Protein AF-0000000079420763 (afdb_homodimer)

Sequence (1420 aa):
VSQGLINLHPKQQYCLTSECIEAAASILSKINQSVDPCENFFRFACDGWMSNNPIPEDSSNYGVYPWLRNNVDLKLKALLQKPISKRRDSEAVQKAKILYSSCMNENKIEKLDAKPLLSILKHSLFRWPVLESNIGPEGQWSERKFSMLQTLATFRGQYSNSVFIRLYVAPDDKTSNKHILKLDQATLSLTAREDYLDNTTEAKSYREAFLQFMVDIAVLLGANASRAESDMKSVLKLEIKIAEIMIPQENRTSETMYNRMNISELSTMIPQFDWLGYIKKVIDTKLYPHLQDLGPSENVIVRVPQYFKDLFRILEKERKKTIANYLVWRMVYSRIFNLSRRFQYRWLEFSRVIQGTTSLPPQWDKCVNFVEGALPYVIGRMFVDVHFQEDKREMMAELTEGIRWAFIDMLEKENDWMDARTKRKANEKAKAVLAKVGYPEFIMNDTYINEDIKTMKFSENDYFGNVLQTRKYLAQSDFYWLRKEVPKTEWFTSPTTVNAFYSASTNQIRFPAGELQKPFFWGTEYPRSLSYGAIGVIVGHEFTHGFDNNGRKYDKNGNLDPWWSTESEEKFKEKTKCMINQYNNYYWKRAGLNVKGKRTLAENIADNGGVREAFRAYRKWIEEKRQGEEEALLPGIEFTHNQLFFLSYAHVRCNSFRPESAREQIYTGVHSPPQFRVIGAMSNFEEFRKAFNCPVNSIMNRGSESCRLWVSQGLINLHPKQQYCLTSECIEAAASILSKINQSVDPCENFFRFACDGWMSNNPIPEDSSNYGVYPWLRNNVDLKLKALLQKPISKRRDSEAVQKAKILYSSCMNENKIEKLDAKPLLSILKHSLFRWPVLESNIGPEGQWSERKFSMLQTLATFRGQYSNSVFIRLYVAPDDKTSNKHILKLDQATLSLTAREDYLDNTTEAKSYREAFLQFMVDIAVLLGANASRAESDMKSVLKLEIKIAEIMIPQENRTSETMYNRMNISELSTMIPQFDWLGYIKKVIDTKLYPHLQDLGPSENVIVRVPQYFKDLFRILEKERKKTIANYLVWRMVYSRIFNLSRRFQYRWLEFSRVIQGTTSLPPQWDKCVNFVEGALPYVIGRMFVDVHFQEDKREMMAELTEGIRWAFIDMLEKENDWMDARTKRKANEKAKAVLAKVGYPEFIMNDTYINEDIKTMKFSENDYFGNVLQTRKYLAQSDFYWLRKEVPKTEWFTSPTTVNAFYSASTNQIRFPAGELQKPFFWGTEYPRSLSYGAIGVIVGHEFTHGFDNNGRKYDKNGNLDPWWSTESEEKFKEKTKCMINQYNNYYWKRAGLNVKGKRTLAENIADNGGVREAFRAYRKWIEEKRQGEEEALLPGIEFTHNQLFFLSYAHVRCNSFRPESAREQIYTGVHSPPQFRVIGAMSNFEEFRKAFNCPVNSIMNRGSESCRLW

Secondary structure (DSSP, 8-state):
------------PBP-SHHHHHHHHHHHHH--TTS-TTT-HHHHHHHHHHHHSPPPTT-SEEEHHHHHHHHHHHHHHHHHHSPP-TTTS-HHHHHHHHHHHHHH-HHHHHHHTTHHHHHHHTSGGG--GGGTTTT-GGG---TTT--HHHHHHHHHHHH---SSEEEEEEE-SSSTTBEEEEEEEPP-SSS-THHHH--SHHHHHHHHHHHHHHHHHHHHTT--HHHHHHHHHHHHHHHHHHHHHSPPGGG--TTTT--EEEHHHHHHH-TTS-HHHHHHHHS-TTT-GGGTT--TT-EEEES-HHHHHHHHHHHHHS-HHHHHHHHHHHHHHHHGGGS-HHHHHHHHHHHHHHT---SPPPHHHHHHHHHHHH-HHHHHHHHHHHH--THHHHHHHHHHHHHHHHHHHHHHHT--SS-HHHHHHHHHHHHHPEEEEE--GGGG-HHHHHHHTTT----TT-HHHHHHHHHHHHHHHGGGGTTSBP-TT-----TT--S-EEETTTTEEEEETTTSSTTT---TTS-HHHHIIIIIHHHHHHHHGGGSTTGGGB-TTS-B---S-HHHHHHHHHHHHHHHHHHHT-EETTTTEE--TTTTHHHHHHHHHHHHHHHHHHHHHHHHHSTTPPPPBPTT----HHHHHHHHHHHTT-EEE-HHHHHHHHHH-SSPPHHHHHHHHHHT-HHHHHHTTPPTTSTT--GGG-----/------------PBP-SHHHHHHHHHHHHH--TTS-TTT-HHHHHHHHHHHHSPPPTT-SEEEHHHHHHHHHHHHHHHHHHSPP-TTTS-HHHHHHHHHHHHHH-HHHHHHHTTHHHHHHHTSGGG--GGGTTTT-GGG---TTT--HHHHHHHHHHHH---SSEEEEEEE-SSSTTBEEEEEEEPP-SSS-THHHH--SHHHHHHHHHHHHHHHHHHHHTT--HHHHHHHHHHHHHHHHHHHHHSPPGGG--TTTT--EEEHHHHHHH-TTS-HHHHHHHHS-TTT-GGGTT--TT-EEEES-HHHHHHHHHHHHHS-HHHHHHHHHHHHHHHHGGGS-HHHHHHHHHHHHHHT---SPPPHHHHHHHHHHHH-HHHHHHHHHHHH--THHHHHHHHHHHHHHHHHHHHHHHT--SS-HHHHHHHHHHHHHPEEEEE--GGGG-HHHHHHHTTT----TT-HHHHHHHHHHHHHHHGGGGTTSBP-TT-----TT--S-EEETTTTEEEEETTTSSTTT---TTS-HHHHIIIIIHHHHHHHHGGGSTTGGGB-TTS-B---S-HHHHHHHHHHHHHHHHHHHT-EETTTTEE--TTTTHHHHHHHHHHHHHHHHHHHHHHHHHSTTPPPPBPTT----HHHHHHHHHHHTT-EEE-HHHHHHHHHH-SSPPHHHHHHHHHHT-HHHHHHHTPPTTSTT--GGG-----

pLDDT: mean 95.2, std 8.22, range [24.5, 98.88]

InterPro domains:
  IPR000718 Peptidase M13 [PS51885] (14-710)
  IPR000718 Peptidase M13 [PTHR11733] (11-704)
  IPR000718 Peptidase M13 [cd08662] (35-701)
  IPR008753 Peptidase M13, N-terminal domain [PF05649] (37-440)
  IPR018497 Peptidase M13, C-terminal domain [PF01431] (499-704)
  IPR018497 Peptidase M13, C-terminal domain [PR00786] (491-503)
  IPR018497 Peptidase M13, C-terminal domain [PR00786] (509-521)
  IPR018497 Peptidase M13, C-terminal domain [PR00786] (531-547)
  IPR018497 Peptidase M13, C-terminal domain [PR00786] (603-614)
  IPR024079 Metallopeptidase, catalytic domain superfamily [G3DSA:3.40.390.10] (15-710)
  IPR042089 Peptidase M13, domain 2 [G3DSA:1.10.1380.10] (63-486)

Nearest PDB structures (foldseek):
  4cth-assembly1_A-2  TM=9.469E-01  e=1.234E-58  Homo sapiens
  6svy-assembly1_A  TM=9.484E-01  e=8.795E-58  Homo sapiens
  6sh2-assembly1_AAA  TM=9.458E-01  e=1.257E-57  Homo sapiens
  5v48-assembly1_B  TM=9.479E-01  e=1.437E-57  Oryctolagus cuniculus
  6xly-assembly1_A  TM=7.161E-01  e=2.901E-36  Mycobacterium tuberculosis H37Rv

Solvent-accessible surface area (backbone atoms only — not comparable to full-atom values): 73781 Å² total; per-residue (Å²): 135,82,83,72,78,77,74,72,70,75,76,85,54,64,39,56,48,47,53,33,29,39,51,34,32,54,51,62,55,16,37,28,87,88,43,55,55,38,67,40,44,42,52,15,38,23,44,27,41,49,70,76,45,65,62,52,51,55,36,37,50,32,29,44,60,58,51,47,45,50,53,52,47,53,55,48,46,58,60,48,68,50,78,84,40,86,85,78,41,53,72,43,50,44,49,51,31,34,52,34,47,11,54,64,36,52,68,60,41,51,72,47,32,60,52,72,60,53,58,54,29,36,36,83,79,37,29,34,50,61,38,36,59,63,78,33,78,65,14,46,54,54,79,87,75,58,48,69,62,62,38,50,19,45,32,31,26,42,51,51,39,54,65,76,47,28,76,50,51,46,64,29,53,69,48,26,55,32,39,33,42,36,37,38,75,38,77,67,90,63,86,44,61,55,41,65,70,44,85,47,73,65,22,49,50,47,48,52,44,48,47,51,44,50,25,51,53,40,34,74,73,52,19,51,64,71,55,20,47,55,52,40,52,49,30,49,52,49,53,41,58,50,48,71,51,53,80,51,73,87,68,63,42,77,71,68,32,60,39,73,43,29,43,49,56,49,32,69,75,39,63,91,46,63,58,66,64,36,55,57,60,26,49,59,41,86,84,38,59,88,58,65,75,70,51,53,78,40,64,33,31,40,36,41,59,67,41,53,53,52,47,53,55,51,55,70,73,45,59,67,64,44,51,44,39,41,56,42,44,57,55,52,64,73,43,36,84,68,39,20,65,74,54,39,53,51,50,42,59,41,38,31,71,56,27,58,22,77,46,76,69,53,63,67,59,55,26,45,53,48,41,44,72,65,38,32,54,52,53,22,40,58,44,43,76,74,74,55,64,73,68,56,53,56,56,48,48,51,44,50,51,32,25,50,49,29,47,50,49,42,53,70,74,64,51,84,65,60,47,73,68,38,46,52,53,49,49,53,28,57,72,56,50,41,79,46,66,36,57,45,74,64,53,77,36,61,67,56,54,34,61,75,50,60,87,63,81,74,45,56,84,33,40,62,62,39,52,49,49,45,26,29,50,60,28,47,53,46,62,71,43,55,90,35,69,49,64,64,87,62,64,82,64,43,19,64,38,68,53,70,44,56,40,55,49,49,27,30,34,39,41,20,41,43,36,64,36,72,78,36,35,64,59,86,80,32,64,63,38,40,30,29,18,21,42,23,19,51,49,20,21,31,56,31,41,54,63,29,85,62,23,47,41,30,43,61,72,6,22,56,36,87,72,56,47,72,65,31,52,52,46,50,56,57,49,47,47,49,47,28,52,55,36,40,66,40,68,38,74,68,41,73,42,53,39,50,17,76,58,17,38,49,48,51,50,11,45,39,38,1,49,53,19,13,52,50,22,45,54,47,45,32,42,70,79,44,73,57,47,76,78,64,37,44,51,47,55,94,58,53,60,68,43,39,17,55,44,30,37,39,44,64,42,30,59,48,66,34,49,45,34,33,39,45,38,54,75,64,39,51,54,62,59,46,57,52,52,41,43,51,35,42,17,39,33,69,70,48,24,61,59,69,64,37,51,87,79,33,70,34,23,39,71,90,71,36,54,71,81,116,135,79,82,71,77,75,74,72,72,77,76,87,55,62,38,56,48,46,53,32,29,41,51,33,32,52,52,61,53,16,38,29,88,87,41,55,53,39,68,39,44,41,53,15,37,23,43,27,41,51,70,76,44,65,63,52,52,54,37,36,49,33,28,44,59,58,50,46,45,52,52,50,47,52,55,48,45,58,61,47,67,49,78,84,40,87,86,77,41,52,72,43,50,43,49,52,30,34,51,33,46,11,54,64,35,51,68,61,42,50,72,49,33,58,51,70,60,54,57,53,29,37,36,84,78,37,29,34,49,62,37,35,59,64,77,33,79,67,13,46,54,51,79,89,75,59,49,69,61,60,37,49,20,44,32,31,26,42,51,51,40,52,64,78,46,28,77,48,50,44,62,29,53,70,47,26,55,32,39,33,44,36,37,37,74,37,77,66,91,62,87,44,60,58,41,64,70,45,86,48,71,65,22,50,51,48,48,50,43,48,47,51,43,52,26,49,53,40,33,74,75,52,19,51,64,70,54,20,46,55,54,40,50,50,30,50,53,50,53,40,57,50,47,71,51,53,80,52,75,86,69,63,42,77,70,69,32,61,39,75,42,29,44,48,56,49,33,67,73,39,64,91,47,65,58,65,63,36,53,57,60,28,48,59,41,87,83,38,57,88,60,64,74,70,51,54,77,42,65,34,30,39,36,43,59,67,40,54,53,52,48,53,55,51,55,70,72,46,59,67,66,44,52,45,39,41,55,40,44,57,54,52,64,72,43,37,86,70,38,19,63,75,54,40,53,52,50,43,60,40,38,32,71,58,28,57,22,77,45,76,70,55,65,68,58,54,25,44,52,48,42,45,72,64,37,33,55,51,52,21,38,58,44,44,76,74,74,54,63,74,67,56,54,57,53,48,48,52,44,51,51,32,24,49,49,29,47,49,49,41,53,70,74,63,52,83,64,62,48,70,69,36,46,52,53,50,50,52,27,60,72,56,51,41,79,46,64,35,57,48,72,65,52,77,36,61,66,58,54,34,60,75,51,59,86,63,81,74,45,55,86,32,40,60,61,39,52,50,48,45,25,28,50,61,28,48,54,46,61,72,44,55,89,35,69,49,65,63,87,60,66,83,66,44,20,65,38,67,53,72,42,56,40,57,48,48,28,31,34,39,41,20,42,43,35,64,35,70,77,37,34,64,60,86,80,31,65,64,39,41,30,28,20,21,43,24,19,51,50,20,20,31,56,32,40,53,64,28,86,64,24,47,40,31,43,60,72,6,22,57,37,86,73,56,46,71,65,32,50,53,45,49,55,56,50,46,47,50,48,29,52,55,37,40,66,40,68,39,75,69,42,72,44,54,40,50,16,75,58,17,36,49,50,51,51,11,46,40,41,1,48,54,19,13,51,51,22,45,54,47,44,32,42,70,78,44,73,58,48,79,78,63,37,42,51,47,54,95,59,52,58,70,42,40,17,55,46,29,37,39,46,64,43,31,61,49,65,35,50,44,34,34,38,46,37,55,73,66,39,51,55,63,60,48,57,52,52,41,43,52,34,41,15,37,32,69,68,47,23,62,60,68,65,38,51,88,79,32,69,34,23,38,70,90,72,36,55,71,82,118

Radius of gyration: 35.92 Å; Cα contacts (8 Å, |Δi|>4): 2384; chains: 2; bounding box: 113×102×74 Å

Organism: Chrysemys picta bellii (NCBI:txid8478)

Structure (mmCIF, N/CA/C/O backbone):
data_AF-0000000079420763-model_v1
#
loop_
_entity.id
_entity.type
_entity.pdbx_description
1 polymer 'Phosphate regulating endopeptidase X-linked'
#
loop_
_atom_site.group_PDB
_atom_site.id
_atom_site.type_symbol
_atom_site.label_atom_id
_atom_site.label_alt_id
_atom_site.label_comp_id
_atom_site.label_asym_id
_atom_site.label_entity_id
_atom_site.label_seq_id
_atom_site.pdbx_PDB_ins_code
_atom_site.Cartn_x
_atom_site.Cartn_y
_atom_site.Cartn_z
_atom_site.occupancy
_atom_site.B_iso_or_equiv
_atom_site.auth_seq_id
_atom_site.auth_comp_id
_atom_site.auth_asym_id
_atom_site.auth_atom_id
_atom_site.pdbx_PDB_model_num
ATOM 1 N N . VAL A 1 1 ? -66.062 -10.469 26.859 1 24.5 1 VAL A N 1
ATOM 2 C CA . VAL A 1 1 ? -64.875 -10.859 26.047 1 24.5 1 VAL A CA 1
ATOM 3 C C . VAL A 1 1 ? -64.25 -9.625 25.406 1 24.5 1 VAL A C 1
ATOM 5 O O . VAL A 1 1 ? -64.875 -8.961 24.578 1 24.5 1 VAL A O 1
ATOM 8 N N . SER A 1 2 ? -63.531 -8.82 26.156 1 27.05 2 SER A N 1
ATOM 9 C CA . SER A 1 2 ? -62.969 -7.508 25.906 1 27.05 2 SER A CA 1
ATOM 10 C C . SER A 1 2 ? -61.938 -7.574 24.781 1 27.05 2 SER A C 1
ATOM 12 O O . SER A 1 2 ? -61.094 -8.469 24.766 1 27.05 2 SER A O 1
ATOM 14 N N . GLN A 1 3 ? -62.375 -7.188 23.531 1 32.34 3 GLN A N 1
ATOM 15 C CA . GLN A 1 3 ? -61.594 -7.176 22.297 1 32.34 3 GLN A CA 1
ATOM 16 C C . GLN A 1 3 ? -60.281 -6.465 22.484 1 32.34 3 GLN A C 1
ATOM 18 O O . GLN A 1 3 ? -60.219 -5.273 22.797 1 32.34 3 GLN A O 1
ATOM 23 N N . GLY A 1 4 ? -59.344 -7.098 23.078 1 30.88 4 GLY A N 1
ATOM 24 C CA . GLY A 1 4 ? -58 -6.566 23.328 1 30.88 4 GLY A CA 1
ATOM 25 C C . GLY A 1 4 ? -57.344 -5.969 22.109 1 30.88 4 GLY A C 1
ATOM 26 O O . GLY A 1 4 ? -57.469 -6.508 21 1 30.88 4 GLY A O 1
ATOM 27 N N . LEU A 1 5 ? -57.219 -4.609 22 1 32.47 5 LEU A N 1
ATOM 28 C CA . LEU A 1 5 ? -56.562 -3.75 21.031 1 32.47 5 LEU A CA 1
ATOM 29 C C . LEU A 1 5 ? -55.219 -4.324 20.625 1 32.47 5 LEU A C 1
ATOM 31 O O . LEU A 1 5 ? -54.312 -4.449 21.469 1 32.47 5 LEU A O 1
ATOM 35 N N . ILE A 1 6 ? -55.188 -5.273 19.75 1 33.12 6 ILE A N 1
ATOM 36 C CA . ILE A 1 6 ? -53.969 -5.77 19.156 1 33.12 6 ILE A CA 1
ATOM 37 C C . ILE A 1 6 ? -53.094 -4.594 18.734 1 33.12 6 ILE A C 1
ATOM 39 O O . ILE A 1 6 ? -53.469 -3.811 17.859 1 33.12 6 ILE A O 1
ATOM 43 N N . ASN A 1 7 ? -52.469 -3.914 19.641 1 29.98 7 ASN A N 1
ATOM 44 C CA . ASN A 1 7 ? -51.406 -2.957 19.328 1 29.98 7 ASN A CA 1
ATOM 45 C C . ASN A 1 7 ? -50.469 -3.479 18.234 1 29.98 7 ASN A C 1
ATOM 47 O O . ASN A 1 7 ? -49.75 -4.461 18.438 1 29.98 7 ASN A O 1
ATOM 51 N N . LEU A 1 8 ? -50.906 -3.344 17.031 1 35.25 8 LEU A N 1
ATOM 52 C CA . LEU A 1 8 ? -50.031 -3.59 15.891 1 35.25 8 LEU A CA 1
ATOM 53 C C . LEU A 1 8 ? -48.688 -2.902 16.062 1 35.25 8 LEU A C 1
ATOM 55 O O . LEU A 1 8 ? -48.625 -1.683 16.234 1 35.25 8 LEU A O 1
ATOM 59 N N . HIS A 1 9 ? -47.75 -3.486 16.641 1 36.84 9 HIS A N 1
ATOM 60 C CA . HIS A 1 9 ? -46.375 -3.006 16.625 1 36.84 9 HIS A CA 1
ATOM 61 C C . HIS A 1 9 ? -46 -2.469 15.242 1 36.84 9 HIS A C 1
ATOM 63 O O . HIS A 1 9 ? -46.219 -3.139 14.234 1 36.84 9 HIS A O 1
ATOM 69 N N . PRO A 1 10 ? -46.031 -1.231 14.961 1 43.81 10 PRO A N 1
ATOM 70 C CA . PRO A 1 10 ? -45.656 -0.692 13.648 1 43.81 10 PRO A CA 1
ATOM 71 C C . PRO A 1 10 ? -44.5 -1.435 13.008 1 43.81 10 PRO A C 1
ATOM 73 O O . PRO A 1 10 ? -43.562 -1.821 13.695 1 43.81 10 PRO A O 1
ATOM 76 N N . LYS A 1 11 ? -44.75 -2.096 11.977 1 53.88 11 LYS A N 1
ATOM 77 C CA . LYS A 1 11 ? -43.812 -2.828 11.125 1 53.88 11 LYS A CA 1
ATOM 78 C C . LYS A 1 11 ? -42.531 -2.045 10.93 1 53.88 11 LYS A C 1
ATOM 80 O O . LYS A 1 11 ? -42.531 -0.878 10.531 1 53.88 11 LYS A O 1
ATOM 85 N N . GLN A 1 12 ? -41.312 -2.393 11.617 1 69.12 12 GLN A N 1
ATOM 86 C CA . GLN A 1 12 ? -39.969 -1.836 11.477 1 69.12 12 GLN A CA 1
ATOM 87 C C . GLN A 1 12 ? -39.625 -1.548 10.008 1 69.12 12 GLN A C 1
ATOM 89 O O . GLN A 1 12 ? -39.812 -2.416 9.148 1 69.12 12 GLN A O 1
ATOM 94 N N . GLN A 1 13 ? -39.531 -0.153 9.688 1 87.06 13 GLN A N 1
ATOM 95 C CA . GLN A 1 13 ? -39.219 0.25 8.32 1 87.06 13 GLN A CA 1
ATOM 96 C C . GLN A 1 13 ? -37.719 0.249 8.078 1 87.06 13 GLN A C 1
ATOM 98 O O . GLN A 1 13 ? -36.938 0.811 8.867 1 87.06 13 GLN A O 1
ATOM 103 N N . TYR A 1 14 ? -37.25 -0.592 7.168 1 93.19 14 TYR A N 1
ATOM 104 C CA . TYR A 1 14 ? -35.844 -0.647 6.785 1 93.19 14 TYR A CA 1
ATOM 105 C C . TYR A 1 14 ? -35.594 0.188 5.535 1 93.19 14 TYR A C 1
ATOM 107 O O . TYR A 1 14 ? -36.438 0.21 4.617 1 93.19 14 TYR A O 1
ATOM 115 N N . CYS A 1 15 ? -34.5 0.92 5.594 1 95.25 15 CYS A N 1
ATOM 116 C CA . CYS A 1 15 ? -34.031 1.628 4.41 1 95.25 15 CYS A CA 1
ATOM 117 C C . CYS A 1 15 ? -33.312 0.679 3.461 1 95.25 15 CYS A C 1
ATOM 119 O O . CYS A 1 15 ? -32.25 0.133 3.799 1 95.25 15 CYS A O 1
ATOM 121 N N . LEU A 1 16 ? -33.812 0.494 2.215 1 94.81 16 LEU A N 1
ATOM 122 C CA . LEU A 1 16 ? -33.281 -0.534 1.323 1 94.81 16 LEU A CA 1
ATOM 123 C C . LEU A 1 16 ? -32.656 0.092 0.091 1 94.81 16 LEU A C 1
ATOM 125 O O . LEU A 1 16 ? -32.344 -0.606 -0.878 1 94.81 16 LEU A O 1
ATOM 129 N N . THR A 1 17 ? -32.406 1.438 0.146 1 95.62 17 THR A N 1
ATOM 130 C CA . THR A 1 17 ? -31.75 2.088 -0.975 1 95.62 17 THR A CA 1
ATOM 131 C C . THR A 1 17 ? -30.297 1.646 -1.066 1 95.62 17 THR A C 1
ATOM 133 O O . THR A 1 17 ? -29.75 1.087 -0.113 1 95.62 17 THR A O 1
ATOM 136 N N . SER A 1 18 ? -29.594 1.846 -2.217 1 96.31 18 SER A N 1
ATOM 137 C CA . SER A 1 18 ? -28.188 1.502 -2.412 1 96.31 18 SER A CA 1
ATOM 138 C C . SER A 1 18 ? -27.297 2.215 -1.4 1 96.31 18 SER A C 1
ATOM 140 O O . SER A 1 18 ? -26.328 1.641 -0.912 1 96.31 18 SER A O 1
ATOM 142 N N . GLU A 1 19 ? -27.672 3.443 -1.116 1 96.75 19 GLU A N 1
ATOM 143 C CA . GLU A 1 19 ? -26.891 4.246 -0.169 1 96.75 19 GLU A CA 1
ATOM 144 C C . GLU A 1 19 ? -26.969 3.65 1.236 1 96.75 19 GLU A C 1
ATOM 146 O O . GLU A 1 19 ? -25.953 3.57 1.93 1 96.75 19 GLU A O 1
ATOM 151 N N . CYS A 1 20 ? -28.172 3.203 1.612 1 97.5 20 CYS A N 1
ATOM 152 C CA . CYS A 1 20 ? -28.344 2.635 2.943 1 97.5 20 CYS A CA 1
ATOM 153 C C . CYS A 1 20 ? -27.625 1.294 3.064 1 97.5 20 CYS A C 1
ATOM 155 O O . CYS A 1 20 ? -27.078 0.975 4.117 1 97.5 20 CYS A O 1
ATOM 157 N N . ILE A 1 21 ? -27.641 0.527 1.969 1 97.5 21 ILE A N 1
ATOM 158 C CA . ILE A 1 21 ? -26.938 -0.753 1.944 1 97.5 21 ILE A CA 1
ATOM 159 C C . ILE A 1 21 ? -25.438 -0.522 2.072 1 97.5 21 ILE A C 1
ATOM 161 O O . ILE A 1 21 ? -24.75 -1.218 2.83 1 97.5 21 ILE A O 1
ATOM 165 N N . GLU A 1 22 ? -24.922 0.445 1.377 1 97.12 22 GLU A N 1
ATOM 166 C CA . GLU A 1 22 ? -23.516 0.807 1.466 1 97.12 22 GLU A CA 1
ATOM 167 C C . GLU A 1 22 ? -23.141 1.205 2.889 1 97.12 22 GLU A C 1
ATOM 169 O O . GLU A 1 22 ? -22.109 0.767 3.408 1 97.12 22 GLU A O 1
ATOM 174 N N . ALA A 1 23 ? -23.969 2.021 3.479 1 97.75 23 ALA A N 1
ATOM 175 C CA . ALA A 1 23 ? -23.703 2.488 4.84 1 97.75 23 ALA A CA 1
ATOM 176 C C . ALA A 1 23 ? -23.703 1.324 5.824 1 97.75 23 ALA A C 1
ATOM 178 O O . ALA A 1 23 ? -22.812 1.231 6.68 1 97.75 23 ALA A O 1
ATOM 179 N N . ALA A 1 24 ? -24.719 0.476 5.691 1 98.12 24 ALA A N 1
ATOM 180 C CA . ALA A 1 24 ? -24.828 -0.671 6.59 1 98.12 24 ALA A CA 1
ATOM 181 C C . ALA A 1 24 ? -23.594 -1.571 6.477 1 98.12 24 ALA A C 1
ATOM 183 O O . ALA A 1 24 ? -23.047 -2.002 7.492 1 98.12 24 ALA A O 1
ATOM 184 N N . ALA A 1 25 ? -23.203 -1.845 5.273 1 97.5 25 ALA A N 1
ATOM 185 C CA . ALA A 1 25 ? -22.031 -2.693 5.035 1 97.5 25 ALA A CA 1
ATOM 186 C C . ALA A 1 25 ? -20.766 -2.035 5.559 1 97.5 25 ALA A C 1
ATOM 188 O O . ALA A 1 25 ? -19.875 -2.715 6.074 1 97.5 25 ALA A O 1
ATOM 189 N N . SER A 1 26 ? -20.641 -0.724 5.371 1 97 26 SER A N 1
ATOM 190 C CA . SER A 1 26 ? -19.5 0.031 5.875 1 97 26 SER A CA 1
ATOM 191 C C . SER A 1 26 ? -19.375 -0.089 7.391 1 97 26 SER A C 1
ATOM 193 O O . SER A 1 26 ? -18.281 -0.293 7.922 1 97 26 SER A O 1
ATOM 195 N N . ILE A 1 27 ? -20.5 -0.004 8.078 1 97.81 27 ILE A N 1
ATOM 196 C CA . ILE A 1 27 ? -20.531 -0.119 9.531 1 97.81 27 ILE A CA 1
ATOM 197 C C . ILE A 1 27 ? -20.141 -1.535 9.945 1 97.81 27 ILE A C 1
ATOM 199 O O . ILE A 1 27 ? -19.281 -1.721 10.812 1 97.81 27 ILE A O 1
ATOM 203 N N . LEU A 1 28 ? -20.688 -2.451 9.242 1 97 28 LEU A N 1
ATOM 204 C CA . LEU A 1 28 ? -20.453 -3.857 9.547 1 97 28 LEU A CA 1
ATOM 205 C C . LEU A 1 28 ? -18.984 -4.203 9.422 1 97 28 LEU A C 1
ATOM 207 O O . LEU A 1 28 ? -18.453 -4.996 10.203 1 97 28 LEU A O 1
ATOM 211 N N . SER A 1 29 ? -18.328 -3.648 8.516 1 96.19 29 SER A N 1
ATOM 212 C CA . SER A 1 29 ? -16.938 -3.998 8.234 1 96.19 29 SER A CA 1
ATOM 213 C C . SER A 1 29 ? -15.984 -3.334 9.219 1 96.19 29 SER A C 1
ATOM 215 O O . SER A 1 29 ? -14.836 -3.754 9.359 1 96.19 29 SER A O 1
ATOM 217 N N . LYS A 1 30 ? -16.422 -2.385 9.938 1 97.94 30 LYS A N 1
ATOM 218 C CA . LYS A 1 30 ? -15.523 -1.586 10.766 1 97.94 30 LYS A CA 1
ATOM 219 C C . LYS A 1 30 ? -15.602 -2 12.227 1 97.94 30 LYS A C 1
ATOM 221 O O . LYS A 1 30 ? -14.672 -1.753 13 1 97.94 30 LYS A O 1
ATOM 226 N N . ILE A 1 31 ? -16.672 -2.619 12.656 1 98 31 ILE A N 1
ATOM 227 C CA . ILE A 1 31 ? -16.891 -2.857 14.078 1 98 31 ILE A CA 1
ATOM 228 C C . ILE A 1 31 ? -16.328 -4.223 14.461 1 98 31 ILE A C 1
ATOM 230 O O . ILE A 1 31 ? -16.141 -5.09 13.609 1 98 31 ILE A O 1
ATOM 234 N N . ASN A 1 32 ? -15.984 -4.383 15.703 1 97.88 32 ASN A N 1
ATOM 235 C CA . ASN A 1 32 ? -15.617 -5.633 16.359 1 97.88 32 ASN A CA 1
ATOM 236 C C . ASN A 1 32 ? -16.641 -6.02 17.438 1 97.88 32 ASN A C 1
ATOM 238 O O . ASN A 1 32 ? -16.547 -5.566 18.578 1 97.88 32 ASN A O 1
ATOM 242 N N . GLN A 1 33 ? -17.484 -6.895 17.156 1 95.06 33 GLN A N 1
ATOM 243 C CA . GLN A 1 33 ? -18.625 -7.215 18 1 95.06 33 GLN A CA 1
ATOM 244 C C . GLN A 1 33 ? -18.203 -8.062 19.188 1 95.06 33 GLN A C 1
ATOM 246 O O . GLN A 1 33 ? -18.984 -8.234 20.141 1 95.06 33 GLN A O 1
ATOM 251 N N . SER A 1 34 ? -17.016 -8.484 19.203 1 96.5 34 SER A N 1
ATOM 252 C CA . SER A 1 34 ? -16.531 -9.273 20.328 1 96.5 34 SER A CA 1
ATOM 253 C C . SER A 1 34 ? -16.094 -8.375 21.469 1 96.5 34 SER A C 1
ATOM 255 O O . SER A 1 34 ? -15.859 -8.852 22.594 1 96.5 34 SER A O 1
ATOM 257 N N . VAL A 1 35 ? -15.992 -7.117 21.234 1 97.75 35 VAL A N 1
ATOM 258 C CA . VAL A 1 35 ? -15.602 -6.16 22.266 1 97.75 35 VAL A CA 1
ATOM 259 C C . VAL A 1 35 ? -16.844 -5.488 22.859 1 97.75 35 VAL A C 1
ATOM 261 O O . VAL A 1 35 ? -17.719 -5.059 22.109 1 97.75 35 VAL A O 1
ATOM 264 N N . ASP A 1 36 ? -16.922 -5.371 24.156 1 97.69 36 ASP A N 1
ATOM 265 C CA . ASP A 1 36 ? -18 -4.652 24.828 1 97.69 36 ASP A CA 1
ATOM 266 C C . ASP A 1 36 ? -17.859 -3.145 24.656 1 97.69 36 ASP A C 1
ATOM 268 O O . ASP A 1 36 ? -16.875 -2.555 25.094 1 97.69 36 ASP A O 1
ATOM 272 N N . PRO A 1 37 ? -18.844 -2.52 24 1 98.12 37 PRO A N 1
ATOM 273 C CA . PRO A 1 37 ? -18.75 -1.076 23.766 1 98.12 37 PRO A CA 1
ATOM 274 C C . PRO A 1 37 ? -18.672 -0.271 25.047 1 98.12 37 PRO A C 1
ATOM 276 O O . PRO A 1 37 ? -18.188 0.868 25.047 1 98.12 37 PRO A O 1
ATOM 279 N N . CYS A 1 38 ? -19.125 -0.831 26.203 1 98.38 38 CYS A N 1
ATOM 280 C CA . CYS A 1 38 ? -19.109 -0.117 27.469 1 98.38 38 CYS A CA 1
ATOM 281 C C . CYS A 1 38 ? -17.75 -0.26 28.141 1 98.38 38 CYS A C 1
ATOM 283 O O . CYS A 1 38 ? -17.438 0.479 29.078 1 98.38 38 CYS A O 1
ATOM 285 N N . GLU A 1 39 ? -16.891 -1.125 27.594 1 97.12 39 GLU A N 1
ATOM 286 C CA . GLU A 1 39 ? -15.547 -1.305 28.156 1 97.12 39 GLU A CA 1
ATOM 287 C C . GLU A 1 39 ? -14.5 -0.595 27.312 1 97.12 39 GLU A C 1
ATOM 289 O O . GLU A 1 39 ? -13.516 -0.074 27.844 1 97.12 39 GLU A O 1
ATOM 294 N N . ASN A 1 40 ? -14.633 -0.668 26.031 1 98 40 ASN A N 1
ATOM 295 C CA . ASN A 1 40 ? -13.727 0.003 25.109 1 98 40 ASN A CA 1
ATOM 296 C C . ASN A 1 40 ? -14.414 0.308 23.766 1 98 40 ASN A C 1
ATOM 298 O O . ASN A 1 40 ? -14.273 -0.449 22.812 1 98 40 ASN A O 1
ATOM 302 N N . PHE A 1 41 ? -15 1.432 23.688 1 98.62 41 PHE A N 1
ATOM 303 C CA . PHE A 1 41 ? -15.797 1.781 22.516 1 98.62 41 PHE A CA 1
ATOM 304 C C . PHE A 1 41 ? -14.914 1.979 21.297 1 98.62 41 PHE A C 1
ATOM 306 O O . PHE A 1 41 ? -15.328 1.712 20.172 1 98.62 41 PHE A O 1
ATOM 313 N N . PHE A 1 42 ? -13.68 2.434 21.5 1 98.56 42 PHE A N 1
ATOM 314 C CA . PHE A 1 42 ? -12.758 2.609 20.375 1 98.56 42 PHE A CA 1
ATOM 315 C C . PHE A 1 42 ? -12.469 1.275 19.703 1 98.56 42 PHE A C 1
ATOM 317 O O . PHE A 1 42 ? -12.531 1.172 18.469 1 98.56 42 PHE A O 1
ATOM 324 N N . ARG A 1 43 ? -12.133 0.265 20.484 1 98.31 43 ARG A N 1
ATOM 325 C CA . ARG A 1 43 ? -11.875 -1.061 19.922 1 98.31 43 ARG A CA 1
ATOM 326 C C . ARG A 1 43 ? -13.133 -1.637 19.281 1 98.31 43 ARG A C 1
ATOM 328 O O . ARG A 1 43 ? -13.07 -2.232 18.203 1 98.31 43 ARG A O 1
ATOM 335 N N . PHE A 1 44 ? -14.297 -1.451 19.938 1 98.62 44 PHE A N 1
ATOM 336 C CA . PHE A 1 44 ? -15.57 -1.907 19.391 1 98.62 44 PHE A CA 1
ATOM 337 C C . PHE A 1 44 ? -15.82 -1.296 18.016 1 98.62 44 PHE A C 1
ATOM 339 O O . PHE A 1 44 ? -16.188 -2 17.078 1 98.62 44 PHE A O 1
ATOM 346 N N . ALA A 1 45 ? -15.555 -0.047 17.844 1 98.69 45 ALA A N 1
ATOM 347 C CA . ALA A 1 45 ? -15.922 0.714 16.656 1 98.69 45 ALA A CA 1
ATOM 348 C C . ALA A 1 45 ? -14.852 0.604 15.578 1 98.69 45 ALA A C 1
ATOM 350 O O . ALA A 1 45 ? -15.148 0.66 14.383 1 98.69 45 ALA A O 1
ATOM 351 N N . CYS A 1 46 ? -13.508 0.435 15.945 1 98.62 46 CYS A N 1
ATOM 352 C CA . CYS A 1 46 ? -12.453 0.721 14.977 1 98.62 46 CYS A CA 1
ATOM 353 C C . CYS A 1 46 ? -11.641 -0.531 14.672 1 98.62 46 CYS A C 1
ATOM 355 O O . CYS A 1 46 ? -10.898 -0.571 13.688 1 98.62 46 CYS A O 1
ATOM 357 N N . ASP A 1 47 ? -11.742 -1.608 15.445 1 98.06 47 ASP A N 1
ATOM 358 C CA . ASP A 1 47 ? -10.867 -2.764 15.266 1 98.06 47 ASP A CA 1
ATOM 359 C C . ASP A 1 47 ? -11.016 -3.352 13.867 1 98.06 47 ASP A C 1
ATOM 361 O O . ASP A 1 47 ? -10.023 -3.748 13.242 1 98.06 47 ASP A O 1
ATOM 365 N N . GLY A 1 48 ? -12.266 -3.459 13.43 1 97.44 48 GLY A N 1
ATOM 366 C CA . GLY A 1 48 ? -12.484 -3.992 12.094 1 97.44 48 GLY A CA 1
ATOM 367 C C . GLY A 1 48 ? -11.797 -3.18 11.016 1 97.44 48 GLY A C 1
ATOM 368 O O . GLY A 1 48 ? -11.172 -3.738 10.109 1 97.44 48 GLY A O 1
ATOM 369 N N . TRP A 1 49 ? -11.93 -1.892 11.094 1 97.62 49 TRP A N 1
ATOM 370 C CA . TRP A 1 49 ? -11.289 -1.018 10.117 1 97.62 49 TRP A CA 1
ATOM 371 C C . TRP A 1 49 ? -9.773 -1.169 10.164 1 97.62 49 TRP A C 1
ATOM 373 O O . TRP A 1 49 ? -9.117 -1.271 9.125 1 97.62 49 TRP A O 1
ATOM 383 N N . MET A 1 50 ? -9.188 -1.123 11.32 1 96.94 50 MET A N 1
ATOM 384 C CA . MET A 1 50 ? -7.738 -1.178 11.5 1 96.94 50 MET A CA 1
ATOM 385 C C . MET A 1 50 ? -7.18 -2.508 11.008 1 96.94 50 MET A C 1
ATOM 387 O O . MET A 1 50 ? -6.086 -2.553 10.438 1 96.94 50 MET A O 1
ATOM 391 N N . SER A 1 51 ? -7.918 -3.568 11.203 1 94 51 SER A N 1
ATOM 392 C CA . SER A 1 51 ? -7.5 -4.883 10.719 1 94 51 SER A CA 1
ATOM 393 C C . SER A 1 51 ? -7.488 -4.934 9.195 1 94 51 SER A C 1
ATOM 395 O O . SER A 1 51 ? -6.617 -5.574 8.602 1 94 51 SER A O 1
ATOM 397 N N . ASN A 1 52 ? -8.406 -4.238 8.594 1 93 52 ASN A N 1
ATOM 398 C CA . ASN A 1 52 ? -8.547 -4.27 7.145 1 93 52 ASN A CA 1
ATOM 399 C C . ASN A 1 52 ? -7.648 -3.236 6.469 1 93 52 ASN A C 1
ATOM 401 O O . ASN A 1 52 ? -7.461 -3.27 5.254 1 93 52 ASN A O 1
ATOM 405 N N . ASN A 1 53 ? -7.09 -2.338 7.281 1 94.81 53 ASN A N 1
ATOM 406 C CA . ASN A 1 53 ? -6.25 -1.267 6.758 1 94.81 53 ASN A CA 1
ATOM 407 C C . ASN A 1 53 ? -4.934 -1.165 7.523 1 94.81 53 ASN A C 1
ATOM 409 O O . ASN A 1 53 ? -4.699 -0.189 8.234 1 94.81 53 ASN A O 1
ATOM 413 N N . PRO A 1 54 ? -4.082 -2.131 7.324 1 94.25 54 PRO A N 1
ATOM 414 C CA . PRO A 1 54 ? -2.783 -2.053 7.996 1 94.25 54 PRO A CA 1
ATOM 415 C C . PRO A 1 54 ? -1.965 -0.841 7.555 1 94.25 54 PRO A C 1
ATOM 417 O O . PRO A 1 54 ? -2.174 -0.313 6.461 1 94.25 54 PRO A O 1
ATOM 420 N N . ILE A 1 55 ? -1.06 -0.413 8.367 1 96.62 55 ILE A N 1
ATOM 421 C CA . ILE A 1 55 ? -0.236 0.752 8.062 1 96.62 55 ILE A CA 1
ATOM 422 C C . ILE A 1 55 ? 0.657 0.451 6.863 1 96.62 55 ILE A C 1
ATOM 424 O O . ILE A 1 55 ? 1.455 -0.489 6.895 1 96.62 55 ILE A O 1
ATOM 428 N N . PRO A 1 56 ? 0.559 1.191 5.832 1 95.69 56 PRO A N 1
ATOM 429 C CA . PRO A 1 56 ? 1.481 1.012 4.711 1 95.69 56 PRO A CA 1
ATOM 430 C C . PRO A 1 56 ? 2.938 1.266 5.094 1 95.69 56 PRO A C 1
ATOM 432 O O . PRO A 1 56 ? 3.209 2.008 6.043 1 95.69 56 PRO A O 1
ATOM 435 N N . GLU A 1 57 ? 3.871 0.802 4.328 1 95.44 57 GLU A N 1
ATOM 436 C CA . GLU A 1 57 ? 5.289 0.823 4.672 1 95.44 57 GLU A CA 1
ATOM 437 C C . GLU A 1 57 ? 5.859 2.236 4.594 1 95.44 57 GLU A C 1
ATOM 439 O O . GLU A 1 57 ? 6.887 2.535 5.203 1 95.44 57 GLU A O 1
ATOM 444 N N . ASP A 1 58 ? 5.184 3.061 3.824 1 96.12 58 ASP A N 1
ATOM 445 C CA . ASP A 1 58 ? 5.688 4.418 3.643 1 96.12 58 ASP A CA 1
ATOM 446 C C . ASP A 1 58 ? 4.996 5.395 4.594 1 96.12 58 ASP A C 1
ATOM 448 O O . ASP A 1 58 ? 5.109 6.609 4.434 1 96.12 58 ASP A O 1
ATOM 452 N N . SER A 1 59 ? 4.262 4.879 5.586 1 96.94 59 SER A N 1
ATOM 453 C CA . SER A 1 59 ? 3.527 5.73 6.516 1 96.94 59 SER A CA 1
ATOM 454 C C . SER A 1 59 ? 3.9 5.418 7.961 1 96.94 59 SER A C 1
ATOM 456 O O . SER A 1 59 ? 4.188 4.27 8.297 1 96.94 59 SER A O 1
ATOM 458 N N . SER A 1 60 ? 3.895 6.426 8.789 1 96.75 60 SER A N 1
ATOM 459 C CA . SER A 1 60 ? 4.184 6.254 10.211 1 96.75 60 SER A CA 1
ATOM 460 C C . SER A 1 60 ? 2.918 5.953 11 1 96.75 60 SER A C 1
ATOM 462 O O . SER A 1 60 ? 2.984 5.434 12.117 1 96.75 60 SER A O 1
ATOM 464 N N . ASN A 1 61 ? 1.841 6.258 10.5 1 97.62 61 ASN A N 1
ATOM 465 C CA . ASN A 1 61 ? 0.504 5.973 11.008 1 97.62 61 ASN A CA 1
ATOM 466 C C . ASN A 1 61 ? -0.524 5.898 9.883 1 97.62 61 ASN A C 1
ATOM 468 O O . ASN A 1 61 ? -0.263 6.355 8.766 1 97.62 61 ASN A O 1
ATOM 472 N N . TYR A 1 62 ? -1.598 5.25 10.094 1 97.88 62 TYR A N 1
ATOM 473 C CA . TYR A 1 62 ? -2.617 5.113 9.062 1 97.88 62 TYR A CA 1
ATOM 474 C C . TYR A 1 62 ? -4.012 5.051 9.672 1 97.88 62 TYR A C 1
ATOM 476 O O . TYR A 1 62 ? -4.258 4.262 10.586 1 97.88 62 TYR A O 1
ATOM 484 N N . GLY A 1 63 ? -4.891 5.93 9.25 1 97.94 63 GLY A N 1
ATOM 485 C CA . GLY A 1 63 ? -6.27 6.055 9.695 1 97.94 63 GLY A CA 1
ATOM 486 C C . GLY A 1 63 ? -7.184 6.641 8.641 1 97.94 63 GLY A C 1
ATOM 487 O O . GLY A 1 63 ? -6.859 6.625 7.449 1 97.94 63 GLY A O 1
ATOM 488 N N . VAL A 1 64 ? -8.312 7.035 8.977 1 97.69 64 VAL A N 1
ATOM 489 C CA . VAL A 1 64 ? -9.328 7.5 8.039 1 97.69 64 VAL A CA 1
ATOM 490 C C . VAL A 1 64 ? -8.859 8.797 7.375 1 97.69 64 VAL A C 1
ATOM 492 O O . VAL A 1 64 ? -9.094 9.008 6.184 1 97.69 64 VAL A O 1
ATOM 495 N N . TYR A 1 65 ? -8.141 9.641 8.094 1 97.12 65 TYR A N 1
ATOM 496 C CA . TYR A 1 65 ? -7.664 10.891 7.516 1 97.12 65 TYR A CA 1
ATOM 497 C C . TYR A 1 65 ? -6.602 10.625 6.453 1 97.12 65 TYR A C 1
ATOM 499 O O . TYR A 1 65 ? -6.73 11.078 5.312 1 97.12 65 TYR A O 1
ATOM 507 N N . PRO A 1 66 ? -5.523 9.867 6.836 1 97.44 66 PRO A N 1
ATOM 508 C CA . PRO A 1 66 ? -4.555 9.555 5.781 1 97.44 66 PRO A CA 1
ATOM 509 C C . PRO A 1 66 ? -5.176 8.805 4.609 1 97.44 66 PRO A C 1
ATOM 511 O O . PRO A 1 66 ? -4.77 8.992 3.461 1 97.44 66 PRO A O 1
ATOM 514 N N . TRP A 1 67 ? -6.098 7.934 4.91 1 97.25 67 TRP A N 1
ATOM 515 C CA . TRP A 1 67 ? -6.785 7.199 3.855 1 97.25 67 TRP A CA 1
ATOM 516 C C . TRP A 1 67 ? -7.5 8.148 2.906 1 97.25 67 TRP A C 1
ATOM 518 O O . TRP A 1 67 ? -7.418 8 1.685 1 97.25 67 TRP A O 1
ATOM 528 N N . LEU A 1 68 ? -8.234 9.094 3.412 1 97.5 68 LEU A N 1
ATOM 529 C CA . LEU A 1 68 ? -8.922 10.078 2.58 1 97.5 68 LEU A CA 1
ATOM 530 C C . LEU A 1 68 ? -7.93 10.945 1.818 1 97.5 68 LEU A C 1
ATOM 532 O O . LEU A 1 68 ? -8.164 11.289 0.659 1 97.5 68 LEU A O 1
ATOM 536 N N . ARG A 1 69 ? -6.863 11.344 2.498 1 97.69 69 ARG A N 1
ATOM 537 C CA . ARG A 1 69 ? -5.824 12.109 1.824 1 97.69 69 ARG A CA 1
ATOM 538 C C . ARG A 1 69 ? -5.309 11.375 0.592 1 97.69 69 ARG A C 1
ATOM 540 O O . ARG A 1 69 ? -5.152 11.969 -0.475 1 97.69 69 ARG A O 1
ATOM 547 N N . ASN A 1 70 ? -5.035 10.133 0.761 1 96.81 70 ASN A N 1
ATOM 548 C CA . ASN A 1 70 ? -4.578 9.32 -0.363 1 96.81 70 ASN A CA 1
ATOM 549 C C . ASN A 1 70 ? -5.609 9.289 -1.486 1 96.81 70 ASN A C 1
ATOM 551 O O . ASN A 1 70 ? -5.25 9.32 -2.666 1 96.81 70 ASN A O 1
ATOM 555 N N . ASN A 1 71 ? -6.879 9.18 -1.147 1 96.31 71 ASN A N 1
ATOM 556 C CA . ASN A 1 71 ? -7.934 9.164 -2.154 1 96.31 71 ASN A CA 1
ATOM 557 C C . ASN A 1 71 ? -7.98 10.469 -2.938 1 96.31 71 ASN A C 1
ATOM 559 O O . ASN A 1 71 ? -8.188 10.469 -4.152 1 96.31 71 ASN A O 1
ATOM 563 N N . VAL A 1 72 ? -7.82 11.547 -2.219 1 97.62 72 VAL A N 1
ATOM 564 C CA . VAL A 1 72 ? -7.789 12.852 -2.873 1 97.62 72 VAL A CA 1
ATOM 565 C C . VAL A 1 72 ? -6.578 12.93 -3.799 1 97.62 72 VAL A C 1
ATOM 567 O O . VAL A 1 72 ? -6.684 13.422 -4.926 1 97.62 72 VAL A O 1
ATOM 570 N N . ASP A 1 73 ? -5.484 12.461 -3.34 1 97.94 73 ASP A N 1
ATOM 571 C CA . ASP A 1 73 ? -4.27 12.484 -4.152 1 97.94 73 ASP A CA 1
ATOM 572 C C . ASP A 1 73 ? -4.449 11.68 -5.434 1 97.94 73 ASP A C 1
ATOM 574 O O . ASP A 1 73 ? -3.943 12.055 -6.488 1 97.94 73 ASP A O 1
ATOM 578 N N . LEU A 1 74 ? -5.121 10.547 -5.352 1 96.88 74 LEU A N 1
ATOM 579 C CA . LEU A 1 74 ? -5.375 9.727 -6.531 1 96.88 74 LEU A CA 1
ATOM 580 C C . LEU A 1 74 ? -6.23 10.484 -7.543 1 96.88 74 LEU A C 1
ATOM 582 O O . LEU A 1 74 ? -6.004 10.383 -8.75 1 96.88 74 LEU A O 1
ATOM 586 N N . LYS A 1 75 ? -7.223 11.188 -7.07 1 96.94 75 LYS A N 1
ATOM 587 C CA . LYS A 1 75 ? -8.055 12.008 -7.945 1 96.94 75 LYS A CA 1
ATOM 588 C C . LYS A 1 75 ? -7.227 13.102 -8.625 1 96.94 75 LYS A C 1
ATOM 590 O O . LYS A 1 75 ? -7.402 13.367 -9.82 1 96.94 75 LYS A O 1
ATOM 595 N N . LEU A 1 76 ? -6.367 13.703 -7.848 1 98.44 76 LEU A N 1
ATOM 596 C CA . LEU A 1 76 ? -5.5 14.742 -8.391 1 98.44 76 LEU A CA 1
ATOM 597 C C . LEU A 1 76 ? -4.523 14.156 -9.406 1 98.44 76 LEU A C 1
ATOM 599 O O . LEU A 1 76 ? -4.23 14.781 -10.43 1 98.44 76 LEU A O 1
ATOM 603 N N . LYS A 1 77 ? -3.963 12.969 -9.117 1 97.94 77 LYS A N 1
ATOM 604 C CA . LYS A 1 77 ? -3.09 12.273 -10.055 1 97.94 77 LYS A CA 1
ATOM 605 C C . LYS A 1 77 ? -3.752 12.125 -11.422 1 97.94 77 LYS A C 1
ATOM 607 O O . LYS A 1 77 ? -3.139 12.422 -12.453 1 97.94 77 LYS A O 1
ATOM 612 N N . ALA A 1 78 ? -5.02 11.719 -11.406 1 96.56 78 ALA A N 1
ATOM 613 C CA . ALA A 1 78 ? -5.762 11.492 -12.648 1 96.56 78 ALA A CA 1
ATOM 614 C C . ALA A 1 78 ? -5.918 12.789 -13.438 1 96.56 78 ALA A C 1
ATOM 616 O O . ALA A 1 78 ? -5.848 12.789 -14.664 1 96.56 78 ALA A O 1
ATOM 617 N N . LEU A 1 79 ? -6.129 13.875 -12.719 1 97.81 79 LEU A N 1
ATOM 618 C CA . LEU A 1 79 ? -6.297 15.172 -13.359 1 97.81 79 LEU A CA 1
ATOM 619 C C . LEU A 1 79 ? -4.98 15.664 -13.945 1 97.81 79 LEU A C 1
ATOM 621 O O . LEU A 1 79 ? -4.941 16.172 -15.07 1 97.81 79 LEU A O 1
ATOM 625 N N . LEU A 1 80 ? -3.898 15.484 -13.219 1 98.44 80 LEU A N 1
ATOM 626 C CA . LEU A 1 80 ? -2.59 16 -13.609 1 98.44 80 LEU A CA 1
ATOM 627 C C . LEU A 1 80 ? -2.006 15.188 -14.758 1 98.44 80 LEU A C 1
ATOM 629 O O . LEU A 1 80 ? -1.214 15.695 -15.547 1 98.44 80 LEU A O 1
ATOM 633 N N . GLN A 1 81 ? -2.428 13.953 -14.867 1 96.94 81 GLN A N 1
ATOM 634 C CA . GLN A 1 81 ? -1.856 13.055 -15.867 1 96.94 81 GLN A CA 1
ATOM 635 C C . GLN A 1 81 ? -2.543 13.234 -17.219 1 96.94 81 GLN A C 1
ATOM 637 O O . GLN A 1 81 ? -2.035 12.781 -18.25 1 96.94 81 GLN A O 1
ATOM 642 N N . LYS A 1 82 ? -3.668 13.945 -17.234 1 96.19 82 LYS A N 1
ATOM 643 C CA . LYS A 1 82 ? -4.297 14.234 -18.531 1 96.19 82 LYS A CA 1
ATOM 644 C C . LYS A 1 82 ? -3.369 15.055 -19.422 1 96.19 82 LYS A C 1
ATOM 646 O O . LYS A 1 82 ? -2.656 15.938 -18.938 1 96.19 82 LYS A O 1
ATOM 651 N N . PRO A 1 83 ? -3.391 14.781 -20.719 1 95.94 83 PRO A N 1
ATOM 652 C CA . PRO A 1 83 ? -2.543 15.547 -21.625 1 95.94 83 PRO A CA 1
ATOM 653 C C . PRO A 1 83 ? -2.893 17.031 -21.656 1 95.94 83 PRO A C 1
ATOM 655 O O . PRO A 1 83 ? -4.07 17.391 -21.578 1 95.94 83 PRO A O 1
ATOM 658 N N . ILE A 1 84 ? -1.921 17.828 -21.844 1 96.06 84 ILE A N 1
ATOM 659 C CA . ILE A 1 84 ? -2.111 19.266 -21.891 1 96.06 84 ILE A CA 1
ATOM 660 C C . ILE A 1 84 ? -2.883 19.641 -23.156 1 96.06 84 ILE A C 1
ATOM 662 O O . ILE A 1 84 ? -2.543 19.188 -24.25 1 96.06 84 ILE A O 1
ATOM 666 N N . SER A 1 85 ? -3.908 20.312 -22.953 1 94.31 85 SER A N 1
ATOM 667 C CA . SER A 1 85 ? -4.684 20.859 -24.062 1 94.31 85 SER A CA 1
ATOM 668 C C . SER A 1 85 ? -4.586 22.391 -24.094 1 94.31 85 SER A C 1
ATOM 670 O O . SER A 1 85 ? -5.062 23.062 -23.172 1 94.31 85 SER A O 1
ATOM 672 N N . LYS A 1 86 ? -4.078 22.953 -25.156 1 91.12 86 LYS A N 1
ATOM 673 C CA . LYS A 1 86 ? -3.961 24.406 -25.266 1 91.12 86 LYS A CA 1
ATOM 674 C C . LYS A 1 86 ? -5.332 25.062 -25.391 1 91.12 86 LYS A C 1
ATOM 676 O O . LYS A 1 86 ? -5.496 26.234 -25.047 1 91.12 86 LYS A O 1
ATOM 681 N N . ARG A 1 87 ? -6.293 24.328 -25.812 1 91.19 87 ARG A N 1
ATOM 682 C CA . ARG A 1 87 ? -7.641 24.844 -25.984 1 91.19 87 ARG A CA 1
ATOM 683 C C . ARG A 1 87 ? -8.422 24.797 -24.672 1 91.19 87 ARG A C 1
ATOM 685 O O . ARG A 1 87 ? -9.086 25.766 -24.297 1 91.19 87 ARG A O 1
ATOM 692 N N . ARG A 1 88 ? -8.258 23.797 -23.906 1 90.19 88 ARG A N 1
ATOM 693 C CA . ARG A 1 88 ? -9.117 23.531 -22.75 1 90.19 88 ARG A CA 1
ATOM 694 C C . ARG A 1 88 ? -8.445 24 -21.469 1 90.19 88 ARG A C 1
ATOM 696 O O . ARG A 1 88 ? -9.125 24.406 -20.516 1 90.19 88 ARG A O 1
ATOM 703 N N . ASP A 1 89 ? -7.137 23.906 -21.359 1 95.12 89 ASP A N 1
ATOM 704 C CA . ASP A 1 89 ? -6.418 24.188 -20.109 1 95.12 89 ASP A CA 1
ATOM 705 C C . ASP A 1 89 ? -6.023 25.656 -20.031 1 95.12 89 ASP A C 1
ATOM 707 O O . ASP A 1 89 ? -5.488 26.219 -20.984 1 95.12 89 ASP A O 1
ATOM 711 N N . SER A 1 90 ? -6.391 26.312 -18.938 1 95.56 90 SER A N 1
ATOM 712 C CA . SER A 1 90 ? -5.836 27.641 -18.672 1 95.56 90 SER A CA 1
ATOM 713 C C . SER A 1 90 ? -4.312 27.594 -18.578 1 95.56 90 SER A C 1
ATOM 715 O O . SER A 1 90 ? -3.729 26.516 -18.469 1 95.56 90 SER A O 1
ATOM 717 N N . GLU A 1 91 ? -3.664 28.719 -18.625 1 96.12 91 GLU A N 1
ATOM 718 C CA . GLU A 1 91 ? -2.213 28.781 -18.469 1 96.12 91 GLU A CA 1
ATOM 719 C C . GLU A 1 91 ? -1.771 28.188 -17.141 1 96.12 91 GLU A C 1
ATOM 721 O O . GLU A 1 91 ? -0.757 27.5 -17.062 1 96.12 91 GLU A O 1
ATOM 726 N N . ALA A 1 92 ? -2.525 28.469 -16.141 1 97.44 92 ALA A N 1
ATOM 727 C CA . ALA A 1 92 ? -2.207 27.969 -14.805 1 97.44 92 ALA A CA 1
ATOM 728 C C . ALA A 1 92 ? -2.281 26.453 -14.75 1 97.44 92 ALA A C 1
ATOM 730 O O . ALA A 1 92 ? -1.42 25.797 -14.156 1 97.44 92 ALA A O 1
ATOM 731 N N . VAL A 1 93 ? -3.287 25.875 -15.367 1 97.69 93 VAL A N 1
ATOM 732 C CA . VAL A 1 93 ? -3.463 24.422 -15.383 1 97.69 93 VAL A CA 1
ATOM 733 C C . VAL A 1 93 ? -2.326 23.766 -16.156 1 97.69 93 VAL A C 1
ATOM 735 O O . VAL A 1 93 ? -1.819 22.719 -15.773 1 97.69 93 VAL A O 1
ATOM 738 N N . GLN A 1 94 ? -1.958 24.406 -17.281 1 97.69 94 GLN A N 1
ATOM 739 C CA . GLN A 1 94 ? -0.821 23.906 -18.047 1 97.69 94 GLN A CA 1
ATOM 740 C C . GLN A 1 94 ? 0.445 23.875 -17.188 1 97.69 94 GLN A C 1
ATOM 742 O O . GLN A 1 94 ? 1.192 22.891 -17.219 1 97.69 94 GLN A O 1
ATOM 747 N N . LYS A 1 95 ? 0.652 24.953 -16.453 1 98.12 95 LYS A N 1
ATOM 748 C CA . LYS A 1 95 ? 1.817 25.031 -15.578 1 98.12 95 LYS A CA 1
ATOM 749 C C . LYS A 1 95 ? 1.796 23.906 -14.539 1 98.12 95 LYS A C 1
ATOM 751 O O . LYS A 1 95 ? 2.834 23.328 -14.234 1 98.12 95 LYS A O 1
ATOM 756 N N . ALA A 1 96 ? 0.622 23.641 -13.938 1 98.44 96 ALA A N 1
ATOM 757 C CA . ALA A 1 96 ? 0.491 22.562 -12.953 1 98.44 96 ALA A CA 1
ATOM 758 C C . ALA A 1 96 ? 0.861 21.219 -13.555 1 98.44 96 ALA A C 1
ATOM 760 O O . ALA A 1 96 ? 1.567 20.422 -12.93 1 98.44 96 ALA A O 1
ATOM 761 N N . LYS A 1 97 ? 0.409 20.938 -14.742 1 98.5 97 LYS A N 1
ATOM 762 C CA . LYS A 1 97 ? 0.688 19.672 -15.422 1 98.5 97 LYS A CA 1
ATOM 763 C C . LYS A 1 97 ? 2.168 19.547 -15.773 1 98.5 97 LYS A C 1
ATOM 765 O O . LYS A 1 97 ? 2.75 18.469 -15.664 1 98.5 97 LYS A O 1
ATOM 770 N N . ILE A 1 98 ? 2.777 20.656 -16.172 1 98.5 98 ILE A N 1
ATOM 771 C CA . ILE A 1 98 ? 4.199 20.672 -16.5 1 98.5 98 ILE A CA 1
ATOM 772 C C . ILE A 1 98 ? 5.02 20.391 -15.234 1 98.5 98 ILE A C 1
ATOM 774 O O . ILE A 1 98 ? 5.988 19.625 -15.273 1 98.5 98 ILE A O 1
ATOM 778 N N . LEU A 1 99 ? 4.648 21.047 -14.117 1 98.56 99 LEU A N 1
ATOM 779 C CA . LEU A 1 99 ? 5.324 20.812 -12.844 1 98.56 99 LEU A CA 1
ATOM 780 C C . LEU A 1 99 ? 5.273 19.328 -12.477 1 98.56 99 LEU A C 1
ATOM 782 O O . LEU A 1 99 ? 6.285 18.75 -12.07 1 98.56 99 LEU A O 1
ATOM 786 N N . TYR A 1 100 ? 4.09 18.734 -12.609 1 98.62 100 TYR A N 1
ATOM 787 C CA . TYR A 1 100 ? 3.916 17.312 -12.305 1 98.62 100 TYR A CA 1
ATOM 788 C C . TYR A 1 100 ? 4.785 16.453 -13.203 1 98.62 100 TYR A C 1
ATOM 790 O O . TYR A 1 100 ? 5.473 15.547 -12.734 1 98.62 100 TYR A O 1
ATOM 798 N N . SER A 1 101 ? 4.762 16.75 -14.469 1 98.25 101 SER A N 1
ATOM 799 C CA . SER A 1 101 ? 5.512 15.977 -15.445 1 98.25 101 SER A CA 1
ATOM 800 C C . SER A 1 101 ? 7.012 16.047 -15.172 1 98.25 101 SER A C 1
ATOM 802 O O . SER A 1 101 ? 7.723 15.047 -15.328 1 98.25 101 SER A O 1
ATOM 804 N N . SER A 1 102 ? 7.48 17.203 -14.812 1 98.5 102 SER A N 1
ATOM 805 C CA . SER A 1 102 ? 8.906 17.359 -14.516 1 98.5 102 SER A CA 1
ATOM 806 C C . SER A 1 102 ? 9.312 16.516 -13.312 1 98.5 102 SER A C 1
ATOM 808 O O . SER A 1 102 ? 10.391 15.914 -13.305 1 98.5 102 SER A O 1
ATOM 810 N N . CYS A 1 103 ? 8.414 16.5 -12.328 1 98.38 103 CYS A N 1
ATOM 811 C CA . CYS A 1 103 ? 8.656 15.719 -11.125 1 98.38 103 CYS A CA 1
ATOM 812 C C . CYS A 1 103 ? 8.609 14.227 -11.422 1 98.38 103 CYS A C 1
ATOM 814 O O . CYS A 1 103 ? 9.352 13.445 -10.836 1 98.38 103 CYS A O 1
ATOM 816 N N . MET A 1 104 ? 7.789 13.766 -12.375 1 97.5 104 MET A N 1
ATOM 817 C CA . MET A 1 104 ? 7.605 12.367 -12.742 1 97.5 104 MET A CA 1
ATOM 818 C C . MET A 1 104 ? 8.734 11.891 -13.648 1 97.5 104 MET A C 1
ATOM 820 O O . MET A 1 104 ? 8.891 10.688 -13.883 1 97.5 104 MET A O 1
ATOM 824 N N . ASN A 1 105 ? 9.539 12.891 -14.164 1 96.88 105 ASN A N 1
ATOM 825 C CA . ASN A 1 105 ? 10.633 12.531 -15.062 1 96.88 105 ASN A CA 1
ATOM 826 C C . ASN A 1 105 ? 11.836 11.992 -14.289 1 96.88 105 ASN A C 1
ATOM 828 O O . ASN A 1 105 ? 12.906 12.602 -14.297 1 96.88 105 ASN A O 1
ATOM 832 N N . GLU A 1 106 ? 11.727 10.828 -13.766 1 94 106 GLU A N 1
ATOM 833 C CA . GLU A 1 106 ? 12.711 10.227 -12.875 1 94 106 GLU A CA 1
ATOM 834 C C . GLU A 1 106 ? 14.031 9.969 -13.609 1 94 106 GLU A C 1
ATOM 836 O O . GLU A 1 106 ? 15.102 10.055 -13.008 1 94 106 GLU A O 1
ATOM 841 N N . ASN A 1 107 ? 13.961 9.633 -14.875 1 92 107 ASN A N 1
ATOM 842 C CA . ASN A 1 107 ? 15.172 9.383 -15.648 1 92 107 ASN A CA 1
ATOM 843 C C . ASN A 1 107 ? 16.078 10.609 -15.672 1 92 107 ASN A C 1
ATOM 845 O O . ASN A 1 107 ? 17.297 10.484 -15.477 1 92 107 ASN A O 1
ATOM 849 N N . LYS A 1 108 ? 15.453 11.734 -15.914 1 96.31 108 LYS A N 1
ATOM 850 C CA . LYS A 1 108 ? 16.219 12.977 -15.945 1 96.31 108 LYS A CA 1
ATOM 851 C C . LYS A 1 108 ? 16.781 13.305 -14.562 1 96.31 108 LYS A C 1
ATOM 853 O O . LYS A 1 108 ? 17.922 13.75 -14.43 1 96.31 108 LYS A O 1
ATOM 858 N N . ILE A 1 109 ? 16.031 13.102 -13.531 1 97.25 109 ILE A N 1
ATOM 859 C CA . ILE A 1 109 ? 16.438 13.375 -12.164 1 97.25 109 ILE A CA 1
ATOM 860 C C . ILE A 1 109 ? 17.641 12.492 -11.805 1 97.25 109 ILE A C 1
ATOM 862 O O . ILE A 1 109 ? 18.609 12.961 -11.211 1 97.25 109 ILE A O 1
ATOM 866 N N . GLU A 1 110 ? 17.578 11.203 -12.211 1 95.19 110 GLU A N 1
ATOM 867 C CA . GLU A 1 110 ? 18.656 10.266 -11.922 1 95.19 110 GLU A CA 1
ATOM 868 C C . GLU A 1 110 ? 19.938 10.656 -12.664 1 95.19 110 GLU A C 1
ATOM 870 O O . GLU A 1 110 ? 21.031 10.539 -12.117 1 95.19 110 GLU A O 1
ATOM 875 N N . LYS A 1 111 ? 19.766 11.094 -13.883 1 95.88 111 LYS A N 1
ATOM 876 C CA . LYS A 1 111 ? 20.922 11.492 -14.695 1 95.88 111 LYS A CA 1
ATOM 877 C C . LYS A 1 111 ? 21.625 12.703 -14.086 1 95.88 111 LYS A C 1
ATOM 879 O O . LYS A 1 111 ? 22.859 12.758 -14.062 1 95.88 111 LYS A O 1
ATOM 884 N N . LEU A 1 112 ? 20.828 13.625 -13.555 1 97.38 112 LEU A N 1
ATOM 885 C CA . LEU A 1 112 ? 21.406 14.844 -12.984 1 97.38 112 LEU A CA 1
ATOM 886 C C . LEU A 1 112 ? 21.969 14.57 -11.594 1 97.38 112 LEU A C 1
ATOM 888 O O . LEU A 1 112 ? 22.922 15.227 -11.172 1 97.38 112 LEU A O 1
ATOM 892 N N . ASP A 1 113 ? 21.281 13.633 -10.867 1 97.31 113 ASP A N 1
ATOM 893 C CA . ASP A 1 113 ? 21.781 13.172 -9.57 1 97.31 113 ASP A CA 1
ATOM 894 C C . ASP A 1 113 ? 21.953 14.336 -8.602 1 97.31 113 ASP A C 1
ATOM 896 O O . ASP A 1 113 ? 21 15.016 -8.258 1 97.31 113 ASP A O 1
ATOM 900 N N . ALA A 1 114 ? 23.188 14.758 -8.258 1 97.19 114 ALA A N 1
ATOM 901 C CA . ALA A 1 114 ? 23.453 15.781 -7.25 1 97.19 114 ALA A CA 1
ATOM 902 C C . ALA A 1 114 ? 23.875 17.094 -7.891 1 97.19 114 ALA A C 1
ATOM 904 O O . ALA A 1 114 ? 24 18.125 -7.211 1 97.19 114 ALA A O 1
ATOM 905 N N . LYS A 1 115 ? 23.984 17.109 -9.188 1 96.88 115 LYS A N 1
ATOM 906 C CA . LYS A 1 115 ? 24.594 18.234 -9.898 1 96.88 115 LYS A CA 1
ATOM 907 C C . LYS A 1 115 ? 23.844 19.531 -9.633 1 96.88 115 LYS A C 1
ATOM 909 O O . LYS A 1 115 ? 24.453 20.578 -9.398 1 96.88 115 LYS A O 1
ATOM 914 N N . PRO A 1 116 ? 22.469 19.5 -9.648 1 97 116 PRO A N 1
ATOM 915 C CA . PRO A 1 116 ? 21.766 20.75 -9.414 1 97 116 PRO A CA 1
ATOM 916 C C . PRO A 1 116 ? 22.031 21.344 -8.031 1 97 116 PRO A C 1
ATOM 918 O O . PRO A 1 116 ? 22.188 22.562 -7.891 1 97 116 PRO A O 1
ATOM 921 N N . LEU A 1 117 ? 22.141 20.516 -7.008 1 97.12 117 LEU A N 1
ATOM 922 C CA . LEU A 1 117 ? 22.406 20.984 -5.652 1 97.12 117 LEU A CA 1
ATOM 923 C C . LEU A 1 117 ? 23.859 21.469 -5.527 1 97.12 117 LEU A C 1
ATOM 925 O O . LEU A 1 117 ? 24.125 22.484 -4.887 1 97.12 117 LEU A O 1
ATOM 929 N N . LEU A 1 118 ? 24.797 20.75 -6.137 1 96.06 118 LEU A N 1
ATOM 930 C CA . LEU A 1 118 ? 26.219 21.109 -6.098 1 96.06 118 LEU A CA 1
ATOM 931 C C . LEU A 1 118 ? 26.438 22.469 -6.773 1 96.06 118 LEU A C 1
ATOM 933 O O . LEU A 1 118 ? 27.312 23.234 -6.359 1 96.06 118 LEU A O 1
ATOM 937 N N . SER A 1 119 ? 25.641 22.734 -7.789 1 94.56 119 SER A N 1
ATOM 938 C CA . SER A 1 119 ? 25.734 24.031 -8.453 1 94.56 119 SER A CA 1
ATOM 939 C C . SER A 1 119 ? 25.344 25.156 -7.512 1 94.56 119 SER A C 1
ATOM 941 O O . SER A 1 119 ? 25.953 26.234 -7.543 1 94.56 119 SER A O 1
ATOM 943 N N . ILE A 1 120 ? 24.359 24.969 -6.68 1 93.56 120 ILE A N 1
ATOM 944 C CA . ILE A 1 120 ? 23.938 25.953 -5.695 1 93.56 120 ILE A CA 1
ATOM 945 C C . ILE A 1 120 ? 25.016 26.141 -4.641 1 93.56 120 ILE A C 1
ATOM 947 O O . ILE A 1 120 ? 25.297 27.25 -4.203 1 93.56 120 ILE A O 1
ATOM 951 N N . LEU A 1 121 ? 25.703 25.062 -4.281 1 94.31 121 LEU A N 1
ATOM 952 C CA . LEU A 1 121 ? 26.688 25.078 -3.201 1 94.31 121 LEU A CA 1
ATOM 953 C C . LEU A 1 121 ? 27.984 25.734 -3.652 1 94.31 121 LEU A C 1
ATOM 955 O O . LEU A 1 121 ? 28.828 26.094 -2.824 1 94.31 121 LEU A O 1
ATOM 959 N N . LYS A 1 122 ? 28.062 26 -4.918 1 92.5 122 LYS A N 1
ATOM 960 C CA . LYS A 1 122 ? 29.234 26.719 -5.445 1 92.5 122 LYS A CA 1
ATOM 961 C C . LYS A 1 122 ? 29.047 28.234 -5.328 1 92.5 122 LYS A C 1
ATOM 963 O O . LYS A 1 122 ? 30.031 28.984 -5.406 1 92.5 122 LYS A O 1
ATOM 968 N N . HIS A 1 123 ? 27.812 28.578 -5.121 1 89.69 123 HIS A N 1
ATOM 969 C CA . HIS A 1 123 ? 27.578 30 -4.887 1 89.69 123 HIS A CA 1
ATOM 970 C C . HIS A 1 123 ? 28.266 30.469 -3.609 1 89.69 123 HIS A C 1
ATOM 972 O O . HIS A 1 123 ? 28.281 29.75 -2.604 1 89.69 123 HIS A O 1
ATOM 978 N N . SER A 1 124 ? 28.703 31.641 -3.631 1 87.81 124 SER A N 1
ATOM 979 C CA . SER A 1 124 ? 29.562 32.156 -2.57 1 87.81 124 SER A CA 1
ATOM 980 C C . SER A 1 124 ? 28.844 32.125 -1.221 1 87.81 124 SER A C 1
ATOM 982 O O . SER A 1 124 ? 29.484 31.875 -0.19 1 87.81 124 SER A O 1
ATOM 984 N N . LEU A 1 125 ? 27.578 32.312 -1.242 1 89.5 125 LEU A N 1
ATOM 985 C CA . LEU A 1 125 ? 26.812 32.406 -0.002 1 89.5 125 LEU A CA 1
ATOM 986 C C . LEU A 1 125 ? 26.516 31.031 0.558 1 89.5 125 LEU A C 1
ATOM 988 O O . LEU A 1 125 ? 26.156 30.891 1.727 1 89.5 125 LEU A O 1
ATOM 992 N N . PHE A 1 126 ? 26.781 29.969 -0.314 1 92.38 126 PHE A N 1
ATOM 993 C CA . PHE A 1 126 ? 26.297 28.656 0.096 1 92.38 126 PHE A CA 1
ATOM 994 C C . PHE A 1 126 ? 27.422 27.641 0.115 1 92.38 126 PHE A C 1
ATOM 996 O O . PHE A 1 126 ? 27.188 26.438 0.167 1 92.38 126 PHE A O 1
ATOM 1003 N N . ARG A 1 127 ? 28.625 28.219 0.062 1 94.38 127 ARG A N 1
ATOM 1004 C CA . ARG A 1 127 ? 29.75 27.297 0.146 1 94.38 127 ARG A CA 1
ATOM 1005 C C . ARG A 1 127 ? 29.734 26.516 1.458 1 94.38 127 ARG A C 1
ATOM 1007 O O . ARG A 1 127 ? 29.688 27.109 2.537 1 94.38 127 ARG A O 1
ATOM 1014 N N . TRP A 1 128 ? 29.734 25.219 1.305 1 96.88 128 TRP A N 1
ATOM 1015 C CA . TRP A 1 128 ? 29.641 24.328 2.459 1 96.88 128 TRP A CA 1
ATOM 1016 C C . TRP A 1 128 ? 31.031 23.969 2.969 1 96.88 128 TRP A C 1
ATOM 1018 O O . TRP A 1 128 ? 31.781 23.25 2.301 1 96.88 128 TRP A O 1
ATOM 1028 N N . PRO A 1 129 ? 31.391 24.375 4.156 1 96.94 129 PRO A N 1
ATOM 1029 C C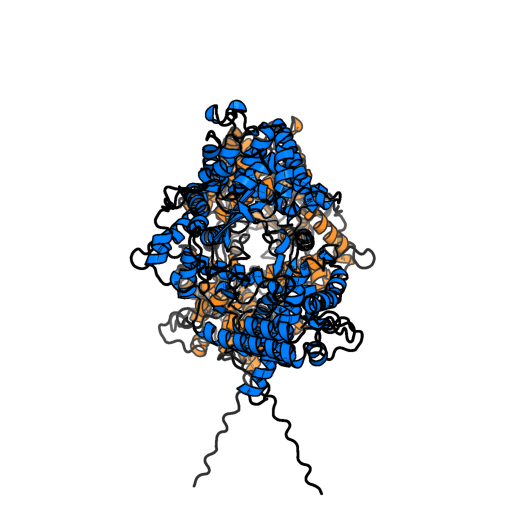A . PRO A 1 129 ? 32.75 24.172 4.625 1 96.94 129 PRO A CA 1
ATOM 1030 C C . PRO A 1 129 ? 33.156 22.703 4.617 1 96.94 129 PRO A C 1
ATOM 1032 O O . PRO A 1 129 ? 34.312 22.375 4.344 1 96.94 129 PRO A O 1
ATOM 1035 N N . VAL A 1 130 ? 32.25 21.828 4.852 1 97.31 130 VAL A N 1
ATOM 1036 C CA . VAL A 1 130 ? 32.562 20.422 5.008 1 97.31 130 VAL A CA 1
ATOM 1037 C C . VAL A 1 130 ? 33.031 19.844 3.672 1 97.31 130 VAL A C 1
ATOM 1039 O O . VAL A 1 130 ? 33.75 18.844 3.635 1 97.31 130 VAL A O 1
ATOM 1042 N N . LEU A 1 131 ? 32.625 20.391 2.537 1 95.75 131 LEU A N 1
ATOM 1043 C CA . LEU A 1 131 ? 33.031 19.891 1.222 1 95.75 131 LEU A CA 1
ATOM 1044 C C . LEU A 1 131 ? 34.438 20.312 0.873 1 95.75 131 LEU A C 1
ATOM 1046 O O . LEU A 1 131 ? 35.062 19.734 -0.02 1 95.75 131 LEU A O 1
ATOM 1050 N N . GLU A 1 132 ? 35.031 21.297 1.604 1 84.19 132 GLU A N 1
ATOM 1051 C CA . GLU A 1 132 ? 36.344 21.812 1.291 1 84.19 132 GLU A CA 1
ATOM 1052 C C . GLU A 1 132 ? 36.469 22.156 -0.19 1 84.19 132 GLU A C 1
ATOM 1054 O O . GLU A 1 132 ? 35.594 22.828 -0.751 1 84.19 132 GLU A O 1
ATOM 1059 N N . SER A 1 133 ? 37.5 21.703 -0.91 1 79.69 133 SER A N 1
ATOM 1060 C CA . SER A 1 133 ? 37.75 22 -2.32 1 79.69 133 SER A CA 1
ATOM 1061 C C . SER A 1 133 ? 37.312 20.844 -3.209 1 79.69 133 SER A C 1
ATOM 1063 O O . SER A 1 133 ? 37.656 20.781 -4.391 1 79.69 133 SER A O 1
ATOM 1065 N N . ASN A 1 134 ? 36.438 20.094 -2.703 1 81.88 134 ASN A N 1
ATOM 1066 C CA . ASN A 1 134 ? 36.094 18.875 -3.412 1 81.88 134 ASN A CA 1
ATOM 1067 C C . ASN A 1 134 ? 35.188 19.141 -4.602 1 81.88 134 ASN A C 1
ATOM 1069 O O . ASN A 1 134 ? 35.094 18.328 -5.52 1 81.88 134 ASN A O 1
ATOM 1073 N N . ILE A 1 135 ? 34.469 20.266 -4.547 1 80.62 135 ILE A N 1
ATOM 1074 C CA . ILE A 1 135 ? 33.625 20.562 -5.695 1 80.62 135 ILE A CA 1
ATOM 1075 C C . ILE A 1 135 ? 34.281 21.672 -6.535 1 80.62 135 ILE A C 1
ATOM 1077 O O . ILE A 1 135 ? 33.562 22.391 -7.242 1 80.62 135 ILE A O 1
ATOM 1081 N N . GLY A 1 136 ? 35.562 21.891 -6.309 1 83.06 136 GLY A N 1
ATOM 1082 C CA . GLY A 1 136 ? 36.344 22.859 -7.062 1 83.06 136 GLY A CA 1
ATOM 1083 C C . GLY A 1 136 ? 36.688 24.109 -6.254 1 83.06 136 GLY A C 1
ATOM 1084 O O . GLY A 1 136 ? 36.156 24.312 -5.16 1 83.06 136 GLY A O 1
ATOM 1085 N N . PRO A 1 137 ? 37.594 24.812 -6.703 1 83.5 137 PRO A N 1
ATOM 1086 C CA . PRO A 1 137 ? 38 26.016 -5.98 1 83.5 137 PRO A CA 1
ATOM 1087 C C . PRO A 1 137 ? 36.875 27 -5.746 1 83.5 137 PRO A C 1
ATOM 1089 O O . PRO A 1 137 ? 36.844 27.703 -4.738 1 83.5 137 PRO A O 1
ATOM 1092 N N . GLU A 1 138 ? 35.938 26.844 -6.598 1 81.06 138 GLU A N 1
ATOM 1093 C CA . GLU A 1 138 ? 34.781 27.734 -6.5 1 81.06 138 GLU A CA 1
ATOM 1094 C C . GLU A 1 138 ? 33.875 27.328 -5.336 1 81.06 138 GLU A C 1
ATOM 1096 O O . GLU A 1 138 ? 33.031 28.125 -4.887 1 81.06 138 GLU A O 1
ATOM 1101 N N . GLY A 1 139 ? 34.188 26.219 -4.766 1 82.62 139 GLY A N 1
ATOM 1102 C CA . GLY A 1 139 ? 33.375 25.719 -3.674 1 82.62 139 GLY A CA 1
ATOM 1103 C C . GLY A 1 139 ? 34.031 25.844 -2.32 1 82.62 139 GLY A C 1
ATOM 1104 O O . GLY A 1 139 ? 33.469 25.438 -1.301 1 82.62 139 GLY A O 1
ATOM 1105 N N . GLN A 1 140 ? 35.156 26.453 -2.342 1 89.69 140 GLN A N 1
ATOM 1106 C CA . GLN A 1 140 ? 35.906 26.531 -1.097 1 89.69 140 GLN A CA 1
ATOM 1107 C C . GLN A 1 140 ? 35.344 27.609 -0.173 1 89.69 140 GLN A C 1
ATOM 1109 O O . GLN A 1 140 ? 35.125 28.734 -0.604 1 89.69 140 GLN A O 1
ATOM 1114 N N . TRP A 1 141 ? 35.188 27.25 1.059 1 92.88 141 TRP A N 1
ATOM 1115 C CA . TRP A 1 141 ? 34.594 28.156 2.057 1 92.88 141 TRP A CA 1
ATOM 1116 C C . TRP A 1 141 ? 35.688 29.047 2.672 1 92.88 141 TRP A C 1
ATOM 1118 O O . TRP A 1 141 ? 36.812 28.594 2.885 1 92.88 141 TRP A O 1
ATOM 1128 N N . SER A 1 142 ? 35.281 30.344 2.904 1 91.81 142 SER A N 1
ATOM 1129 C CA . SER A 1 142 ? 36.188 31.312 3.541 1 91.81 142 SER A CA 1
ATOM 1130 C C . SER A 1 142 ? 35.5 31.984 4.727 1 91.81 142 SER A C 1
ATOM 1132 O O . SER A 1 142 ? 34.406 32.562 4.59 1 91.81 142 SER A O 1
ATOM 1134 N N . GLU A 1 143 ? 36.125 31.938 5.836 1 93.25 143 GLU A N 1
ATOM 1135 C CA . GLU A 1 143 ? 35.594 32.531 7.043 1 93.25 143 GLU A CA 1
ATOM 1136 C C . GLU A 1 143 ? 35.469 34.062 6.887 1 93.25 143 GLU A C 1
ATOM 1138 O O . GLU A 1 143 ? 34.5 34.656 7.391 1 93.25 143 GLU A O 1
ATOM 1143 N N . ARG A 1 144 ? 36.375 34.656 6.191 1 92.06 144 ARG A N 1
ATOM 1144 C CA . ARG A 1 144 ? 36.406 36.094 6 1 92.06 144 ARG A CA 1
ATOM 1145 C C . ARG A 1 144 ? 35.219 36.562 5.152 1 92.06 144 ARG A C 1
ATOM 1147 O O . ARG A 1 144 ? 34.656 37.625 5.375 1 92.06 144 ARG A O 1
ATOM 1154 N N . LYS A 1 145 ? 34.812 35.781 4.316 1 92.31 145 LYS A N 1
ATOM 1155 C CA . LYS A 1 145 ? 33.75 36.125 3.375 1 92.31 145 LYS A CA 1
ATOM 1156 C C . LYS A 1 145 ? 32.375 35.719 3.895 1 92.31 145 LYS A C 1
ATOM 1158 O O . LYS A 1 145 ? 31.359 36.125 3.352 1 92.31 145 LYS A O 1
ATOM 1163 N N . PHE A 1 146 ? 32.406 35.031 4.945 1 95.06 146 PHE A N 1
ATOM 1164 C CA . PHE A 1 146 ? 31.172 34.469 5.461 1 95.06 146 PHE A CA 1
ATOM 1165 C C . PHE A 1 146 ? 30.328 35.531 6.145 1 95.06 146 PHE A C 1
ATOM 1167 O O . PHE A 1 146 ? 30.828 36.25 7.012 1 95.06 146 PHE A O 1
ATOM 1174 N N . SER A 1 147 ? 29.062 35.688 5.734 1 95.88 147 SER A N 1
ATOM 1175 C CA . SER A 1 147 ? 28.078 36.531 6.383 1 95.88 147 SER A CA 1
ATOM 1176 C C . SER A 1 147 ? 26.828 35.75 6.77 1 95.88 147 SER A C 1
ATOM 1178 O O . SER A 1 147 ? 26.031 35.375 5.906 1 95.88 147 SER A O 1
ATOM 1180 N N . MET A 1 148 ? 26.688 35.594 8.039 1 96.56 148 MET A N 1
ATOM 1181 C CA . MET A 1 148 ? 25.516 34.875 8.516 1 96.56 148 MET A CA 1
ATOM 1182 C C . MET A 1 148 ? 24.234 35.594 8.125 1 96.56 148 MET A C 1
ATOM 1184 O O . MET A 1 148 ? 23.281 34.938 7.684 1 96.56 148 MET A O 1
ATOM 1188 N N . LEU A 1 149 ? 24.203 36.875 8.242 1 97 149 LEU A N 1
ATOM 1189 C CA . LEU A 1 149 ? 23.031 37.688 7.945 1 97 149 LEU A CA 1
ATOM 1190 C C . LEU A 1 149 ? 22.625 37.562 6.48 1 97 149 LEU A C 1
ATOM 1192 O O . LEU A 1 149 ? 21.453 37.312 6.176 1 97 149 LEU A O 1
ATOM 1196 N N . GLN A 1 150 ? 23.609 37.625 5.609 1 96.88 150 GLN A N 1
ATOM 1197 C CA . GLN A 1 150 ? 23.328 37.531 4.184 1 96.88 150 GLN A CA 1
ATOM 1198 C C . GLN A 1 150 ? 22.812 36.125 3.828 1 96.88 150 GLN A C 1
ATOM 1200 O O . GLN A 1 150 ? 21.891 36 3.012 1 96.88 150 GLN A O 1
ATOM 1205 N N . THR A 1 151 ? 23.406 35.125 4.441 1 97.12 151 THR A N 1
ATOM 1206 C CA . THR A 1 151 ? 22.969 33.75 4.191 1 97.12 151 THR A CA 1
ATOM 1207 C C . THR A 1 151 ? 21.547 33.531 4.68 1 97.12 151 THR A C 1
ATOM 1209 O O . THR A 1 151 ? 20.703 33 3.949 1 97.12 151 THR A O 1
ATOM 1212 N N . LEU A 1 152 ? 21.266 34 5.867 1 97.88 152 LEU A N 1
ATOM 1213 C CA . LEU A 1 152 ? 19.938 33.844 6.441 1 97.88 152 LEU A CA 1
ATOM 1214 C C . LEU A 1 152 ? 18.906 34.594 5.59 1 97.88 152 LEU A C 1
ATOM 1216 O O . LEU A 1 152 ? 17.812 34.062 5.352 1 97.88 152 LEU A O 1
ATOM 1220 N N . ALA A 1 153 ? 19.219 35.781 5.191 1 97.94 153 ALA A N 1
ATOM 1221 C CA . ALA A 1 153 ? 18.297 36.594 4.391 1 97.94 153 ALA A CA 1
ATOM 1222 C C . ALA A 1 153 ? 18 35.906 3.059 1 97.94 153 ALA A C 1
ATOM 1224 O O . ALA A 1 153 ? 16.859 35.938 2.6 1 97.94 153 ALA A O 1
ATOM 1225 N N . THR A 1 154 ? 19.016 35.344 2.475 1 97.19 154 THR A N 1
ATOM 1226 C CA . THR A 1 154 ? 18.828 34.656 1.2 1 97.19 154 THR A CA 1
ATOM 1227 C C . THR A 1 154 ? 18.016 33.406 1.389 1 97.19 154 THR A C 1
ATOM 1229 O O . THR A 1 154 ? 17.141 33.094 0.57 1 97.19 154 THR A O 1
ATOM 1232 N N . PHE A 1 155 ? 18.266 32.656 2.447 1 97 155 PHE A N 1
ATOM 1233 C CA . PHE A 1 155 ? 17.516 31.453 2.742 1 97 155 PHE A CA 1
ATOM 1234 C C . PHE A 1 155 ? 16.031 31.766 2.865 1 97 155 PHE A C 1
ATOM 1236 O O . PHE A 1 155 ? 15.188 31.109 2.234 1 97 155 PHE A O 1
ATOM 1243 N N . ARG A 1 156 ? 15.703 32.75 3.607 1 97.81 156 ARG A N 1
ATOM 1244 C CA . ARG A 1 156 ? 14.305 33.094 3.822 1 97.81 156 ARG A CA 1
ATOM 1245 C C . ARG A 1 156 ? 13.719 33.781 2.594 1 97.81 156 ARG A C 1
ATOM 1247 O O . ARG A 1 156 ? 12.578 33.5 2.205 1 97.81 156 ARG A O 1
ATOM 1254 N N . GLY A 1 157 ? 14.445 34.656 1.956 1 97.69 157 GLY A N 1
ATOM 1255 C CA . GLY A 1 157 ? 13.93 35.531 0.919 1 97.69 157 GLY A CA 1
ATOM 1256 C C . GLY A 1 157 ? 13.883 34.875 -0.449 1 97.69 157 GLY A C 1
ATOM 1257 O O . GLY A 1 157 ? 13.109 35.281 -1.317 1 97.69 157 GLY A O 1
ATOM 1258 N N . GLN A 1 158 ? 14.703 33.812 -0.646 1 96.12 158 GLN A N 1
ATOM 1259 C CA . GLN A 1 158 ? 14.781 33.219 -1.979 1 96.12 158 GLN A CA 1
ATOM 1260 C C . GLN A 1 158 ? 14.367 31.766 -1.96 1 96.12 158 GLN A C 1
ATOM 1262 O O . GLN A 1 158 ? 13.852 31.25 -2.955 1 96.12 158 GLN A O 1
ATOM 1267 N N . TYR A 1 159 ? 14.523 31.094 -0.817 1 96 159 TYR A N 1
ATOM 1268 C CA . TYR A 1 159 ? 14.305 29.656 -0.792 1 96 159 TYR A CA 1
ATOM 1269 C C . TYR A 1 159 ? 13.203 29.281 0.198 1 96 159 TYR A C 1
ATOM 1271 O O . TYR A 1 159 ? 12.852 28.109 0.335 1 96 159 TYR A O 1
ATOM 1279 N N . SER A 1 160 ? 12.648 30.266 0.893 1 96.56 160 SER A N 1
ATOM 1280 C CA . SER A 1 160 ? 11.586 30.078 1.879 1 96.56 160 SER A CA 1
ATOM 1281 C C . SER A 1 160 ? 12.023 29.109 2.982 1 96.56 160 SER A C 1
ATOM 1283 O O . SER A 1 160 ? 11.242 28.266 3.41 1 96.56 160 SER A O 1
ATOM 1285 N N . ASN A 1 161 ? 13.266 29.172 3.322 1 95.81 161 ASN A N 1
ATOM 1286 C CA . ASN A 1 161 ? 13.82 28.375 4.406 1 95.81 161 ASN A CA 1
ATOM 1287 C C . ASN A 1 161 ? 14.094 29.219 5.648 1 95.81 161 ASN A C 1
ATOM 1289 O O . ASN A 1 161 ? 14.898 30.141 5.609 1 95.81 161 ASN A O 1
ATOM 1293 N N . SER A 1 162 ? 13.406 28.906 6.688 1 97.12 162 SER A N 1
ATOM 1294 C CA . SER A 1 162 ? 13.633 29.578 7.957 1 97.12 162 SER A CA 1
ATOM 1295 C C . SER A 1 162 ? 14.617 28.812 8.828 1 97.12 162 SER A C 1
ATOM 1297 O O . SER A 1 162 ? 14.367 27.656 9.18 1 97.12 162 SER A O 1
ATOM 1299 N N . VAL A 1 163 ? 15.719 29.406 9.086 1 97.75 163 VAL A N 1
ATOM 1300 C CA . VAL A 1 163 ? 16.734 28.844 9.977 1 97.75 163 VAL A CA 1
ATOM 1301 C C . VAL A 1 163 ? 17.031 29.828 11.102 1 97.75 163 VAL A C 1
ATOM 1303 O O . VAL A 1 163 ? 17.25 31.016 10.859 1 97.75 163 VAL A O 1
ATOM 1306 N N . PHE A 1 164 ? 17.016 29.453 12.312 1 98.31 164 PHE A N 1
ATOM 1307 C CA . PHE A 1 164 ? 17.188 30.266 13.516 1 98.31 164 PHE A CA 1
ATOM 1308 C C . PHE A 1 164 ? 16 31.203 13.703 1 98.31 164 PHE A C 1
ATOM 1310 O O . PHE A 1 164 ? 15.469 31.328 14.805 1 98.31 164 PHE A O 1
ATOM 1317 N N . ILE A 1 165 ? 15.578 31.875 12.648 1 98.44 165 ILE A N 1
ATOM 1318 C CA . ILE A 1 165 ? 14.562 32.938 12.688 1 98.44 165 ILE A CA 1
ATOM 1319 C C . ILE A 1 165 ? 13.469 32.625 11.672 1 98.44 165 ILE A C 1
ATOM 1321 O O . ILE A 1 165 ? 13.75 32.344 10.508 1 98.44 165 ILE A O 1
ATOM 1325 N N . ARG A 1 166 ? 12.297 32.656 12.125 1 98.38 166 ARG A N 1
ATOM 1326 C CA . ARG A 1 166 ? 11.141 32.625 11.234 1 98.38 166 ARG A CA 1
ATOM 1327 C C . ARG A 1 166 ? 10.531 34.031 11.109 1 98.38 166 ARG A C 1
ATOM 1329 O O . ARG A 1 166 ? 10.172 34.625 12.109 1 98.38 166 ARG A O 1
ATOM 1336 N N . LEU A 1 167 ? 10.492 34.531 9.914 1 98.62 167 LEU A N 1
ATOM 1337 C CA . LEU A 1 167 ? 9.898 35.812 9.594 1 98.62 167 LEU A CA 1
ATOM 1338 C C . LEU A 1 167 ? 8.711 35.656 8.656 1 98.62 167 LEU A C 1
ATOM 1340 O O . LEU A 1 167 ? 8.805 34.969 7.633 1 98.62 167 LEU A O 1
ATOM 1344 N N . TYR A 1 168 ? 7.582 36.219 9.016 1 98.12 168 TYR A N 1
ATOM 1345 C CA . TYR A 1 168 ? 6.414 36.094 8.156 1 98.12 168 TYR A CA 1
ATOM 1346 C C . TYR A 1 168 ? 5.418 37.219 8.43 1 98.12 168 TYR A C 1
ATOM 1348 O O . TYR A 1 168 ? 5.578 38 9.383 1 98.12 168 TYR A O 1
ATOM 1356 N N . VAL A 1 169 ? 4.508 37.438 7.555 1 98.12 169 VAL A N 1
ATOM 1357 C CA . VAL A 1 169 ? 3.432 38.406 7.703 1 98.12 169 VAL A CA 1
ATOM 1358 C C . VAL A 1 169 ? 2.135 37.688 8.078 1 98.12 169 VAL A C 1
ATOM 1360 O O . VAL A 1 169 ? 1.811 36.656 7.512 1 98.12 169 VAL A O 1
ATOM 1363 N N . ALA A 1 170 ? 1.437 38.188 9.086 1 97.12 170 ALA A N 1
ATOM 1364 C CA . ALA A 1 170 ? 0.157 37.625 9.531 1 97.12 170 ALA A CA 1
ATOM 1365 C C . ALA A 1 170 ? -0.688 38.719 10.211 1 97.12 170 ALA A C 1
ATOM 1367 O O . ALA A 1 170 ? -0.212 39.812 10.453 1 97.12 170 ALA A O 1
ATOM 1368 N N . PRO A 1 171 ? -1.919 38.438 10.5 1 96.62 171 PRO A N 1
ATOM 1369 C CA . PRO A 1 171 ? -2.744 39.406 11.195 1 96.62 171 PRO A CA 1
ATOM 1370 C C . PRO A 1 171 ? -2.199 39.75 12.586 1 96.62 171 PRO A C 1
ATOM 1372 O O . PRO A 1 171 ? -1.68 38.875 13.281 1 96.62 171 PRO A O 1
ATOM 1375 N N . ASP A 1 172 ? -2.305 41.062 12.938 1 97.62 172 ASP A N 1
ATOM 1376 C CA . ASP A 1 172 ? -2.008 41.469 14.297 1 97.62 172 ASP A CA 1
ATOM 1377 C C . ASP A 1 172 ? -3.055 40.969 15.281 1 97.62 172 ASP A C 1
ATOM 1379 O O . ASP A 1 172 ? -4.246 41.219 15.125 1 97.62 172 ASP A O 1
ATOM 1383 N N . ASP A 1 173 ? -2.719 40.344 16.297 1 96.38 173 ASP A N 1
ATOM 1384 C CA . ASP A 1 173 ? -3.639 39.656 17.188 1 96.38 173 ASP A CA 1
ATOM 1385 C C . ASP A 1 173 ? -4.539 40.656 17.922 1 96.38 173 ASP A C 1
ATOM 1387 O O . ASP A 1 173 ? -5.68 40.312 18.25 1 96.38 173 ASP A O 1
ATOM 1391 N N . LYS A 1 174 ? -4.039 41.812 18.203 1 97.12 174 LYS A N 1
ATOM 1392 C CA . LYS A 1 174 ? -4.836 42.781 18.953 1 97.12 174 LYS A CA 1
ATOM 1393 C C . LYS A 1 174 ? -5.539 43.781 18.016 1 97.12 174 LYS A C 1
ATOM 1395 O O . LYS A 1 174 ? -6.477 44.469 18.422 1 97.12 174 LYS A O 1
ATOM 1400 N N . THR A 1 175 ? -5.086 43.844 16.812 1 96.69 175 THR A N 1
ATOM 1401 C CA . THR A 1 175 ? -5.73 44.594 15.734 1 96.69 175 THR A CA 1
ATOM 1402 C C . THR A 1 175 ? -5.918 43.719 14.5 1 96.69 175 THR A C 1
ATOM 1404 O O . THR A 1 175 ? -5.238 43.906 13.484 1 96.69 175 THR A O 1
ATOM 1407 N N . SER A 1 176 ? -6.848 42.906 14.617 1 95.88 176 SER A N 1
ATOM 1408 C CA . SER A 1 176 ? -6.973 41.75 13.719 1 95.88 176 SER A CA 1
ATOM 1409 C C . SER A 1 176 ? -7.301 42.188 12.297 1 95.88 176 SER A C 1
ATOM 1411 O O . SER A 1 176 ? -7.219 41.406 11.359 1 95.88 176 SER A O 1
ATOM 1413 N N . ASN A 1 177 ? -7.602 43.438 12.039 1 96.31 177 ASN A N 1
ATOM 1414 C CA . ASN A 1 177 ? -7.914 43.938 10.703 1 96.31 177 ASN A CA 1
ATOM 1415 C C . ASN A 1 177 ? -6.652 44.375 9.953 1 96.31 177 ASN A C 1
ATOM 1417 O O . ASN A 1 177 ? -6.715 44.719 8.773 1 96.31 177 ASN A O 1
ATOM 1421 N N . LYS A 1 178 ? -5.535 44.312 10.609 1 97.31 178 LYS A N 1
ATOM 1422 C CA . LYS A 1 178 ? -4.273 44.719 9.992 1 97.31 178 LYS A CA 1
ATOM 1423 C C . LYS A 1 178 ? -3.262 43.562 10.016 1 97.31 178 LYS A C 1
ATOM 1425 O O . LYS A 1 178 ? -3.293 42.719 10.906 1 97.31 178 LYS A O 1
ATOM 1430 N N . HIS A 1 179 ? -2.377 43.625 8.992 1 97.75 179 HIS A N 1
ATOM 1431 C CA . HIS A 1 179 ? -1.259 42.688 8.961 1 97.75 179 HIS A CA 1
ATOM 1432 C C . HIS A 1 179 ? -0.018 43.312 9.617 1 97.75 179 HIS A C 1
ATOM 1434 O O . HIS A 1 179 ? 0.119 44.531 9.688 1 97.75 179 HIS A O 1
ATOM 1440 N N . ILE A 1 180 ? 0.833 42.469 10.07 1 98.19 180 ILE A N 1
ATOM 1441 C CA . ILE A 1 180 ? 2.061 42.906 10.727 1 98.19 180 ILE A CA 1
ATOM 1442 C C . ILE A 1 180 ? 3.154 41.844 10.523 1 98.19 180 ILE A C 1
ATOM 1444 O O . ILE A 1 180 ? 2.865 40.688 10.211 1 98.19 180 ILE A O 1
ATOM 1448 N N . LEU A 1 181 ? 4.391 42.25 10.57 1 98.44 181 LEU A N 1
ATOM 1449 C CA . LEU A 1 181 ? 5.523 41.344 10.562 1 98.44 181 LEU A CA 1
ATOM 1450 C C . LEU A 1 181 ? 5.641 40.594 11.898 1 98.44 181 LEU A C 1
ATOM 1452 O O . LEU A 1 181 ? 5.5 41.219 12.953 1 98.44 181 LEU A O 1
ATOM 1456 N N . LYS A 1 182 ? 5.875 39.344 11.859 1 98.56 182 LYS A N 1
ATOM 1457 C CA . LYS A 1 182 ? 6.086 38.531 13.055 1 98.56 182 LYS A CA 1
ATOM 1458 C C . LYS A 1 182 ? 7.414 37.781 12.992 1 98.56 182 LYS A C 1
ATOM 1460 O O . LYS A 1 182 ? 7.848 37.375 11.914 1 98.56 182 LYS A O 1
ATOM 1465 N N . LEU A 1 183 ? 8.086 37.719 14.062 1 98.69 183 LEU A N 1
ATOM 1466 C CA . LEU A 1 183 ? 9.32 36.969 14.227 1 98.69 183 LEU A CA 1
ATOM 1467 C C . LEU A 1 183 ? 9.125 35.844 15.242 1 98.69 183 LEU A C 1
ATOM 1469 O O . LEU A 1 183 ? 8.602 36.062 16.328 1 98.69 183 LEU A O 1
ATOM 1473 N N . ASP A 1 184 ? 9.469 34.625 14.898 1 98.38 184 ASP A N 1
ATOM 1474 C CA . ASP A 1 184 ? 9.297 33.438 15.734 1 98.38 184 ASP A CA 1
ATOM 1475 C C . ASP A 1 184 ? 10.508 32.531 15.648 1 98.38 184 ASP A C 1
ATOM 1477 O O . ASP A 1 184 ? 11.43 32.781 14.867 1 98.38 184 ASP A O 1
ATOM 1481 N N . GLN A 1 185 ? 10.609 31.578 16.516 1 98.06 185 GLN A N 1
ATOM 1482 C CA . GLN A 1 185 ? 11.664 30.578 16.469 1 98.06 185 GLN A CA 1
ATOM 1483 C C . GLN A 1 185 ? 11.469 29.641 15.273 1 98.06 185 GLN A C 1
ATOM 1485 O O . GLN A 1 185 ? 10.344 29.453 14.797 1 98.06 185 GLN A O 1
ATOM 1490 N N . ALA A 1 186 ? 12.547 29.109 14.711 1 96.62 186 ALA A N 1
ATOM 1491 C CA . ALA A 1 186 ? 12.492 28.156 13.609 1 96.62 186 ALA A CA 1
ATOM 1492 C C . ALA A 1 186 ? 12.539 26.719 14.125 1 96.62 186 ALA A C 1
ATOM 1494 O O . ALA A 1 186 ? 12.945 26.484 15.258 1 96.62 186 ALA A O 1
ATOM 1495 N N . THR A 1 187 ? 12.117 25.797 13.289 1 94.31 187 THR A N 1
ATOM 1496 C CA . THR A 1 187 ? 12.125 24.391 13.648 1 94.31 187 THR A CA 1
ATOM 1497 C C . THR A 1 187 ? 13.539 23.828 13.578 1 94.31 187 THR A C 1
ATOM 1499 O O . THR A 1 187 ? 14.438 24.438 12.992 1 94.31 187 THR A O 1
ATOM 1502 N N . LEU A 1 188 ? 13.719 22.672 14.227 1 95.69 188 LEU A N 1
ATOM 1503 C CA . LEU A 1 188 ? 14.961 21.922 14.172 1 95.69 188 LEU A CA 1
ATOM 1504 C C . LEU A 1 188 ? 14.812 20.672 13.312 1 95.69 188 LEU A C 1
ATOM 1506 O O . LEU A 1 188 ? 13.758 20.453 12.703 1 95.69 188 LEU A O 1
ATOM 1510 N N . SER A 1 189 ? 15.891 19.953 13.188 1 94.75 189 SER A N 1
ATOM 1511 C CA . SER A 1 189 ? 15.875 18.781 12.312 1 94.75 189 SER A CA 1
ATOM 1512 C C . SER A 1 189 ? 15.055 17.641 12.914 1 94.75 189 SER A C 1
ATOM 1514 O O . SER A 1 189 ? 14.219 17.047 12.234 1 94.75 189 SER A O 1
ATOM 1516 N N . LEU A 1 190 ? 15.312 17.375 14.18 1 94.62 190 LEU A N 1
ATOM 1517 C CA . LEU A 1 190 ? 14.445 16.422 14.883 1 94.62 190 LEU A CA 1
ATOM 1518 C C . LEU A 1 190 ? 13.172 17.109 15.367 1 94.62 190 LEU A C 1
ATOM 1520 O O . LEU A 1 190 ? 13.203 18.281 15.766 1 94.62 190 LEU A O 1
ATOM 1524 N N . THR A 1 191 ? 12.148 16.516 15.352 1 88.56 191 THR A N 1
ATOM 1525 C CA . THR A 1 191 ? 10.836 17.125 15.531 1 88.56 191 THR A CA 1
ATOM 1526 C C . THR A 1 191 ? 10.609 17.5 17 1 88.56 191 THR A C 1
ATOM 1528 O O . THR A 1 191 ? 10.117 18.578 17.297 1 88.56 191 THR A O 1
ATOM 1531 N N . ALA A 1 192 ? 11.039 16.641 17.922 1 90.94 192 ALA A N 1
ATOM 1532 C CA . ALA A 1 192 ? 10.766 16.891 19.344 1 90.94 192 ALA A CA 1
ATOM 1533 C C . ALA A 1 192 ? 12 17.406 20.062 1 90.94 192 ALA A C 1
ATOM 1535 O O . ALA A 1 192 ? 13.109 16.891 19.859 1 90.94 192 ALA A O 1
ATOM 1536 N N . ARG A 1 193 ? 11.734 18.422 20.859 1 92.88 193 ARG A N 1
ATOM 1537 C CA . ARG A 1 193 ? 12.812 18.953 21.688 1 92.88 193 ARG A CA 1
ATOM 1538 C C . ARG A 1 193 ? 13.391 17.859 22.578 1 92.88 193 ARG A C 1
ATOM 1540 O O . ARG A 1 193 ? 14.602 17.828 22.828 1 92.88 193 ARG A O 1
ATOM 1547 N N . GLU A 1 194 ? 12.555 16.984 23.031 1 92.06 194 GLU A N 1
ATOM 1548 C CA . GLU A 1 194 ? 12.922 15.883 23.922 1 92.06 194 GLU A CA 1
ATOM 1549 C C . GLU A 1 194 ? 13.922 14.953 23.25 1 92.06 194 GLU A C 1
ATOM 1551 O O . GLU A 1 194 ? 14.773 14.352 23.922 1 92.06 194 GLU A O 1
ATOM 1556 N N . ASP A 1 195 ? 13.898 14.875 21.984 1 94.94 195 ASP A N 1
ATOM 1557 C CA . ASP A 1 195 ? 14.797 13.992 21.25 1 94.94 195 ASP A CA 1
ATOM 1558 C C . ASP A 1 195 ? 16.234 14.477 21.328 1 94.94 195 ASP A C 1
ATOM 1560 O O . ASP A 1 195 ? 17.172 13.695 21.156 1 94.94 195 ASP A O 1
ATOM 1564 N N . TYR A 1 196 ? 16.406 15.742 21.562 1 96.88 196 TYR A N 1
ATOM 1565 C CA . TYR A 1 196 ? 17.734 16.328 21.703 1 96.88 196 TYR A CA 1
ATOM 1566 C C . TYR A 1 196 ? 18.219 16.234 23.141 1 96.88 196 TYR A C 1
ATOM 1568 O O . TYR A 1 196 ? 19.406 16.094 23.406 1 96.88 196 TYR A O 1
ATOM 1576 N N . LEU A 1 197 ? 17.25 16.344 24.094 1 95.94 197 LEU A N 1
ATOM 1577 C CA . LEU A 1 197 ? 17.656 16.688 25.453 1 95.94 197 LEU A CA 1
ATOM 1578 C C . LEU A 1 197 ? 17.562 15.461 26.375 1 95.94 197 LEU A C 1
ATOM 1580 O O . LEU A 1 197 ? 18.297 15.367 27.359 1 95.94 197 LEU A O 1
ATOM 1584 N N . ASP A 1 198 ? 16.609 14.562 26.062 1 93.94 198 ASP A N 1
ATOM 1585 C CA . ASP A 1 198 ? 16.375 13.43 26.938 1 93.94 198 ASP A CA 1
ATOM 1586 C C . ASP A 1 198 ? 17.484 12.398 26.812 1 93.94 198 ASP A C 1
ATOM 1588 O O . ASP A 1 198 ? 18.219 12.383 25.812 1 93.94 198 ASP A O 1
ATOM 1592 N N . ASN A 1 199 ? 17.609 11.547 27.859 1 94.38 199 ASN A N 1
ATOM 1593 C CA . ASN A 1 199 ? 18.656 10.516 27.875 1 94.38 199 ASN A CA 1
ATOM 1594 C C . ASN A 1 199 ? 18.047 9.125 27.734 1 94.38 199 ASN A C 1
ATOM 1596 O O . ASN A 1 199 ? 18.688 8.125 28.078 1 94.38 199 ASN A O 1
ATOM 1600 N N . THR A 1 200 ? 16.812 9.078 27.25 1 92.88 200 THR A N 1
ATOM 1601 C CA . THR A 1 200 ? 16.203 7.777 26.984 1 92.88 200 THR A CA 1
ATOM 1602 C C . THR A 1 200 ? 16.953 7.059 25.859 1 92.88 200 THR A C 1
ATOM 1604 O O . THR A 1 200 ? 17.672 7.688 25.078 1 92.88 200 THR A O 1
ATOM 1607 N N . THR A 1 201 ? 16.781 5.77 25.797 1 93.81 201 THR A N 1
ATOM 1608 C CA . THR A 1 201 ? 17.391 4.961 24.75 1 93.81 201 THR A CA 1
ATOM 1609 C C . THR A 1 201 ? 16.938 5.422 23.375 1 93.81 201 THR A C 1
ATOM 1611 O O . THR A 1 201 ? 17.719 5.477 22.438 1 93.81 201 THR A O 1
ATOM 1614 N N . GLU A 1 202 ? 15.703 5.758 23.234 1 92.12 202 GLU A N 1
ATOM 1615 C CA . GLU A 1 202 ? 15.141 6.199 21.969 1 92.12 202 GLU A CA 1
ATOM 1616 C C . GLU A 1 202 ? 15.75 7.531 21.531 1 92.12 202 GLU A C 1
ATOM 1618 O O . GLU A 1 202 ? 16.172 7.68 20.375 1 92.12 202 GLU A O 1
ATOM 1623 N N . ALA A 1 203 ? 15.797 8.477 22.422 1 94.94 203 ALA A N 1
ATOM 1624 C CA . ALA A 1 203 ? 16.344 9.789 22.094 1 94.94 203 ALA A CA 1
ATOM 1625 C C . ALA A 1 203 ? 17.797 9.688 21.641 1 94.94 203 ALA A C 1
ATOM 1627 O O . ALA A 1 203 ? 18.203 10.359 20.703 1 94.94 203 ALA A O 1
ATOM 1628 N N . LYS A 1 204 ? 18.609 8.875 22.375 1 96.75 204 LYS A N 1
ATOM 1629 C CA . LYS A 1 204 ? 20 8.664 22.016 1 96.75 204 LYS A CA 1
ATOM 1630 C C . LYS A 1 204 ? 20.125 8.055 20.625 1 96.75 2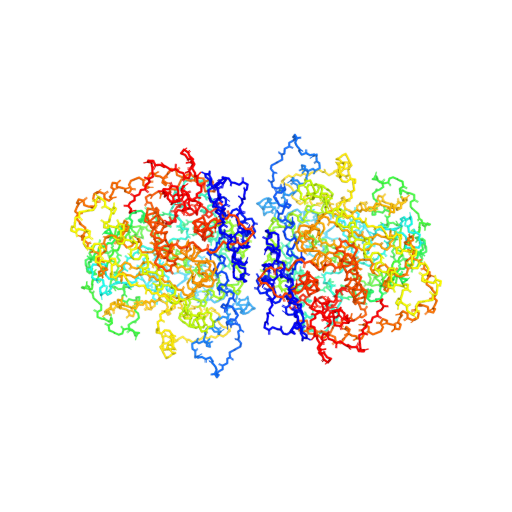04 LYS A C 1
ATOM 1632 O O . LYS A 1 204 ? 20.969 8.484 19.828 1 96.75 204 LYS A O 1
ATOM 1637 N N . SER A 1 205 ? 19.266 7.082 20.375 1 95.69 205 SER A N 1
ATOM 1638 C CA . SER A 1 205 ? 19.281 6.434 19.078 1 95.69 205 SER A CA 1
ATOM 1639 C C . SER A 1 205 ? 18.906 7.418 17.969 1 95.69 205 SER A C 1
ATOM 1641 O O . SER A 1 205 ? 19.453 7.355 16.859 1 95.69 205 SER A O 1
ATOM 1643 N N . TYR A 1 206 ? 18 8.312 18.219 1 96.69 206 TYR A N 1
ATOM 1644 C CA . TYR A 1 206 ? 17.594 9.312 17.234 1 96.69 206 TYR A CA 1
ATOM 1645 C C . TYR A 1 206 ? 18.734 10.266 16.906 1 96.69 206 TYR A C 1
ATOM 1647 O O . TYR A 1 206 ? 18.984 10.578 15.742 1 96.69 206 TYR A O 1
ATOM 1655 N N . ARG A 1 207 ? 19.484 10.688 17.922 1 98.06 207 ARG A N 1
ATOM 1656 C CA . ARG A 1 207 ? 20.609 11.586 17.719 1 98.06 207 ARG A CA 1
ATOM 1657 C C . ARG A 1 207 ? 21.719 10.898 16.938 1 98.06 207 ARG A C 1
ATOM 1659 O O . ARG A 1 207 ? 22.344 11.508 16.062 1 98.06 207 ARG A O 1
ATOM 1666 N N . GLU A 1 208 ? 21.953 9.656 17.281 1 97.56 208 GLU A N 1
ATOM 1667 C CA . GLU A 1 208 ? 22.984 8.906 16.578 1 97.56 208 GLU A CA 1
ATOM 1668 C C . GLU A 1 208 ? 22.625 8.711 15.102 1 97.56 208 GLU A C 1
ATOM 1670 O O . GLU A 1 208 ? 23.469 8.867 14.227 1 97.56 208 GLU A O 1
ATOM 1675 N N . ALA A 1 209 ? 21.391 8.312 14.875 1 97 209 ALA A N 1
ATOM 1676 C CA . ALA A 1 209 ? 20.938 8.125 13.5 1 97 209 ALA A CA 1
ATOM 1677 C C . ALA A 1 209 ? 21 9.438 12.719 1 97 209 ALA A C 1
ATOM 1679 O O . ALA A 1 209 ? 21.328 9.438 11.531 1 97 209 ALA A O 1
ATOM 1680 N N . PHE A 1 210 ? 20.641 10.531 13.398 1 98.19 210 PHE A N 1
ATOM 1681 C CA . PHE A 1 210 ? 20.672 11.844 12.766 1 98.19 210 PHE A CA 1
ATOM 1682 C C . PHE A 1 210 ? 22.094 12.234 12.383 1 98.19 210 PHE A C 1
ATOM 1684 O O . PHE A 1 210 ? 22.344 12.703 11.273 1 98.19 210 PHE A O 1
ATOM 1691 N N . LEU A 1 211 ? 23.031 12.016 13.312 1 98.62 211 LEU A N 1
ATOM 1692 C CA . LEU A 1 211 ? 24.422 12.32 13.039 1 98.62 211 LEU A CA 1
ATOM 1693 C C . LEU A 1 211 ? 24.938 11.516 11.844 1 98.62 211 LEU A C 1
ATOM 1695 O O . LEU A 1 211 ? 25.562 12.07 10.938 1 98.62 211 LEU A O 1
ATOM 1699 N N . GLN A 1 212 ? 24.641 10.234 11.844 1 97.69 212 GLN A N 1
ATOM 1700 C CA . GLN A 1 212 ? 25.078 9.375 10.742 1 97.69 212 GLN A CA 1
ATOM 1701 C C . GLN A 1 212 ? 24.469 9.828 9.422 1 97.69 212 GLN A C 1
ATOM 1703 O O . GLN A 1 212 ? 25.125 9.773 8.383 1 97.69 212 GLN A O 1
ATOM 1708 N N . PHE A 1 213 ? 23.266 10.219 9.477 1 98.12 213 PHE A N 1
ATOM 1709 C CA . PHE A 1 213 ? 22.562 10.711 8.297 1 98.12 213 PHE A CA 1
ATOM 1710 C C . PHE A 1 213 ? 23.25 11.953 7.734 1 98.12 213 PHE A C 1
ATOM 1712 O O . PHE A 1 213 ? 23.5 12.039 6.531 1 98.12 213 PHE A O 1
ATOM 1719 N N . MET A 1 214 ? 23.562 12.891 8.586 1 98.69 214 MET A N 1
ATOM 1720 C CA . MET A 1 214 ? 24.266 14.102 8.164 1 98.69 214 MET A CA 1
ATOM 1721 C C . MET A 1 214 ? 25.609 13.758 7.531 1 98.69 214 MET A C 1
ATOM 1723 O O . MET A 1 214 ? 25.953 14.289 6.477 1 98.69 214 MET A O 1
ATOM 1727 N N . VAL A 1 215 ? 26.344 12.867 8.156 1 98.56 215 VAL A N 1
ATOM 1728 C CA . VAL A 1 215 ? 27.656 12.477 7.684 1 98.56 215 VAL A CA 1
ATOM 1729 C C . VAL A 1 215 ? 27.531 11.828 6.305 1 98.56 215 VAL A C 1
ATOM 1731 O O . VAL A 1 215 ? 28.266 12.188 5.375 1 98.56 215 VAL A O 1
ATOM 1734 N N . ASP A 1 216 ? 26.594 10.922 6.176 1 97.88 216 ASP A N 1
ATOM 1735 C CA . ASP A 1 216 ? 26.438 10.18 4.934 1 97.88 216 ASP A CA 1
ATOM 1736 C C . ASP A 1 216 ? 26.062 11.102 3.777 1 97.88 216 ASP A C 1
ATOM 1738 O O . ASP A 1 216 ? 26.547 10.938 2.658 1 97.88 216 ASP A O 1
ATOM 1742 N N . ILE A 1 217 ? 25.172 12.016 3.998 1 98.44 217 ILE A N 1
ATOM 1743 C CA . ILE A 1 217 ? 24.75 12.945 2.947 1 98.44 217 ILE A CA 1
ATOM 1744 C C . ILE A 1 217 ? 25.938 13.812 2.531 1 98.44 217 ILE A C 1
ATOM 1746 O O . ILE A 1 217 ? 26.141 14.062 1.342 1 98.44 217 ILE A O 1
ATOM 1750 N N . ALA A 1 218 ? 26.703 14.312 3.547 1 98.38 218 ALA A N 1
ATOM 1751 C CA . ALA A 1 218 ? 27.891 15.109 3.234 1 98.38 218 ALA A CA 1
ATOM 1752 C C . ALA A 1 218 ? 28.875 14.305 2.381 1 98.38 218 ALA A C 1
ATOM 1754 O O . ALA A 1 218 ? 29.422 14.82 1.406 1 98.38 218 ALA A O 1
ATOM 1755 N N . VAL A 1 219 ? 29.062 13.086 2.707 1 97.5 219 VAL A N 1
ATOM 1756 C CA . VAL A 1 219 ? 29.984 12.219 1.982 1 97.5 219 VAL A CA 1
ATOM 1757 C C . VAL A 1 219 ? 29.453 11.961 0.574 1 97.5 219 VAL A C 1
ATOM 1759 O O . VAL A 1 219 ? 30.219 11.977 -0.395 1 97.5 219 VAL A O 1
ATOM 1762 N N . LEU A 1 220 ? 28.172 11.695 0.411 1 96.62 220 LEU A N 1
ATOM 1763 C CA . LEU A 1 220 ? 27.547 11.492 -0.896 1 96.62 220 LEU A CA 1
ATOM 1764 C C . LEU A 1 220 ? 27.766 12.703 -1.795 1 96.62 220 LEU A C 1
ATOM 1766 O O . LEU A 1 220 ? 27.844 12.57 -3.018 1 96.62 220 LEU A O 1
ATOM 1770 N N . LEU A 1 221 ? 27.844 13.859 -1.142 1 97.12 221 LEU A N 1
ATOM 1771 C CA . LEU A 1 221 ? 28.016 15.086 -1.908 1 97.12 221 LEU A CA 1
ATOM 1772 C C . LEU A 1 221 ? 29.5 15.359 -2.154 1 97.12 221 LEU A C 1
ATOM 1774 O O . LEU A 1 221 ? 29.859 16.328 -2.818 1 97.12 221 LEU A O 1
ATOM 1778 N N . GLY A 1 222 ? 30.422 14.586 -1.566 1 94.56 222 GLY A N 1
ATOM 1779 C CA . GLY A 1 222 ? 31.828 14.656 -1.927 1 94.56 222 GLY A CA 1
ATOM 1780 C C . GLY A 1 222 ? 32.719 14.969 -0.749 1 94.56 222 GLY A C 1
ATOM 1781 O O . GLY A 1 222 ? 33.938 15.125 -0.913 1 94.56 222 GLY A O 1
ATOM 1782 N N . ALA A 1 223 ? 32.188 15.023 0.432 1 96.69 223 ALA A N 1
ATOM 1783 C CA . ALA A 1 223 ? 33 15.336 1.603 1 96.69 223 ALA A CA 1
ATOM 1784 C C . ALA A 1 223 ? 33.875 14.141 2.002 1 96.69 223 ALA A C 1
ATOM 1786 O O . ALA A 1 223 ? 33.5 12.992 1.733 1 96.69 223 ALA A O 1
ATOM 1787 N N . ASN A 1 224 ? 35 14.477 2.629 1 95.12 224 ASN A N 1
ATOM 1788 C CA . ASN A 1 224 ? 35.812 13.445 3.293 1 95.12 224 ASN A CA 1
ATOM 1789 C C . ASN A 1 224 ? 35.094 12.891 4.52 1 95.12 224 ASN A C 1
ATOM 1791 O O . ASN A 1 224 ? 34.5 13.648 5.309 1 95.12 224 ASN A O 1
ATOM 1795 N N . ALA A 1 225 ? 35.156 11.656 4.711 1 95.56 225 ALA A N 1
ATOM 1796 C CA . ALA A 1 225 ? 34.344 10.992 5.742 1 95.56 225 ALA A CA 1
ATOM 1797 C C . ALA A 1 225 ? 34.75 11.469 7.133 1 95.56 225 ALA A C 1
ATOM 1799 O O . ALA A 1 225 ? 33.875 11.727 7.98 1 95.56 225 ALA A O 1
ATOM 1800 N N . SER A 1 226 ? 36.031 11.547 7.379 1 96.75 226 SER A N 1
ATOM 1801 C CA . SER A 1 226 ? 36.5 11.945 8.695 1 96.75 226 SER A CA 1
ATOM 1802 C C . SER A 1 226 ? 36.125 13.398 9 1 96.75 226 SER A C 1
ATOM 1804 O O . SER A 1 226 ? 35.75 13.734 10.117 1 96.75 226 SER A O 1
ATOM 1806 N N . ARG A 1 227 ? 36.25 14.211 8.055 1 96 227 ARG A N 1
ATOM 1807 C CA . ARG A 1 227 ? 35.875 15.609 8.203 1 96 227 ARG A CA 1
ATOM 1808 C C . ARG A 1 227 ? 34.375 15.758 8.414 1 96 227 ARG A C 1
ATOM 1810 O O . ARG A 1 227 ? 33.938 16.547 9.25 1 96 227 ARG A O 1
ATOM 1817 N N . ALA A 1 228 ? 33.656 15.078 7.609 1 98.25 228 ALA A N 1
ATOM 1818 C CA . ALA A 1 228 ? 32.188 15.109 7.742 1 98.25 228 ALA A CA 1
ATOM 1819 C C . ALA A 1 228 ? 31.766 14.711 9.148 1 98.25 228 ALA A C 1
ATOM 1821 O O . ALA A 1 228 ? 30.859 15.328 9.727 1 98.25 228 ALA A O 1
ATOM 1822 N N . GLU A 1 229 ? 32.406 13.711 9.68 1 98.38 229 GLU A N 1
ATOM 1823 C CA . GLU A 1 229 ? 32.094 13.25 11.023 1 98.38 229 GLU A CA 1
ATOM 1824 C C . GLU A 1 229 ? 32.344 14.344 12.055 1 98.38 229 GLU A C 1
ATOM 1826 O O . GLU A 1 229 ? 31.5 14.609 12.914 1 98.38 229 GLU A O 1
ATOM 1831 N N . SER A 1 230 ? 33.469 14.914 11.969 1 98.19 230 SER A N 1
ATOM 1832 C CA . SER A 1 230 ? 33.844 15.945 12.922 1 98.19 230 SER A CA 1
ATOM 1833 C C . SER A 1 230 ? 32.938 17.172 12.797 1 98.19 230 SER A C 1
ATOM 1835 O O . SER A 1 230 ? 32.438 17.672 13.797 1 98.19 230 SER A O 1
ATOM 1837 N N . ASP A 1 231 ? 32.75 17.672 11.578 1 98.25 231 ASP A N 1
ATOM 1838 C CA . ASP A 1 231 ? 31.938 18.859 11.344 1 98.25 231 ASP A CA 1
ATOM 1839 C C . ASP A 1 231 ? 30.484 18.641 11.742 1 98.25 231 ASP A C 1
ATOM 1841 O O . ASP A 1 231 ? 29.875 19.516 12.359 1 98.25 231 ASP A O 1
ATOM 1845 N N . MET A 1 232 ? 29.938 17.516 11.406 1 98.81 232 MET A N 1
ATOM 1846 C CA . MET A 1 232 ? 28.531 17.266 11.68 1 98.81 232 MET A CA 1
ATOM 1847 C C . MET A 1 232 ? 28.297 17.031 13.164 1 98.81 232 MET A C 1
ATOM 1849 O O . MET A 1 232 ? 27.219 17.328 13.688 1 98.81 232 MET A O 1
ATOM 1853 N N . LYS A 1 233 ? 29.281 16.484 13.859 1 98.69 233 LYS A N 1
ATOM 1854 C CA . LYS A 1 233 ? 29.188 16.406 15.32 1 98.69 233 LYS A CA 1
ATOM 1855 C C . LYS A 1 233 ? 29.031 17.797 15.938 1 98.69 233 LYS A C 1
ATOM 1857 O O . LYS A 1 233 ? 28.25 17.984 16.875 1 98.69 233 LYS A O 1
ATOM 1862 N N . SER A 1 234 ? 29.828 18.719 15.422 1 98.62 234 SER A N 1
ATOM 1863 C CA . SER A 1 234 ? 29.734 20.094 15.883 1 98.62 234 SER A CA 1
ATOM 1864 C C . SER A 1 234 ? 28.359 20.703 15.555 1 98.62 234 SER A C 1
ATOM 1866 O O . SER A 1 234 ? 27.812 21.469 16.344 1 98.62 234 SER A O 1
ATOM 1868 N N . VAL A 1 235 ? 27.828 20.406 14.414 1 98.69 235 VAL A N 1
ATOM 1869 C CA . VAL A 1 235 ? 26.516 20.875 14 1 98.69 235 VAL A CA 1
ATOM 1870 C C . VAL A 1 235 ? 25.438 20.328 14.938 1 98.69 235 VAL A C 1
ATOM 1872 O O . VAL A 1 235 ? 24.531 21.047 15.352 1 98.69 235 VAL A O 1
ATOM 1875 N N . LEU A 1 236 ? 25.547 19.062 15.266 1 98.69 236 LEU A N 1
ATOM 1876 C CA . LEU A 1 236 ? 24.594 18.453 16.188 1 98.69 236 LEU A CA 1
ATOM 1877 C C . LEU A 1 236 ? 24.656 19.109 17.562 1 98.69 236 LEU A C 1
ATOM 1879 O O . LEU A 1 236 ? 23.625 19.344 18.188 1 98.69 236 LEU A O 1
ATOM 1883 N N . LYS A 1 237 ? 25.844 19.375 18.031 1 98.5 237 LYS A N 1
ATOM 1884 C CA . LYS A 1 237 ? 26.016 20.047 19.312 1 98.5 237 LYS A CA 1
ATOM 1885 C C . LYS A 1 237 ? 25.344 21.422 19.312 1 98.5 237 LYS A C 1
ATOM 1887 O O . LYS A 1 237 ? 24.734 21.828 20.297 1 98.5 237 LYS A O 1
ATOM 1892 N N . LEU A 1 238 ? 25.531 22.109 18.25 1 98.62 238 LEU A N 1
ATOM 1893 C CA . LEU A 1 238 ? 24.891 23.406 18.109 1 98.62 238 LEU A CA 1
ATOM 1894 C C . LEU A 1 238 ? 23.375 23.266 18.172 1 98.62 238 LEU A C 1
ATOM 1896 O O . LEU A 1 238 ? 22.703 24.047 18.844 1 98.62 238 LEU A O 1
ATOM 1900 N N . GLU A 1 239 ? 22.828 22.359 17.453 1 97.69 239 GLU A N 1
ATOM 1901 C CA . GLU A 1 239 ? 21.375 22.156 17.438 1 97.69 239 GLU A CA 1
ATOM 1902 C C . GLU A 1 239 ? 20.859 21.781 18.828 1 97.69 239 GLU A C 1
ATOM 1904 O O . GLU A 1 239 ? 19.75 22.156 19.203 1 97.69 239 GLU A O 1
ATOM 1909 N N . ILE A 1 240 ? 21.641 21.016 19.578 1 98.31 240 ILE A N 1
ATOM 1910 C CA . ILE A 1 240 ? 21.266 20.656 20.938 1 98.31 240 ILE A CA 1
ATOM 1911 C C . ILE A 1 240 ? 21.203 21.922 21.797 1 98.31 240 ILE A C 1
ATOM 1913 O O . ILE A 1 240 ? 20.281 22.094 22.594 1 98.31 240 ILE A O 1
ATOM 1917 N N . LYS A 1 241 ? 22.188 22.797 21.672 1 98.38 241 LYS A N 1
ATOM 1918 C CA . LYS A 1 241 ? 22.172 24.062 22.391 1 98.38 241 LYS A CA 1
ATOM 1919 C C . LYS A 1 241 ? 20.922 24.875 22.062 1 98.38 241 LYS A C 1
ATOM 1921 O O . LYS A 1 241 ? 20.328 25.5 22.938 1 98.38 241 LYS A O 1
ATOM 1926 N N . ILE A 1 242 ? 20.562 24.859 20.797 1 98.38 242 ILE A N 1
ATOM 1927 C CA . ILE A 1 242 ? 19.391 25.609 20.375 1 98.38 242 ILE A CA 1
ATOM 1928 C C . ILE A 1 242 ? 18.125 24.969 20.953 1 98.38 242 ILE A C 1
ATOM 1930 O O . ILE A 1 242 ? 17.203 25.672 21.375 1 98.38 242 ILE A O 1
ATOM 1934 N N . ALA A 1 243 ? 18.062 23.672 20.922 1 97.81 243 ALA A N 1
ATOM 1935 C CA . ALA A 1 243 ? 16.922 22.953 21.484 1 97.81 243 ALA A CA 1
ATOM 1936 C C . ALA A 1 243 ? 16.688 23.344 22.938 1 97.81 243 ALA A C 1
ATOM 1938 O O . ALA A 1 243 ? 15.539 23.422 23.391 1 97.81 243 ALA A O 1
ATOM 1939 N N . GLU A 1 244 ? 17.703 23.625 23.656 1 97.44 244 GLU A N 1
ATOM 1940 C CA . GLU A 1 244 ? 17.625 23.953 25.078 1 97.44 244 GLU A CA 1
ATOM 1941 C C . GLU A 1 244 ? 16.922 25.281 25.297 1 97.44 244 GLU A C 1
ATOM 1943 O O . GLU A 1 244 ? 16.297 25.5 26.344 1 97.44 244 GLU A O 1
ATOM 1948 N N . ILE A 1 245 ? 17.062 26.109 24.344 1 97.75 245 ILE A N 1
ATOM 1949 C CA . ILE A 1 245 ? 16.547 27.453 24.578 1 97.75 245 ILE A CA 1
ATOM 1950 C C . ILE A 1 245 ? 15.219 27.625 23.859 1 97.75 245 ILE A C 1
ATOM 1952 O O . ILE A 1 245 ? 14.578 28.688 23.969 1 97.75 245 ILE A O 1
ATOM 1956 N N . MET A 1 246 ? 14.719 26.719 23.078 1 96.44 246 MET A N 1
ATOM 1957 C CA . MET A 1 246 ? 13.445 26.812 22.391 1 96.44 246 MET A CA 1
ATOM 1958 C C . MET A 1 246 ? 12.289 26.938 23.375 1 96.44 246 MET A C 1
ATOM 1960 O O . MET A 1 246 ? 12.297 26.297 24.422 1 96.44 246 MET A O 1
ATOM 1964 N N . ILE A 1 247 ? 11.336 27.75 23.031 1 94.56 247 ILE A N 1
ATOM 1965 C CA . ILE A 1 247 ? 10.133 27.859 23.859 1 94.56 247 ILE A CA 1
ATOM 1966 C C . ILE A 1 247 ? 9.211 26.672 23.578 1 94.56 247 ILE A C 1
ATOM 1968 O O . ILE A 1 247 ? 8.727 26.5 22.453 1 94.56 247 ILE A O 1
ATOM 1972 N N . PRO A 1 248 ? 8.977 25.859 24.547 1 88.81 248 PRO A N 1
ATOM 1973 C CA . PRO A 1 248 ? 8.125 24.703 24.312 1 88.81 248 PRO A CA 1
ATOM 1974 C C . PRO A 1 248 ? 6.688 25.078 23.969 1 88.81 248 PRO A C 1
ATOM 1976 O O . PRO A 1 248 ? 6.223 26.156 24.344 1 88.81 248 PRO A O 1
ATOM 1979 N N . GLN A 1 249 ? 6.07 24.203 23.344 1 84.75 249 GLN A N 1
ATOM 1980 C CA . GLN A 1 249 ? 4.727 24.453 22.828 1 84.75 249 GLN A CA 1
ATOM 1981 C C . GLN A 1 249 ? 3.77 24.812 23.969 1 84.75 249 GLN A C 1
ATOM 1983 O O . GLN A 1 249 ? 2.893 25.672 23.797 1 84.75 249 GLN A O 1
ATOM 1988 N N . GLU A 1 250 ? 3.908 24.219 25.172 1 82.81 250 GLU A N 1
ATOM 1989 C CA . GLU A 1 250 ? 3.014 24.438 26.312 1 82.81 250 GLU A CA 1
ATOM 1990 C C . GLU A 1 250 ? 3.119 25.859 26.844 1 82.81 250 GLU A C 1
ATOM 1992 O O . GLU A 1 250 ? 2.189 26.359 27.469 1 82.81 250 GLU A O 1
ATOM 1997 N N . ASN A 1 251 ? 4.215 26.438 26.5 1 88.5 251 ASN A N 1
ATOM 1998 C CA . ASN A 1 251 ? 4.449 27.781 27 1 88.5 251 ASN A CA 1
ATOM 1999 C C . ASN A 1 251 ? 4.156 28.844 25.938 1 88.5 251 ASN A C 1
ATOM 2001 O O . ASN A 1 251 ? 4.348 30.031 26.172 1 88.5 251 ASN A O 1
ATOM 2005 N N . ARG A 1 252 ? 3.695 28.406 24.828 1 91.62 252 ARG A N 1
ATOM 2006 C CA . ARG A 1 252 ? 3.408 29.328 23.734 1 91.62 252 ARG A CA 1
ATOM 2007 C C . ARG A 1 252 ? 1.931 29.703 23.719 1 91.62 252 ARG A C 1
ATOM 2009 O O . ARG A 1 252 ? 1.167 29.203 22.891 1 91.62 252 ARG A O 1
ATOM 2016 N N . THR A 1 253 ? 1.55 30.672 24.531 1 90.81 253 THR A N 1
ATOM 2017 C CA . THR A 1 253 ? 0.174 31.156 24.594 1 90.81 253 THR A CA 1
ATOM 2018 C C . THR A 1 253 ? 0.003 32.438 23.781 1 90.81 253 THR A C 1
ATOM 2020 O O . THR A 1 253 ? 0.984 33.094 23.438 1 90.81 253 THR A O 1
ATOM 2023 N N . SER A 1 254 ? -1.23 32.781 23.531 1 91.06 254 SER A N 1
ATOM 2024 C CA . SER A 1 254 ? -1.504 33.969 22.75 1 91.06 254 SER A CA 1
ATOM 2025 C C . SER A 1 254 ? -0.985 35.219 23.453 1 91.06 254 SER A C 1
ATOM 2027 O O . SER A 1 254 ? -0.497 36.156 22.797 1 91.06 254 SER A O 1
ATOM 2029 N N . GLU A 1 255 ? -1.011 35.219 24.734 1 91 255 GLU A N 1
ATOM 2030 C CA . GLU A 1 255 ? -0.583 36.375 25.516 1 91 255 GLU A CA 1
ATOM 2031 C C . GLU A 1 255 ? 0.938 36.469 25.547 1 91 255 GLU A C 1
ATOM 2033 O O . GLU A 1 255 ? 1.494 37.562 25.344 1 91 255 GLU A O 1
ATOM 2038 N N . THR A 1 256 ? 1.558 35.344 25.75 1 93.44 256 THR A N 1
ATOM 2039 C CA . THR A 1 256 ? 3.008 35.375 25.906 1 93.44 256 THR A CA 1
ATOM 2040 C C . THR A 1 256 ? 3.689 35.625 24.562 1 93.44 256 THR A C 1
ATOM 2042 O O . THR A 1 256 ? 4.812 36.125 24.516 1 93.44 256 THR A O 1
ATOM 2045 N N . MET A 1 257 ? 2.984 35.344 23.547 1 95.94 257 MET A N 1
ATOM 2046 C CA . MET A 1 257 ? 3.588 35.438 22.219 1 95.94 257 MET A CA 1
ATOM 2047 C C . MET A 1 257 ? 3.338 36.781 21.594 1 95.94 257 MET A C 1
ATOM 2049 O O . MET A 1 257 ? 3.852 37.094 20.516 1 95.94 257 MET A O 1
ATOM 2053 N N . TYR A 1 258 ? 2.527 37.594 22.266 1 97.25 258 TYR A N 1
ATOM 2054 C CA . TYR A 1 258 ? 2.26 38.938 21.734 1 97.25 258 TYR A CA 1
ATOM 2055 C C . TYR A 1 258 ? 3.197 39.969 22.359 1 97.25 258 TYR A C 1
ATOM 2057 O O . TYR A 1 258 ? 2.879 40.562 23.391 1 97.25 258 TYR A O 1
ATOM 2065 N N . ASN A 1 259 ? 4.309 40.188 21.781 1 98.12 259 ASN A N 1
ATOM 2066 C CA . ASN A 1 259 ? 5.277 41.219 22.156 1 98.12 259 ASN A CA 1
ATOM 2067 C C . ASN A 1 259 ? 5.484 42.219 21.031 1 98.12 259 ASN A C 1
ATOM 2069 O O . ASN A 1 259 ? 6.406 42.094 20.219 1 98.12 259 ASN A O 1
ATOM 2073 N N . ARG A 1 260 ? 4.645 43.188 21 1 97.75 260 ARG A N 1
ATOM 2074 C CA . ARG A 1 260 ? 4.699 44.219 19.969 1 97.75 260 ARG A CA 1
ATOM 2075 C C . ARG A 1 260 ? 5.754 45.281 20.281 1 97.75 260 ARG A C 1
ATOM 2077 O O . ARG A 1 260 ? 5.84 45.75 21.422 1 97.75 260 ARG A O 1
ATOM 2084 N N . MET A 1 261 ? 6.609 45.625 19.375 1 98.31 261 MET A N 1
ATOM 2085 C CA . MET A 1 261 ? 7.641 46.656 19.484 1 98.31 261 MET A CA 1
ATOM 2086 C C . MET A 1 261 ? 8.102 47.125 18.109 1 98.31 261 MET A C 1
ATOM 2088 O O . MET A 1 261 ? 7.719 46.531 17.094 1 98.31 261 MET A O 1
ATOM 2092 N N . ASN A 1 262 ? 8.75 48.125 18.031 1 97.62 262 ASN A N 1
ATOM 2093 C CA . ASN A 1 262 ? 9.312 48.5 16.75 1 97.62 262 ASN A CA 1
ATOM 2094 C C . ASN A 1 262 ? 10.711 47.938 16.547 1 97.62 262 ASN A C 1
ATOM 2096 O O . ASN A 1 262 ? 11.305 47.375 17.469 1 97.62 262 ASN A O 1
ATOM 2100 N N . ILE A 1 263 ? 11.281 48.062 15.367 1 98.38 263 ILE A N 1
ATOM 2101 C CA . ILE A 1 263 ? 12.547 47.438 15.016 1 98.38 263 ILE A CA 1
ATOM 2102 C C . ILE A 1 263 ? 13.68 48.094 15.805 1 98.38 263 ILE A C 1
ATOM 2104 O O . ILE A 1 263 ? 14.625 47.406 16.203 1 98.38 263 ILE A O 1
ATOM 2108 N N . SER A 1 264 ? 13.57 49.375 16.094 1 98.12 264 SER A N 1
ATOM 2109 C CA . SER A 1 264 ? 14.586 50.062 16.891 1 98.12 264 SER A CA 1
ATOM 2110 C C . SER A 1 264 ? 14.656 49.5 18.312 1 98.12 264 SER A C 1
ATOM 2112 O O . SER A 1 264 ? 15.742 49.281 18.828 1 98.12 264 SER A O 1
ATOM 2114 N N . GLU A 1 265 ? 13.547 49.281 18.859 1 98.38 265 GLU A N 1
ATOM 2115 C CA . GLU A 1 265 ? 13.484 48.656 20.172 1 98.38 265 GLU A CA 1
ATOM 2116 C C . GLU A 1 265 ? 14.055 47.25 20.172 1 98.38 265 GLU A C 1
ATOM 2118 O O . GLU A 1 265 ? 14.773 46.875 21.078 1 98.38 265 GLU A O 1
ATOM 2123 N N . LEU A 1 266 ? 13.68 46.531 19.141 1 98.44 266 LEU A N 1
ATOM 2124 C CA . LEU A 1 266 ? 14.203 45.156 18.984 1 98.44 266 LEU A CA 1
ATOM 2125 C C . LEU A 1 266 ? 15.719 45.188 18.875 1 98.44 266 LEU A C 1
ATOM 2127 O O . LEU A 1 266 ? 16.391 44.344 19.5 1 98.44 266 LEU A O 1
ATOM 2131 N N . SER A 1 267 ? 16.266 46.125 18.125 1 98.12 267 SER A N 1
ATOM 2132 C CA . SER A 1 267 ? 17.703 46.25 17.922 1 98.12 267 SER A CA 1
ATOM 2133 C C . SER A 1 267 ? 18.406 46.625 19.234 1 98.12 267 SER A C 1
ATOM 2135 O O . SER A 1 267 ? 19.547 46.188 19.469 1 98.12 267 SER A O 1
ATOM 2137 N N . THR A 1 268 ? 17.734 47.406 20.031 1 98 268 THR A N 1
ATOM 2138 C CA . THR A 1 268 ? 18.281 47.781 21.328 1 98 268 THR A CA 1
ATOM 2139 C C . THR A 1 268 ? 18.266 46.562 22.281 1 98 268 THR A C 1
ATOM 2141 O O . THR A 1 268 ? 19.219 46.344 23.031 1 98 268 THR A O 1
ATOM 2144 N N . MET A 1 269 ? 17.234 45.844 22.203 1 97.56 269 MET A N 1
ATOM 2145 C CA . MET A 1 269 ? 17.078 44.688 23.078 1 97.56 269 MET A CA 1
ATOM 2146 C C . MET A 1 269 ? 18.062 43.594 22.703 1 97.56 269 MET A C 1
ATOM 2148 O O . MET A 1 269 ? 18.594 42.906 23.578 1 97.56 269 MET A O 1
ATOM 2152 N N . ILE A 1 270 ? 18.234 43.406 21.484 1 97.75 270 ILE A N 1
ATOM 2153 C CA . ILE A 1 270 ? 19.156 42.406 20.953 1 97.75 270 ILE A CA 1
ATOM 2154 C C . ILE A 1 270 ? 20.094 43.031 19.938 1 97.75 270 ILE A C 1
ATOM 2156 O O . ILE A 1 270 ? 19.906 42.844 18.719 1 97.75 270 ILE A O 1
ATOM 2160 N N . PRO A 1 271 ? 21.094 43.625 20.297 1 97 271 PRO A N 1
ATOM 2161 C CA . PRO A 1 271 ? 21.953 44.406 19.422 1 97 271 PRO A CA 1
ATOM 2162 C C . PRO A 1 271 ? 22.906 43.562 18.594 1 97 271 PRO A C 1
ATOM 2164 O O . PRO A 1 271 ? 23.547 44.062 17.672 1 97 271 PRO A O 1
ATOM 2167 N N . GLN A 1 272 ? 22.984 42.25 18.906 1 96.12 272 GLN A N 1
ATOM 2168 C CA . GLN A 1 272 ? 23.953 41.375 18.266 1 96.12 272 GLN A CA 1
ATOM 2169 C C . GLN A 1 272 ? 23.578 41.094 16.812 1 96.12 272 GLN A C 1
ATOM 2171 O O . GLN A 1 272 ? 24.391 40.562 16.047 1 96.12 272 GLN A O 1
ATOM 2176 N N . PHE A 1 273 ? 22.453 41.5 16.406 1 97.56 273 PHE A N 1
ATOM 2177 C CA . PHE A 1 273 ? 21.969 41.188 15.078 1 97.56 273 PHE A CA 1
ATOM 2178 C C . PHE A 1 273 ? 21.359 42.406 14.414 1 97.56 273 PHE A C 1
ATOM 2180 O O . PHE A 1 273 ? 20.656 43.188 15.055 1 97.56 273 PHE A O 1
ATOM 2187 N N . ASP A 1 274 ? 21.594 42.562 13.141 1 98.12 274 ASP A N 1
ATOM 2188 C CA . ASP A 1 274 ? 21.031 43.656 12.359 1 98.12 274 ASP A CA 1
ATOM 2189 C C . ASP A 1 274 ? 19.641 43.312 11.844 1 98.12 274 ASP A C 1
ATOM 2191 O O . ASP A 1 274 ? 19.484 42.938 10.68 1 98.12 274 ASP A O 1
ATOM 2195 N N . TRP A 1 275 ? 18.641 43.562 12.641 1 98.44 275 TRP A N 1
ATOM 2196 C CA . TRP A 1 275 ? 17.266 43.156 12.359 1 98.44 275 TRP A CA 1
ATOM 2197 C C . TRP A 1 275 ? 16.719 43.906 11.141 1 98.44 275 TRP A C 1
ATOM 2199 O O . TRP A 1 275 ? 16.094 43.312 10.266 1 98.44 275 TRP A O 1
ATOM 2209 N N . LEU A 1 276 ? 16.891 45.219 11.102 1 98.06 276 LEU A N 1
ATOM 2210 C CA . LEU A 1 276 ? 16.391 46 9.984 1 98.06 276 LEU A CA 1
ATOM 2211 C C . LEU A 1 276 ? 17.031 45.562 8.68 1 98.06 276 LEU A C 1
ATOM 2213 O O . LEU A 1 276 ? 16.359 45.406 7.664 1 98.06 276 LEU A O 1
ATOM 2217 N N . GLY A 1 277 ? 18.391 45.5 8.727 1 97.69 277 GLY A N 1
ATOM 2218 C CA . GLY A 1 277 ? 19.094 45.031 7.547 1 97.69 277 GLY A CA 1
ATOM 2219 C C . GLY A 1 277 ? 18.625 43.656 7.062 1 97.69 277 GLY A C 1
ATOM 2220 O O . GLY A 1 277 ? 18.469 43.438 5.859 1 97.69 277 GLY A O 1
ATOM 2221 N N . TYR A 1 278 ? 18.406 42.719 7.98 1 98.12 278 TYR A N 1
ATOM 2222 C CA . TYR A 1 278 ? 17.906 41.406 7.664 1 98.12 278 TYR A CA 1
ATOM 2223 C C . TYR A 1 278 ? 16.547 41.469 6.992 1 98.12 278 TYR A C 1
ATOM 2225 O O . TYR A 1 278 ? 16.344 40.875 5.926 1 98.12 278 TYR A O 1
ATOM 2233 N N . ILE A 1 279 ? 15.531 42.188 7.566 1 98.31 279 ILE A N 1
ATOM 2234 C CA . ILE A 1 279 ? 14.164 42.281 7.062 1 98.31 279 ILE A CA 1
ATOM 2235 C C . ILE A 1 279 ? 14.164 42.906 5.672 1 98.31 279 ILE A C 1
ATOM 2237 O O . ILE A 1 279 ? 13.484 42.438 4.762 1 98.31 279 ILE A O 1
ATOM 2241 N N . LYS A 1 280 ? 14.961 43.938 5.484 1 97.31 280 LYS A N 1
ATOM 2242 C CA . LYS A 1 280 ? 15.031 44.625 4.203 1 97.31 280 LYS A CA 1
ATOM 2243 C C . LYS A 1 280 ? 15.625 43.75 3.121 1 97.31 280 LYS A C 1
ATOM 2245 O O . LYS A 1 280 ? 15.227 43.812 1.956 1 97.31 280 LYS A O 1
ATOM 2250 N N . LYS A 1 281 ? 16.547 42.906 3.537 1 97.44 281 LYS A N 1
ATOM 2251 C CA . LYS A 1 281 ? 17.203 42.031 2.572 1 97.44 281 LYS A CA 1
ATOM 2252 C C . LYS A 1 281 ? 16.281 40.875 2.195 1 97.44 281 LYS A C 1
ATOM 2254 O O . LYS A 1 281 ? 16.406 40.312 1.104 1 97.44 281 LYS A O 1
ATOM 2259 N N . VAL A 1 282 ? 15.461 40.406 3.121 1 98.19 282 VAL A N 1
ATOM 2260 C CA . VAL A 1 282 ? 14.555 39.281 2.885 1 98.19 282 VAL A CA 1
ATOM 2261 C C . VAL A 1 282 ? 13.469 39.719 1.89 1 98.19 282 VAL A C 1
ATOM 2263 O O . VAL A 1 282 ? 13.078 38.906 1.026 1 98.19 282 VAL A O 1
ATOM 2266 N N . ILE A 1 283 ? 12.977 40.906 1.946 1 98.06 283 ILE A N 1
ATOM 2267 C CA . ILE A 1 283 ? 11.844 41.406 1.159 1 98.06 283 ILE A CA 1
ATOM 2268 C C . ILE A 1 283 ? 12.328 41.875 -0.203 1 98.06 283 ILE A C 1
ATOM 2270 O O . ILE A 1 283 ? 13.242 42.719 -0.282 1 98.06 283 ILE A O 1
ATOM 2274 N N . ASP A 1 284 ? 11.805 41.344 -1.187 1 96.19 284 ASP A N 1
ATOM 2275 C CA . ASP A 1 284 ? 12.086 41.812 -2.543 1 96.19 284 ASP A CA 1
ATOM 2276 C C . ASP A 1 284 ? 11.312 43.094 -2.863 1 96.19 284 ASP A C 1
ATOM 2278 O O . ASP A 1 284 ? 10.164 43.031 -3.305 1 96.19 284 ASP A O 1
ATOM 2282 N N . THR A 1 285 ? 11.906 44.188 -2.822 1 94.31 285 THR A N 1
ATOM 2283 C CA . THR A 1 285 ? 11.234 45.469 -2.977 1 94.31 285 THR A CA 1
ATOM 2284 C C . THR A 1 285 ? 10.93 45.75 -4.445 1 94.31 285 THR A C 1
ATOM 2286 O O . THR A 1 285 ? 10.156 46.656 -4.762 1 94.31 285 THR A O 1
ATOM 2289 N N . LYS A 1 286 ? 11.516 45 -5.32 1 93.44 286 LYS A N 1
ATOM 2290 C CA . LYS A 1 286 ? 11.102 45.094 -6.719 1 93.44 286 LYS A CA 1
ATOM 2291 C C . LYS A 1 286 ? 9.688 44.562 -6.91 1 93.44 286 LYS A C 1
ATOM 2293 O O . LYS A 1 286 ? 8.922 45.062 -7.719 1 93.44 286 LYS A O 1
ATOM 2298 N N . LEU A 1 287 ? 9.438 43.531 -6.203 1 93.56 287 LEU A N 1
ATOM 2299 C CA . LEU A 1 287 ? 8.102 42.969 -6.223 1 93.56 287 LEU A CA 1
ATOM 2300 C C . LEU A 1 287 ? 7.125 43.812 -5.406 1 93.56 287 LEU A C 1
ATOM 2302 O O . LEU A 1 287 ? 5.941 43.906 -5.746 1 93.56 287 LEU A O 1
ATOM 2306 N N . TYR A 1 288 ? 7.688 44.406 -4.316 1 95.81 288 TYR A N 1
ATOM 2307 C CA . TYR A 1 288 ? 6.855 45.188 -3.418 1 95.81 288 TYR A CA 1
ATOM 2308 C C . TYR A 1 288 ? 7.469 46.562 -3.182 1 95.81 288 TYR A C 1
ATOM 2310 O O . TYR A 1 288 ? 7.93 46.875 -2.078 1 95.81 288 TYR A O 1
ATOM 2318 N N . PRO A 1 289 ? 7.312 47.406 -4.086 1 95 289 PRO A N 1
ATOM 2319 C CA . PRO A 1 289 ? 7.949 48.719 -3.986 1 95 289 PRO A CA 1
ATOM 2320 C C . PRO A 1 289 ? 7.422 49.562 -2.814 1 95 289 PRO A C 1
ATOM 2322 O O . PRO A 1 289 ? 8.156 50.375 -2.256 1 95 289 PRO A O 1
ATOM 2325 N N . HIS A 1 290 ? 6.246 49.344 -2.441 1 93.38 290 HIS A N 1
ATOM 2326 C CA . HIS A 1 290 ? 5.633 50.125 -1.367 1 93.38 290 HIS A CA 1
ATOM 2327 C C . HIS A 1 290 ? 6.234 49.75 -0.014 1 93.38 290 HIS A C 1
ATOM 2329 O O . HIS A 1 290 ? 5.957 50.406 0.991 1 93.38 290 HIS A O 1
ATOM 2335 N N . LEU A 1 291 ? 7.062 48.719 0.094 1 96.06 291 LEU A N 1
ATOM 2336 C CA . LEU A 1 291 ? 7.684 48.312 1.342 1 96.06 291 LEU A CA 1
ATOM 2337 C C . LEU A 1 291 ? 9.125 48.781 1.428 1 96.06 291 LEU A C 1
ATOM 2339 O O . LEU A 1 291 ? 9.867 48.406 2.332 1 96.06 291 LEU A O 1
ATOM 2343 N N . GLN A 1 292 ? 9.531 49.656 0.562 1 93.06 292 GLN A N 1
ATOM 2344 C CA . GLN A 1 292 ? 10.867 50.25 0.574 1 93.06 292 GLN A CA 1
ATOM 2345 C C . GLN A 1 292 ? 11.062 51.125 1.793 1 93.06 292 GLN A C 1
ATOM 2347 O O . GLN A 1 292 ? 12.195 51.344 2.229 1 93.06 292 GLN A O 1
ATOM 2352 N N . ASP A 1 293 ? 10.047 51.594 2.336 1 91.94 293 ASP A N 1
ATOM 2353 C CA . ASP A 1 293 ? 10.109 52.594 3.406 1 91.94 293 ASP A CA 1
ATOM 2354 C C . ASP A 1 293 ? 10.188 51.906 4.773 1 91.94 293 ASP A C 1
ATOM 2356 O O . ASP A 1 293 ? 10.109 52.594 5.809 1 91.94 293 ASP A O 1
ATOM 2360 N N . LEU A 1 294 ? 10.352 50.656 4.812 1 95.5 294 LEU A N 1
ATOM 2361 C CA . LEU A 1 294 ? 10.531 49.969 6.098 1 95.5 294 LEU A CA 1
ATOM 2362 C C . LEU A 1 294 ? 11.719 50.562 6.855 1 95.5 294 LEU A C 1
ATOM 2364 O O . LEU A 1 294 ? 12.805 50.75 6.289 1 95.5 294 LEU A O 1
ATOM 2368 N N . GLY A 1 295 ? 11.492 50.969 8.086 1 95.94 295 GLY A N 1
ATOM 2369 C CA . GLY A 1 295 ? 12.523 51.594 8.883 1 95.94 295 GLY A CA 1
ATOM 2370 C C . GLY A 1 295 ? 12.516 51.188 10.336 1 95.94 295 GLY A C 1
ATOM 2371 O O . GLY A 1 295 ? 11.773 50.281 10.719 1 95.94 295 GLY A O 1
ATOM 2372 N N . PRO A 1 296 ? 13.25 51.812 11.086 1 97.12 296 PRO A N 1
ATOM 2373 C CA . PRO A 1 296 ? 13.398 51.438 12.492 1 97.12 296 PRO A CA 1
ATOM 2374 C C . PRO A 1 296 ? 12.102 51.594 13.281 1 97.12 296 PRO A C 1
ATOM 2376 O O . PRO A 1 296 ? 11.922 50.938 14.312 1 97.12 296 PRO A O 1
ATOM 2379 N N . SER A 1 297 ? 11.227 52.406 12.773 1 97.38 297 SER A N 1
ATOM 2380 C CA . SER A 1 297 ? 9.992 52.656 13.492 1 97.38 297 SER A CA 1
ATOM 2381 C C . SER A 1 297 ? 8.922 51.625 13.164 1 97.38 297 SER A C 1
ATOM 2383 O O . SER A 1 297 ? 7.844 51.625 13.758 1 97.38 297 SER A O 1
ATOM 2385 N N . GLU A 1 298 ? 9.242 50.719 12.188 1 97.56 298 GLU A N 1
ATOM 2386 C CA . GLU A 1 298 ? 8.281 49.688 11.82 1 97.56 298 GLU A CA 1
ATOM 2387 C C . GLU A 1 298 ? 7.961 48.812 13.016 1 97.56 298 GLU A C 1
ATOM 2389 O O . GLU A 1 298 ? 8.867 48.375 13.734 1 97.56 298 GLU A O 1
ATOM 2394 N N . ASN A 1 299 ? 6.609 48.594 13.25 1 97.5 299 ASN A N 1
ATOM 2395 C CA . ASN A 1 299 ? 6.184 47.688 14.328 1 97.5 299 ASN A CA 1
ATOM 2396 C C . ASN A 1 299 ? 6.266 46.219 13.906 1 97.5 299 ASN A C 1
ATOM 2398 O O . ASN A 1 299 ? 5.961 45.875 12.766 1 97.5 299 ASN A O 1
ATOM 2402 N N . VAL A 1 300 ? 6.707 45.406 14.773 1 98.44 300 VAL A N 1
ATOM 2403 C CA . VAL A 1 300 ? 6.77 43.969 14.602 1 98.44 300 VAL A CA 1
ATOM 2404 C C . VAL A 1 300 ? 6.27 43.281 15.867 1 98.44 300 VAL A C 1
ATOM 2406 O O . VAL A 1 300 ? 6.234 43.875 16.938 1 98.44 300 VAL A O 1
ATOM 2409 N N . ILE A 1 301 ? 5.758 42.094 15.742 1 98.62 301 ILE A N 1
ATOM 2410 C CA . ILE A 1 301 ? 5.48 41.219 16.891 1 98.62 301 ILE A CA 1
ATOM 2411 C C . ILE A 1 301 ? 6.586 40.188 17.031 1 98.62 301 ILE A C 1
ATOM 2413 O O . ILE A 1 301 ? 6.797 39.344 16.141 1 98.62 301 ILE A O 1
ATOM 2417 N N . VAL A 1 302 ? 7.332 40.281 18.078 1 98.62 302 VAL A N 1
ATOM 2418 C CA . VAL A 1 302 ? 8.359 39.312 18.406 1 98.62 302 VAL A CA 1
ATOM 2419 C C . VAL A 1 302 ? 7.77 38.219 19.312 1 98.62 302 VAL A C 1
ATOM 2421 O O . VAL A 1 302 ? 7.688 38.406 20.531 1 98.62 302 VAL A O 1
ATOM 2424 N N . ARG A 1 303 ? 7.52 37.094 18.812 1 98.19 303 ARG A N 1
ATOM 2425 C CA . ARG A 1 303 ? 6.793 36.031 19.516 1 98.19 303 ARG A CA 1
ATOM 2426 C C . ARG A 1 303 ? 7.645 35.438 20.625 1 98.19 303 ARG A C 1
ATOM 2428 O O . ARG A 1 303 ? 7.117 34.969 21.641 1 98.19 303 ARG A O 1
ATOM 2435 N N . VAL A 1 304 ? 8.977 35.406 20.391 1 98 304 VAL A N 1
ATOM 2436 C CA . VAL A 1 304 ? 9.844 34.688 21.328 1 98 304 VAL A CA 1
ATOM 2437 C C . VAL A 1 304 ? 11.086 35.531 21.625 1 98 304 VAL A C 1
ATOM 2439 O O . VAL A 1 304 ? 12.211 35.125 21.344 1 98 304 VAL A O 1
ATOM 2442 N N . PRO A 1 305 ? 10.961 36.594 22.328 1 97.56 305 PRO A N 1
ATOM 2443 C CA . PRO A 1 305 ? 12.102 37.469 22.578 1 97.56 305 PRO A CA 1
ATOM 2444 C C . PRO A 1 305 ? 13.227 36.781 23.344 1 97.56 305 PRO A C 1
ATOM 2446 O O . PRO A 1 305 ? 14.406 37 23.031 1 97.56 305 PRO A O 1
ATOM 2449 N N . GLN A 1 306 ? 12.891 35.969 24.328 1 97.56 306 GLN A N 1
ATOM 2450 C CA . GLN A 1 306 ? 13.914 35.312 25.125 1 97.56 306 GLN A CA 1
ATOM 2451 C C . GLN A 1 306 ? 14.719 34.344 24.266 1 97.56 306 GLN A C 1
ATOM 2453 O O . GLN A 1 306 ? 15.938 34.219 24.422 1 97.56 306 GLN A O 1
ATOM 2458 N N . TYR A 1 307 ? 14.062 33.625 23.453 1 98.12 307 TYR A N 1
ATOM 2459 C CA . TYR A 1 307 ? 14.75 32.719 22.531 1 98.12 307 TYR A CA 1
ATOM 2460 C C . TYR A 1 307 ? 15.781 33.5 21.703 1 98.12 307 TYR A C 1
ATOM 2462 O O . TYR A 1 307 ? 16.922 33.031 21.547 1 98.12 307 TYR A O 1
ATOM 2470 N N . PHE A 1 308 ? 15.445 34.688 21.188 1 98.56 308 PHE A N 1
ATOM 2471 C CA . PHE A 1 308 ? 16.359 35.438 20.344 1 98.56 308 PHE A CA 1
ATOM 2472 C C . PHE A 1 308 ? 17.531 35.969 21.156 1 98.56 308 PHE A C 1
ATOM 2474 O O . PHE A 1 308 ? 18.672 36 20.672 1 98.56 308 PHE A O 1
ATOM 2481 N N . LYS A 1 309 ? 17.266 36.406 22.359 1 98.25 309 LYS A N 1
ATOM 2482 C CA . LYS A 1 309 ? 18.359 36.844 23.234 1 98.25 309 LYS A CA 1
ATOM 2483 C C . LYS A 1 309 ? 19.359 35.719 23.453 1 98.25 309 LYS A C 1
ATOM 2485 O O . LYS A 1 309 ? 20.562 35.906 23.297 1 98.25 309 LYS A O 1
ATOM 2490 N N . ASP A 1 310 ? 18.812 34.594 23.766 1 98.5 310 ASP A N 1
ATOM 2491 C CA . ASP A 1 310 ? 19.672 33.438 24.047 1 98.5 310 ASP A CA 1
ATOM 2492 C C . ASP A 1 310 ? 20.359 32.938 22.781 1 98.5 310 ASP A C 1
ATOM 2494 O O . ASP A 1 310 ? 21.516 32.531 22.812 1 98.5 310 ASP A O 1
ATOM 2498 N N . LEU A 1 311 ? 19.641 32.906 21.688 1 98.69 311 LEU A N 1
ATOM 2499 C CA . LEU A 1 311 ? 20.156 32.438 20.422 1 98.69 311 LEU A CA 1
ATOM 2500 C C . LEU A 1 311 ? 21.422 33.188 20.016 1 98.69 311 LEU A C 1
ATOM 2502 O O . LEU A 1 311 ? 22.453 32.594 19.703 1 98.69 311 LEU A O 1
ATOM 2506 N N . PHE A 1 312 ? 21.359 34.438 20.016 1 98.31 312 PHE A N 1
ATOM 2507 C CA . PHE A 1 312 ? 22.469 35.25 19.516 1 98.31 312 PHE A CA 1
ATOM 2508 C C . PHE A 1 312 ? 23.625 35.25 20.516 1 98.31 312 PHE A C 1
ATOM 2510 O O . PHE A 1 312 ? 24.781 35.406 20.141 1 98.31 312 PHE A O 1
ATOM 2517 N N . ARG A 1 313 ? 23.344 35 21.766 1 97.81 313 ARG A N 1
ATOM 2518 C CA . ARG A 1 313 ? 24.406 34.75 22.734 1 97.81 313 ARG A CA 1
ATOM 2519 C C . ARG A 1 313 ? 25.172 33.469 22.391 1 97.81 313 ARG A C 1
ATOM 2521 O O . ARG A 1 313 ? 26.406 33.438 22.453 1 97.81 313 ARG A O 1
ATOM 2528 N N . ILE A 1 314 ? 24.422 32.469 22.047 1 98.44 314 ILE A N 1
ATOM 2529 C CA . ILE A 1 314 ? 25.016 31.188 21.672 1 98.44 314 ILE A CA 1
ATOM 2530 C C . ILE A 1 314 ? 25.844 31.359 20.391 1 98.44 314 ILE A C 1
ATOM 2532 O O . ILE A 1 314 ? 26.969 30.875 20.312 1 98.44 314 ILE A O 1
ATOM 2536 N N . LEU A 1 315 ? 25.328 32.062 19.438 1 98.31 315 LEU A N 1
ATOM 2537 C CA . LEU A 1 315 ? 25.953 32.156 18.125 1 98.31 315 LEU A CA 1
ATOM 2538 C C . LEU A 1 315 ? 27.234 33 18.203 1 98.31 315 LEU A C 1
ATOM 2540 O O . LEU A 1 315 ? 28.188 32.75 17.469 1 98.31 315 LEU A O 1
ATOM 2544 N N . GLU A 1 316 ? 27.266 33.938 19.078 1 96.44 316 GLU A N 1
ATOM 2545 C CA . GLU A 1 316 ? 28.453 34.75 19.266 1 96.44 316 GLU A CA 1
ATOM 2546 C C . GLU A 1 316 ? 29.625 33.938 19.781 1 96.44 316 GLU A C 1
ATOM 2548 O O . GLU A 1 316 ? 30.781 34.219 19.469 1 96.44 316 GLU A O 1
ATOM 2553 N N . LYS A 1 317 ? 29.281 32.938 20.484 1 97.06 317 LYS A N 1
ATOM 2554 C CA . LYS A 1 317 ? 30.328 32.125 21.109 1 97.06 317 LYS A CA 1
ATOM 2555 C C . LYS A 1 317 ? 30.688 30.922 20.219 1 97.06 317 LYS A C 1
ATOM 2557 O O . LYS A 1 317 ? 31.672 30.219 20.484 1 97.06 317 LYS A O 1
ATOM 2562 N N . GLU A 1 318 ? 30 30.703 19.188 1 97.69 318 GLU A N 1
ATOM 2563 C CA . GLU A 1 318 ? 30.203 29.531 18.328 1 97.69 318 GLU A CA 1
ATOM 2564 C C . GLU A 1 318 ? 31.188 29.859 17.203 1 97.69 318 GLU A C 1
ATOM 2566 O O . GLU A 1 318 ? 31.281 31 16.75 1 97.69 318 GLU A O 1
ATOM 2571 N N . ARG A 1 319 ? 31.891 28.812 16.719 1 97.19 319 ARG A N 1
ATOM 2572 C CA . ARG A 1 319 ? 32.781 28.984 15.57 1 97.19 319 ARG A CA 1
ATOM 2573 C C . ARG A 1 319 ? 31.953 29.312 14.312 1 97.19 319 ARG A C 1
ATOM 2575 O O . ARG A 1 319 ? 30.922 28.688 14.062 1 97.19 319 ARG A O 1
ATOM 2582 N N . LYS A 1 320 ? 32.469 30.234 13.461 1 97.19 320 LYS A N 1
ATOM 2583 C CA . LYS A 1 320 ? 31.781 30.609 12.227 1 97.19 320 LYS A CA 1
ATOM 2584 C C . LYS A 1 320 ? 31.625 29.406 11.305 1 97.19 320 LYS A C 1
ATOM 2586 O O . LYS A 1 320 ? 30.594 29.266 10.625 1 97.19 320 LYS A O 1
ATOM 2591 N N . LYS A 1 321 ? 32.594 28.562 11.305 1 97.38 321 LYS A N 1
ATOM 2592 C CA . LYS A 1 321 ? 32.531 27.375 10.453 1 97.38 321 LYS A CA 1
ATOM 2593 C C . LYS A 1 321 ? 31.375 26.484 10.836 1 97.38 321 LYS A C 1
ATOM 2595 O O . LYS A 1 321 ? 30.688 25.938 9.969 1 97.38 321 LYS A O 1
ATOM 2600 N N . THR A 1 322 ? 31.172 26.328 12.125 1 98.44 322 THR A N 1
ATOM 2601 C CA . THR A 1 322 ? 30.062 25.5 12.602 1 98.44 322 THR A CA 1
ATOM 2602 C C . THR A 1 322 ? 28.734 26.125 12.211 1 98.44 322 THR A C 1
ATOM 2604 O O . THR A 1 322 ? 27.812 25.422 11.773 1 98.44 322 THR A O 1
ATOM 2607 N N . ILE A 1 323 ? 28.656 27.406 12.328 1 98.31 323 ILE A N 1
ATOM 2608 C CA . ILE A 1 323 ? 27.438 28.109 11.953 1 98.31 323 ILE A CA 1
ATOM 2609 C C . ILE A 1 323 ? 27.172 27.938 10.461 1 98.31 323 ILE A C 1
ATOM 2611 O O . ILE A 1 323 ? 26.047 27.625 10.047 1 98.31 323 ILE A O 1
ATOM 2615 N N . ALA A 1 324 ? 28.188 28.141 9.711 1 97.62 324 ALA A N 1
ATOM 2616 C CA . ALA A 1 324 ? 28.062 27.984 8.258 1 97.62 324 ALA A CA 1
ATOM 2617 C C . ALA A 1 324 ? 27.641 26.562 7.895 1 97.62 324 ALA A C 1
ATOM 2619 O O . ALA A 1 324 ? 26.781 26.359 7.031 1 97.62 324 ALA A O 1
ATOM 2620 N N . ASN A 1 325 ? 28.281 25.578 8.531 1 98.31 325 ASN A N 1
ATOM 2621 C CA . ASN A 1 325 ? 27.922 24.188 8.297 1 98.31 325 ASN A CA 1
ATOM 2622 C C . ASN A 1 325 ? 26.453 23.922 8.617 1 98.31 325 ASN A C 1
ATOM 2624 O O . ASN A 1 325 ? 25.781 23.203 7.887 1 98.31 325 ASN A O 1
ATOM 2628 N N . TYR A 1 326 ? 26 24.453 9.695 1 98.38 326 TYR A N 1
ATOM 2629 C CA . TYR A 1 326 ? 24.625 24.266 10.109 1 98.38 326 TYR A CA 1
ATOM 2630 C C . TYR A 1 326 ? 23.656 24.891 9.109 1 98.38 326 TYR A C 1
ATOM 2632 O O . TYR A 1 326 ? 22.672 24.266 8.719 1 98.38 326 TYR A O 1
ATOM 2640 N N . LEU A 1 327 ? 23.938 26.109 8.734 1 97.81 327 LEU A N 1
ATOM 2641 C CA . LEU A 1 327 ? 23.062 26.812 7.801 1 97.81 327 LEU A CA 1
ATOM 2642 C C . LEU A 1 327 ? 22.938 26.062 6.484 1 97.81 327 LEU A C 1
ATOM 2644 O O . LEU A 1 327 ? 21.844 25.828 5.992 1 97.81 327 LEU A O 1
ATOM 2648 N N . VAL A 1 328 ? 24.031 25.672 5.938 1 97.31 328 VAL A N 1
ATOM 2649 C CA . VAL A 1 328 ? 24.031 25 4.641 1 97.31 328 VAL A CA 1
ATOM 2650 C C . VAL A 1 328 ? 23.422 23.609 4.773 1 97.31 328 VAL A C 1
ATOM 2652 O O . VAL A 1 328 ? 22.719 23.141 3.867 1 97.31 328 VAL A O 1
ATOM 2655 N N . TRP A 1 329 ? 23.641 22.953 5.898 1 97.88 329 TRP A N 1
ATOM 2656 C CA . TRP A 1 329 ? 23 21.672 6.145 1 97.88 329 TRP A CA 1
ATOM 2657 C C . TRP A 1 329 ? 21.484 21.797 6.035 1 97.88 329 TRP A C 1
ATOM 2659 O O . TRP A 1 329 ? 20.828 20.938 5.434 1 97.88 329 TRP A O 1
ATOM 2669 N N . ARG A 1 330 ? 20.938 22.781 6.637 1 97.31 330 ARG A N 1
ATOM 2670 C CA . ARG A 1 330 ? 19.5 22.969 6.629 1 97.31 330 ARG A CA 1
ATOM 2671 C C . ARG A 1 330 ? 18.969 23.141 5.203 1 97.31 330 ARG A C 1
ATOM 2673 O O . ARG A 1 330 ? 17.859 22.703 4.891 1 97.31 330 ARG A O 1
ATOM 2680 N N . MET A 1 331 ? 19.734 23.766 4.379 1 95.5 331 MET A N 1
ATOM 2681 C CA . MET A 1 331 ? 19.375 23.891 2.971 1 95.5 331 MET A CA 1
ATOM 2682 C C . MET A 1 331 ? 19.484 22.547 2.258 1 95.5 331 MET A C 1
ATOM 2684 O O . MET A 1 331 ? 18.578 22.172 1.502 1 95.5 331 MET A O 1
ATOM 2688 N N . VAL A 1 332 ? 20.594 21.828 2.502 1 97.62 332 VAL A N 1
ATOM 2689 C CA . VAL A 1 332 ? 20.812 20.516 1.892 1 97.62 332 VAL A CA 1
ATOM 2690 C C . VAL A 1 332 ? 19.688 19.562 2.283 1 97.62 332 VAL A C 1
ATOM 2692 O O . VAL A 1 332 ? 19.141 18.859 1.43 1 97.62 332 VAL A O 1
ATOM 2695 N N . TYR A 1 333 ? 19.359 19.562 3.562 1 97.12 333 TYR A N 1
ATOM 2696 C CA . TYR A 1 333 ? 18.328 18.688 4.086 1 97.12 333 TYR A CA 1
ATOM 2697 C C . TYR A 1 333 ? 17 18.938 3.373 1 97.12 333 TYR A C 1
ATOM 2699 O O . TYR A 1 333 ? 16.281 17.984 3.041 1 97.12 333 TYR A O 1
ATOM 2707 N N . SER A 1 334 ? 16.688 20.125 3.07 1 96.12 334 SER A N 1
ATOM 2708 C CA . SER A 1 334 ? 15.406 20.5 2.473 1 96.12 334 SER A CA 1
ATOM 2709 C C . SER A 1 334 ? 15.352 20.109 1 1 96.12 334 SER A C 1
ATOM 2711 O O . SER A 1 334 ? 14.273 20.062 0.402 1 96.12 334 SER A O 1
ATOM 2713 N N . ARG A 1 335 ? 16.469 19.719 0.374 1 97.12 335 ARG A N 1
ATOM 2714 C CA . ARG A 1 335 ? 16.516 19.453 -1.062 1 97.12 335 ARG A CA 1
ATOM 2715 C C . ARG A 1 335 ? 16.734 17.969 -1.348 1 97.12 335 ARG A C 1
ATOM 2717 O O . ARG A 1 335 ? 16.719 17.547 -2.506 1 97.12 335 ARG A O 1
ATOM 2724 N N . ILE A 1 336 ? 16.812 17.188 -0.361 1 97.44 336 ILE A N 1
ATOM 2725 C CA . ILE A 1 336 ? 17.172 15.781 -0.506 1 97.44 336 ILE A CA 1
ATOM 2726 C C . ILE A 1 336 ? 16.172 15.094 -1.43 1 97.44 336 ILE A C 1
ATOM 2728 O O . ILE A 1 336 ? 16.562 14.32 -2.309 1 97.44 336 ILE A O 1
ATOM 2732 N N . PHE A 1 337 ? 14.875 15.391 -1.321 1 96.12 337 PHE A N 1
ATOM 2733 C CA . PHE A 1 337 ? 13.828 14.688 -2.059 1 96.12 337 PHE A CA 1
ATOM 2734 C C . PHE A 1 337 ? 13.742 15.203 -3.49 1 96.12 337 PHE A C 1
ATOM 2736 O O . PHE A 1 337 ? 12.961 14.688 -4.293 1 96.12 337 PHE A O 1
ATOM 2743 N N . ASN A 1 338 ? 14.547 16.172 -3.82 1 98 338 ASN A N 1
ATOM 2744 C CA . ASN A 1 338 ? 14.602 16.688 -5.188 1 98 338 ASN A CA 1
ATOM 2745 C C . ASN A 1 338 ? 15.797 16.109 -5.949 1 98 338 ASN A C 1
ATOM 2747 O O . ASN A 1 338 ? 16.062 16.5 -7.09 1 98 338 ASN A O 1
ATOM 2751 N N . LEU A 1 339 ? 16.531 15.242 -5.27 1 98.12 339 LEU A N 1
ATOM 2752 C CA . LEU A 1 339 ? 17.703 14.625 -5.855 1 98.12 339 LEU A CA 1
ATOM 2753 C C . LEU A 1 339 ? 17.438 13.172 -6.238 1 98.12 339 LEU A C 1
ATOM 2755 O O . LEU A 1 339 ? 16.281 12.727 -6.203 1 98.12 339 LEU A O 1
ATOM 2759 N N . SER A 1 340 ? 18.484 12.469 -6.738 1 97.12 340 SER A N 1
ATOM 2760 C CA . SER A 1 340 ? 18.375 11.102 -7.223 1 97.12 340 SER A CA 1
ATOM 2761 C C . SER A 1 340 ? 18.016 10.141 -6.09 1 97.12 340 SER A C 1
ATOM 2763 O O . SER A 1 340 ? 18.031 10.523 -4.918 1 97.12 340 SER A O 1
ATOM 2765 N N . ARG A 1 341 ? 17.688 8.898 -6.352 1 94.69 341 ARG A N 1
ATOM 2766 C CA . ARG A 1 341 ? 17.172 7.891 -5.43 1 94.69 341 ARG A CA 1
ATOM 2767 C C . ARG A 1 341 ? 18.219 7.531 -4.371 1 94.69 341 ARG A C 1
ATOM 2769 O O . ARG A 1 341 ? 17.859 7.23 -3.23 1 94.69 341 ARG A O 1
ATOM 2776 N N . ARG A 1 342 ? 19.5 7.547 -4.672 1 94.94 342 ARG A N 1
ATOM 2777 C CA . ARG A 1 342 ? 20.5 7.164 -3.674 1 94.94 342 ARG A CA 1
ATOM 2778 C C . ARG A 1 342 ? 20.453 8.094 -2.465 1 94.94 342 ARG A C 1
ATOM 2780 O O . ARG A 1 342 ? 20.656 7.656 -1.331 1 94.94 342 ARG A O 1
ATOM 2787 N N . PHE A 1 343 ? 20.125 9.453 -2.67 1 97.88 343 PHE A N 1
ATOM 2788 C CA . PHE A 1 343 ? 19.953 10.383 -1.561 1 97.88 343 PHE A CA 1
ATOM 2789 C C . PHE A 1 343 ? 18.672 10.07 -0.795 1 97.88 343 PHE A C 1
ATOM 2791 O O . PHE A 1 343 ? 18.641 10.125 0.436 1 97.88 343 PHE A O 1
ATOM 2798 N N . GLN A 1 344 ? 17.672 9.75 -1.529 1 96.88 344 GLN A N 1
ATOM 2799 C CA . GLN A 1 344 ? 16.375 9.469 -0.916 1 96.88 344 GLN A CA 1
ATOM 2800 C C . GLN A 1 344 ? 16.422 8.172 -0.109 1 96.88 344 GLN A C 1
ATOM 2802 O O . GLN A 1 344 ? 15.789 8.07 0.947 1 96.88 344 GLN A O 1
ATOM 2807 N N . TYR A 1 345 ? 17.125 7.176 -0.592 1 96.12 345 TYR A N 1
ATOM 2808 C CA . TYR A 1 345 ? 17.281 5.93 0.15 1 96.12 345 TYR A CA 1
ATOM 2809 C C . TYR A 1 345 ? 18.031 6.164 1.461 1 96.12 345 TYR A C 1
ATOM 2811 O O . TYR A 1 345 ? 17.734 5.52 2.471 1 96.12 345 TYR A O 1
ATOM 2819 N N . ARG A 1 346 ? 18.984 7.031 1.408 1 96.44 346 ARG A N 1
ATOM 2820 C CA . ARG A 1 346 ? 19.672 7.32 2.658 1 96.44 346 ARG A CA 1
ATOM 2821 C C . ARG A 1 346 ? 18.75 8.016 3.648 1 96.44 346 ARG A C 1
ATOM 2823 O O . ARG A 1 346 ? 18.828 7.77 4.855 1 96.44 346 ARG A O 1
ATOM 2830 N N . TRP A 1 347 ? 17.984 8.93 3.158 1 97.56 347 TRP A N 1
ATOM 2831 C CA . TRP A 1 347 ? 16.969 9.539 4.016 1 97.56 347 TRP A CA 1
ATOM 2832 C C . TRP A 1 347 ? 16.047 8.477 4.598 1 97.56 347 TRP A C 1
ATOM 2834 O O . TRP A 1 347 ? 15.664 8.555 5.77 1 97.56 347 TRP A O 1
ATOM 2844 N N . LEU A 1 348 ? 15.641 7.539 3.764 1 96.5 348 LEU A N 1
ATOM 2845 C CA . LEU A 1 348 ? 14.75 6.469 4.195 1 96.5 348 LEU A CA 1
ATOM 2846 C C . LEU A 1 348 ? 15.344 5.711 5.379 1 96.5 348 LEU A C 1
ATOM 2848 O O . LEU A 1 348 ? 14.625 5.316 6.297 1 96.5 348 LEU A O 1
ATOM 2852 N N . GLU A 1 349 ? 16.656 5.484 5.402 1 95.25 349 GLU A N 1
ATOM 2853 C CA . GLU A 1 349 ? 17.312 4.801 6.516 1 95.25 349 GLU A CA 1
ATOM 2854 C C . GLU A 1 349 ? 17.172 5.598 7.809 1 95.25 349 GLU A C 1
ATOM 2856 O O . GLU A 1 349 ? 17 5.016 8.883 1 95.25 349 GLU A O 1
ATOM 2861 N N . PHE A 1 350 ? 17.266 6.863 7.691 1 96.62 350 PHE A N 1
ATOM 2862 C CA . PHE A 1 350 ? 17.062 7.742 8.836 1 96.62 350 PHE A CA 1
ATOM 2863 C C . PHE A 1 350 ? 15.617 7.703 9.297 1 96.62 350 PHE A C 1
ATOM 2865 O O . PHE A 1 350 ? 15.344 7.574 10.492 1 96.62 350 PHE A O 1
ATOM 2872 N N . SER A 1 351 ? 14.672 7.777 8.352 1 95.94 351 SER A N 1
ATOM 2873 C CA . SER A 1 351 ? 13.242 7.77 8.633 1 95.94 351 SER A CA 1
ATOM 2874 C C . SER A 1 351 ? 12.82 6.477 9.32 1 95.94 351 SER A C 1
ATOM 2876 O O . SER A 1 351 ? 11.922 6.48 10.156 1 95.94 351 SER A O 1
ATOM 2878 N N . ARG A 1 352 ? 13.414 5.387 8.961 1 94.38 352 ARG A N 1
ATOM 2879 C CA . ARG A 1 352 ? 13.133 4.094 9.57 1 94.38 352 ARG A CA 1
ATOM 2880 C C . ARG A 1 352 ? 13.32 4.152 11.086 1 94.38 352 ARG A C 1
ATOM 2882 O O . ARG A 1 352 ? 12.547 3.553 11.836 1 94.38 352 ARG A O 1
ATOM 2889 N N . VAL A 1 353 ? 14.352 4.879 11.492 1 94.25 353 VAL A N 1
ATOM 2890 C CA . VAL A 1 353 ? 14.695 4.945 12.906 1 94.25 353 VAL A CA 1
ATOM 2891 C C . VAL A 1 353 ? 13.734 5.887 13.625 1 94.25 353 VAL A C 1
ATOM 2893 O O . VAL A 1 353 ? 13.242 5.574 14.711 1 94.25 353 VAL A O 1
ATOM 2896 N N . ILE A 1 354 ? 13.359 6.984 12.984 1 94.62 354 ILE A N 1
ATOM 2897 C CA . ILE A 1 354 ? 12.664 8.031 13.719 1 94.62 354 ILE A CA 1
ATOM 2898 C C . ILE A 1 354 ? 11.156 7.887 13.531 1 94.62 354 ILE A C 1
ATOM 2900 O O . ILE A 1 354 ? 10.367 8.312 14.383 1 94.62 354 ILE A O 1
ATOM 2904 N N . GLN A 1 355 ? 10.719 7.285 12.445 1 94.38 355 GLN A N 1
ATOM 2905 C CA . GLN A 1 355 ? 9.297 7.23 12.141 1 94.38 355 GLN A CA 1
ATOM 2906 C C . GLN A 1 355 ? 8.828 5.789 11.938 1 94.38 355 GLN A C 1
ATOM 2908 O O . GLN A 1 355 ? 7.629 5.512 11.938 1 94.38 355 GLN A O 1
ATOM 2913 N N . GLY A 1 356 ? 9.703 4.859 11.742 1 93.31 356 GLY A N 1
ATOM 2914 C CA . GLY A 1 356 ? 9.375 3.459 11.539 1 93.31 356 GLY A CA 1
ATOM 2915 C C . GLY A 1 356 ? 9 3.137 10.102 1 93.31 356 GLY A C 1
ATOM 2916 O O . GLY A 1 356 ? 8.633 2.002 9.789 1 93.31 356 GLY A O 1
ATOM 2917 N N . THR A 1 357 ? 9.109 4.039 9.109 1 95.38 357 THR A N 1
ATOM 2918 C CA . THR A 1 357 ? 8.766 3.799 7.715 1 95.38 357 THR A CA 1
ATOM 2919 C C . THR A 1 357 ? 9.859 2.992 7.02 1 95.38 357 THR A C 1
ATOM 2921 O O . THR A 1 357 ? 11.047 3.182 7.289 1 95.38 357 THR A O 1
ATOM 2924 N N . THR A 1 358 ? 9.469 2.15 6.094 1 93.44 358 THR A N 1
ATOM 2925 C CA . THR A 1 358 ? 10.445 1.241 5.508 1 93.44 358 THR A CA 1
ATOM 2926 C C . THR A 1 358 ? 10.422 1.328 3.984 1 93.44 358 THR A C 1
ATOM 2928 O O . THR A 1 358 ? 11.078 0.536 3.303 1 93.44 358 THR A O 1
ATOM 2931 N N . SER A 1 359 ? 9.672 2.25 3.434 1 94.69 359 SER A N 1
ATOM 2932 C CA . SER A 1 359 ? 9.664 2.506 1.998 1 94.69 359 SER A CA 1
ATOM 2933 C C . SER A 1 359 ? 9.508 3.994 1.701 1 94.69 359 SER A C 1
ATOM 2935 O O . SER A 1 359 ? 9 4.746 2.537 1 94.69 359 SER A O 1
ATOM 2937 N N . LEU A 1 360 ? 9.992 4.391 0.494 1 95.62 360 LEU A N 1
ATOM 2938 C CA . LEU A 1 360 ? 9.75 5.75 0.027 1 95.62 360 LEU A CA 1
ATOM 2939 C C . LEU A 1 360 ? 8.305 5.918 -0.438 1 95.62 360 LEU A C 1
ATOM 2941 O O . LEU A 1 360 ? 7.676 4.953 -0.885 1 95.62 360 LEU A O 1
ATOM 2945 N N . PRO A 1 361 ? 7.766 7.109 -0.249 1 95.19 361 PRO A N 1
ATOM 2946 C CA . PRO A 1 361 ? 6.48 7.348 -0.906 1 95.19 361 PRO A CA 1
ATOM 2947 C C . PRO A 1 361 ? 6.551 7.18 -2.422 1 95.19 361 PRO A C 1
ATOM 2949 O O . PRO A 1 361 ? 7.594 7.434 -3.027 1 95.19 361 PRO A O 1
ATOM 2952 N N . PRO A 1 362 ? 5.449 6.766 -3.008 1 95.31 362 PRO A N 1
ATOM 2953 C CA . PRO A 1 362 ? 5.434 6.68 -4.469 1 95.31 362 PRO A CA 1
ATOM 2954 C C . PRO A 1 362 ? 5.773 8.008 -5.145 1 95.31 362 PRO A C 1
ATOM 2956 O O . PRO A 1 362 ? 5.348 9.062 -4.68 1 95.31 362 PRO A O 1
ATOM 2959 N N . GLN A 1 363 ? 6.453 7.902 -6.305 1 96.5 363 GLN A N 1
ATOM 2960 C CA . GLN A 1 363 ? 6.867 9.109 -7.012 1 96.5 363 GLN A CA 1
ATOM 2961 C C . GLN A 1 363 ? 5.664 9.977 -7.379 1 96.5 363 GLN A C 1
ATOM 2963 O O . GLN A 1 363 ? 5.707 11.195 -7.238 1 96.5 363 GLN A O 1
ATOM 2968 N N . TRP A 1 364 ? 4.617 9.312 -7.879 1 97.31 364 TRP A N 1
ATOM 2969 C CA . TRP A 1 364 ? 3.441 10.078 -8.281 1 97.31 364 TRP A CA 1
ATOM 2970 C C . TRP A 1 364 ? 2.855 10.836 -7.094 1 97.31 364 TRP A C 1
ATOM 2972 O O . TRP A 1 364 ? 2.4 11.977 -7.238 1 97.31 364 TRP A O 1
ATOM 2982 N N . ASP A 1 365 ? 2.799 10.219 -5.941 1 97.62 365 ASP A N 1
ATOM 2983 C CA . ASP A 1 365 ? 2.234 10.852 -4.75 1 97.62 365 ASP A CA 1
ATOM 2984 C C . ASP A 1 365 ? 3.094 12.031 -4.297 1 97.62 365 ASP A C 1
ATOM 2986 O O . ASP A 1 365 ? 2.566 13.07 -3.902 1 97.62 365 ASP A O 1
ATOM 2990 N N . LYS A 1 366 ? 4.43 11.859 -4.297 1 97.5 366 LYS A N 1
ATOM 2991 C CA . LYS A 1 366 ? 5.348 12.961 -4.023 1 97.5 366 LYS A CA 1
ATOM 2992 C C . LYS A 1 366 ? 5.102 14.133 -4.965 1 97.5 366 LYS A C 1
ATOM 2994 O O . LYS A 1 366 ? 5.094 15.289 -4.539 1 97.5 366 LYS A O 1
ATOM 2999 N N . CYS A 1 367 ? 4.898 13.828 -6.223 1 98.62 367 CYS A N 1
ATOM 3000 C CA . CYS A 1 367 ? 4.73 14.852 -7.246 1 98.62 367 CYS A CA 1
ATOM 3001 C C . CYS A 1 367 ? 3.389 15.562 -7.098 1 98.62 367 CYS A C 1
ATOM 3003 O O . CYS A 1 367 ? 3.295 16.781 -7.293 1 98.62 367 CYS A O 1
ATOM 3005 N N . VAL A 1 368 ? 2.35 14.773 -6.719 1 98.62 368 VAL A N 1
ATOM 3006 C CA . VAL A 1 368 ? 1.044 15.375 -6.469 1 98.62 368 VAL A CA 1
ATOM 3007 C C . VAL A 1 368 ? 1.144 16.344 -5.297 1 98.62 368 VAL A C 1
ATOM 3009 O O . VAL A 1 368 ? 0.656 17.484 -5.379 1 98.62 368 VAL A O 1
ATOM 3012 N N . ASN A 1 369 ? 1.762 15.969 -4.23 1 98.06 369 ASN A N 1
ATOM 3013 C CA . ASN A 1 369 ? 1.9 16.812 -3.049 1 98.06 369 ASN A CA 1
ATOM 3014 C C . ASN A 1 369 ? 2.795 18.016 -3.324 1 98.06 369 ASN A C 1
ATOM 3016 O O . ASN A 1 369 ? 2.58 19.094 -2.77 1 98.06 369 ASN A O 1
ATOM 3020 N N . PHE A 1 370 ? 3.785 17.859 -4.25 1 98.19 370 PHE A N 1
ATOM 3021 C CA . PHE A 1 370 ? 4.625 18.969 -4.691 1 98.19 370 PHE A CA 1
ATOM 3022 C C . PHE A 1 370 ? 3.795 20.031 -5.391 1 98.19 370 PHE A C 1
ATOM 3024 O O . PHE A 1 370 ? 3.891 21.219 -5.062 1 98.19 370 PHE A O 1
ATOM 3031 N N . VAL A 1 371 ? 2.957 19.562 -6.254 1 98.69 371 VAL A N 1
ATOM 3032 C CA . VAL A 1 371 ? 2.109 20.484 -6.996 1 98.69 371 VAL A CA 1
ATOM 3033 C C . VAL A 1 371 ? 1.114 21.156 -6.051 1 98.69 371 VAL A C 1
ATOM 3035 O O . VAL A 1 371 ? 0.873 22.359 -6.137 1 98.69 371 VAL A O 1
ATOM 3038 N N . GLU A 1 372 ? 0.56 20.391 -5.156 1 97.75 372 GLU A N 1
ATOM 3039 C CA . GLU A 1 372 ? -0.387 20.938 -4.188 1 97.75 372 GLU A CA 1
ATOM 3040 C C . GLU A 1 372 ? 0.26 22.016 -3.33 1 97.75 372 GLU A C 1
ATOM 3042 O O . GLU A 1 372 ? -0.37 23.031 -3.02 1 97.75 372 GLU A O 1
ATOM 3047 N N . GLY A 1 373 ? 1.446 21.766 -2.928 1 96.69 373 GLY A N 1
ATOM 3048 C CA . GLY A 1 373 ? 2.16 22.75 -2.123 1 96.69 373 GLY A CA 1
ATOM 3049 C C . GLY A 1 373 ? 2.562 23.984 -2.904 1 96.69 373 GLY A C 1
ATOM 3050 O O . GLY A 1 373 ? 2.518 25.094 -2.379 1 96.69 373 GLY A O 1
ATOM 3051 N N . ALA A 1 374 ? 2.842 23.828 -4.191 1 97.5 374 ALA A N 1
ATOM 3052 C CA . ALA A 1 374 ? 3.365 24.906 -5.023 1 97.5 374 ALA A CA 1
ATOM 3053 C C . ALA A 1 374 ? 2.234 25.734 -5.609 1 97.5 374 ALA A C 1
ATOM 3055 O O . ALA A 1 374 ? 2.352 26.969 -5.723 1 97.5 374 ALA A O 1
ATOM 3056 N N . LEU A 1 375 ? 1.207 25.062 -6.047 1 97.94 375 LEU A N 1
ATOM 3057 C CA . LEU A 1 375 ? 0.101 25.719 -6.73 1 97.94 375 LEU A CA 1
ATOM 3058 C C . LEU A 1 375 ? -1.237 25.297 -6.133 1 97.94 375 LEU A C 1
ATOM 3060 O O . LEU A 1 375 ? -2.098 24.766 -6.84 1 97.94 375 LEU A O 1
ATOM 3064 N N . PRO A 1 376 ? -1.463 25.609 -4.895 1 97.31 376 PRO A N 1
ATOM 3065 C CA . PRO A 1 376 ? -2.643 25.094 -4.195 1 97.31 376 PRO A CA 1
ATOM 3066 C C . PRO A 1 376 ? -3.953 25.547 -4.84 1 97.31 376 PRO A C 1
ATOM 3068 O O . PRO A 1 376 ? -4.906 24.766 -4.918 1 97.31 376 PRO A O 1
ATOM 3071 N N . TYR A 1 377 ? -4.055 26.75 -5.426 1 97.44 377 TYR A N 1
ATOM 3072 C CA . TYR A 1 377 ? -5.309 27.266 -5.961 1 97.44 377 TYR A CA 1
ATOM 3073 C C . TYR A 1 377 ? -5.57 26.719 -7.359 1 97.44 377 TYR A C 1
ATOM 3075 O O . TYR A 1 377 ? -6.723 26.5 -7.734 1 97.44 377 TYR A O 1
ATOM 3083 N N . VAL A 1 378 ? -4.488 26.5 -8.094 1 98 378 VAL A N 1
ATOM 3084 C CA . VAL A 1 378 ? -4.641 25.953 -9.438 1 98 378 VAL A CA 1
ATOM 3085 C C . VAL A 1 378 ? -5.164 24.516 -9.352 1 98 378 VAL A C 1
ATOM 3087 O O . VAL A 1 378 ? -6.145 24.172 -10.016 1 98 378 VAL A O 1
ATOM 3090 N N . ILE A 1 379 ? -4.488 23.734 -8.531 1 97.94 379 ILE A N 1
ATOM 3091 C CA . ILE A 1 379 ? -4.879 22.344 -8.398 1 97.94 379 ILE A CA 1
ATOM 3092 C C . ILE A 1 379 ? -6.227 22.25 -7.684 1 97.94 379 ILE A C 1
ATOM 3094 O O . ILE A 1 379 ? -7.023 21.344 -7.965 1 97.94 379 ILE A O 1
ATOM 3098 N N . GLY A 1 380 ? -6.473 23.203 -6.746 1 97.75 380 GLY A N 1
ATOM 3099 C CA . GLY A 1 380 ? -7.785 23.297 -6.121 1 97.75 380 GLY A CA 1
ATOM 3100 C C . GLY A 1 380 ? -8.906 23.516 -7.121 1 97.75 380 GLY A C 1
ATOM 3101 O O . GLY A 1 380 ? -9.961 22.906 -7.023 1 97.75 380 GLY A O 1
ATOM 3102 N N . ARG A 1 381 ? -8.633 24.391 -8.062 1 97 381 ARG A N 1
ATOM 3103 C CA . ARG A 1 381 ? -9.609 24.672 -9.109 1 97 381 ARG A CA 1
ATOM 3104 C C . ARG A 1 381 ? -9.867 23.438 -9.961 1 97 381 ARG A C 1
ATOM 3106 O O . ARG A 1 381 ? -11.016 23.109 -10.25 1 97 381 ARG A O 1
ATOM 3113 N N . MET A 1 382 ? -8.805 22.75 -10.305 1 97.25 382 MET A N 1
ATOM 3114 C CA . MET A 1 382 ? -8.93 21.516 -11.07 1 97.25 382 MET A CA 1
ATOM 3115 C C . MET A 1 382 ? -9.797 20.5 -10.328 1 97.25 382 MET A C 1
ATOM 3117 O O . MET A 1 382 ? -10.656 19.859 -10.93 1 97.25 382 MET A O 1
ATOM 3121 N N . PHE A 1 383 ? -9.609 20.391 -9.078 1 97.75 383 PHE A N 1
ATOM 3122 C CA . PHE A 1 383 ? -10.305 19.406 -8.234 1 97.75 383 PHE A CA 1
ATOM 3123 C C . PHE A 1 383 ? -11.789 19.75 -8.133 1 97.75 383 PHE A C 1
ATOM 3125 O O . PHE A 1 383 ? -12.641 18.875 -8.305 1 97.75 383 PHE A O 1
ATOM 3132 N N . VAL A 1 384 ? -12.086 20.969 -7.832 1 96.62 384 VAL A N 1
ATOM 3133 C CA . VAL A 1 384 ? -13.453 21.406 -7.582 1 96.62 384 VAL A CA 1
ATOM 3134 C C . VAL A 1 384 ? -14.273 21.297 -8.867 1 96.62 384 VAL A C 1
ATOM 3136 O O . VAL A 1 384 ? -15.469 20.984 -8.82 1 96.62 384 VAL A O 1
ATOM 3139 N N . ASP A 1 385 ? -13.695 21.516 -9.977 1 95.12 385 ASP A N 1
ATOM 3140 C CA . ASP A 1 385 ? -14.391 21.453 -11.266 1 95.12 385 ASP A CA 1
ATOM 3141 C C . ASP A 1 385 ? -14.969 20.062 -11.516 1 95.12 385 ASP A C 1
ATOM 3143 O O . ASP A 1 385 ? -16 19.938 -12.164 1 95.12 385 ASP A O 1
ATOM 3147 N N . VAL A 1 386 ? -14.289 19.078 -10.953 1 94.5 386 VAL A N 1
ATOM 3148 C CA . VAL A 1 386 ? -14.664 17.719 -11.305 1 94.5 386 VAL A CA 1
ATOM 3149 C C . VAL A 1 386 ? -15.281 17.031 -10.094 1 94.5 386 VAL A C 1
ATOM 3151 O O . VAL A 1 386 ? -16.219 16.234 -10.234 1 94.5 386 VAL A O 1
ATOM 3154 N N . HIS A 1 387 ? -14.844 17.344 -8.891 1 93.06 387 HIS A N 1
ATOM 3155 C CA . HIS A 1 387 ? -15.125 16.453 -7.773 1 93.06 387 HIS A CA 1
ATOM 3156 C C . HIS A 1 387 ? -15.898 17.172 -6.672 1 93.06 387 HIS A C 1
ATOM 3158 O O . HIS A 1 387 ? -16.031 16.656 -5.562 1 93.06 387 HIS A O 1
ATOM 3164 N N . PHE A 1 388 ? -16.344 18.375 -6.852 1 92.38 388 PHE A N 1
ATOM 3165 C CA . PHE A 1 388 ? -17.141 19.062 -5.836 1 92.38 388 PHE A CA 1
ATOM 3166 C C . PHE A 1 388 ? -18.531 19.375 -6.359 1 92.38 388 PHE A C 1
ATOM 3168 O O . PHE A 1 388 ? -18.672 20.031 -7.395 1 92.38 388 PHE A O 1
ATOM 3175 N N . GLN A 1 389 ? -19.5 18.969 -5.652 1 86.69 389 GLN A N 1
ATOM 3176 C CA . GLN A 1 389 ? -20.891 19.234 -5.969 1 86.69 389 GLN A CA 1
ATOM 3177 C C . GLN A 1 389 ? -21.453 20.328 -5.062 1 86.69 389 GLN A C 1
ATOM 3179 O O . GLN A 1 389 ? -21.344 20.25 -3.84 1 86.69 389 GLN A O 1
ATOM 3184 N N . GLU A 1 390 ? -22.188 21.172 -5.582 1 85.19 390 GLU A N 1
ATOM 3185 C CA . GLU A 1 390 ? -22.641 22.375 -4.879 1 85.19 390 GLU A CA 1
ATOM 3186 C C . GLU A 1 390 ? -23.688 22.047 -3.832 1 85.19 390 GLU A C 1
ATOM 3188 O O . GLU A 1 390 ? -23.875 22.781 -2.869 1 85.19 390 GLU A O 1
ATOM 3193 N N . ASP A 1 391 ? -24.297 20.984 -3.955 1 84.5 391 ASP A N 1
ATOM 3194 C CA . ASP A 1 391 ? -25.344 20.594 -2.998 1 84.5 391 ASP A CA 1
ATOM 3195 C C . ASP A 1 391 ? -24.734 20.297 -1.629 1 84.5 391 ASP A C 1
ATOM 3197 O O . ASP A 1 391 ? -25.438 20.281 -0.621 1 84.5 391 ASP A O 1
ATOM 3201 N N . LYS A 1 392 ? -23.531 20.031 -1.611 1 89.12 392 LYS A N 1
ATOM 3202 C CA . LYS A 1 392 ? -22.844 19.844 -0.339 1 89.12 392 LYS A CA 1
ATOM 3203 C C . LYS A 1 392 ? -22.953 21.078 0.545 1 89.12 392 LYS A C 1
ATOM 3205 O O . LYS A 1 392 ? -22.984 20.969 1.773 1 89.12 392 LYS A O 1
ATOM 3210 N N . ARG A 1 393 ? -23.062 22.219 -0.086 1 92.44 393 ARG A N 1
ATOM 3211 C CA . ARG A 1 393 ? -23.156 23.484 0.656 1 92.44 393 ARG A CA 1
ATOM 3212 C C . ARG A 1 393 ? -24.469 23.562 1.421 1 92.44 393 ARG A C 1
ATOM 3214 O O . ARG A 1 393 ? -24.516 24.125 2.516 1 92.44 393 ARG A O 1
ATOM 3221 N N . GLU A 1 394 ? -25.453 23.016 0.869 1 92.12 394 GLU A N 1
ATOM 3222 C CA . GLU A 1 394 ? -26.766 23.047 1.522 1 92.12 394 GLU A CA 1
ATOM 3223 C C . GLU A 1 394 ? -26.766 22.203 2.797 1 92.12 394 GLU A C 1
ATOM 3225 O O . GLU A 1 394 ? -27.266 22.641 3.834 1 92.12 394 GLU A O 1
ATOM 3230 N N . MET A 1 395 ? -26.25 21.109 2.684 1 93.56 395 MET A N 1
ATOM 3231 C CA . MET A 1 395 ? -26.188 20.25 3.861 1 93.56 395 MET A CA 1
ATOM 3232 C C . MET A 1 395 ? -25.297 20.844 4.934 1 93.56 395 MET A C 1
ATOM 3234 O O . MET A 1 395 ? -25.594 20.781 6.125 1 93.56 395 MET A O 1
ATOM 3238 N N . MET A 1 396 ? -24.203 21.406 4.473 1 96.69 396 MET A N 1
ATOM 3239 C CA . MET A 1 396 ? -23.297 22.031 5.434 1 96.69 396 MET A CA 1
ATOM 3240 C C . MET A 1 396 ? -23.969 23.203 6.133 1 96.69 396 MET A C 1
ATOM 3242 O O . MET A 1 396 ? -23.719 23.469 7.312 1 96.69 396 MET A O 1
ATOM 3246 N N . ALA A 1 397 ? -24.797 23.891 5.383 1 95.69 397 ALA A N 1
ATOM 3247 C CA . ALA A 1 397 ? -25.547 24.984 6 1 95.69 397 ALA A CA 1
ATOM 3248 C C . ALA A 1 397 ? -26.469 24.453 7.09 1 95.69 397 ALA A C 1
ATOM 3250 O O . ALA A 1 397 ? -26.578 25.062 8.164 1 95.69 397 ALA A O 1
ATOM 3251 N N . GLU A 1 398 ? -27.125 23.375 6.812 1 95 398 GLU A N 1
ATOM 3252 C CA . GLU A 1 398 ? -27.984 22.734 7.801 1 95 398 GLU A CA 1
ATOM 3253 C C . GLU A 1 398 ? -27.203 22.359 9.055 1 95 398 GLU A C 1
ATOM 3255 O O . GLU A 1 398 ? -27.625 22.672 10.172 1 95 398 GLU A O 1
ATOM 3260 N N . LEU A 1 399 ? -26.125 21.734 8.844 1 97.12 399 LEU A N 1
ATOM 3261 C CA . LEU A 1 399 ? -25.312 21.266 9.961 1 97.12 399 LEU A CA 1
ATOM 3262 C C . LEU A 1 399 ? -24.766 22.438 10.766 1 97.12 399 LEU A C 1
ATOM 3264 O O . LEU A 1 399 ? -24.828 22.422 12 1 97.12 399 LEU A O 1
ATOM 3268 N N . THR A 1 400 ? -24.25 23.453 10.094 1 97.88 400 THR A N 1
ATOM 3269 C CA . THR A 1 400 ? -23.641 24.609 10.758 1 97.88 400 THR A CA 1
ATOM 3270 C C . THR A 1 400 ? -24.672 25.375 11.578 1 97.88 400 THR A C 1
ATOM 3272 O O . THR A 1 400 ? -24.422 25.734 12.727 1 97.88 400 THR A O 1
ATOM 3275 N N . GLU A 1 401 ? -25.797 25.531 11.008 1 97.81 401 GLU A N 1
ATOM 3276 C CA . GLU A 1 401 ? -26.859 26.25 11.719 1 97.81 401 GLU A CA 1
ATOM 3277 C C . GLU A 1 401 ? -27.375 25.438 12.898 1 97.81 401 GLU A C 1
ATOM 3279 O O . GLU A 1 401 ? -27.703 25.984 13.953 1 97.81 401 GLU A O 1
ATOM 3284 N N . GLY A 1 402 ? -27.547 24.172 12.656 1 98.31 402 GLY A N 1
ATOM 3285 C CA . GLY A 1 402 ? -27.938 23.312 13.758 1 98.31 402 GLY A CA 1
ATOM 3286 C C . GLY A 1 402 ? -26.969 23.344 14.922 1 98.31 402 GLY A C 1
ATOM 3287 O O . GLY A 1 402 ? -27.375 23.406 16.078 1 98.31 402 GLY A O 1
ATOM 3288 N N . ILE A 1 403 ? -25.734 23.344 14.641 1 98.56 403 ILE A N 1
ATOM 3289 C CA . ILE A 1 403 ? -24.688 23.312 15.656 1 98.56 403 ILE A CA 1
ATOM 3290 C C . ILE A 1 403 ? -24.625 24.656 16.375 1 98.56 403 ILE A C 1
ATOM 3292 O O . ILE A 1 403 ? -24.484 24.719 17.594 1 98.56 403 ILE A O 1
ATOM 3296 N N . ARG A 1 404 ? -24.656 25.734 15.594 1 98.5 404 ARG A N 1
ATOM 3297 C CA . ARG A 1 404 ? -24.703 27.062 16.203 1 98.5 404 ARG A CA 1
ATOM 3298 C C . ARG A 1 404 ? -25.859 27.172 17.203 1 98.5 404 ARG A C 1
ATOM 3300 O O . ARG A 1 404 ? -25.656 27.641 18.328 1 98.5 404 ARG A O 1
ATOM 3307 N N . TRP A 1 405 ? -27.047 26.734 16.797 1 98.56 405 TRP A N 1
ATOM 3308 C CA . TRP A 1 405 ? -28.203 26.719 17.688 1 98.56 405 TRP A CA 1
ATOM 3309 C C . TRP A 1 405 ? -27.922 25.891 18.938 1 98.56 405 TRP A C 1
ATOM 3311 O O . TRP A 1 405 ? -28.25 26.312 20.047 1 98.56 405 TRP A O 1
ATOM 3321 N N . ALA A 1 406 ? -27.391 24.703 18.703 1 98.69 406 ALA A N 1
ATOM 3322 C CA . ALA A 1 406 ? -27.125 23.797 19.812 1 98.69 406 ALA A CA 1
ATOM 3323 C C . ALA A 1 406 ? -26.203 24.438 20.844 1 98.69 406 ALA A C 1
ATOM 3325 O O . ALA A 1 406 ? -26.422 24.328 22.047 1 98.69 406 ALA A O 1
ATOM 3326 N N . PHE A 1 407 ? -25.125 25.094 20.406 1 98.5 407 PHE A N 1
ATOM 3327 C CA . PHE A 1 407 ? -24.203 25.766 21.297 1 98.5 407 PHE A CA 1
ATOM 3328 C C . PHE A 1 407 ? -24.906 26.844 22.109 1 98.5 407 PHE A C 1
ATOM 3330 O O . PHE A 1 407 ? -24.75 26.922 23.328 1 98.5 407 PHE A O 1
ATOM 3337 N N . ILE A 1 408 ? -25.641 27.656 21.438 1 98.25 408 ILE A N 1
ATOM 3338 C CA . ILE A 1 408 ? -26.328 28.766 22.094 1 98.25 408 ILE A CA 1
ATOM 3339 C C . ILE A 1 408 ? -27.344 28.219 23.094 1 98.25 408 ILE A C 1
ATOM 3341 O O . ILE A 1 408 ? -27.484 28.75 24.203 1 98.25 408 ILE A O 1
ATOM 3345 N N . ASP A 1 409 ? -28.016 27.188 22.656 1 98 409 ASP A N 1
ATOM 3346 C CA . ASP A 1 409 ? -29 26.562 23.531 1 98 409 ASP A CA 1
ATOM 3347 C C . ASP A 1 409 ? -28.344 26.016 24.797 1 98 409 ASP A C 1
ATOM 3349 O O . ASP A 1 409 ? -28.891 26.172 25.891 1 98 409 ASP A O 1
ATOM 3353 N N . MET A 1 410 ? -27.281 25.406 24.688 1 97.62 410 MET A N 1
ATOM 3354 C CA . MET A 1 410 ? -26.547 24.875 25.844 1 97.62 410 MET A CA 1
ATOM 3355 C C . MET A 1 410 ? -26.016 26.016 26.719 1 97.62 410 MET A C 1
ATOM 3357 O O . MET A 1 410 ? -26.062 25.938 27.938 1 97.62 410 MET A O 1
ATOM 3361 N N . LEU A 1 411 ? -25.5 27.047 26.078 1 97.31 411 LEU A N 1
ATOM 3362 C CA . LEU A 1 411 ? -24.984 28.219 26.781 1 97.31 411 LEU A CA 1
ATOM 3363 C C . LEU A 1 411 ? -26.078 28.859 27.625 1 97.31 411 LEU A C 1
ATOM 3365 O O . LEU A 1 411 ? -25.859 29.188 28.797 1 97.31 411 LEU A O 1
ATOM 3369 N N . GLU A 1 412 ? -27.203 28.938 27.125 1 96.62 412 GLU A N 1
ATOM 3370 C CA . GLU A 1 412 ? -28.312 29.641 27.766 1 96.62 412 GLU A CA 1
ATOM 3371 C C . GLU A 1 412 ? -28.984 28.766 28.828 1 96.62 412 GLU A C 1
ATOM 3373 O O . GLU A 1 412 ? -29.297 29.234 29.922 1 96.62 412 GLU A O 1
ATOM 3378 N N . LYS A 1 413 ? -29.078 27.516 28.531 1 96.19 413 LYS A N 1
ATOM 3379 C CA . LYS A 1 413 ? -29.969 26.703 29.359 1 96.19 413 LYS A CA 1
ATOM 3380 C C . LYS A 1 413 ? -29.156 25.859 30.344 1 96.19 413 LYS A C 1
ATOM 3382 O O . LYS A 1 413 ? -29.672 25.469 31.406 1 96.19 413 LYS A O 1
ATOM 3387 N N . GLU A 1 414 ? -27.953 25.609 29.984 1 95.44 414 GLU A N 1
ATOM 3388 C CA . GLU A 1 414 ? -27.266 24.609 30.797 1 95.44 414 GLU A CA 1
ATOM 3389 C C . GLU A 1 414 ? -26 25.188 31.438 1 95.44 414 GLU A C 1
ATOM 3391 O O . GLU A 1 414 ? -25.516 24.672 32.438 1 95.44 414 GLU A O 1
ATOM 3396 N N . ASN A 1 415 ? -25.422 26.188 30.875 1 95.31 415 ASN A N 1
ATOM 3397 C CA . ASN A 1 415 ? -24.203 26.781 31.422 1 95.31 415 ASN A CA 1
ATOM 3398 C C . ASN A 1 415 ? -24.484 27.516 32.719 1 95.31 415 ASN A C 1
ATOM 3400 O O . ASN A 1 415 ? -25.266 28.469 32.75 1 95.31 415 ASN A O 1
ATOM 3404 N N . ASP A 1 416 ? -23.828 27.109 33.875 1 93.06 416 ASP A N 1
ATOM 3405 C CA . ASP A 1 416 ? -24.141 27.688 35.188 1 93.06 416 ASP A CA 1
ATOM 3406 C C . ASP A 1 416 ? -22.922 28.375 35.781 1 93.06 416 ASP A C 1
ATOM 3408 O O . ASP A 1 416 ? -22.953 28.812 36.938 1 93.06 416 ASP A O 1
ATOM 3412 N N . TRP A 1 417 ? -21.859 28.422 35.094 1 95.06 417 TRP A N 1
ATOM 3413 C CA . TRP A 1 417 ? -20.625 28.938 35.688 1 95.06 417 TRP A CA 1
ATOM 3414 C C . TRP A 1 417 ? -20.25 30.281 35.062 1 95.06 417 TRP A C 1
ATOM 3416 O O . TRP A 1 417 ? -19.484 31.062 35.656 1 95.06 417 TRP A O 1
ATOM 3426 N N . MET A 1 418 ? -20.672 30.641 33.844 1 96.31 418 MET A N 1
ATOM 3427 C CA . MET A 1 418 ? -20.375 31.906 33.188 1 96.31 418 MET A CA 1
ATOM 3428 C C . MET A 1 418 ? -21.328 33 33.656 1 96.31 418 MET A C 1
ATOM 3430 O O . MET A 1 418 ? -22.531 32.75 33.812 1 96.31 418 MET A O 1
ATOM 3434 N N . ASP A 1 419 ? -20.859 34.219 33.938 1 96.38 419 ASP A N 1
ATOM 3435 C CA . ASP A 1 419 ? -21.719 35.312 34.375 1 96.38 419 ASP A CA 1
ATOM 3436 C C . ASP A 1 419 ? -22.547 35.844 33.188 1 96.38 419 ASP A C 1
ATOM 3438 O O . ASP A 1 419 ? -22.266 35.562 32.031 1 96.38 419 ASP A O 1
ATOM 3442 N N . ALA A 1 420 ? -23.5 36.656 33.469 1 96.06 420 ALA A N 1
ATOM 3443 C CA . ALA A 1 420 ? -24.5 37.094 32.469 1 96.06 420 ALA A CA 1
ATOM 3444 C C . ALA A 1 420 ? -23.859 37.938 31.391 1 96.06 420 ALA A C 1
ATOM 3446 O O . ALA A 1 420 ? -24.219 37.844 30.203 1 96.06 420 ALA A O 1
ATOM 3447 N N . ARG A 1 421 ? -23 38.781 31.766 1 95.94 421 ARG A N 1
ATOM 3448 C CA . ARG A 1 421 ? -22.344 39.656 30.812 1 95.94 421 ARG A CA 1
ATOM 3449 C C . ARG A 1 421 ? -21.484 38.875 29.828 1 95.94 421 ARG A C 1
ATOM 3451 O O . ARG A 1 421 ? -21.562 39.094 28.609 1 95.94 421 ARG A O 1
ATOM 3458 N N . THR A 1 422 ? -20.688 38.031 30.344 1 97.12 422 THR A N 1
ATOM 3459 C CA . THR A 1 422 ? -19.844 37.188 29.516 1 97.12 422 THR A CA 1
ATOM 3460 C C . THR A 1 422 ? -20.688 36.281 28.609 1 97.12 422 THR A C 1
ATOM 3462 O O . THR A 1 422 ? -20.344 36.062 27.438 1 97.12 422 THR A O 1
ATOM 3465 N N . LYS A 1 423 ? -21.75 35.812 29.094 1 97 423 LYS A N 1
ATOM 3466 C CA . LYS A 1 423 ? -22.672 34.969 28.328 1 97 423 LYS A CA 1
ATOM 3467 C C . LYS A 1 423 ? -23.234 35.719 27.141 1 97 423 LYS A C 1
ATOM 3469 O O . LYS A 1 423 ? -23.359 35.156 26.047 1 97 423 LYS A O 1
ATOM 3474 N N . ARG A 1 424 ? -23.625 36.906 27.344 1 96.94 424 ARG A N 1
ATOM 3475 C CA . ARG A 1 424 ? -24.156 37.71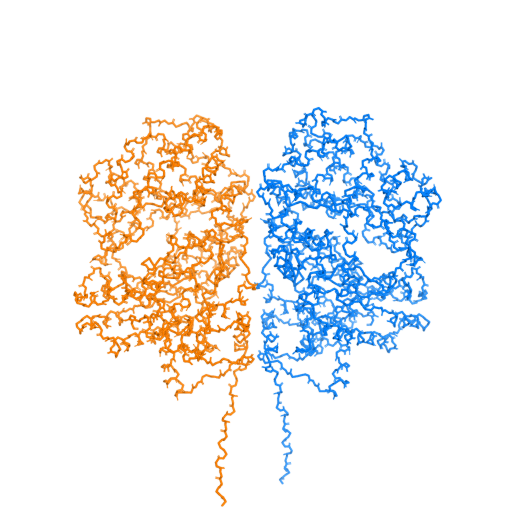9 26.266 1 96.94 424 ARG A CA 1
ATOM 3476 C C . ARG A 1 424 ? -23.141 37.906 25.156 1 96.94 424 ARG A C 1
ATOM 3478 O O . ARG A 1 424 ? -23.469 37.812 23.969 1 96.94 424 ARG A O 1
ATOM 3485 N N . LYS A 1 425 ? -21.922 38.188 25.531 1 97.12 425 LYS A N 1
ATOM 3486 C CA . LYS A 1 425 ? -20.859 38.375 24.562 1 97.12 425 LYS A CA 1
ATOM 3487 C C . LYS A 1 425 ? -20.547 37.062 23.828 1 97.12 425 LYS A C 1
ATOM 3489 O O . LYS A 1 425 ? -20.234 37.062 22.641 1 97.12 425 LYS A O 1
ATOM 3494 N N . ALA A 1 426 ? -20.594 36 24.625 1 97.75 426 ALA A N 1
ATOM 3495 C CA . ALA A 1 426 ? -20.391 34.688 24.016 1 97.75 426 ALA A CA 1
ATOM 3496 C C . ALA A 1 426 ? -21.469 34.375 22.969 1 97.75 426 ALA A C 1
ATOM 3498 O O . ALA A 1 426 ? -21.172 33.812 21.922 1 97.75 426 ALA A O 1
ATOM 3499 N N . ASN A 1 427 ? -22.672 34.719 23.312 1 97.75 427 ASN A N 1
ATOM 3500 C CA . ASN A 1 427 ? -23.781 34.562 22.391 1 97.75 427 ASN A CA 1
ATOM 3501 C C . ASN A 1 427 ? -23.562 35.375 21.109 1 97.75 427 ASN A C 1
ATOM 3503 O O . ASN A 1 427 ? -23.812 34.906 20 1 97.75 427 ASN A O 1
ATOM 3507 N N . GLU A 1 428 ? -23.125 36.594 21.266 1 97.75 428 GLU A N 1
ATOM 3508 C CA . GLU A 1 428 ? -22.844 37.469 20.125 1 97.75 428 GLU A CA 1
ATOM 3509 C C . GLU A 1 428 ? -21.734 36.875 19.25 1 97.75 428 GLU A C 1
ATOM 3511 O O . GLU A 1 428 ? -21.828 36.906 18.016 1 97.75 428 GLU A O 1
ATOM 3516 N N . LYS A 1 429 ? -20.688 36.406 19.859 1 97.94 429 LYS A N 1
ATOM 3517 C CA . LYS A 1 429 ? -19.594 35.812 19.109 1 97.94 429 LYS A CA 1
ATOM 3518 C C . LYS A 1 429 ? -20.047 34.562 18.359 1 97.94 429 LYS A C 1
ATOM 3520 O O . LYS A 1 429 ? -19.672 34.344 17.203 1 97.94 429 LYS A O 1
ATOM 3525 N N . ALA A 1 430 ? -20.797 33.719 19.016 1 98.25 430 ALA A N 1
ATOM 3526 C CA . ALA A 1 430 ? -21.312 32.5 18.406 1 98.25 430 ALA A CA 1
ATOM 3527 C C . ALA A 1 430 ? -22.141 32.812 17.156 1 98.25 430 ALA A C 1
ATOM 3529 O O . ALA A 1 430 ? -22.016 32.156 16.141 1 98.25 430 ALA A O 1
ATOM 3530 N N . LYS A 1 431 ? -22.953 33.844 17.234 1 97.88 431 LYS A N 1
ATOM 3531 C CA . LYS A 1 431 ? -23.812 34.25 16.125 1 97.88 431 LYS A CA 1
ATOM 3532 C C . LYS A 1 431 ? -23 34.812 14.984 1 97.88 431 LYS A C 1
ATOM 3534 O O . LYS A 1 431 ? -23.406 34.75 13.82 1 97.88 431 LYS A O 1
ATOM 3539 N N . ALA A 1 432 ? -21.828 35.312 15.328 1 97.31 432 ALA A N 1
ATOM 3540 C CA . ALA A 1 432 ? -21.016 36 14.344 1 97.31 432 ALA A CA 1
ATOM 3541 C C . ALA A 1 432 ? -20.078 35.062 13.617 1 97.31 432 ALA A C 1
ATOM 3543 O O . ALA A 1 432 ? -19.438 35.438 12.625 1 97.31 432 ALA A O 1
ATOM 3544 N N . VAL A 1 433 ? -19.984 33.812 14.039 1 97.69 433 VAL A N 1
ATOM 3545 C CA . VAL A 1 433 ? -19.078 32.844 13.406 1 97.69 433 VAL A CA 1
ATOM 3546 C C . VAL A 1 433 ? -19.469 32.656 11.945 1 97.69 433 VAL A C 1
ATOM 3548 O O . VAL A 1 433 ? -20.641 32.406 11.641 1 97.69 433 VAL A O 1
ATOM 3551 N N . LEU A 1 434 ? -18.5 32.781 11.055 1 96.75 434 LEU A N 1
ATOM 3552 C CA . LEU A 1 434 ? -18.734 32.594 9.625 1 96.75 434 LEU A CA 1
ATOM 3553 C C . LEU A 1 434 ? -18.266 31.203 9.195 1 96.75 434 LEU A C 1
ATOM 3555 O O . LEU A 1 434 ? -17.156 30.781 9.531 1 96.75 434 LEU A O 1
ATOM 3559 N N . ALA A 1 435 ? -19.078 30.484 8.508 1 96.88 435 ALA A N 1
ATOM 3560 C CA . ALA A 1 435 ? -18.719 29.172 7.984 1 96.88 435 ALA A CA 1
ATOM 3561 C C . ALA A 1 435 ? -18.328 29.25 6.512 1 96.88 435 ALA A C 1
ATOM 3563 O O . ALA A 1 435 ? -19.062 29.828 5.703 1 96.88 435 ALA A O 1
ATOM 3564 N N . LYS A 1 436 ? -17.125 28.781 6.148 1 97.06 436 LYS A N 1
ATOM 3565 C CA . LYS A 1 436 ? -16.625 28.688 4.773 1 97.06 436 LYS A CA 1
ATOM 3566 C C . LYS A 1 436 ? -16.594 27.25 4.289 1 97.06 436 LYS A C 1
ATOM 3568 O O . LYS A 1 436 ? -16 26.375 4.941 1 97.06 436 LYS A O 1
ATOM 3573 N N . VAL A 1 437 ? -17.234 26.984 3.164 1 96.44 437 VAL A N 1
ATOM 3574 C CA . VAL A 1 437 ? -17.453 25.594 2.746 1 96.44 437 VAL A CA 1
ATOM 3575 C C . VAL A 1 437 ? -16.938 25.406 1.32 1 96.44 437 VAL A C 1
ATOM 3577 O O . VAL A 1 437 ? -17.281 26.172 0.42 1 96.44 437 VAL A O 1
ATOM 3580 N N . GLY A 1 438 ? -16.172 24.406 1.127 1 96.12 438 GLY A N 1
ATOM 3581 C CA . GLY A 1 438 ? -15.812 23.969 -0.21 1 96.12 438 GLY A CA 1
ATOM 3582 C C . GLY A 1 438 ? -14.516 24.578 -0.706 1 96.12 438 GLY A C 1
ATOM 3583 O O . GLY A 1 438 ? -13.453 23.953 -0.599 1 96.12 438 GLY A O 1
ATOM 3584 N N . TYR A 1 439 ? -14.648 25.859 -1.221 1 96.88 439 TYR A N 1
ATOM 3585 C CA . TYR A 1 439 ? -13.5 26.531 -1.815 1 96.88 439 TYR A CA 1
ATOM 3586 C C . TYR A 1 439 ? -13.68 28.047 -1.792 1 96.88 439 TYR A C 1
ATOM 3588 O O . TYR A 1 439 ? -14.812 28.531 -1.761 1 96.88 439 TYR A O 1
ATOM 3596 N N . PRO A 1 440 ? -12.516 28.766 -1.74 1 96.31 440 PRO A N 1
ATOM 3597 C CA . PRO A 1 440 ? -12.648 30.203 -1.919 1 96.31 440 PRO A CA 1
ATOM 3598 C C . PRO A 1 440 ? -13.148 30.594 -3.312 1 96.31 440 PRO A C 1
ATOM 3600 O O . PRO A 1 440 ? -12.656 30.062 -4.312 1 96.31 440 PRO A O 1
ATOM 3603 N N . GLU A 1 441 ? -13.992 31.547 -3.402 1 94.25 441 GLU A N 1
ATOM 3604 C CA . GLU A 1 441 ? -14.695 31.859 -4.645 1 94.25 441 GLU A CA 1
ATOM 3605 C C . GLU A 1 441 ? -13.734 32.438 -5.688 1 94.25 441 GLU A C 1
ATOM 3607 O O . GLU A 1 441 ? -13.938 32.219 -6.891 1 94.25 441 GLU A O 1
ATOM 3612 N N . PHE A 1 442 ? -12.703 33 -5.277 1 94.5 442 PHE A N 1
ATOM 3613 C CA . PHE A 1 442 ? -11.805 33.688 -6.203 1 94.5 442 PHE A CA 1
ATOM 3614 C C . PHE A 1 442 ? -11.109 32.688 -7.117 1 94.5 442 PHE A C 1
ATOM 3616 O O . PHE A 1 442 ? -10.656 33.062 -8.203 1 94.5 442 PHE A O 1
ATOM 3623 N N . ILE A 1 443 ? -10.969 31.438 -6.727 1 95.38 443 ILE A N 1
ATOM 3624 C CA . ILE A 1 443 ? -10.211 30.469 -7.523 1 95.38 443 ILE A CA 1
ATOM 3625 C C . ILE A 1 443 ? -10.984 30.141 -8.797 1 95.38 443 ILE A C 1
ATOM 3627 O O . ILE A 1 443 ? -10.438 29.547 -9.727 1 95.38 443 ILE A O 1
ATOM 3631 N N . MET A 1 444 ? -12.266 30.531 -8.852 1 94.56 444 MET A N 1
ATOM 3632 C CA . MET A 1 444 ? -13.094 30.281 -10.031 1 94.56 444 MET A CA 1
ATOM 3633 C C . MET A 1 444 ? -12.797 31.312 -11.125 1 94.56 444 MET A C 1
ATOM 3635 O O . MET A 1 444 ? -13.227 31.141 -12.266 1 94.56 444 MET A O 1
ATOM 3639 N N . ASN A 1 445 ? -12.039 32.281 -10.781 1 95.06 445 ASN A N 1
ATOM 3640 C CA . ASN A 1 445 ? -11.602 33.312 -11.734 1 95.06 445 ASN A CA 1
ATOM 3641 C C . ASN A 1 445 ? -10.234 32.969 -12.328 1 95.06 445 ASN A C 1
ATOM 3643 O O . ASN A 1 445 ? -9.203 33.219 -11.695 1 95.06 445 ASN A O 1
ATOM 3647 N N . ASP A 1 446 ? -10.164 32.625 -13.531 1 92.31 446 ASP A N 1
ATOM 3648 C CA . ASP A 1 446 ? -8.945 32.188 -14.188 1 92.31 446 ASP A CA 1
ATOM 3649 C C . ASP A 1 446 ? -7.918 33.312 -14.273 1 92.31 446 ASP A C 1
ATOM 3651 O O . ASP A 1 446 ? -6.711 33.062 -14.195 1 92.31 446 ASP A O 1
ATOM 3655 N N . THR A 1 447 ? -8.461 34.438 -14.484 1 94.75 447 THR A N 1
ATOM 3656 C CA . THR A 1 447 ? -7.562 35.562 -14.578 1 94.75 447 THR A CA 1
ATOM 3657 C C . THR A 1 447 ? -6.777 35.75 -13.281 1 94.75 447 THR A C 1
ATOM 3659 O O . THR A 1 447 ? -5.57 36 -13.312 1 94.75 447 THR A O 1
ATOM 3662 N N . TYR A 1 448 ? -7.461 35.594 -12.227 1 92.75 448 TYR A N 1
ATOM 3663 C CA . TYR A 1 448 ? -6.82 35.75 -10.922 1 92.75 448 TYR A CA 1
ATOM 3664 C C . TYR A 1 448 ? -5.758 34.688 -10.703 1 92.75 448 TYR A C 1
ATOM 3666 O O . TYR A 1 448 ? -4.645 34.969 -10.273 1 92.75 448 TYR A O 1
ATOM 3674 N N . ILE A 1 449 ? -6.012 33.5 -11.023 1 94.31 449 ILE A N 1
ATOM 3675 C CA . ILE A 1 449 ? -5.105 32.375 -10.781 1 94.31 449 ILE A CA 1
ATOM 3676 C C . ILE A 1 449 ? -3.898 32.5 -11.711 1 94.31 449 ILE A C 1
ATOM 3678 O O . ILE A 1 449 ? -2.77 32.188 -11.305 1 94.31 449 ILE A O 1
ATOM 3682 N N . ASN A 1 450 ? -4.164 32.906 -12.93 1 95.56 450 ASN A N 1
ATOM 3683 C CA . ASN A 1 450 ? -3.086 33.062 -13.898 1 95.56 450 ASN A CA 1
ATOM 3684 C C . ASN A 1 450 ? -2.135 34.188 -13.5 1 95.56 450 ASN A C 1
ATOM 3686 O O . ASN A 1 450 ? -0.915 34.031 -13.602 1 95.56 450 ASN A O 1
ATOM 3690 N N . GLU A 1 451 ? -2.721 35.25 -13.055 1 93.88 451 GLU A N 1
ATOM 3691 C CA . GLU A 1 451 ? -1.915 36.406 -12.695 1 93.88 451 GLU A CA 1
ATOM 3692 C C . GLU A 1 451 ? -1.049 36.125 -11.469 1 93.88 451 GLU A C 1
ATOM 3694 O O . GLU A 1 451 ? 0.08 36.594 -11.375 1 93.88 451 GLU A O 1
ATOM 3699 N N . ASP A 1 452 ? -1.564 35.375 -10.617 1 91.69 452 ASP A N 1
ATOM 3700 C CA . ASP A 1 452 ? -0.877 35.094 -9.367 1 91.69 452 ASP A CA 1
ATOM 3701 C C . ASP A 1 452 ? 0.435 34.344 -9.617 1 91.69 452 ASP A C 1
ATOM 3703 O O . ASP A 1 452 ? 1.401 34.5 -8.875 1 91.69 452 ASP A O 1
ATOM 3707 N N . ILE A 1 453 ? 0.495 33.531 -10.68 1 95.44 453 ILE A N 1
ATOM 3708 C CA . ILE A 1 453 ? 1.675 32.719 -10.891 1 95.44 453 ILE A CA 1
ATOM 3709 C C . ILE A 1 453 ? 2.34 33.062 -12.211 1 95.44 453 ILE A C 1
ATOM 3711 O O . ILE A 1 453 ? 3.061 32.25 -12.797 1 95.44 453 ILE A O 1
ATOM 3715 N N . LYS A 1 454 ? 2.1 34.219 -12.719 1 94.19 454 LYS A N 1
ATOM 3716 C CA . LYS A 1 454 ? 2.521 34.625 -14.047 1 94.19 454 LYS A CA 1
ATOM 3717 C C . LYS A 1 454 ? 4.043 34.688 -14.156 1 94.19 454 LYS A C 1
ATOM 3719 O O . LYS A 1 454 ? 4.602 34.438 -15.227 1 94.19 454 LYS A O 1
ATOM 3724 N N . THR A 1 455 ? 4.75 34.875 -13.078 1 92.56 455 THR A N 1
ATOM 3725 C CA . THR A 1 455 ? 6.191 35.094 -13.117 1 92.56 455 THR A CA 1
ATOM 3726 C C . THR A 1 455 ? 6.926 33.75 -13.188 1 92.56 455 THR A C 1
ATOM 3728 O O . THR A 1 455 ? 8.109 33.719 -13.523 1 92.56 455 THR A O 1
ATOM 3731 N N . MET A 1 456 ? 6.301 32.688 -12.828 1 96.75 456 MET A N 1
ATOM 3732 C CA . MET A 1 456 ? 6.945 31.375 -12.844 1 96.75 456 MET A CA 1
ATOM 3733 C C . MET A 1 456 ? 6.84 30.734 -14.227 1 96.75 456 MET A C 1
ATOM 3735 O O . MET A 1 456 ? 5.781 30.781 -14.859 1 96.75 456 MET A O 1
ATOM 3739 N N . LYS A 1 457 ? 7.98 30.312 -14.656 1 97.25 457 LYS A N 1
ATOM 3740 C CA . LYS A 1 457 ? 8.07 29.609 -15.938 1 97.25 457 LYS A CA 1
ATOM 3741 C C . LYS A 1 457 ? 8.68 28.219 -15.758 1 97.25 457 LYS A C 1
ATOM 3743 O O . LYS A 1 457 ? 9.891 28.094 -15.594 1 97.25 457 LYS A O 1
ATOM 3748 N N . PHE A 1 458 ? 7.848 27.188 -15.977 1 98 458 PHE A N 1
ATOM 3749 C CA . PHE A 1 458 ? 8.273 25.828 -15.672 1 98 458 PHE A CA 1
ATOM 3750 C C . PHE A 1 458 ? 8.664 25.078 -16.938 1 98 458 PHE A C 1
ATOM 3752 O O . PHE A 1 458 ? 8.211 25.422 -18.031 1 98 458 PHE A O 1
ATOM 3759 N N . SER A 1 459 ? 9.555 24.125 -16.766 1 97.5 459 SER A N 1
ATOM 3760 C CA . SER A 1 459 ? 9.992 23.234 -17.828 1 97.5 459 SER A CA 1
ATOM 3761 C C . SER A 1 459 ? 9.844 21.766 -17.422 1 97.5 459 SER A C 1
ATOM 3763 O O . SER A 1 459 ? 10.117 21.406 -16.281 1 97.5 459 SER A O 1
ATOM 3765 N N . GLU A 1 460 ? 9.398 20.922 -18.375 1 95.81 460 GLU A N 1
ATOM 3766 C CA . GLU A 1 460 ? 9.242 19.5 -18.109 1 95.81 460 GLU A CA 1
ATOM 3767 C C . GLU A 1 460 ? 10.594 18.828 -17.859 1 95.81 460 GLU A C 1
ATOM 3769 O O . GLU A 1 460 ? 10.664 17.75 -17.266 1 95.81 460 GLU A O 1
ATOM 3774 N N . ASN A 1 461 ? 11.68 19.516 -18.219 1 96.19 461 ASN A N 1
ATOM 3775 C CA . ASN A 1 461 ? 12.992 18.891 -18.203 1 96.19 461 ASN A CA 1
ATOM 3776 C C . ASN A 1 461 ? 13.875 19.469 -17.109 1 96.19 461 ASN A C 1
ATOM 3778 O O . ASN A 1 461 ? 15.078 19.188 -17.062 1 96.19 461 ASN A O 1
ATOM 3782 N N . ASP A 1 462 ? 13.305 20.234 -16.297 1 97.38 462 ASP A N 1
ATOM 3783 C CA . ASP A 1 462 ? 14.086 20.859 -15.227 1 97.38 462 ASP A CA 1
ATOM 3784 C C . ASP A 1 462 ? 13.328 20.828 -13.906 1 97.38 462 ASP A C 1
ATOM 3786 O O . ASP A 1 462 ? 12.898 21.875 -13.414 1 97.38 462 ASP A O 1
ATOM 3790 N N . TYR A 1 463 ? 13.289 19.703 -13.328 1 98.44 463 TYR A N 1
ATOM 3791 C CA . TYR A 1 463 ? 12.547 19.516 -12.078 1 98.44 463 TYR A CA 1
ATOM 3792 C C . TYR A 1 463 ? 13.133 20.375 -10.969 1 98.44 463 TYR A C 1
ATOM 3794 O O . TYR A 1 463 ? 12.398 21.109 -10.289 1 98.44 463 TYR A O 1
ATOM 3802 N N . PHE A 1 464 ? 14.461 20.359 -10.812 1 98.44 464 PHE A N 1
ATOM 3803 C CA . PHE A 1 464 ? 15.109 21.078 -9.727 1 98.44 464 PHE A CA 1
ATOM 3804 C C . PHE A 1 464 ? 14.922 22.578 -9.891 1 98.44 464 PHE A C 1
ATOM 3806 O O . PHE A 1 464 ? 14.648 23.297 -8.922 1 98.44 464 PHE A O 1
ATOM 3813 N N . GLY A 1 465 ? 15.07 23.094 -11.125 1 98.12 465 GLY A N 1
ATOM 3814 C CA . GLY A 1 465 ? 14.82 24.5 -11.398 1 98.12 465 GLY A CA 1
ATOM 3815 C C . GLY A 1 465 ? 13.383 24.906 -11.125 1 98.12 465 GLY A C 1
ATOM 3816 O O . GLY A 1 465 ? 13.133 26.016 -10.633 1 98.12 465 GLY A O 1
ATOM 3817 N N . ASN A 1 466 ? 12.398 24.031 -11.516 1 98.69 466 ASN A N 1
ATOM 3818 C CA . ASN A 1 466 ? 11 24.297 -11.203 1 98.69 466 ASN A CA 1
ATOM 3819 C C . ASN A 1 466 ? 10.773 24.438 -9.695 1 98.69 466 ASN A C 1
ATOM 3821 O O . ASN A 1 466 ? 10.055 25.328 -9.258 1 98.69 466 ASN A O 1
ATOM 3825 N N . VAL A 1 467 ? 11.422 23.562 -8.906 1 98.44 467 VAL A N 1
ATOM 3826 C CA . VAL A 1 467 ? 11.312 23.578 -7.453 1 98.44 467 VAL A CA 1
ATOM 3827 C C . VAL A 1 467 ? 11.812 24.922 -6.922 1 98.44 467 VAL A C 1
ATOM 3829 O O . VAL A 1 467 ? 11.164 25.547 -6.082 1 98.44 467 VAL A O 1
ATOM 3832 N N . LEU A 1 468 ? 12.945 25.406 -7.426 1 97.75 468 LEU A N 1
ATOM 3833 C CA . LEU A 1 468 ? 13.531 26.656 -6.949 1 97.75 468 LEU A CA 1
ATOM 3834 C C . LEU A 1 468 ? 12.617 27.844 -7.266 1 97.75 468 LEU A C 1
ATOM 3836 O O . LEU A 1 468 ? 12.508 28.781 -6.465 1 97.75 468 LEU A O 1
ATOM 3840 N N . GLN A 1 469 ? 11.969 27.812 -8.398 1 97.88 469 GLN A N 1
ATOM 3841 C CA . GLN A 1 469 ? 11.047 28.891 -8.75 1 97.88 469 GLN A CA 1
ATOM 3842 C C . GLN A 1 469 ? 9.867 28.938 -7.785 1 97.88 469 GLN A C 1
ATOM 3844 O O . GLN A 1 469 ? 9.438 30.016 -7.363 1 97.88 469 GLN A O 1
ATOM 3849 N N . THR A 1 470 ? 9.336 27.75 -7.484 1 98.19 470 THR A N 1
ATOM 3850 C CA . THR A 1 470 ? 8.203 27.703 -6.574 1 98.19 470 THR A CA 1
ATOM 3851 C C . THR A 1 470 ? 8.609 28.156 -5.176 1 98.19 470 THR A C 1
ATOM 3853 O O . THR A 1 470 ? 7.828 28.828 -4.488 1 98.19 470 THR A O 1
ATOM 3856 N N . ARG A 1 471 ? 9.82 27.828 -4.73 1 97.44 471 ARG A N 1
ATOM 3857 C CA . ARG A 1 471 ? 10.32 28.266 -3.432 1 97.44 471 ARG A CA 1
ATOM 3858 C C . ARG A 1 471 ? 10.5 29.781 -3.393 1 97.44 471 ARG A C 1
ATOM 3860 O O . ARG A 1 471 ? 10.188 30.422 -2.385 1 97.44 471 ARG A O 1
ATOM 3867 N N . LYS A 1 472 ? 10.984 30.297 -4.469 1 96.94 472 LYS A N 1
ATOM 3868 C CA . LYS A 1 472 ? 11.164 31.734 -4.555 1 96.94 472 LYS A CA 1
ATOM 3869 C C . LYS A 1 472 ? 9.82 32.469 -4.469 1 96.94 472 LYS A C 1
ATOM 3871 O O . LYS A 1 472 ? 9.695 33.469 -3.77 1 96.94 472 LYS A O 1
ATOM 3876 N N . TYR A 1 473 ? 8.883 31.922 -5.148 1 97 473 TYR A N 1
ATOM 3877 C CA . TYR A 1 473 ? 7.535 32.469 -5.086 1 97 473 TYR A CA 1
ATOM 3878 C C . TYR A 1 473 ? 6.996 32.438 -3.662 1 97 473 TYR A C 1
ATOM 3880 O O . TYR A 1 473 ? 6.508 33.438 -3.146 1 97 473 TYR A O 1
ATOM 3888 N N . LEU A 1 474 ? 7.105 31.328 -2.992 1 96.69 474 LEU A N 1
ATOM 3889 C CA . LEU A 1 474 ? 6.602 31.141 -1.635 1 96.69 474 LEU A CA 1
ATOM 3890 C C . LEU A 1 474 ? 7.324 32.062 -0.659 1 96.69 474 LEU A C 1
ATOM 3892 O O . LEU A 1 474 ? 6.715 32.562 0.288 1 96.69 474 LEU A O 1
ATOM 3896 N N . ALA A 1 475 ? 8.547 32.281 -0.917 1 97.5 475 ALA A N 1
ATOM 3897 C CA . ALA A 1 475 ? 9.383 33.094 -0.037 1 97.5 475 ALA A CA 1
ATOM 3898 C C . ALA A 1 475 ? 8.875 34.531 0.033 1 97.5 475 ALA A C 1
ATOM 3900 O O . ALA A 1 475 ? 9.078 35.219 1.035 1 97.5 475 ALA A O 1
ATOM 3901 N N . GLN A 1 476 ? 8.18 34.938 -0.99 1 97.31 476 GLN A N 1
ATOM 3902 C CA . GLN A 1 476 ? 7.82 36.344 -1.066 1 97.31 476 GLN A CA 1
ATOM 3903 C C . GLN A 1 476 ? 6.312 36.531 -0.945 1 97.31 476 GLN A C 1
ATOM 3905 O O . GLN A 1 476 ? 5.84 37.656 -0.707 1 97.31 476 GLN A O 1
ATOM 3910 N N . SER A 1 477 ? 5.543 35.5 -0.916 1 94.88 477 SER A N 1
ATOM 3911 C CA . SER A 1 477 ? 4.094 35.562 -1.09 1 94.88 477 SER A CA 1
ATOM 3912 C C . SER A 1 477 ? 3.43 36.25 0.091 1 94.88 477 SER A C 1
ATOM 3914 O O . SER A 1 477 ? 2.471 37 -0.088 1 94.88 477 SER A O 1
ATOM 3916 N N . ASP A 1 478 ? 3.881 36.062 1.276 1 94.88 478 ASP A N 1
ATOM 3917 C CA . ASP A 1 478 ? 3.205 36.594 2.449 1 94.88 478 ASP A CA 1
ATOM 3918 C C . ASP A 1 478 ? 3.414 38.094 2.549 1 94.88 478 ASP A C 1
ATOM 3920 O O . ASP A 1 478 ? 2.574 38.812 3.102 1 94.88 478 ASP A O 1
ATOM 3924 N N . PHE A 1 479 ? 4.461 38.625 1.992 1 97.31 479 PHE A N 1
ATOM 3925 C CA . PHE A 1 479 ? 4.75 40.062 2.082 1 97.31 479 PHE A CA 1
ATOM 3926 C C . PHE A 1 479 ? 3.748 40.875 1.264 1 97.31 479 PHE A C 1
ATOM 3928 O O . PHE A 1 479 ? 3.617 42.094 1.453 1 97.31 479 PHE A O 1
ATOM 3935 N N . TYR A 1 480 ? 3.057 40.188 0.393 1 94.56 480 TYR A N 1
ATOM 3936 C CA . TYR A 1 480 ? 1.972 40.812 -0.359 1 94.56 480 TYR A CA 1
ATOM 3937 C C . TYR A 1 480 ? 0.951 41.438 0.578 1 94.56 480 TYR A C 1
ATOM 3939 O O . TYR A 1 480 ? 0.353 42.469 0.25 1 94.56 480 TYR A O 1
ATOM 3947 N N . TRP A 1 481 ? 0.808 40.938 1.754 1 96.12 481 TRP A N 1
ATOM 3948 C CA . TRP A 1 481 ? -0.274 41.312 2.66 1 96.12 481 TRP A CA 1
ATOM 3949 C C . TRP A 1 481 ? 0.139 42.469 3.559 1 96.12 481 TRP A C 1
ATOM 3951 O O . TRP A 1 481 ? -0.713 43.156 4.133 1 96.12 481 TRP A O 1
ATOM 3961 N N . LEU A 1 482 ? 1.435 42.688 3.641 1 97.12 482 LEU A N 1
ATOM 3962 C CA . LEU A 1 482 ? 1.88 43.781 4.527 1 97.12 482 LEU A CA 1
ATOM 3963 C C . LEU A 1 482 ? 1.312 45.125 4.082 1 97.12 482 LEU A C 1
ATOM 3965 O O . LEU A 1 482 ? 1.392 45.469 2.904 1 97.12 482 LEU A O 1
ATOM 3969 N N . ARG A 1 483 ? 0.664 45.938 4.891 1 96 483 ARG A N 1
ATOM 3970 C CA . ARG A 1 483 ? 0.023 47.25 4.691 1 96 483 ARG A CA 1
ATOM 3971 C C . ARG A 1 483 ? -1.383 47.062 4.121 1 96 483 ARG A C 1
ATOM 3973 O O . ARG A 1 483 ? -2.061 48.062 3.83 1 96 483 ARG A O 1
ATOM 3980 N N . LYS A 1 484 ? -1.84 45.844 3.893 1 95.44 484 LYS A N 1
ATOM 3981 C CA . LYS A 1 484 ? -3.205 45.594 3.443 1 95.44 484 LYS A CA 1
ATOM 3982 C C . LYS A 1 484 ? -4.098 45.156 4.605 1 95.44 484 LYS A C 1
ATOM 3984 O O . LYS A 1 484 ? -3.627 44.531 5.566 1 95.44 484 LYS A O 1
ATOM 3989 N N . GLU A 1 485 ? -5.379 45.469 4.438 1 96.38 485 GLU A N 1
ATOM 3990 C CA . GLU A 1 485 ? -6.344 45.031 5.445 1 96.38 485 GLU A CA 1
ATOM 3991 C C . GLU A 1 485 ? -6.625 43.531 5.34 1 96.38 485 GLU A C 1
ATOM 3993 O O . GLU A 1 485 ? -6.629 43 4.242 1 96.38 485 GLU A O 1
ATOM 3998 N N . VAL A 1 486 ? -6.816 43 6.492 1 96.38 486 VAL A N 1
ATOM 3999 C CA . VAL A 1 486 ? -7.172 41.594 6.523 1 96.38 486 VAL A CA 1
ATOM 4000 C C . VAL A 1 486 ? -8.578 41.406 5.953 1 96.38 486 VAL A C 1
ATOM 4002 O O . VAL A 1 486 ? -9.531 42.031 6.414 1 96.38 486 VAL A O 1
ATOM 4005 N N . PRO A 1 487 ? -8.711 40.594 4.906 1 94.06 487 PRO A N 1
ATOM 4006 C CA . PRO A 1 487 ? -10.062 40.312 4.426 1 94.06 487 PRO A CA 1
ATOM 4007 C C . PRO A 1 487 ? -10.852 39.406 5.379 1 94.06 487 PRO A C 1
ATOM 4009 O O . PRO A 1 487 ? -10.75 38.188 5.301 1 94.06 487 PRO A O 1
ATOM 4012 N N . LYS A 1 488 ? -11.75 39.906 6.078 1 93.06 488 LYS A N 1
ATOM 4013 C CA . LYS A 1 488 ? -12.414 39.188 7.176 1 93.06 488 LYS A CA 1
ATOM 4014 C C . LYS A 1 488 ? -13.445 38.219 6.652 1 93.06 488 LYS A C 1
ATOM 4016 O O . LYS A 1 488 ? -13.789 37.25 7.34 1 93.06 488 LYS A O 1
ATOM 4021 N N . THR A 1 489 ? -13.875 38.375 5.434 1 92.75 489 THR A N 1
ATOM 4022 C CA . THR A 1 489 ? -14.938 37.5 4.93 1 92.75 489 THR A CA 1
ATOM 4023 C C . THR A 1 489 ? -14.383 36.531 3.902 1 92.75 489 THR A C 1
ATOM 4025 O O . THR A 1 489 ? -15.102 35.656 3.424 1 92.75 489 THR A O 1
ATOM 4028 N N . GLU A 1 490 ? -13.164 36.688 3.564 1 92.69 490 GLU A N 1
ATOM 4029 C CA . GLU A 1 490 ? -12.539 35.781 2.609 1 92.69 490 GLU A CA 1
ATOM 4030 C C . GLU A 1 490 ? -11.727 34.688 3.324 1 92.69 490 GLU A C 1
ATOM 4032 O O . GLU A 1 490 ? -11.492 34.781 4.531 1 92.69 490 GLU A O 1
ATOM 4037 N N . TRP A 1 491 ? -11.508 33.625 2.643 1 93 491 TRP A N 1
ATOM 4038 C CA . TRP A 1 491 ? -10.617 32.594 3.168 1 93 491 TRP A CA 1
ATOM 4039 C C . TRP A 1 491 ? -9.727 32.031 2.062 1 93 491 TRP A C 1
ATOM 4041 O O . TRP A 1 491 ? -10.016 32.219 0.877 1 93 491 TRP A O 1
ATOM 4051 N N . PHE A 1 492 ? -8.578 31.453 2.438 1 92.94 492 PHE A N 1
ATOM 4052 C CA . PHE A 1 492 ? -7.543 31.156 1.458 1 92.94 492 PHE A CA 1
ATOM 4053 C C . PHE A 1 492 ? -7.031 29.734 1.625 1 92.94 492 PHE A C 1
ATOM 4055 O O . PHE A 1 492 ? -5.941 29.406 1.15 1 92.94 492 PHE A O 1
ATOM 4062 N N . THR A 1 493 ? -7.77 28.891 2.268 1 95.5 493 THR A N 1
ATOM 4063 C CA . THR A 1 493 ? -7.383 27.5 2.43 1 95.5 493 THR A CA 1
ATOM 4064 C C . THR A 1 493 ? -7.504 26.75 1.107 1 95.5 493 THR A C 1
ATOM 4066 O O . THR A 1 493 ? -8.461 26.938 0.36 1 95.5 493 THR A O 1
ATOM 4069 N N . SER A 1 494 ? -6.496 25.922 0.849 1 96.25 494 SER A N 1
ATOM 4070 C CA . SER A 1 494 ? -6.559 25.078 -0.347 1 96.25 494 SER A CA 1
ATOM 4071 C C . SER A 1 494 ? -7.793 24.188 -0.337 1 96.25 494 SER A C 1
ATOM 4073 O O . SER A 1 494 ? -8.086 23.531 0.667 1 96.25 494 SER A O 1
ATOM 4075 N N . PRO A 1 495 ? -8.5 24.125 -1.469 1 97.25 495 PRO A N 1
ATOM 4076 C CA . PRO A 1 495 ? -9.703 23.281 -1.517 1 97.25 495 PRO A CA 1
ATOM 4077 C C . PRO A 1 495 ? -9.391 21.797 -1.332 1 97.25 495 PRO A C 1
ATOM 4079 O O . PRO A 1 495 ? -10.273 21.031 -0.939 1 97.25 495 PRO A O 1
ATOM 4082 N N . THR A 1 496 ? -8.211 21.375 -1.601 1 98.12 496 THR A N 1
ATOM 4083 C CA . THR A 1 496 ? -7.887 19.953 -1.57 1 98.12 496 THR A CA 1
ATOM 4084 C C . THR A 1 496 ? -7.418 19.547 -0.18 1 98.12 496 THR A C 1
ATOM 4086 O O . THR A 1 496 ? -7.078 18.375 0.042 1 98.12 496 THR A O 1
ATOM 4089 N N . THR A 1 497 ? -7.395 20.422 0.753 1 98 497 THR A N 1
ATOM 4090 C CA . THR A 1 497 ? -6.992 20.141 2.125 1 98 497 THR A CA 1
ATOM 4091 C C . THR A 1 497 ? -7.965 19.156 2.773 1 98 497 THR A C 1
ATOM 4093 O O . THR A 1 497 ? -9.18 19.297 2.654 1 98 497 THR A O 1
ATOM 4096 N N . VAL A 1 498 ? -7.418 18.125 3.385 1 97.06 498 VAL A N 1
ATOM 4097 C CA . VAL A 1 498 ? -8.211 17.156 4.137 1 97.06 498 VAL A CA 1
ATOM 4098 C C . VAL A 1 498 ? -8.109 17.469 5.629 1 97.06 498 VAL A C 1
ATOM 4100 O O . VAL A 1 498 ? -7.414 16.766 6.363 1 97.06 498 VAL A O 1
ATOM 4103 N N . ASN A 1 499 ? -8.766 18.422 6.027 1 95.44 499 ASN A N 1
ATOM 4104 C CA . ASN A 1 499 ? -8.828 18.922 7.395 1 95.44 499 ASN A CA 1
ATOM 4105 C C . ASN A 1 499 ? -9.828 20.078 7.523 1 95.44 499 ASN A C 1
ATOM 4107 O O . ASN A 1 499 ? -10.297 20.609 6.516 1 95.44 499 ASN A O 1
ATOM 4111 N N . ALA A 1 500 ? -10.258 20.375 8.711 1 96.19 500 ALA A N 1
ATOM 4112 C CA . ALA A 1 500 ? -11.078 21.547 9.047 1 96.19 500 ALA A CA 1
ATOM 4113 C C . ALA A 1 500 ? -10.367 22.438 10.055 1 96.19 500 ALA A C 1
ATOM 4115 O O . ALA A 1 500 ? -9.438 22 10.734 1 96.19 500 ALA A O 1
ATOM 4116 N N . PHE A 1 501 ? -10.805 23.766 10.047 1 94.12 501 PHE A N 1
ATOM 4117 C CA . PHE A 1 501 ? -10.07 24.734 10.852 1 94.12 501 PHE A CA 1
ATOM 4118 C C . PHE A 1 501 ? -11.023 25.734 11.484 1 94.12 501 PHE A C 1
ATOM 4120 O O . PHE A 1 501 ? -12.078 26.047 10.922 1 94.12 501 PHE A O 1
ATOM 4127 N N . TYR A 1 502 ? -10.68 26.219 12.617 1 97.38 502 TYR A N 1
ATOM 4128 C CA . TYR A 1 502 ? -11.188 27.469 13.172 1 97.38 502 TYR A CA 1
ATOM 4129 C C . TYR A 1 502 ? -10.125 28.562 13.125 1 97.38 502 TYR A C 1
ATOM 4131 O O . TYR A 1 502 ? -8.984 28.344 13.539 1 97.38 502 TYR A O 1
ATOM 4139 N N . SER A 1 503 ? -10.43 29.672 12.57 1 96.12 503 SER A N 1
ATOM 4140 C CA . SER A 1 503 ? -9.555 30.844 12.547 1 96.12 503 SER A CA 1
ATOM 4141 C C . SER A 1 503 ? -9.984 31.875 13.578 1 96.12 503 SER A C 1
ATOM 4143 O O . SER A 1 503 ? -11.016 32.531 13.414 1 96.12 503 SER A O 1
ATOM 4145 N N . ALA A 1 504 ? -9.188 32.125 14.555 1 94.75 504 ALA A N 1
ATOM 4146 C CA . ALA A 1 504 ? -9.523 33.031 15.641 1 94.75 504 ALA A CA 1
ATOM 4147 C C . ALA A 1 504 ? -9.531 34.469 15.164 1 94.75 504 ALA A C 1
ATOM 4149 O O . ALA A 1 504 ? -10.367 35.281 15.586 1 94.75 504 ALA A O 1
ATOM 4150 N N . SER A 1 505 ? -8.602 34.781 14.273 1 93.19 505 SER A N 1
ATOM 4151 C CA . SER A 1 505 ? -8.438 36.188 13.836 1 93.19 505 SER A CA 1
ATOM 4152 C C . SER A 1 505 ? -9.609 36.625 12.969 1 93.19 505 SER A C 1
ATOM 4154 O O . SER A 1 505 ? -9.898 37.812 12.891 1 93.19 505 SER A O 1
ATOM 4156 N N . THR A 1 506 ? -10.25 35.688 12.336 1 95.75 506 THR A N 1
ATOM 4157 C CA . THR A 1 506 ? -11.359 36.062 11.461 1 95.75 506 THR A CA 1
ATOM 4158 C C . THR A 1 506 ? -12.672 35.469 11.969 1 95.75 506 THR A C 1
ATOM 4160 O O . THR A 1 506 ? -13.727 35.688 11.359 1 95.75 506 THR A O 1
ATOM 4163 N N . ASN A 1 507 ? -12.695 34.75 13.055 1 96.88 507 ASN A N 1
ATOM 4164 C CA . ASN A 1 507 ? -13.859 34.094 13.633 1 96.88 507 ASN A CA 1
ATOM 4165 C C . ASN A 1 507 ? -14.625 33.281 12.586 1 96.88 507 ASN A C 1
ATOM 4167 O O . ASN A 1 507 ? -15.828 33.469 12.406 1 96.88 507 ASN A O 1
ATOM 4171 N N . GLN A 1 508 ? -13.812 32.406 11.906 1 97.44 508 GLN A N 1
ATOM 4172 C CA . GLN A 1 508 ? -14.352 31.562 10.836 1 97.44 508 GLN A CA 1
ATOM 4173 C C . GLN A 1 508 ? -14.109 30.078 11.109 1 97.44 508 GLN A C 1
ATOM 4175 O O . GLN A 1 508 ? -13.086 29.719 11.695 1 97.44 508 GLN A O 1
ATOM 4180 N N . ILE A 1 509 ? -15.047 29.25 10.75 1 98.06 509 ILE A N 1
ATOM 4181 C CA . ILE A 1 509 ? -14.82 27.812 10.625 1 98.06 509 ILE A CA 1
ATOM 4182 C C . ILE A 1 509 ? -14.781 27.438 9.148 1 98.06 509 ILE A C 1
ATOM 4184 O O . ILE A 1 509 ? -15.594 27.922 8.352 1 98.06 509 ILE A O 1
ATOM 4188 N N . ARG A 1 510 ? -13.781 26.594 8.734 1 97.94 510 ARG A N 1
ATOM 4189 C CA . ARG A 1 510 ? -13.523 26.344 7.32 1 97.94 510 ARG A CA 1
ATOM 4190 C C . ARG A 1 510 ? -13.555 24.844 7.023 1 97.94 510 ARG A C 1
ATOM 4192 O O . ARG A 1 510 ? -12.93 24.047 7.734 1 97.94 510 ARG A O 1
ATOM 4199 N N . PHE A 1 511 ? -14.25 24.469 5.973 1 97.81 511 PHE A N 1
ATOM 4200 C CA . PHE A 1 511 ? -14.414 23.078 5.555 1 97.81 511 PHE A CA 1
ATOM 4201 C C . PHE A 1 511 ? -14.094 22.922 4.074 1 97.81 511 PHE A C 1
ATOM 4203 O O . PHE A 1 511 ? -15 22.938 3.236 1 97.81 511 PHE A O 1
ATOM 4210 N N . PRO A 1 512 ? -12.805 22.625 3.697 1 97.56 512 PRO A N 1
ATOM 4211 C CA . PRO A 1 512 ? -12.414 22.5 2.291 1 97.56 512 PRO A CA 1
ATOM 4212 C C . PRO A 1 512 ? -13.031 21.281 1.617 1 97.56 512 PRO A C 1
ATOM 4214 O O . PRO A 1 512 ? -13.328 20.281 2.285 1 97.56 512 PRO A O 1
ATOM 4217 N N . ALA A 1 513 ? -13.086 21.344 0.323 1 97.5 513 ALA A N 1
ATOM 4218 C CA . ALA A 1 513 ? -13.688 20.297 -0.501 1 97.5 513 ALA A CA 1
ATOM 4219 C C . ALA A 1 513 ? -13 18.953 -0.264 1 97.5 513 ALA A C 1
ATOM 4221 O O . ALA A 1 513 ? -13.648 17.906 -0.317 1 97.5 513 ALA A O 1
ATOM 4222 N N . GLY A 1 514 ? -11.719 18.953 -0.023 1 97.12 514 GLY A N 1
ATOM 4223 C CA . GLY A 1 514 ? -10.969 17.719 0.193 1 97.12 514 GLY A CA 1
ATOM 4224 C C . GLY A 1 514 ? -11.492 16.906 1.365 1 97.12 514 GLY A C 1
ATOM 4225 O O . GLY A 1 514 ? -11.43 15.68 1.349 1 97.12 514 GLY A O 1
ATOM 4226 N N . GLU A 1 515 ? -11.977 17.562 2.373 1 95.44 515 GLU A N 1
ATOM 4227 C CA . GLU A 1 515 ? -12.484 16.891 3.57 1 95.44 515 GLU A CA 1
ATOM 4228 C C . GLU A 1 515 ? -13.938 16.453 3.385 1 95.44 515 GLU A C 1
ATOM 4230 O O . GLU A 1 515 ? -14.398 15.516 4.035 1 95.44 515 GLU A O 1
ATOM 4235 N N . LEU A 1 516 ? -14.664 17.172 2.541 1 96.31 516 LEU A N 1
ATOM 4236 C CA . LEU A 1 516 ? -16.094 16.938 2.363 1 96.31 516 LEU A CA 1
ATOM 4237 C C . LEU A 1 516 ? -16.328 15.742 1.438 1 96.31 516 LEU A C 1
ATOM 4239 O O . LEU A 1 516 ? -17.016 15.867 0.425 1 96.31 516 LEU A O 1
ATOM 4243 N N . GLN A 1 517 ? -15.719 14.688 1.787 1 94.5 517 GLN A N 1
ATOM 4244 C CA . GLN A 1 517 ? -15.852 13.375 1.152 1 94.5 517 GLN A CA 1
ATOM 4245 C C . GLN A 1 517 ? -16.203 12.305 2.176 1 94.5 517 GLN A C 1
ATOM 4247 O O . GLN A 1 517 ? -15.945 12.469 3.371 1 94.5 517 GLN A O 1
ATOM 4252 N N . LYS A 1 518 ? -16.859 11.117 1.819 1 91.81 518 LYS A N 1
ATOM 4253 C CA . LYS A 1 518 ? -17.125 9.992 2.719 1 91.81 518 LYS A CA 1
ATOM 4254 C C . LYS A 1 518 ? -15.812 9.414 3.258 1 91.81 518 LYS A C 1
ATOM 4256 O O . LYS A 1 518 ? -14.828 9.32 2.531 1 91.81 518 LYS A O 1
ATOM 4261 N N . PRO A 1 519 ? -15.75 9.148 4.461 1 93.69 519 PRO A N 1
ATOM 4262 C CA . PRO A 1 519 ? -16.891 9.008 5.363 1 93.69 519 PRO A CA 1
ATOM 4263 C C . PRO A 1 519 ? -17.125 10.25 6.219 1 93.69 519 PRO A C 1
ATOM 4265 O O . PRO A 1 519 ? -17.953 10.219 7.137 1 93.69 519 PRO A O 1
ATOM 4268 N N . PHE A 1 520 ? -16.375 11.273 5.949 1 95.44 520 PHE A N 1
ATOM 4269 C CA . PHE A 1 520 ? -16.594 12.5 6.719 1 95.44 520 PHE A CA 1
ATOM 4270 C C . PHE A 1 520 ? -17.906 13.156 6.332 1 95.44 520 PHE A C 1
ATOM 4272 O O . PHE A 1 520 ? -18.688 13.578 7.199 1 95.44 520 PHE A O 1
ATOM 4279 N N . PHE A 1 521 ? -18.156 13.188 5.074 1 95.56 521 PHE A N 1
ATOM 4280 C CA . PHE A 1 521 ? -19.375 13.773 4.535 1 95.56 521 PHE A CA 1
ATOM 4281 C C . PHE A 1 521 ? -20.172 12.734 3.754 1 95.56 521 PHE A C 1
ATOM 4283 O O . PHE A 1 521 ? -19.781 12.336 2.656 1 95.56 521 PHE A O 1
ATOM 4290 N N . TRP A 1 522 ? -21.312 12.32 4.168 1 94.12 522 TRP A N 1
ATOM 4291 C CA . TRP A 1 522 ? -22.094 11.242 3.574 1 94.12 522 TRP A CA 1
ATOM 4292 C C . TRP A 1 522 ? -23.062 11.781 2.527 1 94.12 522 TRP A C 1
ATOM 4294 O O . TRP A 1 522 ? -23.328 11.125 1.518 1 94.12 522 TRP A O 1
ATOM 4304 N N . GLY A 1 523 ? -23.625 13.008 2.84 1 91.94 523 GLY A N 1
ATOM 4305 C CA . GLY A 1 523 ? -24.609 13.562 1.916 1 91.94 523 GLY A CA 1
ATOM 4306 C C . GLY A 1 523 ? -26.031 13.289 2.332 1 91.94 523 GLY A C 1
ATOM 4307 O O . GLY A 1 523 ? -26.281 12.555 3.287 1 91.94 523 GLY A O 1
ATOM 4308 N N . THR A 1 524 ? -27.016 13.75 1.578 1 92.69 524 THR A N 1
ATOM 4309 C CA . THR A 1 524 ? -28.422 13.781 1.972 1 92.69 524 THR A CA 1
ATOM 4310 C C . THR A 1 524 ? -29.078 12.438 1.707 1 92.69 524 THR A C 1
ATOM 4312 O O . THR A 1 524 ? -30.141 12.141 2.256 1 92.69 524 THR A O 1
ATOM 4315 N N . GLU A 1 525 ? -28.453 11.625 0.848 1 93.44 525 GLU A N 1
ATOM 4316 C CA . GLU A 1 525 ? -29.047 10.344 0.496 1 93.44 525 GLU A CA 1
ATOM 4317 C C . GLU A 1 525 ? -28.797 9.297 1.579 1 93.44 525 GLU A C 1
ATOM 4319 O O . GLU A 1 525 ? -29.422 8.242 1.595 1 93.44 525 GLU A O 1
ATOM 4324 N N . TYR A 1 526 ? -27.984 9.586 2.482 1 96.25 526 TYR A N 1
ATOM 4325 C CA . TYR A 1 526 ? -27.625 8.695 3.584 1 96.25 526 TYR A CA 1
ATOM 4326 C C . TYR A 1 526 ? -28.328 9.125 4.871 1 96.25 526 TYR A C 1
ATOM 4328 O O . TYR A 1 526 ? -28.828 10.242 4.965 1 96.25 526 TYR A O 1
ATOM 4336 N N . PRO A 1 527 ? -28.375 8.219 5.875 1 96.88 527 PRO A N 1
ATOM 4337 C CA . PRO A 1 527 ? -28.984 8.625 7.145 1 96.88 527 PRO A CA 1
ATOM 4338 C C . PRO A 1 527 ? -28.328 9.867 7.746 1 96.88 527 PRO A C 1
ATOM 4340 O O . PRO A 1 527 ? -27.094 9.977 7.738 1 96.88 527 PRO A O 1
ATOM 4343 N N . ARG A 1 528 ? -29.172 10.758 8.305 1 97.19 528 ARG A N 1
ATOM 4344 C CA . ARG A 1 528 ? -28.672 12 8.883 1 97.19 528 ARG A CA 1
ATOM 4345 C C . ARG A 1 528 ? -27.828 11.734 10.117 1 97.19 528 ARG A C 1
ATOM 4347 O O . ARG A 1 528 ? -26.891 12.477 10.414 1 97.19 528 ARG A O 1
ATOM 4354 N N . SER A 1 529 ? -28.125 10.602 10.805 1 98.38 529 SER A N 1
ATOM 4355 C CA . SER A 1 529 ? -27.359 10.234 11.992 1 98.38 529 SER A CA 1
ATOM 4356 C C . SER A 1 529 ? -25.875 10.109 11.672 1 98.38 529 SER A C 1
ATOM 4358 O O . SER A 1 529 ? -25.031 10.555 12.453 1 98.38 529 SER A O 1
ATOM 4360 N N . LEU A 1 530 ? -25.547 9.578 10.492 1 98.25 530 LEU A N 1
ATOM 4361 C CA . LEU A 1 530 ? -24.156 9.398 10.094 1 98.25 530 LEU A CA 1
ATOM 4362 C C . LEU A 1 530 ? -23.5 10.734 9.781 1 98.25 530 LEU A C 1
ATOM 4364 O O . LEU A 1 530 ? -22.344 10.961 10.148 1 98.25 530 LEU A O 1
ATOM 4368 N N . SER A 1 531 ? -24.219 11.641 9.172 1 97.62 531 SER A N 1
ATOM 4369 C CA . SER A 1 531 ? -23.688 12.961 8.836 1 97.62 531 SER A CA 1
ATOM 4370 C C . SER A 1 531 ? -23.438 13.797 10.094 1 97.62 531 SER A C 1
ATOM 4372 O O . SER A 1 531 ? -22.391 14.414 10.227 1 97.62 531 SER A O 1
ATOM 4374 N N . TYR A 1 532 ? -24.391 13.82 10.977 1 98.56 532 TYR A N 1
ATOM 4375 C CA . TYR A 1 532 ? -24.219 14.578 12.211 1 98.56 532 TYR A CA 1
ATOM 4376 C C . TYR A 1 532 ? -23.109 13.984 13.062 1 98.56 532 TYR A C 1
ATOM 4378 O O . TYR A 1 532 ? -22.359 14.719 13.719 1 98.56 532 TYR A O 1
ATOM 4386 N N . GLY A 1 533 ? -22.984 12.664 13.008 1 98.5 533 GLY A N 1
ATOM 4387 C CA . GLY A 1 533 ? -21.969 11.992 13.805 1 98.5 533 GLY A CA 1
ATOM 4388 C C . GLY A 1 533 ? -20.562 12.164 13.25 1 98.5 533 GLY A C 1
ATOM 4389 O O . GLY A 1 533 ? -19.578 12.016 13.984 1 98.5 533 GLY A O 1
ATOM 4390 N N . ALA A 1 534 ? -20.438 12.492 11.992 1 98.19 534 ALA A N 1
ATOM 4391 C CA . ALA A 1 534 ? -19.125 12.68 11.352 1 98.19 534 ALA A CA 1
ATOM 4392 C C . ALA A 1 534 ? -18.828 14.156 11.133 1 98.19 534 ALA A C 1
ATOM 4394 O O . ALA A 1 534 ? -18.359 14.836 12.039 1 98.19 534 ALA A O 1
ATOM 4395 N N . ILE A 1 535 ? -19.266 14.711 10.031 1 98.06 535 ILE A N 1
ATOM 4396 C CA . ILE A 1 535 ? -18.969 16.094 9.703 1 98.06 535 ILE A CA 1
ATOM 4397 C C . ILE A 1 535 ? -19.656 17.031 10.695 1 98.06 535 ILE A C 1
ATOM 4399 O O . ILE A 1 535 ? -19.141 18.109 11.008 1 98.06 535 ILE A O 1
ATOM 4403 N N . GLY A 1 536 ? -20.828 16.609 11.242 1 98.5 536 GLY A N 1
ATOM 4404 C CA . GLY A 1 536 ? -21.484 17.422 12.258 1 98.5 536 GLY A CA 1
ATOM 4405 C C . GLY A 1 536 ? -20.641 17.625 13.492 1 98.5 536 GLY A C 1
ATOM 4406 O O . GLY A 1 536 ? -20.562 18.75 14.016 1 98.5 536 GLY A O 1
ATOM 4407 N N . VAL A 1 537 ? -20.078 16.547 13.969 1 98.69 537 VAL A N 1
ATOM 4408 C CA . VAL A 1 537 ? -19.203 16.656 15.141 1 98.69 537 VAL A CA 1
ATOM 4409 C C . VAL A 1 537 ? -17.984 17.516 14.805 1 98.69 537 VAL A C 1
ATOM 4411 O O . VAL A 1 537 ? -17.516 18.281 15.648 1 98.69 537 VAL A O 1
ATOM 4414 N N . ILE A 1 538 ? -17.438 17.406 13.625 1 98.38 538 ILE A N 1
ATOM 4415 C CA . ILE A 1 538 ? -16.297 18.203 13.211 1 98.38 538 ILE A CA 1
ATOM 4416 C C . ILE A 1 538 ? -16.672 19.688 13.188 1 98.38 538 ILE A C 1
ATOM 4418 O O . ILE A 1 538 ? -15.891 20.531 13.609 1 98.38 538 ILE A O 1
ATOM 4422 N N . VAL A 1 539 ? -17.859 19.984 12.695 1 98.5 539 VAL A N 1
ATOM 4423 C CA . VAL A 1 539 ? -18.359 21.359 12.734 1 98.5 539 VAL A CA 1
ATOM 4424 C C . VAL A 1 539 ? -18.438 21.844 14.18 1 98.5 539 VAL A C 1
ATOM 4426 O O . VAL A 1 539 ? -17.984 22.953 14.5 1 98.5 539 VAL A O 1
ATOM 4429 N N . GLY A 1 540 ? -19.062 21.031 15.008 1 98.69 540 GLY A N 1
ATOM 4430 C CA . GLY A 1 540 ? -19.125 21.375 16.422 1 98.69 540 GLY A CA 1
ATOM 4431 C C . GLY A 1 540 ? -17.75 21.547 17.047 1 98.69 540 GLY A C 1
ATOM 4432 O O . GLY A 1 540 ? -17.562 22.438 17.891 1 98.69 540 GLY A O 1
ATOM 4433 N N . HIS A 1 541 ? -16.812 20.656 16.719 1 98.44 541 HIS A N 1
ATOM 4434 C CA . HIS A 1 541 ? -15.438 20.719 17.172 1 98.44 541 HIS A CA 1
ATOM 4435 C C . HIS A 1 541 ? -14.797 22.062 16.828 1 98.44 541 HIS A C 1
ATOM 4437 O O . HIS A 1 541 ? -14.25 22.734 17.688 1 98.44 541 HIS A O 1
ATOM 4443 N N . GLU A 1 542 ? -14.875 22.438 15.531 1 98.56 542 GLU A N 1
ATOM 4444 C CA . GLU A 1 542 ? -14.297 23.688 15.078 1 98.56 542 GLU A CA 1
ATOM 4445 C C . GLU A 1 542 ? -15.008 24.891 15.719 1 98.56 542 GLU A C 1
ATOM 4447 O O . GLU A 1 542 ? -14.367 25.891 16.047 1 98.56 542 GLU A O 1
ATOM 4452 N N . PHE A 1 543 ? -16.312 24.766 15.875 1 98.44 543 PHE A N 1
ATOM 4453 C CA . PHE A 1 543 ? -17.094 25.828 16.516 1 98.44 543 PHE A CA 1
ATOM 4454 C C . PHE A 1 543 ? -16.641 26.031 17.953 1 98.44 543 PHE A C 1
ATOM 4456 O O . PHE A 1 543 ? -16.484 27.172 18.391 1 98.44 543 PHE A O 1
ATOM 4463 N N . THR A 1 544 ? -16.406 24.969 18.641 1 98.38 544 THR A N 1
ATOM 4464 C CA . THR A 1 544 ? -16.016 25 20.062 1 98.38 544 THR A CA 1
ATOM 4465 C C . THR A 1 544 ? -14.633 25.625 20.219 1 98.38 544 THR A C 1
ATOM 4467 O O . THR A 1 544 ? -14.344 26.234 21.266 1 98.38 544 THR A O 1
ATOM 4470 N N . HIS A 1 545 ? -13.781 25.547 19.25 1 97.81 545 HIS A N 1
ATOM 4471 C CA . HIS A 1 545 ? -12.469 26.172 19.297 1 97.81 545 HIS A CA 1
ATOM 4472 C C . HIS A 1 545 ? -12.594 27.688 19.531 1 97.81 545 HIS A C 1
ATOM 4474 O O . HIS A 1 545 ? -11.68 28.312 20.062 1 97.81 545 HIS A O 1
ATOM 4480 N N . GLY A 1 546 ? -13.672 28.266 19.156 1 97.56 546 GLY A N 1
ATOM 4481 C CA . GLY A 1 546 ? -13.898 29.672 19.406 1 97.56 546 GLY A CA 1
ATOM 4482 C C . GLY A 1 546 ? -14.078 30 20.875 1 97.56 546 GLY A C 1
ATOM 4483 O O . GLY A 1 546 ? -13.969 31.156 21.281 1 97.56 546 GLY A O 1
ATOM 4484 N N . PHE A 1 547 ? -14.305 28.984 21.703 1 97.38 547 PHE A N 1
ATOM 4485 C CA . PHE A 1 547 ? -14.656 29.172 23.094 1 97.38 547 PHE A CA 1
ATOM 4486 C C . PHE A 1 547 ? -13.828 28.266 24 1 97.38 547 PHE A C 1
ATOM 4488 O O . PHE A 1 547 ? -14.227 27.984 25.125 1 97.38 547 PHE A O 1
ATOM 4495 N N . ASP A 1 548 ? -12.75 27.734 23.531 1 95.62 548 ASP A N 1
ATOM 4496 C CA . ASP A 1 548 ? -11.852 26.906 24.328 1 95.62 548 ASP A CA 1
ATOM 4497 C C . ASP A 1 548 ? -10.805 27.766 25.031 1 95.62 548 ASP A C 1
ATOM 4499 O O . ASP A 1 548 ? -11.008 28.953 25.234 1 95.62 548 ASP A O 1
ATOM 4503 N N . ASN A 1 549 ? -9.703 27.062 25.5 1 92.94 549 ASN A N 1
ATOM 4504 C CA . ASN A 1 549 ? -8.734 27.781 26.312 1 92.94 549 ASN A CA 1
ATOM 4505 C C . ASN A 1 549 ? -7.957 28.812 25.5 1 92.94 549 ASN A C 1
ATOM 4507 O O . ASN A 1 549 ? -7.355 29.719 26.062 1 92.94 549 ASN A O 1
ATOM 4511 N N . ASN A 1 550 ? -8.016 28.703 24.172 1 92.88 550 ASN A N 1
ATOM 4512 C CA . ASN A 1 550 ? -7.363 29.688 23.312 1 92.88 550 ASN A CA 1
ATOM 4513 C C . ASN A 1 550 ? -8.383 30.609 22.656 1 92.88 550 ASN A C 1
ATOM 4515 O O . ASN A 1 550 ? -8.25 31.828 22.719 1 92.88 550 ASN A O 1
ATOM 4519 N N . GLY A 1 551 ? -9.422 30.047 22.141 1 94.62 551 GLY A N 1
ATOM 4520 C CA . GLY A 1 551 ? -10.414 30.812 21.406 1 94.62 551 GLY A CA 1
ATOM 4521 C C . GLY A 1 551 ? -11.148 31.828 22.25 1 94.62 551 GLY A C 1
ATOM 4522 O O . GLY A 1 551 ? -11.578 32.875 21.75 1 94.62 551 GLY A O 1
ATOM 4523 N N . ARG A 1 552 ? -11.25 31.578 23.469 1 94.81 552 ARG A N 1
ATOM 4524 C CA . ARG A 1 552 ? -11.977 32.469 24.375 1 94.81 552 ARG A CA 1
ATOM 4525 C C . ARG A 1 552 ? -11.258 33.812 24.531 1 94.81 552 ARG A C 1
ATOM 4527 O O . ARG A 1 552 ? -11.844 34.781 24.984 1 94.81 552 ARG A O 1
ATOM 4534 N N . LYS A 1 553 ? -10.031 33.812 24.172 1 95.69 553 LYS A N 1
ATOM 4535 C CA . LYS A 1 553 ? -9.227 35 24.344 1 95.69 553 LYS A CA 1
ATOM 4536 C C . LYS A 1 553 ? -9.469 36 23.203 1 95.69 553 LYS A C 1
ATOM 4538 O O . LYS A 1 553 ? -9.078 37.156 23.297 1 95.69 553 LYS A O 1
ATOM 4543 N N . TYR A 1 554 ? -10.07 35.594 22.188 1 97.12 554 TYR A N 1
ATOM 4544 C CA . TYR A 1 554 ? -10.367 36.406 21.031 1 97.12 554 TYR A CA 1
ATOM 4545 C C . TYR A 1 554 ? -11.844 36.781 21 1 97.12 554 TYR A C 1
ATOM 4547 O O . TYR A 1 554 ? -12.711 35.969 21.281 1 97.12 554 TYR A O 1
ATOM 4555 N N . ASP A 1 555 ? -12.18 38 20.703 1 96.69 555 ASP A N 1
ATOM 4556 C CA . ASP A 1 555 ? -13.562 38.469 20.656 1 96.69 555 ASP A CA 1
ATOM 4557 C C . ASP A 1 555 ? -14.195 38.156 19.297 1 96.69 555 ASP A C 1
ATOM 4559 O O . ASP A 1 555 ? -13.617 37.469 18.484 1 96.69 555 ASP A O 1
ATOM 4563 N N . LYS A 1 556 ? -15.414 38.625 19.141 1 96.12 556 LYS A N 1
ATOM 4564 C CA . LYS A 1 556 ? -16.203 38.281 17.953 1 96.12 556 LYS A CA 1
ATOM 4565 C C . LYS A 1 556 ? -15.547 38.844 16.688 1 96.12 556 LYS A C 1
ATOM 4567 O O . LYS A 1 556 ? -15.812 38.375 15.578 1 96.12 556 LYS A O 1
ATOM 4572 N N . ASN A 1 557 ? -14.68 39.844 16.828 1 95.44 557 ASN A N 1
ATOM 4573 C CA . ASN A 1 557 ? -14.023 40.469 15.695 1 95.44 557 ASN A CA 1
ATOM 4574 C C . ASN A 1 557 ? -12.633 39.906 15.461 1 95.44 557 ASN A C 1
ATOM 4576 O O . ASN A 1 557 ? -11.914 40.344 14.57 1 95.44 557 ASN A O 1
ATOM 4580 N N . GLY A 1 558 ? -12.203 38.938 16.281 1 95.88 558 GLY A N 1
ATOM 4581 C CA . GLY A 1 558 ? -10.93 38.281 16.109 1 95.88 558 GLY A CA 1
ATOM 4582 C C . GLY A 1 558 ? -9.781 38.969 16.812 1 95.88 558 GLY A C 1
ATOM 4583 O O . GLY A 1 558 ? -8.617 38.719 16.516 1 95.88 558 GLY A O 1
ATOM 4584 N N . ASN A 1 559 ? -10.094 39.844 17.719 1 96.88 559 ASN A N 1
ATOM 4585 C CA . ASN A 1 559 ? -9.055 40.531 18.453 1 96.88 559 ASN A CA 1
ATOM 4586 C C . ASN A 1 559 ? -8.727 39.844 19.766 1 96.88 559 ASN A C 1
ATOM 4588 O O . ASN A 1 559 ? -9.625 39.344 20.453 1 96.88 559 ASN A O 1
ATOM 4592 N N . LEU A 1 560 ? -7.484 39.719 20.016 1 96.44 560 LEU A N 1
ATOM 4593 C CA . LEU A 1 560 ? -7.047 39.312 21.344 1 96.44 560 LEU A CA 1
ATOM 4594 C C . LEU A 1 560 ? -7.438 40.344 22.375 1 96.44 560 LEU A C 1
ATOM 4596 O O . LEU A 1 560 ? -6.844 41.406 22.438 1 96.44 560 LEU A O 1
ATOM 4600 N N . ASP A 1 561 ? -8.469 40 23.047 1 90.81 561 ASP A N 1
ATOM 4601 C CA . ASP A 1 561 ? -9.133 40.906 23.969 1 90.81 561 ASP A CA 1
ATOM 4602 C C . ASP A 1 561 ? -9.688 40.156 25.188 1 90.81 561 ASP A C 1
ATOM 4604 O O . ASP A 1 561 ? -10.297 39.094 25.031 1 90.81 561 ASP A O 1
ATOM 4608 N N . PRO A 1 562 ? -9.43 40.688 26.375 1 88.81 562 PRO A N 1
ATOM 4609 C CA . PRO A 1 562 ? -10.039 40.062 27.547 1 88.81 562 PRO A CA 1
ATOM 4610 C C . PRO A 1 562 ? -11.523 40.406 27.703 1 88.81 562 PRO A C 1
ATOM 4612 O O . PRO A 1 562 ? -11.898 41.156 28.609 1 88.81 562 PRO A O 1
ATOM 4615 N N . TRP A 1 563 ? -12.383 39.812 26.969 1 93.88 563 TRP A N 1
ATOM 4616 C CA . TRP A 1 563 ? -13.805 40.125 26.953 1 93.88 563 TRP A CA 1
ATOM 4617 C C . TRP A 1 563 ? -14.57 39.25 27.938 1 93.88 563 TRP A C 1
ATOM 4619 O O . TRP A 1 563 ? -15.75 39.5 28.203 1 93.88 563 TRP A O 1
ATOM 4629 N N . TRP A 1 564 ? -13.945 38.312 28.562 1 95.31 564 TRP A N 1
ATOM 4630 C CA . TRP A 1 564 ? -14.516 37.562 29.656 1 95.31 564 TRP A CA 1
ATOM 4631 C C . TRP A 1 564 ? -14.305 38.281 30.984 1 95.31 564 TRP A C 1
ATOM 4633 O O . TRP A 1 564 ? -13.266 38.906 31.203 1 95.31 564 TRP A O 1
ATOM 4643 N N . SER A 1 565 ? -15.258 38.125 31.938 1 96.12 565 SER A N 1
ATOM 4644 C CA . SER A 1 565 ? -15.023 38.562 33.312 1 96.12 565 SER A CA 1
ATOM 4645 C C . SER A 1 565 ? -13.984 37.719 34 1 96.12 565 SER A C 1
ATOM 4647 O O . SER A 1 565 ? -13.789 36.531 33.625 1 96.12 565 SER A O 1
ATOM 4649 N N . THR A 1 566 ? -13.32 38.281 35 1 95.38 566 THR A N 1
ATOM 4650 C CA . THR A 1 566 ? -12.328 37.562 35.781 1 95.38 566 THR A CA 1
ATOM 4651 C C . THR A 1 566 ? -12.953 36.344 36.5 1 95.38 566 THR A C 1
ATOM 4653 O O . THR A 1 566 ? -12.336 35.281 36.594 1 95.38 566 THR A O 1
ATOM 4656 N N . GLU A 1 567 ? -14.156 36.531 36.875 1 95.88 567 GLU A N 1
ATOM 4657 C CA . GLU A 1 567 ? -14.867 35.438 37.562 1 95.88 567 GLU A CA 1
ATOM 4658 C C . GLU A 1 567 ? -15.141 34.281 36.625 1 95.88 567 GLU A C 1
ATOM 4660 O O . GLU A 1 567 ? -14.898 33.125 36.969 1 95.88 567 GLU A O 1
ATOM 4665 N N . SER A 1 568 ? -15.664 34.625 35.469 1 96.81 568 SER A N 1
ATOM 4666 C CA . SER A 1 568 ? -15.938 33.594 34.5 1 96.81 568 SER A CA 1
ATOM 4667 C C . SER A 1 568 ? -14.656 32.875 34.094 1 96.81 568 SER A C 1
ATOM 4669 O O . SER A 1 568 ? -14.664 31.656 33.875 1 96.81 568 SER A O 1
ATOM 4671 N N . GLU A 1 569 ? -13.555 33.562 33.938 1 95.5 569 GLU A N 1
ATOM 4672 C CA . GLU A 1 569 ? -12.266 33 33.562 1 95.5 569 GLU A CA 1
ATOM 4673 C C . GLU A 1 569 ? -11.789 32 34.625 1 95.5 569 GLU A C 1
ATOM 4675 O O . GLU A 1 569 ? -11.227 30.953 34.312 1 95.5 569 GLU A O 1
ATOM 4680 N N . GLU A 1 570 ? -11.891 32.375 35.844 1 96.25 570 GLU A N 1
ATOM 4681 C CA . GLU A 1 570 ? -11.453 31.531 36.938 1 96.25 570 GLU A CA 1
ATOM 4682 C C . GLU A 1 570 ? -12.289 30.266 37.031 1 96.25 570 GLU A C 1
ATOM 4684 O O . GLU A 1 570 ? -11.758 29.172 37.25 1 96.25 570 GLU A O 1
ATOM 4689 N N . LYS A 1 571 ? -13.586 30.453 36.844 1 96.56 571 LYS A N 1
ATOM 4690 C CA . LYS A 1 571 ? -14.461 29.281 36.844 1 96.56 571 LYS A CA 1
ATOM 4691 C C . LYS A 1 571 ? -14.148 28.359 35.688 1 96.56 571 LYS A C 1
ATOM 4693 O O . LYS A 1 571 ? -14.211 27.125 35.812 1 96.56 571 LYS A O 1
ATOM 4698 N N . PHE A 1 572 ? -13.883 28.953 34.562 1 96.38 572 PHE A N 1
ATOM 4699 C CA . PHE A 1 572 ? -13.461 28.188 33.375 1 96.38 572 PHE A CA 1
ATOM 4700 C C . PHE A 1 572 ? -12.227 27.359 33.688 1 96.38 572 PHE A C 1
ATOM 4702 O O . PHE A 1 572 ? -12.18 26.156 33.375 1 96.38 572 PHE A O 1
ATOM 4709 N N . LYS A 1 573 ? -11.219 27.938 34.25 1 95.75 573 LYS A N 1
ATOM 4710 C CA . LYS A 1 573 ? -9.977 27.266 34.625 1 95.75 573 LYS A CA 1
ATOM 4711 C C . LYS A 1 573 ? -10.234 26.109 35.594 1 95.75 573 LYS A C 1
ATOM 4713 O O . LYS A 1 573 ? -9.633 25.047 35.469 1 95.75 573 LYS A O 1
ATOM 4718 N N . GLU A 1 574 ? -11.117 26.359 36.438 1 95.88 574 GLU A N 1
ATOM 4719 C CA . GLU A 1 574 ? -11.461 25.344 37.438 1 95.88 574 GLU A CA 1
ATOM 4720 C C . GLU A 1 574 ? -12.141 24.141 36.75 1 95.88 574 GLU A C 1
ATOM 4722 O O . GLU A 1 574 ? -11.805 22.984 37.062 1 95.88 574 GLU A O 1
ATOM 4727 N N . LYS A 1 575 ? -13.047 24.469 35.906 1 95.06 575 LYS A N 1
ATOM 4728 C CA . LYS A 1 575 ? -13.781 23.406 35.219 1 95.06 575 LYS A CA 1
ATOM 4729 C C . LYS A 1 575 ? -12.867 22.594 34.312 1 95.06 575 LYS A C 1
ATOM 4731 O O . LYS A 1 575 ? -13.078 21.391 34.125 1 95.06 575 LYS A O 1
ATOM 4736 N N . THR A 1 576 ? -11.875 23.219 33.75 1 96.44 576 THR A N 1
ATOM 4737 C CA . THR A 1 576 ? -11.008 22.547 32.781 1 96.44 576 THR A CA 1
ATOM 4738 C C . THR A 1 576 ? -10.039 21.609 33.5 1 96.44 576 THR A C 1
ATOM 4740 O O . THR A 1 576 ? -9.453 20.719 32.875 1 96.44 576 THR A O 1
ATOM 4743 N N . LYS A 1 577 ? -9.812 21.766 34.812 1 97.12 577 LYS A N 1
ATOM 4744 C CA . LYS A 1 577 ? -8.93 20.891 35.594 1 97.12 577 LYS A CA 1
ATOM 4745 C C . LYS A 1 577 ? -9.383 19.438 35.5 1 97.12 577 LYS A C 1
ATOM 4747 O O . LYS A 1 577 ? -8.555 18.531 35.469 1 97.12 577 LYS A O 1
ATOM 4752 N N . CYS A 1 578 ? -10.695 19.312 35.531 1 97.31 578 CYS A N 1
ATOM 4753 C CA . CYS A 1 578 ? -11.242 17.969 35.406 1 97.31 578 CYS A CA 1
ATOM 4754 C C . CYS A 1 578 ? -10.742 17.281 34.125 1 97.31 578 CYS A C 1
ATOM 4756 O O . CYS A 1 578 ? -10.297 16.125 34.188 1 97.31 578 CYS A O 1
ATOM 4758 N N . MET A 1 579 ? -10.781 17.938 33.031 1 97.19 579 MET A N 1
ATOM 4759 C CA . MET A 1 579 ? -10.375 17.391 31.75 1 97.19 579 MET A CA 1
ATOM 4760 C C . MET A 1 579 ? -8.867 17.172 31.703 1 97.19 579 MET A C 1
ATOM 4762 O O . MET A 1 579 ? -8.391 16.172 31.156 1 97.19 579 MET A O 1
ATOM 4766 N N . ILE A 1 580 ? -8.07 18.156 32.188 1 97.5 580 ILE A N 1
ATOM 4767 C CA . ILE A 1 580 ? -6.621 18.031 32.25 1 97.5 580 ILE A CA 1
ATOM 4768 C C . ILE A 1 580 ? -6.246 16.766 33 1 97.5 580 ILE A C 1
ATOM 4770 O O . ILE A 1 580 ? -5.43 15.961 32.531 1 97.5 580 ILE A O 1
ATOM 4774 N N . ASN A 1 581 ? -6.891 16.547 34.156 1 97.88 581 ASN A N 1
ATOM 4775 C CA . ASN A 1 581 ? -6.598 15.391 35 1 97.88 581 ASN A CA 1
ATOM 4776 C C . ASN A 1 581 ? -7.027 14.086 34.312 1 97.88 581 ASN A C 1
ATOM 4778 O O . ASN A 1 581 ? -6.301 13.094 34.375 1 97.88 581 ASN A O 1
ATOM 4782 N N . GLN A 1 582 ? -8.18 14.102 33.75 1 97.75 582 GLN A N 1
ATOM 4783 C CA . GLN A 1 582 ? -8.672 12.914 33.062 1 97.75 582 GLN A CA 1
ATOM 4784 C C . GLN A 1 582 ? -7.688 12.453 31.984 1 97.75 582 GLN A C 1
ATOM 4786 O O . GLN A 1 582 ? -7.32 11.281 31.922 1 97.75 582 GLN A O 1
ATOM 4791 N N . TYR A 1 583 ? -7.254 13.344 31.156 1 98 583 TYR A N 1
ATOM 4792 C CA . TYR A 1 583 ? -6.418 12.977 30.031 1 98 583 TYR A CA 1
ATOM 4793 C C . TYR A 1 583 ? -4.984 12.719 30.469 1 98 583 TYR A C 1
ATOM 4795 O O . TYR A 1 583 ? -4.281 11.898 29.859 1 98 583 TYR A O 1
ATOM 4803 N N . ASN A 1 584 ? -4.527 13.375 31.547 1 97.75 584 ASN A N 1
ATOM 4804 C CA . ASN A 1 584 ? -3.234 13.039 32.125 1 97.75 584 ASN A CA 1
ATOM 4805 C C . ASN A 1 584 ? -3.191 11.578 32.594 1 97.75 584 ASN A C 1
ATOM 4807 O O . ASN A 1 584 ? -2.123 10.969 32.625 1 97.75 584 ASN A O 1
ATOM 4811 N N . ASN A 1 585 ? -4.312 11.078 32.875 1 97.38 585 ASN A N 1
ATOM 4812 C CA . ASN A 1 585 ? -4.383 9.734 33.438 1 97.38 585 ASN A CA 1
ATOM 4813 C C . ASN A 1 585 ? -4.465 8.664 32.375 1 97.38 585 ASN A C 1
ATOM 4815 O O . ASN A 1 585 ? -4.387 7.473 32.656 1 97.38 585 ASN A O 1
ATOM 4819 N N . TYR A 1 586 ? -4.609 9.039 31.156 1 97.88 586 TYR A N 1
ATOM 4820 C CA . TYR A 1 586 ? -4.617 8.078 30.062 1 97.88 586 TYR A CA 1
ATOM 4821 C C . TYR A 1 586 ? -3.199 7.648 29.703 1 97.88 586 TYR A C 1
ATOM 4823 O O . TYR A 1 586 ? -2.389 8.469 29.266 1 97.88 586 TYR A O 1
ATOM 4831 N N . TYR A 1 587 ? -2.893 6.453 29.906 1 97.81 587 TYR A N 1
ATOM 4832 C CA . TYR A 1 587 ? -1.631 5.848 29.484 1 97.81 587 TYR A CA 1
ATOM 4833 C C . TYR A 1 587 ? -1.76 5.191 28.125 1 97.81 587 TYR A C 1
ATOM 4835 O O . TYR A 1 587 ? -2.582 4.293 27.938 1 97.81 587 TYR A O 1
ATOM 4843 N N . TRP A 1 588 ? -1.005 5.633 27.188 1 97.69 588 TRP A N 1
ATOM 4844 C CA . TRP A 1 588 ? -1.029 5.051 25.844 1 97.69 588 TRP A CA 1
ATOM 4845 C C . TRP A 1 588 ? 0.061 3.996 25.688 1 97.69 588 TRP A C 1
ATOM 4847 O O . TRP A 1 588 ? 1.215 4.324 25.406 1 97.69 588 TRP A O 1
ATOM 4857 N N . LYS A 1 589 ? -0.306 2.805 25.719 1 96.31 589 LYS A N 1
ATOM 4858 C CA . LYS A 1 589 ? 0.625 1.679 25.719 1 96.31 589 LYS A CA 1
ATOM 4859 C C . LYS A 1 589 ? 1.536 1.731 24.484 1 96.31 589 LYS A C 1
ATOM 4861 O O . LYS A 1 589 ? 2.732 1.448 24.594 1 96.31 589 LYS A O 1
ATOM 4866 N N . ARG A 1 590 ? 1.034 2.102 23.344 1 95.38 590 ARG A N 1
ATOM 4867 C CA . ARG A 1 590 ? 1.784 2.131 22.094 1 95.38 590 ARG A CA 1
ATOM 4868 C C . ARG A 1 590 ? 2.961 3.098 22.172 1 95.38 590 ARG A C 1
ATOM 4870 O O . ARG A 1 590 ? 4.023 2.848 21.609 1 95.38 590 ARG A O 1
ATOM 4877 N N . ALA A 1 591 ? 2.803 4.172 22.875 1 95.69 591 ALA A N 1
ATOM 4878 C CA . ALA A 1 591 ? 3.844 5.184 23.031 1 95.69 591 ALA A CA 1
ATOM 4879 C C . ALA A 1 591 ? 4.672 4.922 24.281 1 95.69 591 ALA A C 1
ATOM 4881 O O . ALA A 1 591 ? 5.793 5.418 24.406 1 95.69 591 ALA A O 1
ATOM 4882 N N . GLY A 1 592 ? 4.141 4.16 25.297 1 95.31 592 GLY A N 1
ATOM 4883 C CA . GLY A 1 592 ? 4.75 3.982 26.609 1 95.31 592 GLY A CA 1
ATOM 4884 C C . GLY A 1 592 ? 4.762 5.254 27.438 1 95.31 592 GLY A C 1
ATOM 4885 O O . GLY A 1 592 ? 5.672 5.469 28.234 1 95.31 592 GLY A O 1
ATOM 4886 N N . LEU A 1 593 ? 3.793 6.129 27.125 1 96 593 LEU A N 1
ATOM 4887 C CA . LEU A 1 593 ? 3.74 7.438 27.781 1 96 593 LEU A CA 1
ATOM 4888 C C . LEU A 1 593 ? 2.303 7.816 28.109 1 96 593 LEU A C 1
ATOM 4890 O O . LEU A 1 593 ? 1.36 7.289 27.516 1 96 593 LEU A O 1
ATOM 4894 N N . ASN A 1 594 ? 2.129 8.68 29.078 1 97.31 594 ASN A N 1
ATOM 4895 C CA . ASN A 1 594 ? 0.831 9.289 29.359 1 97.31 594 ASN A CA 1
ATOM 4896 C C . ASN A 1 594 ? 0.544 10.461 28.438 1 97.31 594 ASN A C 1
ATOM 4898 O O . ASN A 1 594 ? 1.467 11.148 28 1 97.31 594 ASN A O 1
ATOM 4902 N N . VAL A 1 595 ? -0.736 10.609 28.172 1 97.62 595 VAL A N 1
ATOM 4903 C CA . VAL A 1 595 ? -1.178 11.797 27.453 1 97.62 595 VAL A CA 1
ATOM 4904 C C . VAL A 1 595 ? -0.862 13.047 28.266 1 97.62 595 VAL A C 1
ATOM 4906 O O . VAL A 1 595 ? -0.839 13.008 29.5 1 97.62 595 VAL A O 1
ATOM 4909 N N . LYS A 1 596 ? -0.552 14.078 27.562 1 95 596 LYS A N 1
ATOM 4910 C CA . LYS A 1 596 ? -0.332 15.359 28.219 1 95 596 LYS A CA 1
ATOM 4911 C C . LYS A 1 596 ? -1.591 16.219 28.172 1 95 596 LYS A C 1
ATOM 4913 O O . LYS A 1 596 ? -1.779 17.016 27.25 1 95 596 LYS A O 1
ATOM 4918 N N . GLY A 1 597 ? -2.334 16.203 29.25 1 95.69 597 GLY A N 1
ATOM 4919 C CA . GLY A 1 597 ? -3.66 16.797 29.297 1 95.69 597 GLY A CA 1
ATOM 4920 C C . GLY A 1 597 ? -3.652 18.297 29.094 1 95.69 597 GLY A C 1
ATOM 4921 O O . GLY A 1 597 ? -4.594 18.859 28.516 1 95.69 597 GLY A O 1
ATOM 4922 N N . LYS A 1 598 ? -2.633 18.984 29.562 1 93.88 598 LYS A N 1
ATOM 4923 C CA . LYS A 1 598 ? -2.553 20.438 29.375 1 93.88 598 LYS A CA 1
ATOM 4924 C C . LYS A 1 598 ? -2.279 20.781 27.906 1 93.88 598 LYS A C 1
ATOM 4926 O O . LYS A 1 598 ? -2.84 21.734 27.375 1 93.88 598 LYS A O 1
ATOM 4931 N N . ARG A 1 599 ? -1.489 20 27.266 1 93.25 599 ARG A N 1
ATOM 4932 C CA . ARG A 1 599 ? -1.125 20.234 25.875 1 93.25 599 ARG A CA 1
ATOM 4933 C C . ARG A 1 599 ? -2.309 19.984 24.953 1 93.25 599 ARG A C 1
ATOM 4935 O O . ARG A 1 599 ? -2.498 20.688 23.969 1 93.25 599 ARG A O 1
ATOM 4942 N N . THR A 1 600 ? -3.068 18.938 25.328 1 96.31 600 THR A N 1
ATOM 4943 C CA . THR A 1 600 ? -4.145 18.531 24.438 1 96.31 600 THR A CA 1
ATOM 4944 C C . THR A 1 600 ? -5.469 19.156 24.859 1 96.31 600 THR A C 1
ATOM 4946 O O . THR A 1 600 ? -6.527 18.781 24.344 1 96.31 600 THR A O 1
ATOM 4949 N N . LEU A 1 601 ? -5.484 20.109 25.781 1 96.38 601 LEU A N 1
ATOM 4950 C CA . LEU A 1 601 ? -6.688 20.609 26.438 1 96.38 601 LEU A CA 1
ATOM 4951 C C . LEU A 1 601 ? -7.648 21.219 25.422 1 96.38 601 LEU A C 1
ATOM 4953 O O . LEU A 1 601 ? -8.836 20.906 25.422 1 96.38 601 LEU A O 1
ATOM 4957 N N . ALA A 1 602 ? -7.109 22.094 24.516 1 96.12 602 ALA A N 1
ATOM 4958 C CA . ALA A 1 602 ? -7.977 22.75 23.547 1 96.12 602 ALA A CA 1
ATOM 4959 C C . ALA A 1 602 ? -8.734 21.734 22.688 1 96.12 602 ALA A C 1
ATOM 4961 O O . ALA A 1 602 ? -9.938 21.875 22.469 1 96.12 602 ALA A O 1
ATOM 4962 N N . GLU A 1 603 ? -8.031 20.734 22.25 1 97.38 603 GLU A N 1
ATOM 4963 C CA . GLU A 1 603 ? -8.609 19.703 21.391 1 97.38 603 GLU A CA 1
ATOM 4964 C C . GLU A 1 603 ? -9.602 18.828 22.172 1 97.38 603 GLU A C 1
ATOM 4966 O O . GLU A 1 603 ? -10.633 18.422 21.625 1 97.38 603 GLU A O 1
ATOM 4971 N N . ASN A 1 604 ? -9.297 18.562 23.453 1 98.25 604 ASN A N 1
ATOM 4972 C CA . ASN A 1 604 ? -10.195 17.781 24.281 1 98.25 604 ASN A CA 1
ATOM 4973 C C . ASN A 1 604 ? -11.5 18.516 24.547 1 98.25 604 ASN A C 1
ATOM 4975 O O . ASN A 1 604 ? -12.578 17.906 24.547 1 98.25 604 ASN A O 1
ATOM 4979 N N . ILE A 1 605 ? -11.383 19.812 24.812 1 98.12 605 ILE A N 1
ATOM 4980 C CA . ILE A 1 605 ? -12.57 20.641 24.984 1 98.12 605 ILE A CA 1
ATOM 4981 C C . ILE A 1 605 ? -13.422 20.625 23.719 1 98.12 605 ILE A C 1
ATOM 4983 O O . ILE A 1 605 ? -14.641 20.453 23.797 1 98.12 605 ILE A O 1
ATOM 4987 N N . ALA A 1 606 ? -12.742 20.734 22.594 1 98.31 606 ALA A N 1
ATOM 4988 C CA . ALA A 1 606 ? -13.43 20.781 21.312 1 98.31 606 ALA A CA 1
ATOM 4989 C C . ALA A 1 606 ? -14.102 19.453 20.984 1 98.31 606 ALA A C 1
ATOM 4991 O O . ALA A 1 606 ? -15.219 19.422 20.469 1 98.31 606 ALA A O 1
ATOM 4992 N N . ASP A 1 607 ? -13.469 18.344 21.297 1 98.38 607 ASP A N 1
ATOM 4993 C CA . ASP A 1 607 ? -14.062 17.031 21.062 1 98.38 607 ASP A CA 1
ATOM 4994 C C . ASP A 1 607 ? -15.328 16.844 21.906 1 98.38 607 ASP A C 1
ATOM 4996 O O . ASP A 1 607 ? -16.359 16.422 21.391 1 98.38 607 ASP A O 1
ATOM 5000 N N . ASN A 1 608 ? -15.219 17.141 23.203 1 98.25 608 ASN A N 1
ATOM 5001 C CA . ASN A 1 608 ? -16.344 16.969 24.125 1 98.25 608 ASN A CA 1
ATOM 5002 C C . ASN A 1 608 ? -17.5 17.891 23.75 1 98.25 608 ASN A C 1
ATOM 5004 O O . ASN A 1 608 ? -18.656 17.469 23.734 1 98.25 608 ASN A O 1
ATOM 5008 N N . GLY A 1 609 ? -17.156 19.156 23.469 1 98.06 609 GLY A N 1
ATOM 5009 C CA . GLY A 1 609 ? -18.188 20.109 23.062 1 98.06 609 GLY A CA 1
ATOM 5010 C C . GLY A 1 609 ? -18.812 19.75 21.719 1 98.06 609 GLY A C 1
ATOM 5011 O O . GLY A 1 609 ? -20.031 19.844 21.547 1 98.06 609 GLY A O 1
ATOM 5012 N N . GLY A 1 610 ? -17.984 19.359 20.734 1 98.38 610 GLY A N 1
ATOM 5013 C CA . GLY A 1 610 ? -18.453 19.047 19.391 1 98.38 610 GLY A CA 1
ATOM 5014 C C . GLY A 1 610 ? -19.438 17.891 19.359 1 98.38 610 GLY A C 1
ATOM 5015 O O . GLY A 1 610 ? -20.438 17.969 18.656 1 98.38 610 GLY A O 1
ATOM 5016 N N . VAL A 1 611 ? -19.172 16.844 20.125 1 98.62 611 VAL A N 1
ATOM 5017 C CA . VAL A 1 611 ? -20.047 15.68 20.141 1 98.62 611 VAL A CA 1
ATOM 5018 C C . VAL A 1 611 ? -21.391 16.062 20.75 1 98.62 611 VAL A C 1
ATOM 5020 O O . VAL A 1 611 ? -22.438 15.664 20.234 1 98.62 611 VAL A O 1
ATOM 5023 N N . ARG A 1 612 ? -21.422 16.844 21.812 1 98.19 612 ARG A N 1
ATOM 5024 C CA . ARG A 1 612 ? -22.656 17.25 22.484 1 98.19 612 ARG A CA 1
ATOM 5025 C C . ARG A 1 612 ? -23.5 18.156 21.594 1 98.19 612 ARG A C 1
ATOM 5027 O O . ARG A 1 612 ? -24.719 17.984 21.484 1 98.19 612 ARG A O 1
ATOM 5034 N N . GLU A 1 613 ? -22.812 19.094 20.953 1 98.62 613 GLU A N 1
ATOM 5035 C CA . GLU A 1 613 ? -23.516 20.016 20.078 1 98.62 613 GLU A CA 1
ATOM 5036 C C . GLU A 1 613 ? -24.125 19.297 18.875 1 98.62 613 GLU A C 1
ATOM 5038 O O . GLU A 1 613 ? -25.297 19.516 18.547 1 98.62 613 GLU A O 1
ATOM 5043 N N . ALA A 1 614 ? -23.359 18.438 18.266 1 98.81 614 ALA A N 1
ATOM 5044 C CA . ALA A 1 614 ? -23.812 17.734 17.078 1 98.81 614 ALA A CA 1
ATOM 5045 C C . ALA A 1 614 ? -24.984 16.812 17.406 1 98.81 614 ALA A C 1
ATOM 5047 O O . ALA A 1 614 ? -25.922 16.688 16.625 1 98.81 614 ALA A O 1
ATOM 5048 N N . PHE A 1 615 ? -24.906 16.109 18.547 1 98.81 615 PHE A N 1
ATOM 5049 C CA . PHE A 1 615 ? -25.984 15.211 18.938 1 98.81 615 PHE A CA 1
ATOM 5050 C C . PHE A 1 615 ? -27.266 15.992 19.219 1 98.81 615 PHE A C 1
ATOM 5052 O O . PHE A 1 615 ? -28.359 15.578 18.797 1 98.81 615 PHE A O 1
ATOM 5059 N N . ARG A 1 616 ? -27.156 17.094 19.938 1 98.5 616 ARG A N 1
ATOM 5060 C CA . ARG A 1 616 ? -28.297 17.938 20.219 1 98.5 616 ARG A CA 1
ATOM 5061 C C . ARG A 1 616 ? -28.922 18.469 18.938 1 98.5 616 ARG A C 1
ATOM 5063 O O . ARG A 1 616 ? -30.156 18.5 18.797 1 98.5 616 ARG A O 1
ATOM 5070 N N . ALA A 1 617 ? -28.062 18.859 18.031 1 98.81 617 ALA A N 1
ATOM 5071 C CA . ALA A 1 617 ? -28.547 19.344 16.734 1 98.81 617 ALA A CA 1
ATOM 5072 C C . ALA A 1 617 ? -29.266 18.234 15.977 1 98.81 617 ALA A C 1
ATOM 5074 O O . ALA A 1 617 ? -30.281 18.484 15.32 1 98.81 617 ALA A O 1
ATOM 5075 N N . TYR A 1 618 ? -28.781 17.031 16.016 1 98.75 618 TYR A N 1
ATOM 5076 C CA . TYR A 1 618 ? -29.406 15.891 15.344 1 98.75 618 TYR A CA 1
ATOM 5077 C C . TYR A 1 618 ? -30.781 15.609 15.922 1 98.75 618 TYR A C 1
ATOM 5079 O O . TYR A 1 618 ? -31.734 15.383 15.18 1 98.75 618 TYR A O 1
ATOM 5087 N N . ARG A 1 619 ? -30.875 15.609 17.219 1 98.56 619 ARG A N 1
ATOM 5088 C CA . ARG A 1 619 ? -32.156 15.352 17.859 1 98.56 619 ARG A CA 1
ATOM 5089 C C . ARG A 1 619 ? -33.188 16.438 17.531 1 98.56 619 ARG A C 1
ATOM 5091 O O . ARG A 1 619 ? -34.375 16.156 17.359 1 98.56 619 ARG A O 1
ATOM 5098 N N . LYS A 1 620 ? -32.656 17.672 17.453 1 98.25 620 LYS A N 1
ATOM 5099 C CA . LYS A 1 620 ? -33.531 18.75 17.016 1 98.25 620 LYS A CA 1
ATOM 5100 C C . LYS A 1 620 ? -34.062 18.5 15.594 1 98.25 620 LYS A C 1
ATOM 5102 O O . LYS A 1 620 ? -35.219 18.734 15.305 1 98.25 620 LYS A O 1
ATOM 5107 N N . TRP A 1 621 ? -33.156 18.094 14.734 1 97.88 621 TRP A N 1
ATOM 5108 C CA . TRP A 1 621 ? -33.5 17.781 13.359 1 97.88 621 TRP A CA 1
ATOM 5109 C C . TRP A 1 621 ? -34.594 16.719 13.305 1 97.88 621 TRP A C 1
ATOM 5111 O O . TRP A 1 621 ? -35.562 16.828 12.531 1 97.88 621 TRP A O 1
ATOM 5121 N N . ILE A 1 622 ? -34.531 15.656 14.125 1 98 622 ILE A N 1
ATOM 5122 C CA . ILE A 1 622 ? -35.531 14.609 14.211 1 98 622 ILE A CA 1
ATOM 5123 C C . ILE A 1 622 ? -36.875 15.211 14.641 1 98 622 ILE A C 1
ATOM 5125 O O . ILE A 1 622 ? -37.906 14.93 14.047 1 98 622 ILE A O 1
ATOM 5129 N N . GLU A 1 623 ? -36.844 16.047 15.625 1 97.62 623 GLU A N 1
ATOM 5130 C CA . GLU A 1 623 ? -38.031 16.656 16.188 1 97.62 623 GLU A CA 1
ATOM 5131 C C . GLU A 1 623 ? -38.688 17.594 15.18 1 97.62 623 GLU A C 1
ATOM 5133 O O . GLU A 1 623 ? -39.906 17.516 14.961 1 97.62 623 GLU A O 1
ATOM 5138 N N . GLU A 1 624 ? -37.969 18.406 14.555 1 97.12 624 GLU A N 1
ATOM 5139 C CA . GLU A 1 624 ? -38.531 19.484 13.75 1 97.12 624 GLU A CA 1
ATOM 5140 C C . GLU A 1 624 ? -38.75 19.031 12.305 1 97.12 624 GLU A C 1
ATOM 5142 O O . GLU A 1 624 ? -39.781 19.344 11.711 1 97.12 624 GLU A O 1
ATOM 5147 N N . LYS A 1 625 ? -37.781 18.359 11.75 1 95.56 625 LYS A N 1
ATOM 5148 C CA . LYS A 1 625 ? -37.844 18.031 10.328 1 95.56 625 LYS A CA 1
ATOM 5149 C C . LYS A 1 625 ? -38.562 16.703 10.102 1 95.56 625 LYS A C 1
ATOM 5151 O O . LYS A 1 625 ? -39.125 16.484 9.031 1 95.56 625 LYS A O 1
ATOM 5156 N N . ARG A 1 626 ? -38.625 15.852 11.156 1 95.81 626 ARG A N 1
ATOM 5157 C CA . ARG A 1 626 ? -39.281 14.547 11 1 95.81 626 ARG A CA 1
ATOM 5158 C C . ARG A 1 626 ? -40.438 14.398 11.961 1 95.81 626 ARG A C 1
ATOM 5160 O O . ARG A 1 626 ? -40.938 13.289 12.172 1 95.81 626 ARG A O 1
ATOM 5167 N N . GLN A 1 627 ? -40.875 15.438 12.648 1 96.94 627 GLN A N 1
ATOM 5168 C CA . GLN A 1 627 ? -42 15.477 13.562 1 96.94 627 GLN A CA 1
ATOM 5169 C C . GLN A 1 627 ? -41.844 14.43 14.664 1 96.94 627 GLN A C 1
ATOM 5171 O O . GLN A 1 627 ? -42.812 13.758 15.016 1 96.94 627 GLN A O 1
ATOM 5176 N N . GLY A 1 628 ? -40.562 14.156 14.914 1 95.75 628 GLY A N 1
ATOM 5177 C CA . GLY A 1 628 ? -40.281 13.273 16.047 1 95.75 628 GLY A CA 1
ATOM 5178 C C . GLY A 1 628 ? -40.125 11.82 15.633 1 95.75 628 GLY A C 1
ATOM 5179 O O . GLY A 1 628 ? -39.75 10.977 16.453 1 95.75 628 GLY A O 1
ATOM 5180 N N . GLU A 1 629 ? -40.281 11.523 14.391 1 95.69 629 GLU A N 1
ATOM 5181 C CA . GLU A 1 629 ? -40.156 10.148 13.922 1 95.69 629 GLU A CA 1
ATOM 5182 C C . GLU A 1 629 ? -38.688 9.797 13.664 1 95.69 629 GLU A C 1
ATOM 5184 O O . GLU A 1 629 ? -37.969 10.523 12.961 1 95.69 629 GLU A O 1
ATOM 5189 N N . GLU A 1 630 ? -38.281 8.68 14.203 1 96.38 630 GLU A N 1
ATOM 5190 C CA . GLU A 1 630 ? -36.938 8.227 14 1 96.38 630 GLU A CA 1
ATOM 5191 C C . GLU A 1 630 ? -36.688 7.848 12.539 1 96.38 630 GLU A C 1
ATOM 5193 O O . GLU A 1 630 ? -37.625 7.551 11.805 1 96.38 630 GLU A O 1
ATOM 5198 N N . GLU A 1 631 ? -35.438 7.836 12.078 1 96.38 631 GLU A N 1
ATOM 5199 C CA . GLU A 1 631 ? -35.062 7.402 10.742 1 96.38 631 GLU A CA 1
ATOM 5200 C C . GLU A 1 631 ? -35.219 5.895 10.578 1 96.38 631 GLU A C 1
ATOM 5202 O O . GLU A 1 631 ? -35.188 5.152 11.562 1 96.38 631 GLU A O 1
ATOM 5207 N N . ALA A 1 632 ? -35.438 5.492 9.258 1 95.94 632 ALA A N 1
ATOM 5208 C CA . ALA A 1 632 ? -35.531 4.062 8.977 1 95.94 632 ALA A CA 1
ATOM 5209 C C . ALA A 1 632 ? -34.25 3.33 9.367 1 95.94 632 ALA A C 1
ATOM 5211 O O . ALA A 1 632 ? -33.156 3.836 9.148 1 95.94 632 ALA A O 1
ATOM 5212 N N . LEU A 1 633 ? -34.438 2.193 9.922 1 96.62 633 LEU A N 1
ATOM 5213 C CA . LEU A 1 633 ? -33.281 1.413 10.344 1 96.62 633 LEU A CA 1
ATOM 5214 C C . LEU A 1 633 ? -32.5 0.897 9.141 1 96.62 633 LEU A C 1
ATOM 5216 O O . LEU A 1 633 ? -33.031 0.772 8.047 1 96.62 633 LEU A O 1
ATOM 5220 N N . LEU A 1 634 ? -31.219 0.682 9.328 1 96.94 634 LEU A N 1
ATOM 5221 C CA . LEU A 1 634 ? -30.406 0.039 8.305 1 96.94 634 LEU A CA 1
ATOM 5222 C C . LEU A 1 634 ? -30.531 -1.479 8.375 1 96.94 634 LEU A C 1
ATOM 5224 O O . LEU A 1 634 ? -30.562 -2.051 9.469 1 96.94 634 LEU A O 1
ATOM 5228 N N . PRO A 1 635 ? -30.641 -2.107 7.242 1 95.44 635 PRO A N 1
ATOM 5229 C CA . PRO A 1 635 ? -30.766 -3.566 7.262 1 95.44 635 PRO A CA 1
ATOM 5230 C C . PRO A 1 635 ? -29.453 -4.27 7.602 1 95.44 635 PRO A C 1
ATOM 5232 O O . PRO A 1 635 ? -28.375 -3.756 7.293 1 95.44 635 PRO A O 1
ATOM 5235 N N . GLY A 1 636 ? -29.547 -5.422 8.234 1 94.81 636 GLY A N 1
ATOM 5236 C CA . GLY A 1 636 ? -28.391 -6.27 8.469 1 94.81 636 GLY A CA 1
ATOM 5237 C C . GLY A 1 636 ? -27.625 -5.906 9.727 1 94.81 636 GLY A C 1
ATOM 5238 O O . GLY A 1 636 ? -26.688 -6.609 10.117 1 94.81 636 GLY A O 1
ATOM 5239 N N . ILE A 1 637 ? -27.953 -4.746 10.312 1 94.25 637 ILE A N 1
ATOM 5240 C CA . ILE A 1 637 ? -27.328 -4.367 11.578 1 94.25 637 ILE A CA 1
ATOM 5241 C C . ILE A 1 637 ? -28.391 -3.979 12.586 1 94.25 637 ILE A C 1
ATOM 5243 O O . ILE A 1 637 ? -29.5 -3.582 12.203 1 94.25 637 ILE A O 1
ATOM 5247 N N . GLU A 1 638 ? -28.047 -4.125 13.883 1 93.12 638 GLU A N 1
ATOM 5248 C CA . GLU A 1 638 ? -29.031 -3.887 14.938 1 93.12 638 GLU A CA 1
ATOM 5249 C C . GLU A 1 638 ? -28.688 -2.619 15.727 1 93.12 638 GLU A C 1
ATOM 5251 O O . GLU A 1 638 ? -28.641 -2.639 16.953 1 93.12 638 GLU A O 1
ATOM 5256 N N . PHE A 1 639 ? -28.438 -1.534 15.094 1 97.56 639 PHE A N 1
ATOM 5257 C CA . PHE A 1 639 ? -28.109 -0.288 15.773 1 97.56 639 PHE A CA 1
ATOM 5258 C C . PHE A 1 639 ? -29.219 0.745 15.578 1 97.56 639 PHE A C 1
ATOM 5260 O O . PHE A 1 639 ? -29.781 0.85 14.484 1 97.56 639 PHE A O 1
ATOM 5267 N N . THR A 1 640 ? -29.531 1.396 16.625 1 97.75 640 THR A N 1
ATOM 5268 C CA . THR A 1 640 ? -30.391 2.57 16.516 1 97.75 640 THR A CA 1
ATOM 5269 C C . THR A 1 640 ? -29.641 3.736 15.891 1 97.75 640 THR A C 1
ATOM 5271 O O . THR A 1 640 ? -28.406 3.705 15.789 1 97.75 640 THR A O 1
ATOM 5274 N N . HIS A 1 641 ? -30.359 4.742 15.492 1 98.06 641 HIS A N 1
ATOM 5275 C CA . HIS A 1 641 ? -29.703 5.887 14.859 1 98.06 641 HIS A CA 1
ATOM 5276 C C . HIS A 1 641 ? -28.906 6.688 15.883 1 98.06 641 HIS A C 1
ATOM 5278 O O . HIS A 1 641 ? -27.922 7.336 15.523 1 98.06 641 HIS A O 1
ATOM 5284 N N . ASN A 1 642 ? -29.266 6.703 17.172 1 98.69 642 ASN A N 1
ATOM 5285 C CA . ASN A 1 642 ? -28.406 7.285 18.188 1 98.69 642 ASN A CA 1
ATOM 5286 C C . ASN A 1 642 ? -27.078 6.543 18.281 1 98.69 642 ASN A C 1
ATOM 5288 O O . ASN A 1 642 ? -26.016 7.164 18.438 1 98.69 642 ASN A O 1
ATOM 5292 N N . GLN A 1 643 ? -27.141 5.219 18.234 1 98.69 643 GLN A N 1
ATOM 5293 C CA . GLN A 1 643 ? -25.922 4.422 18.234 1 98.69 643 GLN A CA 1
ATOM 5294 C C . GLN A 1 643 ? -25.094 4.68 16.984 1 98.69 643 GLN A C 1
ATOM 5296 O O . GLN A 1 643 ? -23.859 4.789 17.062 1 98.69 643 GLN A O 1
ATOM 5301 N N . LEU A 1 644 ? -25.781 4.793 15.828 1 98.75 644 LEU A N 1
ATOM 5302 C CA . LEU A 1 644 ? -25.094 5.043 14.562 1 98.75 644 LEU A CA 1
ATOM 5303 C C . LEU A 1 644 ? -24.391 6.391 14.586 1 98.75 644 LEU A C 1
ATOM 5305 O O . LEU A 1 644 ? -23.328 6.547 13.984 1 98.75 644 LEU A O 1
ATOM 5309 N N . PHE A 1 645 ? -25 7.363 15.297 1 98.75 645 PHE A N 1
ATOM 5310 C CA . PHE A 1 645 ? -24.359 8.664 15.469 1 98.75 645 PHE A CA 1
ATOM 5311 C C . PHE A 1 645 ? -23 8.516 16.141 1 98.75 645 PHE A C 1
ATOM 5313 O O . PHE A 1 645 ? -22 9.047 15.641 1 98.75 645 PHE A O 1
ATOM 5320 N N . PHE A 1 646 ? -22.906 7.777 17.172 1 98.88 646 PHE A N 1
ATOM 5321 C CA . PHE A 1 646 ? -21.688 7.625 17.953 1 98.88 646 PHE A CA 1
ATOM 5322 C C . PHE A 1 646 ? -20.672 6.77 17.188 1 98.88 646 PHE A C 1
ATOM 5324 O O . PHE A 1 646 ? -19.469 7.016 17.25 1 98.88 646 PHE A O 1
ATOM 5331 N N . LEU A 1 647 ? -21.141 5.758 16.453 1 98.75 647 LEU A N 1
ATOM 5332 C CA . LEU A 1 647 ? -20.266 4.949 15.617 1 98.75 647 LEU A CA 1
ATOM 5333 C C . LEU A 1 647 ? -19.625 5.797 14.516 1 98.75 647 LEU A C 1
ATOM 5335 O O . LEU A 1 647 ? -18.438 5.645 14.219 1 98.75 647 LEU A O 1
ATOM 5339 N N . SER A 1 648 ? -20.438 6.652 13.969 1 98.56 648 SER A N 1
ATOM 5340 C CA . SER A 1 648 ? -19.953 7.516 12.898 1 98.56 648 SER A CA 1
ATOM 5341 C C . SER A 1 648 ? -18.812 8.414 13.391 1 98.56 648 SER A C 1
ATOM 5343 O O . SER A 1 648 ? -17.828 8.633 12.68 1 98.56 648 SER A O 1
ATOM 5345 N N . TYR A 1 649 ? -18.953 8.938 14.602 1 98.44 649 TYR A N 1
ATOM 5346 C CA . TYR A 1 649 ? -17.891 9.758 15.188 1 98.44 649 TYR A CA 1
ATOM 5347 C C . TYR A 1 649 ? -16.625 8.945 15.375 1 98.44 649 TYR A C 1
ATOM 5349 O O . TYR A 1 649 ? -15.531 9.391 14.992 1 98.44 649 TYR A O 1
ATOM 5357 N N . ALA A 1 650 ? -16.734 7.789 15.945 1 98.75 650 ALA A N 1
ATOM 5358 C CA . ALA A 1 650 ? -15.57 6.953 16.203 1 98.75 650 ALA A CA 1
ATOM 5359 C C . ALA A 1 650 ? -14.891 6.531 14.906 1 98.75 650 ALA A C 1
ATOM 5361 O O . ALA A 1 650 ? -13.664 6.445 14.836 1 98.75 650 ALA A O 1
ATOM 5362 N N . HIS A 1 651 ? -15.688 6.254 13.898 1 98.38 651 HIS A N 1
ATOM 5363 C CA . HIS A 1 651 ? -15.172 5.742 12.633 1 98.38 651 HIS A CA 1
ATOM 5364 C C . HIS A 1 651 ? -14.234 6.746 11.977 1 98.38 651 HIS A C 1
ATOM 5366 O O . HIS A 1 651 ? -13.25 6.363 11.344 1 98.38 651 HIS A O 1
ATOM 5372 N N . VAL A 1 652 ? -14.508 8.07 12.086 1 97.62 652 VAL A N 1
ATOM 5373 C CA . VAL A 1 652 ? -13.648 9.047 11.438 1 97.62 652 VAL A CA 1
ATOM 5374 C C . VAL A 1 652 ? -12.375 9.25 12.25 1 97.62 652 VAL A C 1
ATOM 5376 O O . VAL A 1 652 ? -11.422 9.883 11.789 1 97.62 652 VAL A O 1
ATOM 5379 N N . ARG A 1 653 ? -12.312 8.586 13.43 1 98.06 653 ARG A N 1
ATOM 5380 C CA . ARG A 1 653 ? -11.156 8.727 14.305 1 98.06 653 ARG A CA 1
ATOM 5381 C C . ARG A 1 653 ? -10.305 7.461 14.305 1 98.06 653 ARG A C 1
ATOM 5383 O O . ARG A 1 653 ? -9.289 7.387 15 1 98.06 653 ARG A O 1
ATOM 5390 N N . CYS A 1 654 ? -10.727 6.414 13.555 1 98.5 654 CYS A N 1
ATOM 5391 C CA . CYS A 1 654 ? -9.93 5.195 13.484 1 98.5 654 CYS A CA 1
ATOM 5392 C C . CYS A 1 654 ? -8.539 5.484 12.93 1 98.5 654 CYS A C 1
ATOM 5394 O O . CYS A 1 654 ? -8.406 6.043 11.844 1 98.5 654 CYS A O 1
ATOM 5396 N N . ASN A 1 655 ? -7.504 5.156 13.711 1 98 655 ASN A N 1
ATOM 5397 C CA . ASN A 1 655 ? -6.121 5.426 13.328 1 98 655 ASN A CA 1
ATOM 5398 C C . ASN A 1 655 ? -5.145 4.555 14.109 1 98 655 ASN A C 1
ATOM 5400 O O . ASN A 1 655 ? -5.32 4.34 15.305 1 98 655 ASN A O 1
ATOM 5404 N N . SER A 1 656 ? -4.27 3.943 13.445 1 97.75 656 SER A N 1
ATOM 5405 C CA . SER A 1 656 ? -3.189 3.166 14.047 1 97.75 656 SER A CA 1
ATOM 5406 C C . SER A 1 656 ? -1.847 3.873 13.891 1 97.75 656 SER A C 1
ATOM 5408 O O . SER A 1 656 ? -1.629 4.598 12.914 1 97.75 656 SER A O 1
ATOM 5410 N N . PHE A 1 657 ? -0.922 3.678 14.906 1 97.62 657 PHE A N 1
ATOM 5411 C CA . PHE A 1 657 ? 0.392 4.312 14.898 1 97.62 657 PHE A CA 1
ATOM 5412 C C . PHE A 1 657 ? 1.494 3.273 15.062 1 97.62 657 PHE A C 1
ATOM 5414 O O . PHE A 1 657 ? 1.322 2.289 15.781 1 97.62 657 PHE A O 1
ATOM 5421 N N . ARG A 1 658 ? 2.613 3.484 14.383 1 96.44 658 ARG A N 1
ATOM 5422 C CA . ARG A 1 658 ? 3.848 2.803 14.758 1 96.44 658 ARG A CA 1
ATOM 5423 C C . ARG A 1 658 ? 4.383 3.33 16.078 1 96.44 658 ARG A C 1
ATOM 5425 O O . ARG A 1 658 ? 4.062 4.449 16.484 1 96.44 658 ARG A O 1
ATOM 5432 N N . PRO A 1 659 ? 5.16 2.576 16.766 1 95.31 659 PRO A N 1
ATOM 5433 C CA . PRO A 1 659 ? 5.621 2.988 18.094 1 95.31 659 PRO A CA 1
ATOM 5434 C C . PRO A 1 659 ? 6.398 4.305 18.062 1 95.31 659 PRO A C 1
ATOM 5436 O O . PRO A 1 659 ? 6.195 5.16 18.938 1 95.31 659 PRO A O 1
ATOM 5439 N N . GLU A 1 660 ? 7.258 4.465 17.062 1 94.5 660 GLU A N 1
ATOM 5440 C CA . GLU A 1 660 ? 8.062 5.676 16.953 1 94.5 660 GLU A CA 1
ATOM 5441 C C . GLU A 1 660 ? 7.188 6.91 16.75 1 94.5 660 GLU A C 1
ATOM 5443 O O . GLU A 1 660 ? 7.398 7.941 17.391 1 94.5 660 GLU A O 1
ATOM 5448 N N . SER A 1 661 ? 6.18 6.781 15.969 1 95.38 661 SER A N 1
ATOM 5449 C CA . SER A 1 661 ? 5.27 7.883 15.68 1 95.38 661 SER A CA 1
ATOM 5450 C C . SER A 1 661 ? 4.336 8.156 16.859 1 95.38 661 SER A C 1
ATOM 5452 O O . SER A 1 661 ? 3.943 9.305 17.094 1 95.38 661 SER A O 1
ATOM 5454 N N . ALA A 1 662 ? 3.945 7.125 17.578 1 97 662 ALA A N 1
ATOM 5455 C CA . ALA A 1 662 ? 3.119 7.297 18.766 1 97 662 ALA A CA 1
ATOM 5456 C C . ALA A 1 662 ? 3.838 8.148 19.812 1 97 662 ALA A C 1
ATOM 5458 O O . ALA A 1 662 ? 3.232 9.031 20.422 1 97 662 ALA A O 1
ATOM 5459 N N . ARG A 1 663 ? 5.098 7.867 19.984 1 94.62 663 ARG A N 1
ATOM 5460 C CA . ARG A 1 663 ? 5.898 8.648 20.922 1 94.62 663 ARG A CA 1
ATOM 5461 C C . ARG A 1 663 ? 5.949 10.109 20.516 1 94.62 663 ARG A C 1
ATOM 5463 O O . ARG A 1 663 ? 5.77 11 21.344 1 94.62 663 ARG A O 1
ATOM 5470 N N . GLU A 1 664 ? 6.133 10.312 19.219 1 93.44 664 GLU A N 1
ATOM 5471 C CA . GLU A 1 664 ? 6.172 11.672 18.703 1 93.44 664 GLU A CA 1
ATOM 5472 C C . GLU A 1 664 ? 4.832 12.375 18.906 1 93.44 664 GLU A C 1
ATOM 5474 O O . GLU A 1 664 ? 4.797 13.578 19.172 1 93.44 664 GLU A O 1
ATOM 5479 N N . GLN A 1 665 ? 3.762 11.672 18.75 1 94.75 665 GLN A N 1
ATOM 5480 C CA . GLN A 1 665 ? 2.424 12.219 18.938 1 94.75 665 GLN A CA 1
ATOM 5481 C C . GLN A 1 665 ? 2.236 12.75 20.359 1 94.75 665 GLN A C 1
ATOM 5483 O O . GLN A 1 665 ? 1.58 13.766 20.562 1 94.75 665 GLN A O 1
ATOM 5488 N N . ILE A 1 666 ? 2.789 12.125 21.312 1 95.19 666 ILE A N 1
ATOM 5489 C CA . ILE A 1 666 ? 2.66 12.547 22.703 1 95.19 666 ILE A CA 1
ATOM 5490 C C . ILE A 1 666 ? 3.51 13.789 22.953 1 95.19 666 ILE A C 1
ATOM 5492 O O . ILE A 1 666 ? 3.07 14.734 23.609 1 95.19 666 ILE A O 1
ATOM 5496 N N . TYR A 1 667 ? 4.684 13.836 22.312 1 91.56 667 TYR A N 1
ATOM 5497 C CA . TYR A 1 667 ? 5.629 14.906 22.625 1 91.56 667 TYR A CA 1
ATOM 5498 C C . TYR A 1 667 ? 5.297 16.172 21.828 1 91.56 667 TYR A C 1
ATOM 5500 O O . TYR A 1 667 ? 5.562 17.281 22.281 1 91.56 667 TYR A O 1
ATOM 5508 N N . THR A 1 668 ? 4.711 15.938 20.656 1 91.44 668 THR A N 1
ATOM 5509 C CA . THR A 1 668 ? 4.602 17.125 19.812 1 91.44 668 THR A CA 1
ATOM 5510 C C . THR A 1 668 ? 3.148 17.359 19.406 1 91.44 668 THR A C 1
ATOM 5512 O O . THR A 1 668 ? 2.789 18.469 19 1 91.44 668 THR A O 1
ATOM 5515 N N . GLY A 1 669 ? 2.33 16.422 19.531 1 90.75 669 GLY A N 1
ATOM 5516 C CA . GLY A 1 669 ? 0.962 16.531 19.062 1 90.75 669 GLY A CA 1
ATOM 5517 C C . GLY A 1 669 ? 0.081 17.375 19.953 1 90.75 669 GLY A C 1
ATOM 5518 O O . GLY A 1 669 ? 0.221 17.344 21.188 1 90.75 669 GLY A O 1
ATOM 5519 N N . VAL A 1 670 ? -0.856 18.047 19.25 1 92.81 670 VAL A N 1
ATOM 5520 C CA . VAL A 1 670 ? -1.81 18.844 20.016 1 92.81 670 VAL A CA 1
ATOM 5521 C C . VAL A 1 670 ? -3.076 18.031 20.266 1 92.81 670 VAL A C 1
ATOM 5523 O O . VAL A 1 670 ? -3.865 18.359 21.156 1 92.81 670 VAL A O 1
ATOM 5526 N N . HIS A 1 671 ? -3.256 17.016 19.531 1 95.5 671 HIS A N 1
ATOM 5527 C CA . HIS A 1 671 ? -4.406 16.141 19.734 1 95.5 671 HIS A CA 1
ATOM 5528 C C . HIS A 1 671 ? -4.047 14.953 20.625 1 95.5 671 HIS A C 1
ATOM 5530 O O . HIS A 1 671 ? -2.93 14.438 20.547 1 95.5 671 HIS A O 1
ATOM 5536 N N . SER A 1 672 ? -4.969 14.586 21.406 1 97.88 672 SER A N 1
ATOM 5537 C CA . SER A 1 672 ? -4.84 13.305 22.094 1 97.88 672 SER A CA 1
ATOM 5538 C C . SER A 1 672 ? -4.844 12.148 21.094 1 97.88 672 SER A C 1
ATOM 5540 O O . SER A 1 672 ? -5.363 12.273 19.984 1 97.88 672 SER A O 1
ATOM 5542 N N . PRO A 1 673 ? -4.188 10.984 21.531 1 97.81 673 PRO A N 1
ATOM 5543 C CA . PRO A 1 673 ? -4.277 9.812 20.672 1 97.81 673 PRO A CA 1
ATOM 5544 C C . PRO A 1 673 ? -5.723 9.445 20.312 1 97.81 673 PRO A C 1
ATOM 5546 O O . PRO A 1 673 ? -6.621 9.625 21.141 1 97.81 673 PRO A O 1
ATOM 5549 N N . PRO A 1 674 ? -5.953 8.883 19.125 1 97.44 674 PRO A N 1
ATOM 5550 C CA . PRO A 1 674 ? -7.305 8.648 18.609 1 97.44 674 PRO A CA 1
ATOM 5551 C C . PRO A 1 674 ? -8.188 7.887 19.594 1 97.44 674 PRO A C 1
ATOM 5553 O O . PRO A 1 674 ? -9.359 8.234 19.766 1 97.44 674 PRO A O 1
ATOM 5556 N N . GLN A 1 675 ? -7.672 6.883 20.266 1 97.69 675 GLN A N 1
ATOM 5557 C CA . GLN A 1 675 ? -8.484 6.098 21.172 1 97.69 675 GLN A CA 1
ATOM 5558 C C . GLN A 1 675 ? -9.023 6.957 22.328 1 97.69 675 GLN A C 1
ATOM 5560 O O . GLN A 1 675 ? -10.156 6.781 22.766 1 97.69 675 GLN A O 1
ATOM 5565 N N . PHE A 1 676 ? -8.242 7.926 22.719 1 98.31 676 PHE A N 1
ATOM 5566 C CA . PHE A 1 676 ? -8.641 8.727 23.875 1 98.31 676 PHE A CA 1
ATOM 5567 C C . PHE A 1 676 ? -9.523 9.891 23.453 1 98.31 676 PHE A C 1
ATOM 5569 O O . PHE A 1 676 ? -10.227 10.477 24.281 1 98.31 676 PHE A O 1
ATOM 5576 N N . ARG A 1 677 ? -9.438 10.305 22.156 1 98.31 677 ARG A N 1
ATOM 5577 C CA . ARG A 1 677 ? -10.43 11.258 21.656 1 98.31 677 ARG A CA 1
ATOM 5578 C C . ARG A 1 677 ? -11.828 10.656 21.672 1 98.31 677 ARG A C 1
ATOM 5580 O O . ARG A 1 677 ? -12.797 11.336 22.016 1 98.31 677 ARG A O 1
ATOM 5587 N N . VAL A 1 678 ? -11.883 9.336 21.375 1 98.56 678 VAL A N 1
ATOM 5588 C CA . VAL A 1 678 ? -13.156 8.617 21.344 1 98.56 678 VAL A CA 1
ATOM 5589 C C . VAL A 1 678 ? -13.602 8.305 22.766 1 98.56 678 VAL A C 1
ATOM 5591 O O . VAL A 1 678 ? -14.703 8.688 23.172 1 98.56 678 VAL A O 1
ATOM 5594 N N . ILE A 1 679 ? -12.773 7.715 23.578 1 98.31 679 ILE A N 1
ATOM 5595 C CA . ILE A 1 679 ? -13.117 7.258 24.906 1 98.31 679 ILE A CA 1
ATOM 5596 C C . I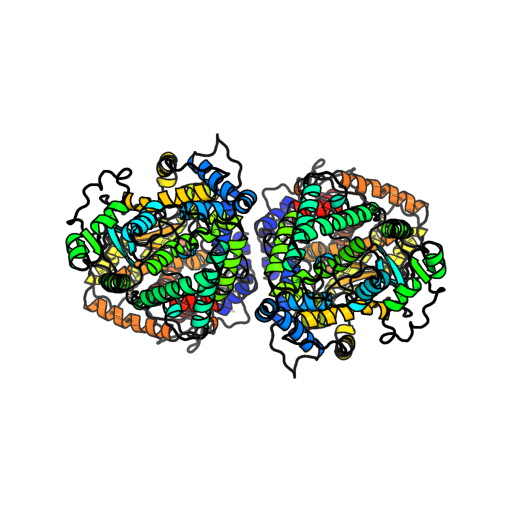LE A 1 679 ? -13.422 8.461 25.812 1 98.31 679 ILE A C 1
ATOM 5598 O O . ILE A 1 679 ? -14.406 8.461 26.547 1 98.31 679 ILE A O 1
ATOM 5602 N N . GLY A 1 680 ? -12.57 9.461 25.703 1 98.06 680 GLY A N 1
ATOM 5603 C CA . GLY A 1 680 ? -12.719 10.625 26.562 1 98.06 680 GLY A CA 1
ATOM 5604 C C . GLY A 1 680 ? -14.031 11.359 26.344 1 98.06 680 GLY A C 1
ATOM 5605 O O . GLY A 1 680 ? -14.789 11.586 27.281 1 98.06 680 GLY A O 1
ATOM 5606 N N . ALA A 1 681 ? -14.352 11.68 25.125 1 97.56 681 ALA A N 1
ATOM 5607 C CA . ALA A 1 681 ? -15.555 12.445 24.797 1 97.56 681 ALA A CA 1
ATOM 5608 C C . ALA A 1 681 ? -16.812 11.625 25.062 1 97.56 681 ALA A C 1
ATOM 5610 O O . ALA A 1 681 ? -17.781 12.133 25.625 1 97.56 681 ALA A O 1
ATOM 5611 N N . MET A 1 682 ? -16.766 10.328 24.766 1 97.88 682 MET A N 1
ATOM 5612 C CA . MET A 1 682 ? -17.953 9.484 24.875 1 97.88 682 MET A CA 1
ATOM 5613 C C . MET A 1 682 ? -18.234 9.109 26.312 1 97.88 682 MET A C 1
ATOM 5615 O O . MET A 1 682 ? -19.391 9.086 26.75 1 97.88 682 MET A O 1
ATOM 5619 N N . SER A 1 683 ? -17.203 8.852 27.078 1 97.75 683 SER A N 1
ATOM 5620 C CA . SER A 1 683 ? -17.391 8.445 28.469 1 97.75 683 SER A CA 1
ATOM 5621 C C . SER A 1 683 ? -17.922 9.594 29.312 1 97.75 683 SER A C 1
ATOM 5623 O O . SER A 1 683 ? -18.547 9.375 30.359 1 97.75 683 SER A O 1
ATOM 5625 N N . ASN A 1 684 ? -17.734 10.805 28.891 1 97.44 684 ASN A N 1
ATOM 5626 C CA . ASN A 1 684 ? -18.188 12 29.594 1 97.44 684 ASN A CA 1
ATOM 5627 C C . ASN A 1 684 ? -19.625 12.344 29.234 1 97.44 684 ASN A C 1
ATOM 5629 O O . ASN A 1 684 ? -20.219 13.25 29.828 1 97.44 684 ASN A O 1
ATOM 5633 N N . PHE A 1 685 ? -20.266 11.664 28.266 1 97.69 685 PHE A N 1
ATOM 5634 C CA . PHE A 1 685 ? -21.516 12.125 27.672 1 97.69 685 PHE A CA 1
ATOM 5635 C C . PHE A 1 685 ? -22.672 11.219 28.062 1 97.69 685 PHE A C 1
ATOM 5637 O O . PHE A 1 685 ? -22.719 10.055 27.672 1 97.69 685 PHE A O 1
ATOM 5644 N N . GLU A 1 686 ? -23.672 11.648 28.688 1 96.56 686 GLU A N 1
ATOM 5645 C CA . GLU A 1 686 ? -24.797 10.891 29.234 1 96.56 686 GLU A CA 1
ATOM 5646 C C . GLU A 1 686 ? -25.609 10.234 28.109 1 96.56 686 GLU A C 1
ATOM 5648 O O . GLU A 1 686 ? -26.125 9.133 28.281 1 96.56 686 GLU A O 1
ATOM 5653 N N . GLU A 1 687 ? -25.703 10.922 26.984 1 97.56 687 GLU A N 1
ATOM 5654 C CA . GLU A 1 687 ? -26.5 10.367 25.906 1 97.56 687 GLU A CA 1
ATOM 5655 C C . GLU A 1 687 ? -25.844 9.125 25.312 1 97.56 687 GLU A C 1
ATOM 5657 O O . GLU A 1 687 ? -26.516 8.242 24.781 1 97.56 687 GLU A O 1
ATOM 5662 N N . PHE A 1 688 ? -24.516 9.055 25.453 1 98.38 688 PHE A N 1
ATOM 5663 C CA . PHE A 1 688 ? -23.828 7.848 25 1 98.38 688 PHE A CA 1
ATOM 5664 C C . PHE A 1 688 ? -24.188 6.66 25.891 1 98.38 688 PHE A C 1
ATOM 5666 O O . PHE A 1 688 ? -24.516 5.586 25.375 1 98.38 688 PHE A O 1
ATOM 5673 N N . ARG A 1 689 ? -24.031 6.855 27.188 1 97.25 689 ARG A N 1
ATOM 5674 C CA . ARG A 1 689 ? -24.297 5.738 28.094 1 97.25 689 ARG A CA 1
ATOM 5675 C C . ARG A 1 689 ? -25.75 5.281 27.984 1 97.25 689 ARG A C 1
ATOM 5677 O O . ARG A 1 689 ? -26.047 4.094 28.141 1 97.25 689 ARG A O 1
ATOM 5684 N N . LYS A 1 690 ? -26.688 6.172 27.609 1 97.69 690 LYS A N 1
ATOM 5685 C CA . LYS A 1 690 ? -28.078 5.801 27.359 1 97.69 690 LYS A CA 1
ATOM 5686 C C . LYS A 1 690 ? -28.219 4.984 26.078 1 97.69 690 LYS A C 1
ATOM 5688 O O . LYS A 1 690 ? -28.906 3.963 26.062 1 97.69 690 LYS A O 1
ATOM 5693 N N . ALA A 1 691 ? -27.531 5.461 25.062 1 98.25 691 ALA A N 1
ATOM 5694 C CA . ALA A 1 691 ? -27.641 4.816 23.766 1 98.25 691 ALA A CA 1
ATOM 5695 C C . ALA A 1 691 ? -27.125 3.385 23.812 1 98.25 691 ALA A C 1
ATOM 5697 O O . ALA A 1 691 ? -27.688 2.492 23.172 1 98.25 691 ALA A O 1
ATOM 5698 N N . PHE A 1 692 ? -26.094 3.133 24.578 1 98.19 692 PHE A N 1
ATOM 5699 C CA . PHE A 1 692 ? -25.469 1.813 24.609 1 98.19 692 PHE A CA 1
ATOM 5700 C C . PHE A 1 692 ? -25.766 1.103 25.922 1 98.19 692 PHE A C 1
ATOM 5702 O O . PHE A 1 692 ? -25.219 0.03 26.188 1 98.19 692 PHE A O 1
ATOM 5709 N N . ASN A 1 693 ? -26.547 1.71 26.766 1 97.12 693 ASN A N 1
ATOM 5710 C CA . ASN A 1 693 ? -26.953 1.132 28.031 1 97.12 693 ASN A CA 1
ATOM 5711 C C . ASN A 1 693 ? -25.75 0.727 28.875 1 97.12 693 ASN A C 1
ATOM 5713 O O . ASN A 1 693 ? -25.656 -0.415 29.344 1 97.12 693 ASN A O 1
ATOM 5717 N N . CYS A 1 694 ? -24.828 1.646 29.031 1 98.06 694 CYS A N 1
ATOM 5718 C CA . CYS A 1 694 ? -23.625 1.344 29.781 1 98.06 694 CYS A CA 1
ATOM 5719 C C . CYS A 1 694 ? -23.875 1.446 31.281 1 98.06 694 CYS A C 1
ATOM 5721 O O . CYS A 1 694 ? -24.344 2.471 31.766 1 98.06 694 CYS A O 1
ATOM 5723 N N . PRO A 1 695 ? -23.516 0.403 32.062 1 95.5 695 PRO A N 1
ATOM 5724 C CA . PRO A 1 695 ? -23.734 0.46 33.5 1 95.5 695 PRO A CA 1
ATOM 5725 C C . PRO A 1 695 ? -22.812 1.465 34.188 1 95.5 695 PRO A C 1
ATOM 5727 O O . PRO A 1 695 ? -21.797 1.862 33.625 1 95.5 695 PRO A O 1
ATOM 5730 N N . VAL A 1 696 ? -23.266 1.601 35.438 1 89.56 696 VAL A N 1
ATOM 5731 C CA . VAL A 1 696 ? -22.484 2.52 36.25 1 89.56 696 VAL A CA 1
ATOM 5732 C C . VAL A 1 696 ? -21.156 1.879 36.625 1 89.56 696 VAL A C 1
ATOM 5734 O O . VAL A 1 696 ? -21.078 0.669 36.844 1 89.56 696 VAL A O 1
ATOM 5737 N N . ASN A 1 697 ? -20.062 2.336 36.438 1 84.75 697 ASN A N 1
ATOM 5738 C CA . ASN A 1 697 ? -18.719 1.886 36.812 1 84.75 697 ASN A CA 1
ATOM 5739 C C . ASN A 1 697 ? -17.969 1.319 35.594 1 84.75 697 ASN A C 1
ATOM 5741 O O . ASN A 1 697 ? -16.859 0.804 35.719 1 84.75 697 ASN A O 1
ATOM 5745 N N . SER A 1 698 ? -18.719 1.306 34.5 1 94.38 698 SER A N 1
ATOM 5746 C CA . SER A 1 698 ? -17.969 0.932 33.312 1 94.38 698 SER A CA 1
ATOM 5747 C C . SER A 1 698 ? -17.047 2.066 32.844 1 94.38 698 SER A C 1
ATOM 5749 O O . SER A 1 698 ? -17.25 3.221 33.25 1 94.38 698 SER A O 1
ATOM 5751 N N . ILE A 1 699 ? -16.047 1.75 32.062 1 94.75 699 ILE A N 1
ATOM 5752 C CA . ILE A 1 699 ? -15.047 2.703 31.609 1 94.75 699 ILE A CA 1
ATOM 5753 C C . ILE A 1 699 ? -15.727 3.803 30.797 1 94.75 699 ILE A C 1
ATOM 5755 O O . ILE A 1 699 ? -15.336 4.969 30.859 1 94.75 699 ILE A O 1
ATOM 5759 N N . MET A 1 700 ? -16.828 3.471 30.078 1 97.88 700 MET A N 1
ATOM 5760 C CA . MET A 1 700 ? -17.469 4.418 29.172 1 97.88 700 MET A CA 1
ATOM 5761 C C . MET A 1 700 ? -18.594 5.172 29.859 1 97.88 700 MET A C 1
ATOM 5763 O O . MET A 1 700 ? -19.344 5.902 29.219 1 97.88 700 MET A O 1
ATOM 5767 N N . ASN A 1 701 ? -18.797 4.973 31.094 1 97.56 701 ASN A N 1
ATOM 5768 C CA . ASN A 1 701 ? -19.766 5.703 31.906 1 97.56 701 ASN A CA 1
ATOM 5769 C C . ASN A 1 701 ? -19.125 6.297 33.156 1 97.56 701 ASN A C 1
ATOM 5771 O O . ASN A 1 701 ? -19.078 5.656 34.219 1 97.56 701 ASN A O 1
ATOM 5775 N N . ARG A 1 702 ? -18.844 7.547 33.094 1 95.44 702 ARG A N 1
ATOM 5776 C CA . ARG A 1 702 ? -18.109 8.188 34.188 1 95.44 702 ARG A CA 1
ATOM 5777 C C . ARG A 1 702 ? -19.062 8.734 35.219 1 95.44 702 ARG A C 1
ATOM 5779 O O . ARG A 1 702 ? -18.625 9.109 36.312 1 95.44 702 ARG A O 1
ATOM 5786 N N . GLY A 1 703 ? -20.312 8.75 35 1 92.56 703 GLY A N 1
ATOM 5787 C CA . GLY A 1 703 ? -21.297 9.203 35.969 1 92.56 703 GLY A CA 1
ATOM 5788 C C . GLY A 1 703 ? -20.969 10.578 36.531 1 92.56 703 GLY A C 1
ATOM 5789 O O . GLY A 1 703 ? -20.781 11.531 35.781 1 92.56 703 GLY A O 1
ATOM 5790 N N . SER A 1 704 ? -20.719 10.57 37.812 1 91.38 704 SER A N 1
ATOM 5791 C CA . SER A 1 704 ? -20.469 11.844 38.5 1 91.38 704 SER A CA 1
ATOM 5792 C C . SER A 1 704 ? -19.062 12.359 38.219 1 91.38 704 SER A C 1
ATOM 5794 O O . SER A 1 704 ? -18.781 13.539 38.469 1 91.38 704 SER A O 1
ATOM 5796 N N . GLU A 1 705 ? -18.219 11.57 37.719 1 92.06 705 GLU A N 1
ATOM 5797 C CA . GLU A 1 705 ? -16.844 11.961 37.438 1 92.06 705 GLU A CA 1
ATOM 5798 C C . GLU A 1 705 ? -16.703 12.5 36 1 92.06 705 GLU A C 1
ATOM 5800 O O . GLU A 1 705 ? -15.609 12.82 35.562 1 92.06 705 GLU A O 1
ATOM 5805 N N . SER A 1 706 ? -17.859 12.641 35.312 1 95.12 706 SER A N 1
ATOM 5806 C CA . SER A 1 706 ? -17.828 13.172 33.969 1 95.12 706 SER A CA 1
ATOM 5807 C C . SER A 1 706 ? -17.328 14.617 33.938 1 95.12 706 SER A C 1
ATOM 5809 O O . SER A 1 706 ? -17.672 15.398 34.844 1 95.12 706 SER A O 1
ATOM 5811 N N . CYS A 1 707 ? -16.453 14.859 33.031 1 95.69 707 CYS A N 1
ATOM 5812 C CA . CYS A 1 707 ? -16 16.234 32.812 1 95.69 707 CYS A CA 1
ATOM 5813 C C . CYS A 1 707 ? -16.875 16.953 31.797 1 95.69 707 CYS A C 1
ATOM 5815 O O . CYS A 1 707 ? -17.047 16.469 30.672 1 95.69 707 CYS A O 1
ATOM 5817 N N . ARG A 1 708 ? -17.453 17.984 32.156 1 94.25 708 ARG A N 1
ATOM 5818 C CA . ARG A 1 708 ? -18.297 18.781 31.266 1 94.25 708 ARG A CA 1
ATOM 5819 C C . ARG A 1 708 ? -18.031 20.266 31.406 1 94.25 708 ARG A C 1
ATOM 5821 O O . ARG A 1 708 ? -18.281 20.844 32.469 1 94.25 708 ARG A O 1
ATOM 5828 N N . LEU A 1 709 ? -17.516 20.812 30.406 1 94.56 709 LEU A N 1
ATOM 5829 C CA . LEU A 1 709 ? -17.281 22.25 30.375 1 94.56 709 LEU A CA 1
ATOM 5830 C C . LEU A 1 709 ? -18.5 22.984 29.797 1 94.56 709 LEU A C 1
ATOM 5832 O O . LEU A 1 709 ? -19.016 23.922 30.406 1 94.56 709 LEU A O 1
ATOM 5836 N N . TRP A 1 710 ? -18.922 22.578 28.641 1 91.69 710 TRP A N 1
ATOM 5837 C CA . TRP A 1 710 ? -20.094 23.172 28 1 91.69 710 TRP A CA 1
ATOM 5838 C C . TRP A 1 710 ? -21.312 22.281 28.141 1 91.69 710 TRP A C 1
ATOM 5840 O O . TRP A 1 710 ? -21.25 21.078 27.844 1 91.69 710 TRP A O 1
ATOM 5850 N N . VAL B 1 1 ? -70.25 -9.516 -14.586 1 24.52 1 VAL B N 1
ATOM 5851 C CA . VAL B 1 1 ? -69.25 -8.773 -13.812 1 24.52 1 VAL B CA 1
ATOM 5852 C C . VAL B 1 1 ? -68.125 -9.711 -13.328 1 24.52 1 VAL B C 1
ATOM 5854 O O . VAL B 1 1 ? -68.375 -10.602 -12.508 1 24.52 1 VAL B O 1
ATOM 5857 N N . SER B 1 2 ? -67.312 -10.242 -14.195 1 26.38 2 SER B N 1
ATOM 5858 C CA . SER B 1 2 ? -66.312 -11.281 -14.117 1 26.38 2 SER B CA 1
ATOM 5859 C C . SER B 1 2 ? -65.188 -10.898 -13.148 1 26.38 2 SER B C 1
ATOM 5861 O O . SER B 1 2 ? -64.625 -9.781 -13.203 1 26.38 2 SER B O 1
ATOM 5863 N N . GLN B 1 3 ? -65.312 -11.445 -11.891 1 31.8 3 GLN B N 1
ATOM 5864 C CA . GLN B 1 3 ? -64.375 -11.172 -10.797 1 31.8 3 GLN B CA 1
ATOM 5865 C C . GLN B 1 3 ? -62.938 -11.391 -11.234 1 31.8 3 GLN B C 1
ATOM 5867 O O . GLN B 1 3 ? -62.531 -12.5 -11.609 1 31.8 3 GLN B O 1
ATOM 5872 N N . GLY B 1 4 ? -62.344 -10.453 -11.922 1 31.12 4 GLY B N 1
ATOM 5873 C CA . GLY B 1 4 ? -60.969 -10.5 -12.414 1 31.12 4 GLY B CA 1
ATOM 5874 C C . GLY B 1 4 ? -59.969 -10.844 -11.344 1 31.12 4 GLY B C 1
ATOM 5875 O O . GLY B 1 4 ? -60.031 -10.328 -10.227 1 31.12 4 GLY B O 1
ATOM 5876 N N . LEU B 1 5 ? -59.438 -12.109 -11.32 1 32.81 5 LEU B N 1
ATOM 5877 C CA . LEU B 1 5 ? -58.375 -12.695 -10.508 1 32.81 5 LEU B CA 1
ATOM 5878 C C . LEU B 1 5 ? -57.219 -11.719 -10.328 1 32.81 5 LEU B C 1
ATOM 5880 O O . LEU B 1 5 ? -56.562 -11.336 -11.305 1 32.81 5 LEU B O 1
ATOM 5884 N N . ILE B 1 6 ? -57.375 -10.797 -9.422 1 32.81 6 ILE B N 1
ATOM 5885 C CA . ILE B 1 6 ? -56.25 -9.922 -9.055 1 32.81 6 ILE B CA 1
ATOM 5886 C C . ILE B 1 6 ? -55 -10.75 -8.852 1 32.81 6 ILE B C 1
ATOM 5888 O O . ILE B 1 6 ? -54.938 -11.594 -7.961 1 32.81 6 ILE B O 1
ATOM 5892 N N . ASN B 1 7 ? -54.344 -11.188 -9.883 1 29.38 7 ASN B N 1
ATOM 5893 C CA . ASN B 1 7 ? -53 -11.75 -9.82 1 29.38 7 ASN B CA 1
ATOM 5894 C C . ASN B 1 7 ? -52.094 -10.945 -8.883 1 29.38 7 ASN B C 1
ATOM 5896 O O . ASN B 1 7 ? -51.781 -9.789 -9.164 1 29.38 7 ASN B O 1
ATOM 5900 N N . LEU B 1 8 ? -52.219 -11.18 -7.633 1 35.28 8 LEU B N 1
ATOM 5901 C CA . LEU B 1 8 ? -51.281 -10.664 -6.652 1 35.28 8 LEU B CA 1
ATOM 5902 C C . LEU B 1 8 ? -49.844 -10.906 -7.102 1 35.28 8 LEU B C 1
ATOM 5904 O O . LEU B 1 8 ? -49.438 -12.055 -7.344 1 35.28 8 LEU B O 1
ATOM 5908 N N . HIS B 1 9 ? -49.281 -10.062 -7.805 1 36.5 9 HIS B N 1
ATOM 5909 C CA . HIS B 1 9 ? -47.844 -10.102 -8.062 1 36.5 9 HIS B CA 1
ATOM 5910 C C . HIS B 1 9 ? -47.062 -10.492 -6.801 1 36.5 9 HIS B C 1
ATOM 5912 O O . HIS B 1 9 ? -47.281 -9.906 -5.738 1 36.5 9 HIS B O 1
ATOM 5918 N N . PRO B 1 10 ? -46.688 -11.664 -6.551 1 43.97 10 PRO B N 1
ATOM 5919 C CA . PRO B 1 10 ? -45.938 -12.07 -5.355 1 43.97 10 PRO B CA 1
ATOM 5920 C C . PRO B 1 10 ? -44.906 -11.023 -4.922 1 43.97 10 PRO B C 1
ATOM 5922 O O . PRO B 1 10 ? -44.25 -10.406 -5.766 1 43.97 10 PRO B O 1
ATOM 5925 N N . LYS B 1 11 ? -45.125 -10.406 -3.852 1 54.38 11 LYS B N 1
ATOM 5926 C CA . LYS B 1 11 ? -44.281 -9.43 -3.168 1 54.38 11 LYS B CA 1
ATOM 5927 C C . LYS B 1 11 ? -42.812 -9.836 -3.227 1 54.38 11 LYS B C 1
ATOM 5929 O O . LYS B 1 11 ? -42.469 -10.961 -2.857 1 54.38 11 LYS B O 1
ATOM 5934 N N . GLN B 1 12 ? -41.875 -9.18 -4.086 1 69.94 12 GLN B N 1
ATOM 5935 C CA . GLN B 1 12 ? -40.438 -9.359 -4.207 1 69.94 12 GLN B CA 1
ATOM 5936 C C . GLN B 1 12 ? -39.781 -9.523 -2.834 1 69.94 12 GLN B C 1
ATOM 5938 O O . GLN B 1 12 ? -40 -8.719 -1.931 1 69.94 12 GLN B O 1
ATOM 5943 N N . GLN B 1 13 ? -39.219 -10.828 -2.572 1 87.19 13 GLN B N 1
ATOM 5944 C CA . GLN B 1 13 ? -38.594 -11.109 -1.299 1 87.19 13 GLN B CA 1
ATOM 5945 C C . GLN B 1 13 ? -37.125 -10.703 -1.334 1 87.19 13 GLN B C 1
ATOM 5947 O O . GLN B 1 13 ? -36.375 -11.055 -2.268 1 87.19 13 GLN B O 1
ATOM 5952 N N . TYR B 1 14 ? -36.75 -9.758 -0.479 1 93.25 14 TYR B N 1
ATOM 5953 C CA . TYR B 1 14 ? -35.344 -9.32 -0.352 1 93.25 14 TYR B CA 1
ATOM 5954 C C . TYR B 1 14 ? -34.656 -10.031 0.81 1 93.25 14 TYR B C 1
ATOM 5956 O O . TYR B 1 14 ? -35.281 -10.25 1.86 1 93.25 14 TYR B O 1
ATOM 5964 N N . CYS B 1 15 ? -33.438 -10.445 0.541 1 95.31 15 CYS B N 1
ATOM 5965 C CA . CYS B 1 15 ? -32.594 -10.969 1.602 1 95.31 15 CYS B CA 1
ATOM 5966 C C . CYS B 1 15 ? -31.969 -9.844 2.428 1 95.31 15 CYS B C 1
ATOM 5968 O O . CYS B 1 15 ? -31.172 -9.047 1.918 1 95.31 15 CYS B O 1
ATOM 5970 N N . LEU B 1 16 ? -32.281 -9.758 3.746 1 94.81 16 LEU B N 1
ATOM 5971 C CA . LEU B 1 16 ? -31.891 -8.609 4.551 1 94.81 16 LEU B CA 1
ATOM 5972 C C . LEU B 1 16 ? -30.891 -9.016 5.629 1 94.81 16 LEU B C 1
ATOM 5974 O O . LEU B 1 16 ? -30.609 -8.234 6.547 1 94.81 16 LEU B O 1
ATOM 5978 N N . THR B 1 17 ? -30.344 -10.25 5.512 1 95.69 17 THR B N 1
ATOM 5979 C CA . THR B 1 17 ? -29.328 -10.68 6.477 1 95.69 17 THR B CA 1
ATOM 5980 C C . THR B 1 17 ? -28.047 -9.867 6.312 1 95.69 17 THR B C 1
ATOM 5982 O O . THR B 1 17 ? -27.859 -9.203 5.289 1 95.69 17 THR B O 1
ATOM 5985 N N . SER B 1 18 ? -27.125 -9.844 7.312 1 96.31 18 SER B N 1
ATOM 5986 C CA . SER B 1 18 ? -25.859 -9.133 7.262 1 96.31 18 SER B CA 1
ATOM 5987 C C . SER B 1 18 ? -25 -9.609 6.086 1 96.31 18 SER B C 1
ATOM 5989 O O . SER B 1 18 ? -24.312 -8.812 5.441 1 96.31 18 SER B O 1
ATOM 5991 N N . GLU B 1 19 ? -25.078 -10.906 5.84 1 96.81 19 GLU B N 1
ATOM 5992 C CA . GLU B 1 19 ? -24.312 -11.492 4.75 1 96.81 19 GLU B CA 1
ATOM 5993 C C . GLU B 1 19 ? -24.781 -10.977 3.396 1 96.81 19 GLU B C 1
ATOM 5995 O O . GLU B 1 19 ? -23.969 -10.648 2.533 1 96.81 19 GLU B O 1
ATOM 6000 N N . CYS B 1 20 ? -26.109 -10.867 3.25 1 97.5 20 CYS B N 1
ATOM 6001 C CA . CYS B 1 20 ? -26.672 -10.398 1.988 1 97.5 20 CYS B CA 1
ATOM 6002 C C . CYS B 1 20 ? -26.375 -8.922 1.773 1 97.5 20 CYS B C 1
ATOM 6004 O O . CYS B 1 20 ? -26.125 -8.492 0.646 1 97.5 20 CYS B O 1
ATOM 6006 N N . ILE B 1 21 ? -26.391 -8.156 2.873 1 97.56 21 ILE B N 1
ATOM 6007 C CA . ILE B 1 21 ? -26.062 -6.738 2.801 1 97.56 21 ILE B CA 1
ATOM 6008 C C . ILE B 1 21 ? -24.594 -6.566 2.396 1 97.56 21 ILE B C 1
ATOM 6010 O O . ILE B 1 21 ? -24.281 -5.734 1.543 1 97.56 21 ILE B O 1
ATOM 6014 N N . GLU B 1 22 ? -23.734 -7.352 2.971 1 97.12 22 GLU B N 1
ATOM 6015 C CA . GLU B 1 22 ? -22.312 -7.328 2.619 1 97.12 22 GLU B CA 1
ATOM 6016 C C . GLU B 1 22 ? -22.109 -7.648 1.142 1 97.12 22 GLU B C 1
ATOM 6018 O O . GLU B 1 22 ? -21.344 -6.969 0.453 1 97.12 22 GLU B O 1
ATOM 6023 N N . ALA B 1 23 ? -22.781 -8.672 0.691 1 97.81 23 ALA B N 1
ATOM 6024 C CA . ALA B 1 23 ? -22.656 -9.094 -0.704 1 97.81 23 ALA B CA 1
ATOM 6025 C C . ALA B 1 23 ? -23.141 -7.992 -1.648 1 97.81 23 ALA B C 1
ATOM 6027 O O . ALA B 1 23 ? -22.484 -7.695 -2.648 1 97.81 23 ALA B O 1
ATOM 6028 N N . ALA B 1 24 ? -24.297 -7.434 -1.314 1 98.12 24 ALA B N 1
ATOM 6029 C CA . ALA B 1 24 ? -24.875 -6.379 -2.15 1 98.12 24 ALA B CA 1
ATOM 6030 C C . ALA B 1 24 ? -23.922 -5.184 -2.244 1 98.12 24 ALA B C 1
ATOM 6032 O O . ALA B 1 24 ? -23.688 -4.648 -3.33 1 98.12 24 ALA B O 1
ATOM 6033 N N . ALA B 1 25 ? -23.406 -4.781 -1.119 1 97.5 25 ALA B N 1
ATOM 6034 C CA . ALA B 1 25 ? -22.484 -3.65 -1.08 1 97.5 25 ALA B CA 1
ATOM 6035 C C . ALA B 1 25 ? -21.188 -3.965 -1.84 1 97.5 25 ALA B C 1
ATOM 6037 O O . ALA B 1 25 ? -20.625 -3.088 -2.49 1 97.5 25 ALA B O 1
ATOM 6038 N N . SER B 1 26 ? -20.688 -5.199 -1.715 1 97 26 SER B N 1
ATOM 6039 C CA . SER B 1 26 ? -19.5 -5.637 -2.436 1 97 26 SER B CA 1
ATOM 6040 C C . SER B 1 26 ? -19.703 -5.527 -3.943 1 97 26 SER B C 1
ATOM 6042 O O . SER B 1 26 ? -18.812 -5.051 -4.656 1 97 26 SER B O 1
ATOM 6044 N N . ILE B 1 27 ? -20.875 -5.926 -4.418 1 97.81 27 ILE B N 1
ATOM 6045 C CA . ILE B 1 27 ? -21.188 -5.855 -5.84 1 97.81 27 ILE B CA 1
ATOM 6046 C C . ILE B 1 27 ? -21.266 -4.395 -6.281 1 97.81 27 ILE B C 1
ATOM 6048 O O . ILE B 1 27 ? -20.656 -4.012 -7.289 1 97.81 27 ILE B O 1
ATOM 6052 N N . LEU B 1 28 ? -21.906 -3.641 -5.469 1 97 28 LEU B N 1
ATOM 6053 C CA . LEU B 1 28 ? -22.109 -2.23 -5.777 1 97 28 LEU B CA 1
ATOM 6054 C C . LEU B 1 28 ? -20.781 -1.501 -5.91 1 97 28 LEU B C 1
ATOM 6056 O O . LEU B 1 28 ? -20.625 -0.617 -6.758 1 97 28 LEU B O 1
ATOM 6060 N N . SER B 1 29 ? -19.844 -1.838 -5.145 1 96.19 29 SER B N 1
ATOM 6061 C CA . SER B 1 29 ? -18.578 -1.123 -5.105 1 96.19 29 SER B CA 1
ATOM 6062 C C . SER B 1 29 ? -17.672 -1.533 -6.27 1 96.19 29 SER B C 1
ATOM 6064 O O . SER B 1 29 ? -16.719 -0.824 -6.602 1 96.19 29 SER B O 1
ATOM 6066 N N . LYS B 1 30 ? -17.969 -2.58 -6.926 1 98 30 LYS B N 1
ATOM 6067 C CA . LYS B 1 30 ? -17.047 -3.129 -7.918 1 98 30 LYS B CA 1
ATOM 6068 C C . LYS B 1 30 ? -17.5 -2.787 -9.336 1 98 30 LYS B C 1
ATOM 6070 O O . LYS B 1 30 ? -16.703 -2.795 -10.266 1 98 30 LYS B O 1
ATOM 6075 N N . ILE B 1 31 ? -18.75 -2.488 -9.547 1 98 31 ILE B N 1
ATOM 6076 C CA . ILE B 1 31 ? -19.281 -2.352 -10.898 1 98 31 ILE B CA 1
ATOM 6077 C C . ILE B 1 31 ? -19.188 -0.896 -11.344 1 98 31 ILE B C 1
ATOM 6079 O O . ILE B 1 31 ? -19.062 0.01 -10.516 1 98 31 ILE B O 1
ATOM 6083 N N . ASN B 1 32 ? -19.125 -0.682 -12.625 1 97.88 32 ASN B N 1
ATOM 6084 C CA . ASN B 1 32 ? -19.219 0.603 -13.305 1 97.88 32 ASN B CA 1
ATOM 6085 C C . ASN B 1 32 ? -20.484 0.681 -14.164 1 97.88 32 ASN B C 1
ATOM 6087 O O . ASN B 1 32 ? -20.484 0.226 -15.312 1 97.88 32 ASN B O 1
ATOM 6091 N N . GLN B 1 33 ? -21.469 1.307 -13.719 1 95 33 GLN B N 1
ATOM 6092 C CA . GLN B 1 33 ? -22.781 1.292 -14.336 1 95 33 GLN B CA 1
ATOM 6093 C C . GLN B 1 33 ? -22.828 2.189 -15.57 1 95 33 GLN B C 1
ATOM 6095 O O . GLN B 1 33 ? -23.781 2.135 -16.359 1 95 33 GLN B O 1
ATOM 6100 N N . SER B 1 34 ? -21.812 2.914 -15.773 1 96.5 34 SER B N 1
ATOM 6101 C CA . SER B 1 34 ? -21.75 3.773 -16.953 1 96.5 34 SER B CA 1
ATOM 6102 C C . SER B 1 34 ? -21.297 2.994 -18.188 1 96.5 34 SER B C 1
ATOM 6104 O O . SER B 1 34 ? -21.406 3.488 -19.312 1 96.5 34 SER B O 1
ATOM 6106 N N . VAL B 1 35 ? -20.844 1.802 -18 1 97.81 35 VAL B N 1
ATOM 6107 C CA . VAL B 1 35 ? -20.406 0.956 -19.109 1 97.81 35 VAL B CA 1
ATOM 6108 C C . VAL B 1 35 ? -21.5 -0.036 -19.469 1 97.81 35 VAL B C 1
ATOM 6110 O O . VAL B 1 35 ? -22.094 -0.667 -18.594 1 97.81 35 VAL B O 1
ATOM 6113 N N . ASP B 1 36 ? -21.781 -0.195 -20.75 1 97.69 36 ASP B N 1
ATOM 6114 C CA . ASP B 1 36 ? -22.75 -1.186 -21.234 1 97.69 36 ASP B CA 1
ATOM 6115 C C . ASP B 1 36 ? -22.172 -2.6 -21.109 1 97.69 36 ASP B C 1
ATOM 6117 O O . ASP B 1 36 ? -21.172 -2.92 -21.75 1 97.69 36 ASP B O 1
ATOM 6121 N N . PRO B 1 37 ? -22.828 -3.449 -20.297 1 98.12 37 PRO B N 1
ATOM 6122 C CA . PRO B 1 37 ? -22.312 -4.809 -20.125 1 98.12 37 PRO B CA 1
ATOM 6123 C C . PRO B 1 37 ? -22.266 -5.602 -21.422 1 98.12 37 PRO B C 1
ATOM 6125 O O . PRO B 1 37 ? -21.516 -6.574 -21.531 1 98.12 37 PRO B O 1
ATOM 6128 N N . CYS B 1 38 ? -23.062 -5.215 -22.438 1 98.38 38 CYS B N 1
ATOM 6129 C CA . CYS B 1 38 ? -23.078 -5.93 -23.719 1 98.38 38 CYS B CA 1
ATOM 6130 C C . CYS B 1 38 ? -21.953 -5.453 -24.625 1 98.38 38 CYS B C 1
ATOM 6132 O O . CYS B 1 38 ? -21.625 -6.105 -25.625 1 98.38 38 CYS B O 1
ATOM 6134 N N . GLU B 1 39 ? -21.266 -4.371 -24.219 1 97.12 39 GLU B N 1
ATOM 6135 C CA . GLU B 1 39 ? -20.156 -3.861 -25.016 1 97.12 39 GLU B CA 1
ATOM 6136 C C . GLU B 1 39 ? -18.812 -4.246 -24.391 1 97.12 39 GLU B C 1
ATOM 6138 O O . GLU B 1 39 ? -17.844 -4.504 -25.094 1 97.12 39 GLU B O 1
ATOM 6143 N N . ASN B 1 40 ? -18.734 -4.18 -23.094 1 98 40 ASN B N 1
ATOM 6144 C CA . ASN B 1 40 ? -17.531 -4.562 -22.359 1 98 40 ASN B CA 1
ATOM 6145 C C . ASN B 1 40 ? -17.859 -5.008 -20.938 1 98 40 ASN B C 1
ATOM 6147 O O . ASN B 1 40 ? -17.75 -4.215 -20 1 98 40 ASN B O 1
ATOM 6151 N N . PHE B 1 41 ? -18.094 -6.234 -20.781 1 98.62 41 PHE B N 1
ATOM 6152 C CA . PHE B 1 41 ? -18.547 -6.75 -19.5 1 98.62 41 PHE B CA 1
ATOM 6153 C C . PHE B 1 41 ? -17.438 -6.676 -18.469 1 98.62 41 PHE B C 1
ATOM 6155 O O . PHE B 1 41 ? -17.703 -6.5 -17.266 1 98.62 41 PHE B O 1
ATOM 6162 N N . PHE B 1 42 ? -16.188 -6.801 -18.891 1 98.56 42 PHE B N 1
ATOM 6163 C CA . PHE B 1 42 ? -15.062 -6.703 -17.953 1 98.56 42 PHE B CA 1
ATOM 6164 C C . PHE B 1 42 ? -15.023 -5.324 -17.312 1 98.56 42 PHE B C 1
ATOM 6166 O O . PHE B 1 42 ? -14.883 -5.211 -16.094 1 98.56 42 PHE B O 1
ATOM 6173 N N . ARG B 1 43 ? -15.102 -4.277 -18.109 1 98.31 43 ARG B N 1
ATOM 6174 C CA . ARG B 1 43 ? -15.109 -2.918 -17.578 1 98.31 43 ARG B CA 1
ATOM 6175 C C . ARG B 1 43 ? -16.344 -2.678 -16.719 1 98.31 43 ARG B C 1
ATOM 6177 O O . ARG B 1 43 ? -16.234 -2.057 -15.656 1 98.31 43 ARG B O 1
ATOM 6184 N N . PHE B 1 44 ? -17.516 -3.178 -17.156 1 98.62 44 PHE B N 1
ATOM 6185 C CA . PHE B 1 44 ? -18.734 -3.061 -16.375 1 98.62 44 PHE B CA 1
ATOM 6186 C C . PHE B 1 44 ? -18.562 -3.68 -14.992 1 98.62 44 PHE B C 1
ATOM 6188 O O . PHE B 1 44 ? -18.938 -3.074 -13.984 1 98.62 44 PHE B O 1
ATOM 6195 N N . ALA B 1 45 ? -17.953 -4.809 -14.906 1 98.69 45 ALA B N 1
ATOM 6196 C CA . ALA B 1 45 ? -17.891 -5.609 -13.68 1 98.69 45 ALA B CA 1
ATOM 6197 C C . ALA B 1 45 ? -16.703 -5.191 -12.812 1 98.69 45 ALA B C 1
ATOM 6199 O O . ALA B 1 45 ? -16.766 -5.289 -11.586 1 98.69 45 ALA B O 1
ATOM 6200 N N . CYS B 1 46 ? -15.547 -4.684 -13.414 1 98.62 46 CYS B N 1
ATOM 6201 C CA . CYS B 1 46 ? -14.297 -4.652 -12.656 1 98.62 46 CYS B CA 1
ATOM 6202 C C . CYS B 1 46 ? -13.805 -3.223 -12.477 1 98.62 46 CYS B C 1
ATOM 6204 O O . CYS B 1 46 ? -12.938 -2.963 -11.648 1 98.62 46 CYS B O 1
ATOM 6206 N N . ASP B 1 47 ? -14.328 -2.234 -13.188 1 98.06 47 ASP B N 1
ATOM 6207 C CA . ASP B 1 47 ? -13.773 -0.884 -13.148 1 98.06 47 ASP B CA 1
ATOM 6208 C C . ASP B 1 47 ? -13.812 -0.318 -11.727 1 98.06 47 ASP B C 1
ATOM 6210 O O . ASP B 1 47 ? -12.867 0.344 -11.297 1 98.06 47 ASP B O 1
ATOM 6214 N N . GLY B 1 48 ? -14.945 -0.536 -11.07 1 97.5 48 GLY B N 1
ATOM 6215 C CA . GLY B 1 48 ? -15.047 -0.042 -9.711 1 97.5 48 GLY B CA 1
ATOM 6216 C C . GLY B 1 48 ? -13.992 -0.62 -8.789 1 97.5 48 GLY B C 1
ATOM 6217 O O . GLY B 1 48 ? -13.383 0.106 -7.996 1 97.5 48 GLY B O 1
ATOM 6218 N N . TRP B 1 49 ? -13.781 -1.899 -8.883 1 97.62 49 TRP B N 1
ATOM 6219 C CA . TRP B 1 49 ? -12.766 -2.547 -8.062 1 97.62 49 TRP B CA 1
ATOM 6220 C C . TRP B 1 49 ? -11.383 -2 -8.383 1 97.62 49 TRP B C 1
ATOM 6222 O O . TRP B 1 49 ? -10.602 -1.705 -7.477 1 97.62 49 TRP B O 1
ATOM 6232 N N . MET B 1 50 ? -11.031 -1.916 -9.625 1 96.94 50 MET B N 1
ATOM 6233 C CA . MET B 1 50 ? -9.703 -1.484 -10.062 1 96.94 50 MET B CA 1
ATOM 6234 C C . MET B 1 50 ? -9.438 -0.042 -9.641 1 96.94 50 MET B C 1
ATOM 6236 O O . MET B 1 50 ? -8.312 0.306 -9.281 1 96.94 50 MET B O 1
ATOM 6240 N N . SER B 1 51 ? -10.445 0.783 -9.664 1 93.94 51 SER B N 1
ATOM 6241 C CA . SER B 1 51 ? -10.312 2.172 -9.234 1 93.94 51 SER B CA 1
ATOM 6242 C C . SER B 1 51 ? -10.039 2.262 -7.738 1 93.94 51 SER B C 1
ATOM 6244 O O . SER B 1 51 ? -9.281 3.123 -7.293 1 93.94 51 SER B O 1
ATOM 6246 N N . ASN B 1 52 ? -10.609 1.354 -6.996 1 93.06 52 ASN B N 1
ATOM 6247 C CA . ASN B 1 52 ? -10.484 1.382 -5.543 1 93.06 52 ASN B CA 1
ATOM 6248 C C . ASN B 1 52 ? -9.242 0.637 -5.074 1 93.06 52 ASN B C 1
ATOM 6250 O O . ASN B 1 52 ? -8.844 0.753 -3.914 1 93.06 52 ASN B O 1
ATOM 6254 N N . ASN B 1 53 ? -8.625 -0.1 -6.004 1 94.88 53 ASN B N 1
ATOM 6255 C CA . ASN B 1 53 ? -7.449 -0.899 -5.668 1 94.88 53 ASN B CA 1
ATOM 6256 C C . ASN B 1 53 ? -6.312 -0.667 -6.66 1 94.88 53 ASN B C 1
ATOM 6258 O O . ASN B 1 53 ? -5.965 -1.563 -7.434 1 94.88 53 ASN B O 1
ATOM 6262 N N . PRO B 1 54 ? -5.727 0.498 -6.594 1 94.19 54 PRO B N 1
ATOM 6263 C CA . PRO B 1 54 ? -4.598 0.749 -7.492 1 94.19 54 PRO B CA 1
ATOM 6264 C C . PRO B 1 54 ? -3.422 -0.194 -7.238 1 94.19 54 PRO B C 1
ATOM 6266 O O . PRO B 1 54 ? -3.283 -0.732 -6.137 1 94.19 54 PRO B O 1
ATOM 6269 N N . ILE B 1 55 ? -2.594 -0.389 -8.211 1 96.62 55 ILE B N 1
ATOM 6270 C CA . ILE B 1 55 ? -1.451 -1.287 -8.086 1 96.62 55 ILE B CA 1
ATOM 6271 C C . ILE B 1 55 ? -0.467 -0.732 -7.062 1 96.62 55 ILE B C 1
ATOM 6273 O O . ILE B 1 55 ? 0.037 0.384 -7.215 1 96.62 55 ILE B O 1
ATOM 6277 N N . PRO B 1 56 ? -0.189 -1.445 -6.051 1 95.69 56 PRO B N 1
ATOM 6278 C CA . PRO B 1 56 ? 0.841 -1.002 -5.109 1 95.69 56 PRO B CA 1
ATOM 6279 C C . PRO B 1 56 ? 2.217 -0.873 -5.758 1 95.69 56 PRO B C 1
ATOM 6281 O O . PRO B 1 56 ? 2.498 -1.539 -6.758 1 95.69 56 PRO B O 1
ATOM 6284 N N . GLU B 1 57 ? 3.123 -0.155 -5.16 1 95.38 57 GLU B N 1
ATOM 6285 C CA . GLU B 1 57 ? 4.41 0.186 -5.754 1 95.38 57 GLU B CA 1
ATOM 6286 C C . GLU B 1 57 ? 5.332 -1.028 -5.809 1 95.38 57 GLU B C 1
ATOM 6288 O O . GLU B 1 57 ? 6.273 -1.065 -6.605 1 95.38 57 GLU B O 1
ATOM 6293 N N . ASP B 1 58 ? 5.051 -1.978 -4.957 1 96.12 58 ASP B N 1
ATOM 6294 C CA . ASP B 1 58 ? 5.918 -3.15 -4.902 1 96.12 58 ASP B CA 1
ATOM 6295 C C . ASP B 1 58 ? 5.348 -4.297 -5.734 1 96.12 58 ASP B C 1
ATOM 6297 O O . ASP B 1 58 ? 5.801 -5.438 -5.621 1 96.12 58 ASP B O 1
ATOM 6301 N N . SER B 1 59 ? 4.336 -4.02 -6.566 1 96.94 59 SER B N 1
ATOM 6302 C CA . SER B 1 59 ? 3.699 -5.059 -7.371 1 96.94 59 SER B CA 1
ATOM 6303 C C . SER B 1 59 ? 3.705 -4.691 -8.852 1 96.94 59 SER B C 1
ATOM 6305 O O . SER B 1 59 ? 3.607 -3.514 -9.203 1 96.94 59 SER B O 1
ATOM 6307 N N . SER B 1 60 ? 3.812 -5.676 -9.695 1 96.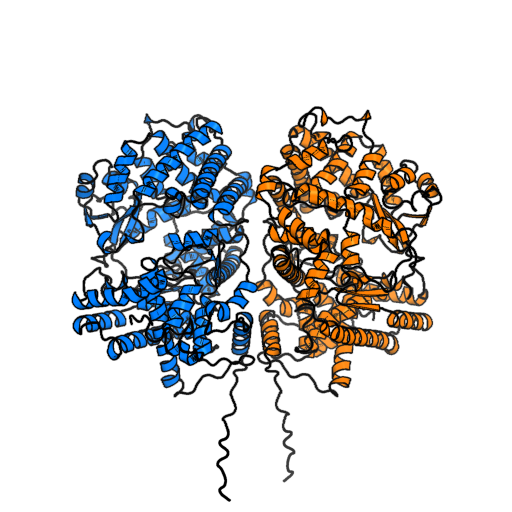81 60 SER B N 1
ATOM 6308 C CA . SER B 1 60 ? 3.787 -5.465 -11.141 1 96.81 60 SER B CA 1
ATOM 6309 C C . SER B 1 60 ? 2.363 -5.535 -11.68 1 96.81 60 SER B C 1
ATOM 6311 O O . SER B 1 60 ? 2.088 -5.047 -12.781 1 96.81 60 SER B O 1
ATOM 6313 N N . ASN B 1 61 ? 1.521 -6.105 -10.992 1 97.62 61 ASN B N 1
ATOM 6314 C CA . ASN B 1 61 ? 0.089 -6.203 -11.25 1 97.62 61 ASN B CA 1
ATOM 6315 C C . ASN B 1 61 ? -0.702 -6.375 -9.953 1 97.62 61 ASN B C 1
ATOM 6317 O O . ASN B 1 61 ? -0.133 -6.715 -8.922 1 97.62 61 ASN B O 1
ATOM 6321 N N . TYR B 1 62 ? -1.931 -6.039 -9.953 1 97.88 62 TYR B N 1
ATOM 6322 C CA . TYR B 1 62 ? -2.746 -6.152 -8.75 1 97.88 62 TYR B CA 1
ATOM 6323 C C . TYR B 1 62 ? -4.191 -6.477 -9.094 1 97.88 62 TYR B C 1
ATOM 6325 O O . TYR B 1 62 ? -4.797 -5.809 -9.938 1 97.88 62 TYR B O 1
ATOM 6333 N N . GLY B 1 63 ? -4.715 -7.539 -8.539 1 97.94 63 GLY B N 1
ATOM 6334 C CA . GLY B 1 63 ? -6.07 -8.031 -8.727 1 97.94 63 GLY B CA 1
ATOM 6335 C C . GLY B 1 63 ? -6.594 -8.812 -7.535 1 97.94 63 GLY B C 1
ATOM 6336 O O . GLY B 1 63 ? -6.074 -8.68 -6.426 1 97.94 63 GLY B O 1
ATOM 6337 N N . VAL B 1 64 ? -7.617 -9.5 -7.684 1 97.69 64 VAL B N 1
ATOM 6338 C CA . VAL B 1 64 ? -8.289 -10.195 -6.586 1 97.69 64 VAL B CA 1
ATOM 6339 C C . VAL B 1 64 ? -7.391 -11.305 -6.051 1 97.69 64 VAL B C 1
ATOM 6341 O O . VAL B 1 64 ? -7.34 -11.539 -4.84 1 97.69 64 VAL B O 1
ATOM 6344 N N . TYR B 1 65 ? -6.617 -11.945 -6.902 1 97.12 65 TYR B N 1
ATOM 6345 C CA . TYR B 1 65 ? -5.73 -13.008 -6.453 1 97.12 65 TYR B CA 1
ATOM 6346 C C . TYR B 1 65 ? -4.602 -12.453 -5.594 1 97.12 65 TYR B C 1
ATOM 6348 O O . TYR B 1 65 ? -4.402 -12.898 -4.457 1 97.12 65 TYR B O 1
ATOM 6356 N N . PRO B 1 66 ? -3.85 -11.445 -6.137 1 97.44 66 PRO B N 1
ATOM 6357 C CA . PRO B 1 66 ? -2.822 -10.867 -5.27 1 97.44 66 PRO B CA 1
ATOM 6358 C C . PRO B 1 66 ? -3.398 -10.273 -3.986 1 97.44 66 PRO B C 1
ATOM 6360 O O . PRO B 1 66 ? -2.758 -10.32 -2.934 1 97.44 66 PRO B O 1
ATOM 6363 N N . TRP B 1 67 ? -4.551 -9.688 -4.098 1 97.31 67 TRP B N 1
ATOM 6364 C CA . TRP B 1 67 ? -5.207 -9.133 -2.916 1 97.31 67 TRP B CA 1
ATOM 6365 C C . TRP B 1 67 ? -5.465 -10.219 -1.877 1 97.31 67 TRP B C 1
ATOM 6367 O O . TRP B 1 67 ? -5.207 -10.016 -0.687 1 97.31 67 TRP B O 1
ATOM 6377 N N . LEU B 1 68 ? -5.996 -11.328 -2.268 1 97.56 68 LEU B N 1
ATOM 6378 C CA . LEU B 1 68 ? -6.242 -12.438 -1.352 1 97.56 68 LEU B CA 1
ATOM 6379 C C . LEU B 1 68 ? -4.934 -12.992 -0.803 1 97.56 68 LEU B C 1
ATOM 6381 O O . LEU B 1 68 ? -4.852 -13.359 0.371 1 97.56 68 LEU B O 1
ATOM 6385 N N . ARG B 1 69 ? -3.947 -13.109 -1.674 1 97.75 69 ARG B N 1
ATOM 6386 C CA . ARG B 1 69 ? -2.637 -13.562 -1.217 1 97.75 69 ARG B CA 1
ATOM 6387 C C . ARG B 1 69 ? -2.123 -12.688 -0.08 1 97.75 69 ARG B C 1
ATOM 6389 O O . ARG B 1 69 ? -1.628 -13.195 0.929 1 97.75 69 ARG B O 1
ATOM 6396 N N . ASN B 1 70 ? -2.217 -11.414 -0.27 1 96.88 70 ASN B N 1
ATOM 6397 C CA . ASN B 1 70 ? -1.799 -10.484 0.774 1 96.88 70 ASN B CA 1
ATOM 6398 C C . ASN B 1 70 ? -2.582 -10.703 2.066 1 96.88 70 ASN B C 1
ATOM 6400 O O . ASN B 1 70 ? -2.021 -10.609 3.16 1 96.88 70 ASN B O 1
ATOM 6404 N N . ASN B 1 71 ? -3.873 -10.945 1.962 1 96.38 71 ASN B N 1
ATOM 6405 C CA . ASN B 1 71 ? -4.695 -11.188 3.143 1 96.38 71 ASN B CA 1
ATOM 6406 C C . ASN B 1 71 ? -4.25 -12.445 3.887 1 96.38 71 ASN B C 1
ATOM 6408 O O . ASN B 1 71 ? -4.227 -12.461 5.121 1 96.38 71 ASN B O 1
ATOM 6412 N N . VAL B 1 72 ? -3.945 -13.453 3.127 1 97.69 72 VAL B N 1
ATOM 6413 C CA . VAL B 1 72 ? -3.451 -14.68 3.734 1 97.69 72 VAL B CA 1
ATOM 6414 C C . VAL B 1 72 ? -2.115 -14.422 4.422 1 97.69 72 VAL B C 1
ATOM 6416 O O . VAL B 1 72 ? -1.882 -14.891 5.539 1 97.69 72 VAL B O 1
ATOM 6419 N N . ASP B 1 73 ? -1.285 -13.68 3.785 1 98 73 ASP B N 1
ATOM 6420 C CA . ASP B 1 73 ? 0.017 -13.367 4.363 1 98 73 ASP B CA 1
ATOM 6421 C C . ASP B 1 73 ? -0.137 -12.602 5.676 1 98 73 ASP B C 1
ATOM 6423 O O . ASP B 1 73 ? 0.633 -12.812 6.617 1 98 73 ASP B O 1
ATOM 6427 N N . LEU B 1 74 ? -1.092 -11.695 5.742 1 96.94 74 LEU B N 1
ATOM 6428 C CA . LEU B 1 74 ? -1.335 -10.945 6.969 1 96.94 74 LEU B CA 1
ATOM 6429 C C . LEU B 1 74 ? -1.763 -11.875 8.102 1 96.94 74 LEU B C 1
ATOM 6431 O O . LEU B 1 74 ? -1.356 -11.688 9.25 1 96.94 74 LEU B O 1
ATOM 6435 N N . LYS B 1 75 ? -2.596 -12.828 7.789 1 97 75 LYS B N 1
ATOM 6436 C CA . LYS B 1 75 ? -3.01 -13.82 8.781 1 97 75 LYS B CA 1
ATOM 6437 C C . LYS B 1 75 ? -1.817 -14.633 9.273 1 97 75 LYS B C 1
ATOM 6439 O O . LYS B 1 75 ? -1.699 -14.914 10.469 1 97 75 LYS B O 1
ATOM 6444 N N . LEU B 1 76 ? -0.983 -15.008 8.344 1 98.44 76 LEU B N 1
ATOM 6445 C CA . LEU B 1 76 ? 0.212 -15.766 8.695 1 98.44 76 LEU B CA 1
ATOM 6446 C C . LEU B 1 76 ? 1.164 -14.922 9.531 1 98.44 76 LEU B C 1
ATOM 6448 O O . LEU B 1 76 ? 1.786 -15.422 10.477 1 98.44 76 LEU B O 1
ATOM 6452 N N . LYS B 1 77 ? 1.335 -13.633 9.172 1 98 77 LYS B N 1
ATOM 6453 C CA . LYS B 1 77 ? 2.145 -12.703 9.953 1 98 77 LYS B CA 1
ATOM 6454 C C . LYS B 1 77 ? 1.725 -12.703 11.422 1 98 77 LYS B C 1
ATOM 6456 O O . LYS B 1 77 ? 2.568 -12.805 12.312 1 98 77 LYS B O 1
ATOM 6461 N N . ALA B 1 78 ? 0.413 -12.648 11.648 1 96.62 78 ALA B N 1
ATOM 6462 C CA . ALA B 1 78 ? -0.128 -12.594 13.008 1 96.62 78 ALA B CA 1
ATOM 6463 C C . ALA B 1 78 ? 0.208 -13.867 13.773 1 96.62 78 ALA B C 1
ATOM 6465 O O . ALA B 1 78 ? 0.496 -13.812 14.977 1 96.62 78 ALA B O 1
ATOM 6466 N N . LEU B 1 79 ? 0.167 -14.992 13.086 1 97.88 79 LEU B N 1
ATOM 6467 C CA . LEU B 1 79 ? 0.467 -16.266 13.719 1 97.88 79 LEU B CA 1
ATOM 6468 C C . LEU B 1 79 ? 1.953 -16.391 14.039 1 97.88 79 LEU B C 1
ATOM 6470 O O . LEU B 1 79 ? 2.324 -16.828 15.133 1 97.88 79 LEU B O 1
ATOM 6474 N N . LEU B 1 80 ? 2.795 -15.938 13.133 1 98.44 80 LEU B N 1
ATOM 6475 C CA . LEU B 1 80 ? 4.242 -16.078 13.266 1 98.44 80 LEU B CA 1
ATOM 6476 C C . LEU B 1 80 ? 4.789 -15.109 14.305 1 98.44 80 LEU B C 1
ATOM 6478 O O . LEU B 1 80 ? 5.82 -15.383 14.93 1 98.44 80 LEU B O 1
ATOM 6482 N N . GLN B 1 81 ? 4.082 -14.031 14.523 1 97 81 GLN B N 1
ATOM 6483 C CA . GLN B 1 81 ? 4.57 -13 15.43 1 97 81 GLN B CA 1
ATOM 6484 C C . GLN B 1 81 ? 4.211 -13.32 16.875 1 97 81 GLN B C 1
ATOM 6486 O O . GLN B 1 81 ? 4.758 -12.719 17.797 1 97 81 GLN B O 1
ATOM 6491 N N . LYS B 1 82 ? 3.336 -14.289 17.078 1 96.25 82 LYS B N 1
ATOM 6492 C CA . LYS B 1 82 ? 3.049 -14.703 18.453 1 96.25 82 LYS B CA 1
ATOM 6493 C C . LYS B 1 82 ? 4.305 -15.227 19.141 1 96.25 82 LYS B C 1
ATOM 6495 O O . LYS B 1 82 ? 5.125 -15.906 18.516 1 96.25 82 LYS B O 1
ATOM 6500 N N . PRO B 1 83 ? 4.445 -14.945 20.438 1 95.94 83 PRO B N 1
ATOM 6501 C CA . PRO B 1 83 ? 5.617 -15.438 21.172 1 95.94 83 PRO B CA 1
ATOM 6502 C C . PRO B 1 83 ? 5.68 -16.969 21.219 1 95.94 83 PRO B C 1
ATOM 6504 O O . PRO B 1 83 ? 4.645 -17.625 21.344 1 95.94 83 PRO B O 1
ATOM 6507 N N . ILE B 1 84 ? 6.84 -17.453 21.188 1 96.12 84 ILE B N 1
ATOM 6508 C CA . ILE B 1 84 ? 7.051 -18.906 21.25 1 96.12 84 ILE B CA 1
ATOM 6509 C C . ILE B 1 84 ? 6.641 -19.422 22.625 1 96.12 84 ILE B C 1
ATOM 6511 O O . ILE B 1 84 ? 7.039 -18.875 23.656 1 96.12 84 ILE B O 1
ATOM 6515 N N . SER B 1 85 ? 5.805 -20.344 22.594 1 94.38 85 SER B N 1
ATOM 6516 C CA . SER B 1 85 ? 5.414 -21.047 23.812 1 94.38 85 SER B CA 1
ATOM 6517 C C . SER B 1 85 ? 5.906 -22.5 23.781 1 94.38 85 SER B C 1
ATOM 6519 O O . SER B 1 85 ? 5.461 -23.297 22.969 1 94.38 85 SER B O 1
ATOM 6521 N N . LYS B 1 86 ? 6.734 -22.891 24.734 1 91.31 86 LYS B N 1
ATOM 6522 C CA . LYS B 1 86 ? 7.25 -24.25 24.766 1 91.31 86 LYS B CA 1
ATOM 6523 C C . LYS B 1 86 ? 6.145 -25.25 25.125 1 91.31 86 LYS B C 1
ATOM 6525 O O . LYS B 1 86 ? 6.234 -26.422 24.781 1 91.31 86 LYS B O 1
ATOM 6530 N N . ARG B 1 87 ? 5.129 -24.781 25.734 1 91.19 87 ARG B N 1
ATOM 6531 C CA . ARG B 1 87 ? 4.016 -25.625 26.141 1 91.19 87 ARG B CA 1
ATOM 6532 C C . ARG B 1 87 ? 3.021 -25.812 25 1 91.19 87 ARG B C 1
ATOM 6534 O O . ARG B 1 87 ? 2.58 -26.922 24.719 1 91.19 87 ARG B O 1
ATOM 6541 N N . ARG B 1 88 ? 2.777 -24.828 24.234 1 90.31 88 ARG B N 1
ATOM 6542 C CA . ARG B 1 88 ? 1.688 -24.844 23.266 1 90.31 88 ARG B CA 1
ATOM 6543 C C . ARG B 1 88 ? 2.207 -25.141 21.859 1 90.31 88 ARG B C 1
ATOM 6545 O O . ARG B 1 88 ? 1.504 -25.734 21.047 1 90.31 88 ARG B O 1
ATOM 6552 N N . ASP B 1 89 ? 3.408 -24.703 21.516 1 95.19 89 ASP B N 1
ATOM 6553 C CA . ASP B 1 89 ? 3.939 -24.812 20.156 1 95.19 89 ASP B CA 1
ATOM 6554 C C . ASP B 1 89 ? 4.688 -26.125 19.969 1 95.19 89 ASP B C 1
ATOM 6556 O O . ASP B 1 89 ? 5.52 -26.5 20.797 1 95.19 89 ASP B O 1
ATOM 6560 N N . SER B 1 90 ? 4.316 -26.891 18.938 1 95.62 90 SER B N 1
ATOM 6561 C CA . SER B 1 90 ? 5.148 -28.031 18.547 1 95.62 90 SER B CA 1
ATOM 6562 C C . SER B 1 90 ? 6.559 -27.594 18.188 1 95.62 90 SER B C 1
ATOM 6564 O O . SER B 1 90 ? 6.809 -26.391 18 1 95.62 90 SER B O 1
ATOM 6566 N N . GLU B 1 91 ? 7.477 -28.5 18.094 1 96.19 91 GLU B N 1
ATOM 6567 C CA . GLU B 1 91 ? 8.844 -28.172 17.688 1 96.19 91 GLU B CA 1
ATOM 6568 C C . GLU B 1 91 ? 8.867 -27.531 16.312 1 96.19 91 GLU B C 1
ATOM 6570 O O . GLU B 1 91 ? 9.633 -26.594 16.062 1 96.19 91 GLU B O 1
ATOM 6575 N N . ALA B 1 92 ? 8.047 -28.031 15.461 1 97.5 92 ALA B N 1
ATOM 6576 C CA . ALA B 1 92 ? 7.98 -27.5 14.102 1 97.5 92 ALA B CA 1
ATOM 6577 C C . ALA B 1 92 ? 7.5 -26.047 14.094 1 97.5 92 ALA B C 1
ATOM 6579 O O . ALA B 1 92 ? 8.039 -25.203 13.375 1 97.5 92 ALA B O 1
ATOM 6580 N N . VAL B 1 93 ? 6.496 -25.734 14.891 1 97.75 93 VAL B N 1
ATOM 6581 C CA . VAL B 1 93 ? 5.949 -24.391 14.977 1 97.75 93 VAL B CA 1
ATOM 6582 C C . VAL B 1 93 ? 6.996 -23.438 15.555 1 97.75 93 VAL B C 1
ATOM 6584 O O . VAL B 1 93 ? 7.125 -22.297 15.102 1 97.75 93 VAL B O 1
ATOM 6587 N N . GLN B 1 94 ? 7.719 -23.938 16.562 1 97.69 94 GLN B N 1
ATOM 6588 C CA . GLN B 1 94 ? 8.797 -23.125 17.125 1 97.69 94 GLN B CA 1
ATOM 6589 C C . GLN B 1 94 ? 9.836 -22.781 16.047 1 97.69 94 GLN B C 1
ATOM 6591 O O . GLN B 1 94 ? 10.289 -21.641 15.969 1 97.69 94 GLN B O 1
ATOM 6596 N N . LYS B 1 95 ? 10.188 -23.797 15.273 1 98.12 95 LYS B N 1
ATOM 6597 C CA . LYS B 1 95 ? 11.156 -23.578 14.195 1 98.12 95 LYS B CA 1
ATOM 6598 C C . LYS B 1 95 ? 10.648 -22.531 13.203 1 98.12 95 LYS B C 1
ATOM 6600 O O . LYS B 1 95 ? 11.422 -21.703 12.727 1 98.12 95 LYS B O 1
ATOM 6605 N N . ALA B 1 96 ? 9.352 -22.594 12.836 1 98.44 96 ALA B N 1
ATOM 6606 C CA . ALA B 1 96 ? 8.766 -21.609 11.914 1 98.44 96 ALA B CA 1
ATOM 6607 C C . ALA B 1 96 ? 8.867 -20.203 12.469 1 98.44 96 ALA B C 1
ATOM 6609 O O . ALA B 1 96 ? 9.219 -19.266 11.75 1 98.44 96 ALA B O 1
ATOM 6610 N N . LYS B 1 97 ? 8.578 -20.016 13.727 1 98.5 97 LYS B N 1
ATOM 6611 C CA . LYS B 1 97 ? 8.633 -18.719 14.375 1 98.5 97 LYS B CA 1
ATOM 6612 C C . LYS B 1 97 ? 10.07 -18.203 14.445 1 98.5 97 LYS B C 1
ATOM 6614 O O . LYS B 1 97 ? 10.312 -17 14.266 1 98.5 97 LYS B O 1
ATOM 6619 N N . ILE B 1 98 ? 11.016 -19.094 14.703 1 98.56 98 ILE B N 1
ATOM 6620 C CA . ILE B 1 98 ? 12.422 -18.719 14.766 1 98.56 98 ILE B CA 1
ATOM 6621 C C . ILE B 1 98 ? 12.898 -18.266 13.391 1 98.56 98 ILE B C 1
ATOM 6623 O O . ILE B 1 98 ? 13.617 -17.281 13.266 1 98.56 98 ILE B O 1
ATOM 6627 N N . LEU B 1 99 ? 12.516 -19.031 12.336 1 98.56 99 LEU B N 1
ATOM 6628 C CA . LEU B 1 99 ? 12.859 -18.656 10.969 1 98.56 99 LEU B CA 1
ATOM 6629 C C . LEU B 1 99 ? 12.359 -17.25 10.648 1 98.56 99 LEU B C 1
ATOM 6631 O O . LEU B 1 99 ? 13.094 -16.438 10.094 1 98.56 99 LEU B O 1
ATOM 6635 N N . TYR B 1 100 ? 11.102 -16.984 11.016 1 98.62 100 TYR B N 1
ATOM 6636 C CA . TYR B 1 100 ? 10.508 -15.672 10.781 1 98.62 100 TYR B CA 1
ATOM 6637 C C . TYR B 1 100 ? 11.273 -14.586 11.531 1 98.62 100 TYR B C 1
ATOM 6639 O O . TYR B 1 100 ? 11.602 -13.547 10.969 1 98.62 100 TYR B O 1
ATOM 6647 N N . SER B 1 101 ? 11.562 -14.852 12.766 1 98.25 101 SER B N 1
ATOM 6648 C CA . SER B 1 101 ? 12.242 -13.875 13.609 1 98.25 101 SER B CA 1
ATOM 6649 C C . SER B 1 101 ? 13.633 -13.555 13.07 1 98.25 101 SER B C 1
ATOM 6651 O O . SER B 1 101 ? 14.078 -12.406 13.117 1 98.25 101 SER B O 1
ATOM 6653 N N . SER B 1 102 ? 14.312 -14.555 12.602 1 98.5 102 SER B N 1
ATOM 6654 C CA . SER B 1 102 ? 15.648 -14.336 12.055 1 98.5 102 SER B CA 1
ATOM 6655 C C . SER B 1 102 ? 15.594 -13.445 10.812 1 98.5 102 SER B C 1
ATOM 6657 O O . SER B 1 102 ? 16.469 -12.594 10.625 1 98.5 102 SER B O 1
ATOM 6659 N N . CYS B 1 103 ? 14.57 -13.703 10.008 1 98.38 103 CYS B N 1
ATOM 6660 C CA . CYS B 1 103 ? 14.375 -12.906 8.797 1 98.38 103 CYS B CA 1
ATOM 6661 C C . CYS B 1 103 ? 13.992 -11.477 9.141 1 98.38 103 CYS B C 1
ATOM 6663 O O . CYS B 1 103 ? 14.383 -10.539 8.438 1 98.38 103 CYS B O 1
ATOM 6665 N N . MET B 1 104 ? 13.273 -11.219 10.234 1 97.56 104 MET B N 1
ATOM 6666 C CA . MET B 1 104 ? 12.797 -9.906 10.664 1 97.56 104 MET B CA 1
ATOM 6667 C C . MET B 1 104 ? 13.906 -9.133 11.367 1 97.56 104 MET B C 1
ATOM 6669 O O . MET B 1 104 ? 13.781 -7.93 11.602 1 97.56 104 MET B O 1
ATOM 6673 N N . ASN B 1 105 ? 15.023 -9.875 11.703 1 96.94 105 ASN B N 1
ATOM 6674 C CA . ASN B 1 105 ? 16.125 -9.219 12.391 1 96.94 105 ASN B CA 1
ATOM 6675 C C . ASN B 1 105 ? 17 -8.406 11.43 1 96.94 105 ASN B C 1
ATOM 6677 O O . ASN B 1 105 ? 18.172 -8.711 11.234 1 96.94 105 ASN B O 1
ATOM 6681 N N . GLU B 1 106 ? 16.484 -7.324 10.969 1 94.19 106 GLU B N 1
ATOM 6682 C CA . GLU B 1 106 ? 17.094 -6.508 9.93 1 94.19 106 GLU B CA 1
ATOM 6683 C C . GLU B 1 106 ? 18.406 -5.898 10.414 1 94.19 106 GLU B C 1
ATOM 6685 O O . GLU B 1 106 ? 19.344 -5.707 9.633 1 94.19 106 GLU B O 1
ATOM 6690 N N . ASN B 1 107 ? 18.484 -5.559 11.68 1 92.19 107 AS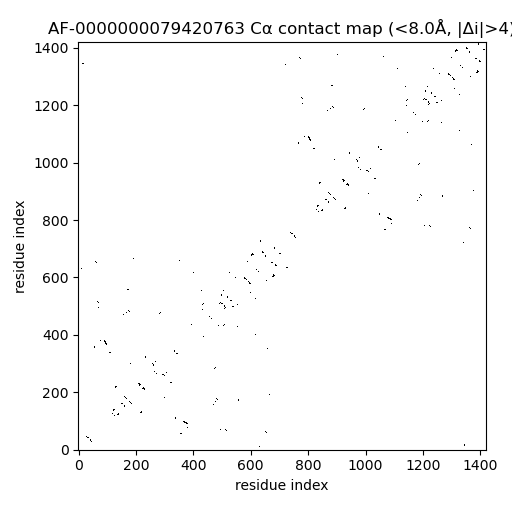N B N 1
ATOM 6691 C CA . ASN B 1 107 ? 19.703 -4.98 12.234 1 92.19 107 ASN B CA 1
ATOM 6692 C C . ASN B 1 107 ? 20.891 -5.918 12.062 1 92.19 107 ASN B C 1
ATOM 6694 O O . ASN B 1 107 ? 21.969 -5.488 11.648 1 92.19 107 ASN B O 1
ATOM 6698 N N . LYS B 1 108 ? 20.641 -7.172 12.383 1 96.38 108 LYS B N 1
ATOM 6699 C CA . LYS B 1 108 ? 21.703 -8.164 12.242 1 96.38 108 LYS B CA 1
ATOM 6700 C C . LYS B 1 108 ? 22.062 -8.367 10.773 1 96.38 108 LYS B C 1
ATOM 6702 O O . LYS B 1 108 ? 23.25 -8.5 10.43 1 96.38 108 LYS B O 1
ATOM 6707 N N . ILE B 1 109 ? 21.109 -8.391 9.906 1 97.31 109 ILE B N 1
ATOM 6708 C CA . ILE B 1 109 ? 21.328 -8.578 8.477 1 97.31 109 ILE B CA 1
ATOM 6709 C C . ILE B 1 109 ? 22.172 -7.422 7.93 1 97.31 109 ILE B C 1
ATOM 6711 O O . ILE B 1 109 ? 23.109 -7.641 7.156 1 97.31 109 ILE B O 1
ATOM 6715 N N . GLU B 1 110 ? 21.828 -6.188 8.367 1 95.31 110 GLU B N 1
ATOM 6716 C CA . GLU B 1 110 ? 22.562 -5.008 7.902 1 95.31 110 GLU B CA 1
ATOM 6717 C C . GLU B 1 110 ? 24 -5.023 8.391 1 95.31 110 GLU B C 1
ATOM 6719 O O . GLU B 1 110 ? 24.922 -4.641 7.656 1 95.31 110 GLU B O 1
ATOM 6724 N N . LYS B 1 111 ? 24.188 -5.465 9.617 1 96 111 LYS B N 1
ATOM 6725 C CA . LYS B 1 111 ? 25.531 -5.523 10.195 1 96 111 LYS B CA 1
ATOM 6726 C C . LYS B 1 111 ? 26.406 -6.52 9.445 1 96 111 LYS B C 1
ATOM 6728 O O . LYS B 1 111 ? 27.594 -6.25 9.195 1 96 111 LYS B O 1
ATOM 6733 N N . LEU B 1 112 ? 25.812 -7.633 9.031 1 97.38 112 LEU B N 1
ATOM 6734 C CA . LEU B 1 112 ? 26.562 -8.672 8.344 1 97.38 112 LEU B CA 1
ATOM 6735 C C . LEU B 1 112 ? 26.781 -8.297 6.879 1 97.38 112 LEU B C 1
ATOM 6737 O O . LEU B 1 112 ? 27.781 -8.688 6.277 1 97.38 112 LEU B O 1
ATOM 6741 N N . ASP B 1 113 ? 25.75 -7.586 6.312 1 97.31 113 ASP B N 1
ATOM 6742 C CA . ASP B 1 113 ? 25.859 -7.043 4.961 1 97.31 113 ASP B CA 1
ATOM 6743 C C . ASP B 1 113 ? 26.172 -8.141 3.951 1 97.31 113 ASP B C 1
ATOM 6745 O O . ASP B 1 113 ? 25.375 -9.07 3.77 1 97.31 113 ASP B O 1
ATOM 6749 N N . ALA B 1 114 ? 27.391 -8.227 3.387 1 97.19 114 ALA B N 1
ATOM 6750 C CA . ALA B 1 114 ? 27.719 -9.172 2.32 1 97.19 114 ALA B CA 1
ATOM 6751 C C . ALA B 1 114 ? 28.578 -10.32 2.844 1 97.19 114 ALA B C 1
ATOM 6753 O O . ALA B 1 114 ? 28.844 -11.281 2.125 1 97.19 114 ALA B O 1
ATOM 6754 N N . LYS B 1 115 ? 28.922 -10.273 4.09 1 96.81 115 LYS B N 1
ATOM 6755 C CA . LYS B 1 115 ? 29.922 -11.172 4.656 1 96.81 115 LYS B CA 1
ATOM 6756 C C . LYS B 1 115 ? 29.5 -12.633 4.496 1 96.81 115 LYS B C 1
ATOM 6758 O O . LYS B 1 115 ? 30.312 -13.484 4.125 1 96.81 115 LYS B O 1
ATOM 6763 N N . PRO B 1 116 ? 28.203 -12.961 4.75 1 97 116 PRO B N 1
ATOM 6764 C CA . PRO B 1 116 ? 27.812 -14.367 4.617 1 97 116 PRO B CA 1
ATOM 6765 C C . PRO B 1 116 ? 27.984 -14.891 3.191 1 97 116 PRO B C 1
ATOM 6767 O O . PRO B 1 116 ? 28.422 -16.031 2.994 1 97 116 PRO B O 1
ATOM 6770 N N . LEU B 1 117 ? 27.672 -14.102 2.193 1 97.12 117 LEU B N 1
ATOM 6771 C CA . LEU B 1 117 ? 27.812 -14.508 0.8 1 97.12 117 LEU B CA 1
ATOM 6772 C C . LEU B 1 117 ? 29.281 -14.594 0.404 1 97.12 117 LEU B C 1
ATOM 6774 O O . LEU B 1 117 ? 29.688 -15.523 -0.298 1 97.12 117 LEU B O 1
ATOM 6778 N N . LEU B 1 118 ? 30.094 -13.633 0.848 1 95.94 118 LEU B N 1
ATOM 6779 C CA . LEU B 1 118 ? 31.531 -13.625 0.546 1 95.94 118 LEU B CA 1
ATOM 6780 C C . LEU B 1 118 ? 32.219 -14.852 1.141 1 95.94 118 LEU B C 1
ATOM 6782 O O . LEU B 1 118 ? 33.156 -15.383 0.558 1 95.94 118 LEU B O 1
ATOM 6786 N N . SER B 1 119 ? 31.703 -15.297 2.275 1 94.5 119 SER B N 1
ATOM 6787 C CA . SER B 1 119 ? 32.25 -16.5 2.885 1 94.5 119 SER B CA 1
ATOM 6788 C C . SER B 1 119 ? 32 -17.719 2 1 94.5 119 SER B C 1
ATOM 6790 O O . SER B 1 119 ? 32.875 -18.594 1.89 1 94.5 119 SER B O 1
ATOM 6792 N N . ILE B 1 120 ? 30.875 -17.812 1.364 1 93.38 120 ILE B N 1
ATOM 6793 C CA . ILE B 1 120 ? 30.547 -18.906 0.45 1 93.38 120 ILE B CA 1
ATOM 6794 C C . ILE B 1 120 ? 31.438 -18.828 -0.786 1 93.38 120 ILE B C 1
ATOM 6796 O O . ILE B 1 120 ? 31.906 -19.844 -1.287 1 93.38 120 ILE B O 1
ATOM 6800 N N . LEU B 1 121 ? 31.734 -17.594 -1.24 1 94.12 121 LEU B N 1
ATOM 6801 C CA . LEU B 1 121 ? 32.469 -17.391 -2.48 1 94.12 121 LEU B CA 1
ATOM 6802 C C . LEU B 1 121 ? 33.969 -17.688 -2.285 1 94.12 121 LEU B C 1
ATOM 6804 O O . LEU B 1 121 ? 34.719 -17.812 -3.26 1 94.12 121 LEU B O 1
ATOM 6808 N N . LYS B 1 122 ? 34.344 -17.891 -1.058 1 92.25 122 LYS B N 1
ATOM 6809 C CA . LYS B 1 122 ? 35.719 -18.25 -0.765 1 92.25 122 LYS B CA 1
ATOM 6810 C C . LYS B 1 122 ? 35.938 -19.766 -0.887 1 92.25 122 LYS B C 1
ATOM 6812 O O . LYS B 1 122 ? 37.062 -20.234 -0.999 1 92.25 122 LYS B O 1
ATOM 6817 N N . HIS B 1 123 ? 34.812 -20.438 -0.876 1 89.5 123 HIS B N 1
ATOM 6818 C CA . HIS B 1 123 ? 34.906 -21.875 -1.104 1 89.5 123 HIS B CA 1
ATOM 6819 C C . HIS B 1 123 ? 35.469 -22.172 -2.49 1 89.5 123 HIS B C 1
ATOM 6821 O O . HIS B 1 123 ? 35.125 -21.5 -3.465 1 89.5 123 HIS B O 1
ATOM 6827 N N . SER B 1 124 ? 36.188 -23.188 -2.578 1 87.75 124 SER B N 1
ATOM 6828 C CA . SER B 1 124 ? 36.969 -23.5 -3.783 1 87.75 124 SER B CA 1
ATOM 6829 C C . SER B 1 124 ? 36.031 -23.688 -4.984 1 87.75 124 SER B C 1
ATOM 6831 O O . SER B 1 124 ? 36.375 -23.328 -6.109 1 87.75 124 SER B O 1
ATOM 6833 N N . LEU B 1 125 ? 34.875 -24.203 -4.734 1 89.44 125 LEU B N 1
ATOM 6834 C CA . LEU B 1 125 ? 33.969 -24.531 -5.82 1 89.44 125 LEU B CA 1
ATOM 6835 C C . LEU B 1 125 ? 33.219 -23.281 -6.289 1 89.44 125 LEU B C 1
ATOM 6837 O O . LEU B 1 125 ? 32.625 -23.281 -7.367 1 89.44 125 LEU B O 1
ATOM 6841 N N . PHE B 1 126 ? 33.344 -22.156 -5.457 1 92.38 126 PHE B N 1
ATOM 6842 C CA . PHE B 1 126 ? 32.469 -21.031 -5.746 1 92.38 126 PHE B CA 1
ATOM 6843 C C . PHE B 1 126 ? 33.281 -19.75 -5.941 1 92.38 126 PHE B C 1
ATOM 6845 O O . PHE B 1 126 ? 32.719 -18.656 -5.91 1 92.38 126 PHE B O 1
ATOM 6852 N N . ARG B 1 127 ? 34.562 -20 -6.113 1 94.38 127 ARG B N 1
ATOM 6853 C CA . ARG B 1 127 ? 35.375 -18.812 -6.375 1 94.38 127 ARG B CA 1
ATOM 6854 C C . ARG B 1 127 ? 34.938 -18.094 -7.641 1 94.38 127 ARG B C 1
ATOM 6856 O O . ARG B 1 127 ? 34.844 -18.703 -8.711 1 94.38 127 ARG B O 1
ATOM 6863 N N . TRP B 1 128 ? 34.625 -16.844 -7.465 1 96.81 128 TRP B N 1
ATOM 6864 C CA . TRP B 1 128 ? 34.094 -16.047 -8.562 1 96.81 128 TRP B CA 1
ATOM 6865 C C . TRP B 1 128 ? 35.219 -15.336 -9.305 1 96.81 128 TRP B C 1
ATOM 6867 O O . TRP B 1 128 ? 35.844 -14.422 -8.766 1 96.81 128 TRP B O 1
ATOM 6877 N N . PRO B 1 129 ? 35.438 -15.664 -10.539 1 96.88 129 PRO B N 1
ATOM 6878 C CA . PRO B 1 129 ? 36.594 -15.117 -11.25 1 96.88 129 PRO B CA 1
ATOM 6879 C C . PRO B 1 129 ? 36.594 -13.586 -11.281 1 96.88 129 PRO B C 1
ATOM 6881 O O . PRO B 1 129 ? 37.656 -12.969 -11.211 1 96.88 129 PRO B O 1
ATOM 6884 N N . VAL B 1 130 ? 35.469 -13 -11.328 1 97.31 130 VAL B N 1
ATOM 6885 C CA . VAL B 1 130 ? 35.375 -11.555 -11.5 1 97.31 130 VAL B CA 1
ATOM 6886 C C . VAL B 1 130 ? 35.906 -10.844 -10.258 1 97.31 130 VAL B C 1
ATOM 6888 O O . VAL B 1 130 ? 36.312 -9.695 -10.328 1 97.31 130 VAL B O 1
ATOM 6891 N N . LEU B 1 131 ? 35.844 -11.445 -9.078 1 95.69 131 LEU B N 1
ATOM 6892 C CA . LEU B 1 131 ? 36.312 -10.836 -7.84 1 95.69 131 LEU B CA 1
ATOM 6893 C C . LEU B 1 131 ? 37.844 -10.859 -7.762 1 95.69 131 LEU B C 1
ATOM 6895 O O . LEU B 1 131 ? 38.438 -10.117 -6.984 1 95.69 131 LEU B O 1
ATOM 6899 N N . GLU B 1 132 ? 38.5 -11.664 -8.617 1 84.5 132 GLU B N 1
ATOM 6900 C CA . GLU B 1 132 ? 39.969 -11.82 -8.562 1 84.5 132 GLU B CA 1
ATOM 6901 C C . GLU B 1 132 ? 40.438 -12.039 -7.133 1 84.5 132 GLU B C 1
ATOM 6903 O O . GLU B 1 132 ? 39.906 -12.898 -6.422 1 84.5 132 GLU B O 1
ATOM 6908 N N . SER B 1 133 ? 41.469 -11.32 -6.648 1 80 133 SER B N 1
ATOM 6909 C CA . SER B 1 133 ? 42.031 -11.484 -5.312 1 80 133 SER B CA 1
ATOM 6910 C C . SER B 1 133 ? 41.438 -10.461 -4.34 1 80 133 SER B C 1
ATOM 6912 O O . SER B 1 133 ? 41.969 -10.289 -3.234 1 80 133 SER B O 1
ATOM 6914 N N . ASN B 1 134 ? 40.375 -9.977 -4.684 1 82.12 134 ASN B N 1
ATOM 6915 C CA . ASN B 1 134 ? 39.844 -8.867 -3.898 1 82.12 134 ASN B CA 1
ATOM 6916 C C . ASN B 1 134 ? 39.25 -9.352 -2.574 1 82.12 134 ASN B C 1
ATOM 6918 O O . ASN B 1 134 ? 39.094 -8.57 -1.634 1 82.12 134 ASN B O 1
ATOM 6922 N N . ILE B 1 135 ? 38.875 -10.617 -2.525 1 80 135 ILE B N 1
ATOM 6923 C CA . ILE B 1 135 ? 38.344 -11.109 -1.253 1 80 135 ILE B CA 1
ATOM 6924 C C . ILE B 1 135 ? 39.406 -11.969 -0.563 1 80 135 ILE B C 1
ATOM 6926 O O . ILE B 1 135 ? 39.094 -12.828 0.262 1 80 135 ILE B O 1
ATOM 6930 N N . GLY B 1 136 ? 40.656 -11.859 -1.034 1 82.56 136 GLY B N 1
ATOM 6931 C CA . GLY B 1 136 ? 41.781 -12.57 -0.451 1 82.56 136 GLY B CA 1
ATOM 6932 C C . GLY B 1 136 ? 42.312 -13.703 -1.325 1 82.56 136 GLY B C 1
ATOM 6933 O O . GLY B 1 136 ? 41.656 -14.086 -2.297 1 82.56 136 GLY B O 1
ATOM 6934 N N . PRO B 1 137 ? 43.438 -14.133 -1.061 1 82.44 137 PRO B N 1
ATOM 6935 C CA . PRO B 1 137 ? 44.031 -15.211 -1.864 1 82.44 137 PRO B CA 1
ATOM 6936 C C . PRO B 1 137 ? 43.156 -16.469 -1.883 1 82.44 137 PRO B C 1
ATOM 6938 O O . PRO B 1 137 ? 43.156 -17.203 -2.873 1 82.44 137 PRO B O 1
ATOM 6941 N N . GLU B 1 138 ? 42.406 -16.547 -0.884 1 80.69 138 GLU B N 1
ATOM 6942 C CA . GLU B 1 138 ? 41.531 -17.703 -0.777 1 80.69 138 GLU B CA 1
ATOM 6943 C C . GLU B 1 138 ? 40.344 -17.594 -1.737 1 80.69 138 GLU B C 1
ATOM 6945 O O . GLU B 1 138 ? 39.688 -18.594 -2.025 1 80.69 138 GLU B O 1
ATOM 6950 N N . GLY B 1 139 ? 40.25 -16.469 -2.336 1 81.5 139 GLY B N 1
ATOM 6951 C CA . GLY B 1 139 ? 39.125 -16.25 -3.24 1 81.5 139 GLY B CA 1
ATOM 6952 C C . GLY B 1 139 ? 39.531 -16.219 -4.699 1 81.5 139 GLY B C 1
ATOM 6953 O O . GLY B 1 139 ? 38.688 -16.016 -5.582 1 81.5 139 GLY B O 1
ATOM 6954 N N . GLN B 1 140 ? 40.75 -16.516 -4.91 1 89 140 GLN B N 1
ATOM 6955 C CA . GLN B 1 140 ? 41.25 -16.422 -6.277 1 89 140 GLN B CA 1
ATOM 6956 C C . GLN B 1 140 ? 40.844 -17.625 -7.102 1 89 140 GLN B C 1
ATOM 6958 O O . GLN B 1 140 ? 40.969 -18.766 -6.656 1 89 140 GLN B O 1
ATOM 6963 N N . TRP B 1 141 ? 40.344 -17.375 -8.273 1 92.75 141 TRP B N 1
ATOM 6964 C CA . TRP B 1 141 ? 39.844 -18.422 -9.164 1 92.75 141 TRP B CA 1
ATOM 6965 C C . TRP B 1 141 ? 41 -19 -9.992 1 92.75 141 TRP B C 1
ATOM 6967 O O . TRP B 1 141 ? 41.906 -18.281 -10.398 1 92.75 141 TRP B O 1
ATOM 6977 N N . SER B 1 142 ? 40.938 -20.359 -10.18 1 91.75 142 SER B N 1
ATOM 6978 C CA . SER B 1 142 ? 41.906 -21.078 -10.992 1 91.75 142 SER B CA 1
ATOM 6979 C C . SER B 1 142 ? 41.219 -21.938 -12.055 1 91.75 142 SER B C 1
ATOM 6981 O O . SER B 1 142 ? 40.375 -22.75 -11.734 1 91.75 142 SER B O 1
ATOM 6983 N N . GLU B 1 143 ? 41.625 -21.75 -13.25 1 93.19 143 GLU B N 1
ATOM 6984 C CA . GLU B 1 143 ? 41.062 -22.516 -14.359 1 93.19 143 GLU B CA 1
ATOM 6985 C C . GLU B 1 143 ? 41.344 -24 -14.211 1 93.19 143 GLU B C 1
ATOM 6987 O O . GLU B 1 143 ? 40.5 -24.844 -14.547 1 93.19 143 GLU B O 1
ATOM 6992 N N . ARG B 1 144 ? 42.5 -24.312 -13.719 1 92 144 ARG B N 1
ATOM 6993 C CA . ARG B 1 144 ? 42.938 -25.703 -13.57 1 92 144 ARG B CA 1
ATOM 6994 C C . ARG B 1 144 ? 42.094 -26.422 -12.531 1 92 144 ARG B C 1
ATOM 6996 O O . ARG B 1 144 ? 41.812 -27.625 -12.672 1 92 144 ARG B O 1
ATOM 7003 N N . LYS B 1 145 ? 41.656 -25.766 -11.609 1 92.25 145 LYS B N 1
ATOM 7004 C CA . LYS B 1 145 ? 40.906 -26.359 -10.5 1 92.25 145 LYS B CA 1
ATOM 7005 C C . LYS B 1 145 ? 39.406 -26.328 -10.75 1 92.25 145 LYS B C 1
ATOM 7007 O O . LYS B 1 145 ? 38.625 -26.984 -10.039 1 92.25 145 LYS B O 1
ATOM 7012 N N . PHE B 1 146 ? 39.062 -25.688 -11.773 1 95.06 146 PHE B N 1
ATOM 7013 C CA . PHE B 1 146 ? 37.656 -25.484 -12.039 1 95.06 146 PHE B CA 1
ATOM 7014 C C . PHE B 1 146 ? 37 -26.766 -12.586 1 95.06 146 PHE B C 1
ATOM 7016 O O . PHE B 1 146 ? 37.5 -27.344 -13.555 1 95.06 146 PHE B O 1
ATOM 7023 N N . SER B 1 147 ? 35.906 -27.219 -11.938 1 95.81 147 SER B N 1
ATOM 7024 C CA . SER B 1 147 ? 35.094 -28.328 -12.422 1 95.81 147 SER B CA 1
ATOM 7025 C C . SER B 1 147 ? 33.625 -27.891 -12.555 1 95.81 147 SER B C 1
ATOM 7027 O O . SER B 1 147 ? 32.938 -27.719 -11.547 1 95.81 147 SER B O 1
ATOM 7029 N N . MET B 1 148 ? 33.25 -27.812 -13.781 1 96.56 148 MET B N 1
ATOM 7030 C CA . MET B 1 148 ? 31.844 -27.422 -14.016 1 96.56 148 MET B CA 1
ATOM 7031 C C . MET B 1 148 ? 30.891 -28.438 -13.422 1 96.56 148 MET B C 1
ATOM 7033 O O . MET B 1 148 ? 29.891 -28.078 -12.797 1 96.56 148 MET B O 1
ATOM 7037 N N . LEU B 1 149 ? 31.188 -29.719 -13.562 1 96.94 149 LEU B N 1
ATOM 7038 C CA . LEU B 1 149 ? 30.328 -30.797 -13.078 1 96.94 149 LEU B CA 1
ATOM 7039 C C . LEU B 1 149 ? 30.172 -30.734 -11.562 1 96.94 149 LEU B C 1
ATOM 7041 O O . LEU B 1 149 ? 29.062 -30.812 -11.039 1 96.94 149 LEU B O 1
ATOM 7045 N N . GLN B 1 150 ? 31.297 -30.516 -10.883 1 96.88 150 GLN B N 1
ATOM 7046 C CA . GLN B 1 150 ? 31.25 -30.453 -9.422 1 96.88 150 GLN B CA 1
ATOM 7047 C C . GLN B 1 150 ? 30.453 -29.25 -8.945 1 96.88 150 GLN B C 1
ATOM 7049 O O . GLN B 1 150 ? 29.703 -29.328 -7.977 1 96.88 150 GLN B O 1
ATOM 7054 N N . THR B 1 151 ? 30.656 -28.141 -9.633 1 97.06 151 THR B N 1
ATOM 7055 C CA . THR B 1 151 ? 29.922 -26.922 -9.281 1 97.06 151 THR B CA 1
ATOM 7056 C C . THR B 1 151 ? 28.422 -27.109 -9.492 1 97.06 151 THR B C 1
ATOM 7058 O O . THR B 1 151 ? 27.625 -26.781 -8.609 1 97.06 151 THR B O 1
ATOM 7061 N N . LEU B 1 152 ? 28.078 -27.641 -10.625 1 97.88 152 LEU B N 1
ATOM 7062 C CA . LEU B 1 152 ? 26.672 -27.875 -10.945 1 97.88 152 LEU B CA 1
ATOM 7063 C C . LEU B 1 152 ? 26.031 -28.828 -9.938 1 97.88 152 LEU B C 1
ATOM 7065 O O . LEU B 1 152 ? 24.906 -28.594 -9.492 1 97.88 152 LEU B O 1
ATOM 7069 N N . ALA B 1 153 ? 26.719 -29.891 -9.633 1 97.94 153 ALA B N 1
ATOM 7070 C CA . ALA B 1 153 ? 26.219 -30.875 -8.695 1 97.94 153 ALA B CA 1
ATOM 7071 C C . ALA B 1 153 ? 25.984 -30.281 -7.316 1 97.94 153 ALA B C 1
ATOM 7073 O O . ALA B 1 153 ? 24.984 -30.578 -6.656 1 97.94 153 ALA B O 1
ATOM 7074 N N . THR B 1 154 ? 26.922 -29.453 -6.906 1 97.19 154 THR B N 1
ATOM 7075 C CA . THR B 1 154 ? 26.781 -28.812 -5.605 1 97.19 154 THR B CA 1
ATOM 7076 C C . THR B 1 154 ? 25.641 -27.812 -5.609 1 97.19 154 THR B C 1
ATOM 7078 O O . THR B 1 154 ? 24.891 -27.719 -4.641 1 97.19 154 THR B O 1
ATOM 7081 N N . PHE B 1 155 ? 25.5 -27.062 -6.691 1 96.94 155 PHE B N 1
ATOM 7082 C CA . PHE B 1 155 ? 24.406 -26.109 -6.812 1 96.94 155 PHE B CA 1
ATOM 7083 C C . PHE B 1 155 ? 23.062 -26.797 -6.668 1 96.94 155 PHE B C 1
ATOM 7085 O O . PHE B 1 155 ? 22.219 -26.375 -5.879 1 96.94 155 PHE B O 1
ATOM 7092 N N . ARG B 1 156 ? 22.875 -27.844 -7.355 1 97.81 156 ARG B N 1
ATOM 7093 C CA . ARG B 1 156 ? 21.594 -28.562 -7.324 1 97.81 156 ARG B CA 1
ATOM 7094 C C . ARG B 1 156 ? 21.453 -29.344 -6.023 1 97.81 156 ARG B C 1
ATOM 7096 O O . ARG B 1 156 ? 20.375 -29.375 -5.43 1 97.81 156 ARG B O 1
ATOM 7103 N N . GLY B 1 157 ? 22.484 -29.969 -5.551 1 97.69 157 GLY B N 1
ATOM 7104 C CA . GLY B 1 157 ? 22.422 -30.922 -4.461 1 97.69 157 GLY B CA 1
ATOM 7105 C C . GLY B 1 157 ? 22.453 -30.266 -3.092 1 97.69 157 GLY B C 1
ATOM 7106 O O . GLY B 1 157 ? 21.984 -30.844 -2.107 1 97.69 157 GLY B O 1
ATOM 7107 N N . GLN B 1 158 ? 22.984 -29.031 -3.02 1 96.12 158 GLN B N 1
ATOM 7108 C CA . GLN B 1 158 ? 23.141 -28.406 -1.71 1 96.12 158 GLN B CA 1
ATOM 7109 C C . GLN B 1 158 ? 22.359 -27.094 -1.622 1 96.12 158 GLN B C 1
ATOM 7111 O O . GLN B 1 158 ? 21.922 -26.703 -0.54 1 96.12 158 GLN B O 1
ATOM 7116 N N . TYR B 1 159 ? 22.125 -26.453 -2.756 1 96 159 TYR B N 1
ATOM 7117 C CA . TYR B 1 159 ? 21.531 -25.109 -2.707 1 96 159 TYR B CA 1
ATOM 7118 C C . TYR B 1 159 ? 20.219 -25.078 -3.475 1 96 159 TYR B C 1
ATOM 7120 O O . TYR B 1 159 ? 19.547 -24.031 -3.525 1 96 159 TYR B O 1
ATOM 7128 N N . SER B 1 160 ? 19.812 -26.188 -4.078 1 96.62 160 SER B N 1
ATOM 7129 C CA . SER B 1 160 ? 18.578 -26.312 -4.848 1 96.62 160 SER B CA 1
ATOM 7130 C C . SER B 1 160 ? 18.547 -25.297 -5.992 1 96.62 160 SER B C 1
ATOM 7132 O O . SER B 1 160 ? 17.5 -24.688 -6.254 1 96.62 160 SER B O 1
ATOM 7134 N N . ASN B 1 161 ? 19.688 -25.031 -6.555 1 95.88 161 ASN B N 1
ATOM 7135 C CA . ASN B 1 161 ? 19.797 -24.141 -7.703 1 95.88 161 ASN B CA 1
ATOM 7136 C C . ASN B 1 161 ? 20.047 -24.922 -8.992 1 95.88 161 ASN B C 1
ATOM 7138 O O . ASN B 1 161 ? 21.062 -25.609 -9.117 1 95.88 161 ASN B O 1
ATOM 7142 N N . SER B 1 162 ? 19.125 -24.828 -9.883 1 97.12 162 SER B N 1
ATOM 7143 C CA . SER B 1 162 ? 19.297 -25.453 -11.188 1 97.12 162 SER B CA 1
ATOM 7144 C C . SER B 1 162 ? 19.859 -24.469 -12.211 1 97.12 162 SER B C 1
ATOM 7146 O O . SER B 1 162 ? 19.25 -23.438 -12.484 1 97.12 162 SER B O 1
ATOM 7148 N N . VAL B 1 163 ? 21.031 -24.766 -12.664 1 97.75 163 VAL B N 1
ATOM 7149 C CA . VAL B 1 163 ? 21.672 -23.984 -13.711 1 97.75 163 VAL B CA 1
ATOM 7150 C C . VAL B 1 163 ? 22 -24.875 -14.898 1 97.75 163 VAL B C 1
ATOM 7152 O O . VAL B 1 163 ? 22.578 -25.953 -14.734 1 97.75 163 VAL B O 1
ATOM 7155 N N . PHE B 1 164 ? 21.672 -24.531 -16.078 1 98.31 164 PHE B N 1
ATOM 7156 C CA . PHE B 1 164 ? 21.828 -25.297 -17.312 1 98.31 164 PHE B CA 1
ATOM 7157 C C . PHE B 1 164 ? 20.938 -26.531 -17.297 1 98.31 164 PHE B C 1
ATOM 7159 O O . PHE B 1 164 ? 20.266 -26.812 -18.297 1 98.31 164 PHE B O 1
ATOM 7166 N N . ILE B 1 165 ? 20.891 -27.266 -16.219 1 98.44 165 ILE B N 1
ATOM 7167 C CA . ILE B 1 165 ? 20.203 -28.547 -16.094 1 98.44 165 ILE B CA 1
ATOM 7168 C C . ILE B 1 165 ? 19.266 -28.516 -14.891 1 98.44 165 ILE B C 1
ATOM 7170 O O . ILE B 1 165 ? 19.672 -28.156 -13.789 1 98.44 165 ILE B O 1
ATOM 7174 N N . ARG B 1 166 ? 18.078 -28.844 -15.125 1 98.38 166 ARG B N 1
ATOM 7175 C CA . ARG B 1 166 ? 17.141 -29.125 -14.039 1 98.38 166 ARG B CA 1
ATOM 7176 C C . ARG B 1 166 ? 16.953 -30.625 -13.836 1 98.38 166 ARG B C 1
ATOM 7178 O O . ARG B 1 166 ? 16.609 -31.344 -14.781 1 98.38 166 ARG B O 1
ATOM 7185 N N . LEU B 1 167 ? 17.25 -31.078 -12.672 1 98.62 167 LEU B N 1
ATOM 7186 C CA . LEU B 1 167 ? 17.094 -32.469 -12.273 1 98.62 167 LEU B CA 1
ATOM 7187 C C . LEU B 1 167 ? 16.094 -32.594 -11.133 1 98.62 167 LEU B C 1
ATOM 7189 O O . LEU B 1 167 ? 16.188 -31.891 -10.133 1 98.62 167 LEU B O 1
ATOM 7193 N N . TYR B 1 168 ? 15.117 -33.469 -11.305 1 98.12 168 TYR B N 1
ATOM 7194 C CA . TYR B 1 168 ? 14.133 -33.625 -10.242 1 98.12 168 TYR B CA 1
ATOM 7195 C C . TYR B 1 168 ? 13.438 -35 -10.359 1 98.12 168 TYR B C 1
ATOM 7197 O O . TYR B 1 168 ? 13.609 -35.688 -11.352 1 98.12 168 TYR B O 1
ATOM 7205 N N . VAL B 1 169 ? 12.789 -35.406 -9.336 1 98.06 169 VAL B N 1
ATOM 7206 C CA . VAL B 1 169 ? 12 -36.625 -9.312 1 98.06 169 VAL B CA 1
ATOM 7207 C C . VAL B 1 169 ? 10.516 -36.281 -9.43 1 98.06 169 VAL B C 1
ATOM 7209 O O . VAL B 1 169 ? 10.031 -35.344 -8.789 1 98.06 169 VAL B O 1
ATOM 7212 N N . ALA B 1 170 ? 9.805 -36.969 -10.305 1 97.06 170 ALA B N 1
ATOM 7213 C CA . ALA B 1 170 ? 8.367 -36.812 -10.5 1 97.06 170 ALA B CA 1
ATOM 7214 C C . ALA B 1 170 ? 7.73 -38.094 -11.039 1 97.06 170 ALA B C 1
ATOM 7216 O O . ALA B 1 170 ? 8.43 -39.031 -11.391 1 97.06 170 ALA B O 1
ATOM 7217 N N . PRO B 1 171 ? 6.434 -38.125 -11.086 1 96.56 171 PRO B N 1
ATOM 7218 C CA . PRO B 1 171 ? 5.785 -39.312 -11.648 1 96.56 171 PRO B CA 1
ATOM 7219 C C . PRO B 1 171 ? 6.141 -39.531 -13.117 1 96.56 171 PRO B C 1
ATOM 7221 O O . PRO B 1 171 ? 6.277 -38.562 -13.875 1 96.56 171 PRO B O 1
ATOM 7224 N N . ASP B 1 172 ? 6.312 -40.812 -13.477 1 97.56 172 ASP B N 1
ATOM 7225 C CA . ASP B 1 172 ? 6.461 -41.188 -14.883 1 97.56 172 ASP B CA 1
ATOM 7226 C C . ASP B 1 172 ? 5.156 -41 -15.641 1 97.56 172 ASP B C 1
ATOM 7228 O O . ASP B 1 172 ? 4.125 -41.562 -15.281 1 97.56 172 ASP B O 1
ATOM 7232 N N . ASP B 1 173 ? 5.133 -40.312 -16.688 1 96.31 173 ASP B N 1
ATOM 7233 C CA . ASP B 1 173 ? 3.918 -39.906 -17.391 1 96.31 173 ASP B CA 1
ATOM 7234 C C . ASP B 1 173 ? 3.195 -41.125 -17.969 1 96.31 173 ASP B C 1
ATOM 7236 O O . ASP B 1 173 ? 1.969 -41.125 -18.078 1 96.31 173 ASP B O 1
ATOM 7240 N N . LYS B 1 174 ? 3.93 -42.156 -18.375 1 97.06 174 LYS B N 1
ATOM 7241 C CA . LYS B 1 174 ? 3.295 -43.312 -18.984 1 97.06 174 LYS B CA 1
ATOM 7242 C C . LYS B 1 174 ? 3.049 -44.406 -17.969 1 97.06 174 LYS B C 1
ATOM 7244 O O . LYS B 1 174 ? 2.27 -45.344 -18.203 1 97.06 174 LYS B O 1
ATOM 7249 N N . THR B 1 175 ? 3.719 -44.312 -16.859 1 96.69 175 THR B N 1
ATOM 7250 C CA . THR B 1 175 ? 3.494 -45.188 -15.711 1 96.69 175 THR B CA 1
ATOM 7251 C C . THR B 1 175 ? 3.307 -44.375 -14.438 1 96.69 175 THR B C 1
ATOM 7253 O O . THR B 1 175 ? 4.18 -44.344 -13.57 1 96.69 175 THR B O 1
ATOM 7256 N N . SER B 1 176 ? 2.186 -43.844 -14.359 1 95.81 176 SER B N 1
ATOM 7257 C CA . SER B 1 176 ? 1.928 -42.75 -13.422 1 95.81 176 SER B CA 1
ATOM 7258 C C . SER B 1 176 ? 1.995 -43.25 -11.984 1 95.81 176 SER B C 1
ATOM 7260 O O . SER B 1 176 ? 2.049 -42.438 -11.047 1 95.81 176 SER B O 1
ATOM 7262 N N . ASN B 1 177 ? 2.088 -44.5 -11.695 1 96.31 177 ASN B N 1
ATOM 7263 C CA . ASN B 1 177 ? 2.166 -45.031 -10.344 1 96.31 177 ASN B CA 1
ATOM 7264 C C . ASN B 1 177 ? 3.607 -45.094 -9.844 1 96.31 177 ASN B C 1
ATOM 7266 O O . ASN B 1 177 ? 3.855 -45.406 -8.688 1 96.31 177 ASN B O 1
ATOM 7270 N N . LYS B 1 178 ? 4.543 -44.75 -10.688 1 97.31 178 LYS B N 1
ATOM 7271 C CA . LYS B 1 178 ? 5.953 -44.812 -10.32 1 97.31 178 LYS B CA 1
ATOM 7272 C C . LYS B 1 178 ? 6.613 -43.438 -10.5 1 97.31 178 LYS B C 1
ATOM 7274 O O . LYS B 1 178 ? 6.195 -42.656 -11.352 1 97.31 178 LYS B O 1
ATOM 7279 N N . HIS B 1 179 ? 7.648 -43.25 -9.648 1 97.75 179 HIS B N 1
ATOM 7280 C CA . HIS B 1 179 ? 8.469 -42.031 -9.797 1 97.75 179 HIS B CA 1
ATOM 7281 C C . HIS B 1 179 ? 9.68 -42.312 -10.68 1 97.75 179 HIS B C 1
ATOM 7283 O O . HIS B 1 179 ? 10.125 -43.469 -10.805 1 97.75 179 HIS B O 1
ATOM 7289 N N . ILE B 1 180 ? 10.18 -41.281 -11.258 1 98.12 180 ILE B N 1
ATOM 7290 C CA . ILE B 1 180 ? 11.344 -41.406 -12.141 1 98.12 180 ILE B CA 1
ATOM 7291 C C . ILE B 1 180 ? 12.133 -40.094 -12.125 1 98.12 180 ILE B C 1
ATOM 7293 O O . ILE B 1 180 ? 11.609 -39.062 -11.734 1 98.12 180 ILE B O 1
ATOM 7297 N N . LEU B 1 181 ? 13.406 -40.156 -12.391 1 98.44 181 LEU B N 1
ATOM 7298 C CA . LEU B 1 181 ? 14.242 -38.969 -12.57 1 98.44 181 LEU B CA 1
ATOM 7299 C C . LEU B 1 181 ? 13.922 -38.281 -13.891 1 98.44 181 LEU B C 1
ATOM 7301 O O . LEU B 1 181 ? 13.773 -38.938 -14.922 1 98.44 181 LEU B O 1
ATOM 7305 N N . LYS B 1 182 ? 13.805 -37 -13.859 1 98.56 182 LYS B N 1
ATOM 7306 C CA . LYS B 1 182 ? 13.57 -36.188 -15.055 1 98.56 182 LYS B CA 1
ATOM 7307 C C . LYS B 1 182 ? 14.648 -35.125 -15.211 1 98.56 182 LYS B C 1
ATOM 7309 O O . LYS B 1 182 ? 15.141 -34.594 -14.227 1 98.56 182 LYS B O 1
ATOM 7314 N N . LEU B 1 183 ? 15.078 -34.906 -16.391 1 98.69 183 LEU B N 1
ATOM 7315 C CA . LEU B 1 183 ? 16.016 -33.844 -16.766 1 98.69 183 LEU B CA 1
ATOM 7316 C C . LEU B 1 183 ? 15.352 -32.844 -17.688 1 98.69 183 LEU B C 1
ATOM 7318 O O . LEU B 1 183 ? 14.711 -33.219 -18.672 1 98.69 183 LEU B O 1
ATOM 7322 N N . ASP B 1 184 ? 15.422 -31.578 -17.391 1 98.38 184 ASP B N 1
ATOM 7323 C CA . ASP B 1 184 ? 14.789 -30.516 -18.156 1 98.38 184 ASP B CA 1
ATOM 7324 C C . ASP B 1 184 ? 15.719 -29.297 -18.266 1 98.38 184 ASP B C 1
ATOM 7326 O O . ASP B 1 184 ? 16.797 -29.281 -17.672 1 98.38 184 ASP B O 1
ATOM 7330 N N . GLN B 1 185 ? 15.406 -28.375 -19.109 1 98 185 GLN B N 1
ATOM 7331 C CA . GLN B 1 185 ? 16.156 -27.125 -19.219 1 98 185 GLN B CA 1
ATOM 7332 C C . GLN B 1 185 ? 15.938 -26.25 -18 1 98 185 GLN B C 1
ATOM 7334 O O . GLN B 1 185 ? 14.906 -26.344 -17.328 1 98 185 GLN B O 1
ATOM 7339 N N . ALA B 1 186 ? 16.922 -25.453 -17.609 1 96.62 186 ALA B N 1
ATOM 7340 C CA . ALA B 1 186 ? 16.828 -24.516 -16.5 1 96.62 186 ALA B CA 1
ATOM 7341 C C . ALA B 1 186 ? 16.391 -23.141 -16.984 1 96.62 186 ALA B C 1
ATOM 7343 O O . ALA B 1 186 ? 16.5 -22.828 -18.172 1 96.62 186 ALA B O 1
ATOM 7344 N N . THR B 1 187 ? 15.906 -22.344 -16.078 1 94.38 187 THR B N 1
ATOM 7345 C CA . THR B 1 187 ? 15.477 -20.984 -16.406 1 94.38 187 THR B CA 1
ATOM 7346 C C . THR B 1 187 ? 16.672 -20.062 -16.578 1 94.38 187 THR B C 1
ATOM 7348 O O . THR B 1 187 ? 17.797 -20.406 -16.172 1 94.38 187 THR B O 1
ATOM 7351 N N . LEU B 1 188 ? 16.438 -18.922 -17.203 1 95.75 188 LEU B N 1
ATOM 7352 C CA . LEU B 1 188 ? 17.422 -17.859 -17.359 1 95.75 188 LEU B CA 1
ATOM 7353 C C . LEU B 1 188 ? 17.109 -16.688 -16.453 1 95.75 188 LEU B C 1
ATOM 7355 O O . LEU B 1 188 ? 16.172 -16.734 -15.648 1 95.75 188 LEU B O 1
ATOM 7359 N N . SER B 1 189 ? 17.969 -15.695 -16.516 1 94.75 189 SER B N 1
ATOM 7360 C CA . SER B 1 189 ? 17.797 -14.555 -15.617 1 94.75 189 SER B CA 1
ATOM 7361 C C . SER B 1 189 ? 16.609 -13.688 -16.031 1 94.75 189 SER B C 1
ATOM 7363 O O . SER B 1 189 ? 15.789 -13.312 -15.203 1 94.75 189 SER B O 1
ATOM 7365 N N . LEU B 1 190 ? 16.547 -13.391 -17.312 1 94.56 190 LEU B N 1
ATOM 7366 C CA . LEU B 1 190 ? 15.359 -12.719 -17.828 1 94.56 190 LEU B CA 1
ATOM 7367 C C . LEU B 1 190 ? 14.242 -13.727 -18.078 1 94.56 190 LEU B C 1
ATOM 7369 O O . LEU B 1 190 ? 14.5 -14.859 -18.5 1 94.56 190 LEU B O 1
ATOM 7373 N N . THR B 1 191 ? 13.109 -13.414 -17.875 1 88.5 191 THR B N 1
ATOM 7374 C CA . THR B 1 191 ? 11.992 -14.352 -17.844 1 88.5 191 THR B CA 1
ATOM 7375 C C . THR B 1 191 ? 11.617 -14.812 -19.25 1 88.5 191 THR B C 1
ATOM 7377 O O . THR B 1 191 ? 11.391 -16 -19.469 1 88.5 191 THR B O 1
ATOM 7380 N N . ALA B 1 192 ? 11.633 -13.898 -20.219 1 90.81 192 ALA B N 1
ATOM 7381 C CA . ALA B 1 192 ? 11.188 -14.25 -21.562 1 90.81 192 ALA B CA 1
ATOM 7382 C C . ALA B 1 192 ? 12.375 -14.453 -22.5 1 90.81 192 ALA B C 1
ATOM 7384 O O . ALA B 1 192 ? 13.312 -13.656 -22.5 1 90.81 192 ALA B O 1
ATOM 7385 N N . ARG B 1 193 ? 12.242 -15.516 -23.266 1 92.88 193 ARG B N 1
ATOM 7386 C CA . ARG B 1 193 ? 13.258 -15.758 -24.281 1 92.88 193 ARG B CA 1
ATOM 7387 C C . ARG B 1 193 ? 13.352 -14.578 -25.25 1 92.88 193 ARG B C 1
ATOM 7389 O O . ARG B 1 193 ? 14.445 -14.227 -25.703 1 92.88 193 ARG B O 1
ATOM 7396 N N . GLU B 1 194 ? 12.25 -13.969 -25.516 1 92 194 GLU B N 1
ATOM 7397 C CA . GLU B 1 194 ? 12.148 -12.828 -26.422 1 92 194 GLU B CA 1
ATOM 7398 C C . GLU B 1 194 ? 12.969 -11.648 -25.922 1 92 194 GLU B C 1
ATOM 7400 O O . GLU B 1 194 ? 13.492 -10.867 -26.719 1 92 194 GLU B O 1
ATOM 7405 N N . ASP B 1 195 ? 13.141 -11.547 -24.672 1 94.88 195 ASP B N 1
ATOM 7406 C CA . ASP B 1 195 ? 13.891 -10.438 -24.094 1 94.88 195 ASP B CA 1
ATOM 7407 C C . ASP B 1 195 ? 15.375 -10.531 -24.453 1 94.88 195 ASP B C 1
ATOM 7409 O O . ASP B 1 195 ? 16.078 -9.523 -24.438 1 94.88 195 ASP B O 1
ATOM 7413 N N . TYR B 1 196 ? 15.82 -11.711 -24.734 1 96.88 196 TYR B N 1
ATOM 7414 C CA . TYR B 1 196 ? 17.203 -11.922 -25.125 1 96.88 196 TYR B CA 1
ATOM 7415 C C . TYR B 1 196 ? 17.375 -11.742 -26.641 1 96.88 196 TYR B C 1
ATOM 7417 O O . TYR B 1 196 ? 18.422 -11.297 -27.094 1 96.88 196 TYR B O 1
ATOM 7425 N N . LEU B 1 197 ? 16.328 -12.125 -27.391 1 96 197 LEU B N 1
ATOM 7426 C CA . LEU B 1 197 ? 16.547 -12.391 -28.812 1 96 197 LEU B CA 1
ATOM 7427 C C . LEU B 1 197 ? 15.984 -11.266 -29.672 1 96 197 LEU B C 1
ATOM 7429 O O . LEU B 1 197 ? 16.469 -11.008 -30.766 1 96 197 LEU B O 1
ATOM 7433 N N . ASP B 1 198 ? 14.891 -10.641 -29.156 1 93.94 198 ASP B N 1
ATOM 7434 C CA . ASP B 1 198 ? 14.219 -9.625 -29.969 1 93.94 198 ASP B CA 1
ATOM 7435 C C . ASP B 1 198 ? 15.023 -8.328 -30.016 1 93.94 198 ASP B C 1
ATOM 7437 O O . ASP B 1 198 ? 15.883 -8.102 -29.156 1 93.94 198 ASP B O 1
ATOM 7441 N N . ASN B 1 199 ? 14.734 -7.5 -31.047 1 94.38 199 ASN B N 1
ATOM 7442 C CA . ASN B 1 199 ? 15.438 -6.234 -31.219 1 94.38 199 ASN B CA 1
ATOM 7443 C C . ASN B 1 199 ? 14.523 -5.043 -30.922 1 94.38 199 ASN B C 1
ATOM 7445 O O . ASN B 1 199 ? 14.805 -3.924 -31.359 1 94.38 199 ASN B O 1
ATOM 7449 N N . THR B 1 200 ? 13.422 -5.32 -30.219 1 92.88 200 THR B N 1
ATOM 7450 C CA . THR B 1 200 ? 12.555 -4.215 -29.828 1 92.88 200 THR B CA 1
ATOM 7451 C C . THR B 1 200 ? 13.266 -3.297 -28.844 1 92.88 200 THR B C 1
ATOM 7453 O O . THR B 1 200 ? 14.25 -3.695 -28.219 1 92.88 200 THR B O 1
ATOM 7456 N N . THR B 1 201 ? 12.781 -2.098 -28.719 1 93.75 201 THR B N 1
ATOM 7457 C CA . THR B 1 201 ? 13.336 -1.13 -27.781 1 93.75 201 THR B CA 1
ATOM 7458 C C . THR B 1 201 ? 13.266 -1.664 -26.359 1 93.75 201 THR B C 1
ATOM 7460 O O . THR B 1 201 ? 14.203 -1.482 -25.578 1 93.75 201 THR B O 1
ATOM 7463 N N . GLU B 1 202 ? 12.219 -2.32 -26 1 92 202 GLU B N 1
ATOM 7464 C CA . GLU B 1 202 ? 12.031 -2.867 -24.656 1 92 202 GLU B CA 1
ATOM 7465 C C . GLU B 1 202 ? 13.039 -3.975 -24.375 1 92 202 GLU B C 1
ATOM 7467 O O . GLU B 1 202 ? 13.688 -3.979 -23.328 1 92 202 GLU B O 1
ATOM 7472 N N . ALA B 1 203 ? 13.18 -4.883 -25.281 1 94.88 203 ALA B N 1
ATOM 7473 C CA . ALA B 1 203 ? 14.102 -6 -25.094 1 94.88 203 ALA B CA 1
ATOM 7474 C C . ALA B 1 203 ? 15.531 -5.504 -24.922 1 94.88 203 ALA B C 1
ATOM 7476 O O . ALA B 1 203 ? 16.281 -6.016 -24.078 1 94.88 203 ALA B O 1
ATOM 7477 N N . LYS B 1 204 ? 15.945 -4.52 -25.766 1 96.75 204 LYS B N 1
ATOM 7478 C CA . LYS B 1 204 ? 17.281 -3.941 -25.656 1 96.75 204 LYS B CA 1
ATOM 7479 C C . LYS B 1 204 ? 17.484 -3.283 -24.297 1 96.75 204 LYS B C 1
ATOM 7481 O O . LYS B 1 204 ? 18.547 -3.449 -23.688 1 96.75 204 LYS B O 1
ATOM 7486 N N . SER B 1 205 ? 16.469 -2.568 -23.875 1 95.62 205 SER B N 1
ATOM 7487 C CA . SER B 1 205 ? 16.531 -1.911 -22.578 1 95.62 205 SER B CA 1
ATOM 7488 C C . SER B 1 205 ? 16.656 -2.932 -21.453 1 95.62 205 SER B C 1
ATOM 7490 O O . SER B 1 205 ? 17.359 -2.699 -20.469 1 95.62 205 SER B O 1
ATOM 7492 N N . TYR B 1 206 ? 15.977 -4.031 -21.547 1 96.62 206 TYR B N 1
ATOM 7493 C CA . TYR B 1 206 ? 16.031 -5.082 -20.547 1 96.62 206 TYR B CA 1
ATOM 7494 C C . TYR B 1 206 ? 17.422 -5.691 -20.453 1 96.62 206 TYR B C 1
ATOM 7496 O O . TYR B 1 206 ? 17.953 -5.902 -19.359 1 96.62 206 TYR B O 1
ATOM 7504 N N . ARG B 1 207 ? 18.062 -5.926 -21.594 1 98.06 207 ARG B N 1
ATOM 7505 C CA . ARG B 1 207 ? 19.406 -6.492 -21.609 1 98.06 207 ARG B CA 1
ATOM 7506 C C . ARG B 1 207 ? 20.422 -5.516 -21.031 1 98.06 207 ARG B C 1
ATOM 7508 O O . ARG B 1 207 ? 21.328 -5.914 -20.297 1 98.06 207 ARG B O 1
ATOM 7515 N N . GLU B 1 208 ? 20.25 -4.27 -21.375 1 97.56 208 GLU B N 1
ATOM 7516 C CA . GLU B 1 208 ? 21.156 -3.248 -20.859 1 97.56 208 GLU B CA 1
ATOM 7517 C C . GLU B 1 208 ? 21.031 -3.121 -19.344 1 97.56 208 GLU B C 1
ATOM 7519 O O . GLU B 1 208 ? 22.031 -3.029 -18.641 1 97.56 208 GLU B O 1
ATOM 7524 N N . ALA B 1 209 ? 19.797 -3.059 -18.891 1 96.94 209 ALA B N 1
ATOM 7525 C CA . ALA B 1 209 ? 19.562 -2.969 -17.453 1 96.94 209 ALA B CA 1
ATOM 7526 C C . ALA B 1 209 ? 20.109 -4.195 -16.734 1 96.94 209 ALA B C 1
ATOM 7528 O O . ALA B 1 209 ? 20.641 -4.086 -15.617 1 96.94 209 ALA B O 1
ATOM 7529 N N . PHE B 1 210 ? 19.938 -5.352 -17.344 1 98.19 210 PHE B N 1
ATOM 7530 C CA . PHE B 1 210 ? 20.422 -6.598 -16.766 1 98.19 210 PHE B CA 1
ATOM 7531 C C . PHE B 1 210 ? 21.938 -6.586 -16.656 1 98.19 210 PHE B C 1
ATOM 7533 O O . PHE B 1 210 ? 22.5 -6.953 -15.625 1 98.19 210 PHE B O 1
ATOM 7540 N N . LEU B 1 211 ? 22.594 -6.156 -17.734 1 98.56 211 LEU B N 1
ATOM 7541 C CA . LEU B 1 211 ? 24.062 -6.07 -17.719 1 98.56 211 LEU B CA 1
ATOM 7542 C C . LEU B 1 211 ? 24.531 -5.133 -16.625 1 98.56 211 LEU B C 1
ATOM 7544 O O . LEU B 1 211 ? 25.438 -5.48 -15.859 1 98.56 211 LEU B O 1
ATOM 7548 N N . GLN B 1 212 ? 23.922 -3.971 -16.547 1 97.69 212 GLN B N 1
ATOM 7549 C CA . GLN B 1 212 ? 24.312 -3.004 -15.523 1 97.69 212 GLN B CA 1
ATOM 7550 C C . GLN B 1 212 ? 24.094 -3.564 -14.117 1 97.69 212 GLN B C 1
ATOM 7552 O O . GLN B 1 212 ? 24.891 -3.316 -13.211 1 97.69 212 GLN B O 1
ATOM 7557 N N . PHE B 1 213 ? 23.047 -4.27 -13.961 1 98.06 213 PHE B N 1
ATOM 7558 C CA . PHE B 1 213 ? 22.719 -4.898 -12.688 1 98.06 213 PHE B CA 1
ATOM 7559 C C . PHE B 1 213 ? 23.812 -5.895 -12.289 1 98.06 213 PHE B C 1
ATOM 7561 O O . PHE B 1 213 ? 24.281 -5.883 -11.156 1 98.06 213 PHE B O 1
ATOM 7568 N N . MET B 1 214 ? 24.188 -6.738 -13.203 1 98.69 214 MET B N 1
ATOM 7569 C CA . MET B 1 214 ? 25.25 -7.711 -12.945 1 98.69 214 MET B CA 1
ATOM 7570 C C . MET B 1 214 ? 26.547 -7.008 -12.562 1 98.69 214 MET B C 1
ATOM 7572 O O . MET B 1 214 ? 27.203 -7.402 -11.594 1 98.69 214 MET B O 1
ATOM 7576 N N . VAL B 1 215 ? 26.891 -5.977 -13.289 1 98.56 215 VAL B N 1
ATOM 7577 C CA . VAL B 1 215 ? 28.125 -5.238 -13.047 1 98.56 215 VAL B CA 1
ATOM 7578 C C . VAL B 1 215 ? 28.094 -4.609 -11.656 1 98.56 215 VAL B C 1
ATOM 7580 O O . VAL B 1 215 ? 29.047 -4.742 -10.883 1 98.56 215 VAL B O 1
ATOM 7583 N N . ASP B 1 216 ? 26.984 -3.992 -11.336 1 97.81 216 ASP B N 1
ATOM 7584 C CA . ASP B 1 216 ? 26.859 -3.281 -10.07 1 97.81 216 ASP B CA 1
ATOM 7585 C C . ASP B 1 216 ? 26.969 -4.242 -8.891 1 97.81 216 ASP B C 1
ATOM 7587 O O . ASP B 1 216 ? 27.578 -3.926 -7.871 1 97.81 216 ASP B O 1
ATOM 7591 N N . ILE B 1 217 ? 26.312 -5.363 -8.969 1 98.44 217 ILE B N 1
ATOM 7592 C CA . ILE B 1 217 ? 26.359 -6.34 -7.879 1 98.44 217 ILE B CA 1
ATOM 7593 C C . ILE B 1 217 ? 27.781 -6.855 -7.707 1 98.44 217 ILE B C 1
ATOM 7595 O O . ILE B 1 217 ? 28.266 -7.012 -6.582 1 98.44 217 ILE B O 1
ATOM 7599 N N . ALA B 1 218 ? 28.469 -7.168 -8.852 1 98.38 218 ALA B N 1
ATOM 7600 C CA . ALA B 1 218 ? 29.859 -7.609 -8.781 1 98.38 218 ALA B CA 1
ATOM 7601 C C . ALA B 1 218 ? 30.734 -6.559 -8.102 1 98.38 218 ALA B C 1
ATOM 7603 O O . ALA B 1 218 ? 31.562 -6.887 -7.254 1 98.38 218 ALA B O 1
ATOM 7604 N N . VAL B 1 219 ? 30.531 -5.336 -8.422 1 97.56 219 VAL B N 1
ATOM 7605 C CA . VAL B 1 219 ? 31.312 -4.238 -7.859 1 97.56 219 VAL B CA 1
ATOM 7606 C C . VAL B 1 219 ? 31 -4.098 -6.371 1 97.56 219 VAL B C 1
ATOM 7608 O O . VAL B 1 219 ? 31.891 -3.881 -5.559 1 97.56 219 VAL B O 1
ATOM 7611 N N . LEU B 1 220 ? 29.719 -4.184 -5.973 1 96.62 220 LEU B N 1
ATOM 7612 C CA . LEU B 1 220 ? 29.328 -4.113 -4.57 1 96.62 220 LEU B CA 1
ATOM 7613 C C . LEU B 1 220 ? 30.016 -5.203 -3.754 1 96.62 220 LEU B C 1
ATOM 7615 O O . LEU B 1 220 ? 30.281 -5.023 -2.564 1 96.62 220 LEU B O 1
ATOM 7619 N N . LEU B 1 221 ? 30.266 -6.309 -4.438 1 97.06 221 LEU B N 1
ATOM 7620 C CA . LEU B 1 221 ? 30.906 -7.426 -3.748 1 97.06 221 LEU B CA 1
ATOM 7621 C C . LEU B 1 221 ? 32.438 -7.293 -3.783 1 97.06 221 LEU B C 1
ATOM 7623 O O . LEU B 1 221 ? 33.125 -8.125 -3.223 1 97.06 221 LEU B O 1
ATOM 7627 N N . GLY B 1 222 ? 32.969 -6.324 -4.508 1 94.56 222 GLY B N 1
ATOM 7628 C CA . GLY B 1 222 ? 34.406 -6.012 -4.41 1 94.56 222 GLY B CA 1
ATOM 7629 C C . GLY B 1 222 ? 35.125 -6.102 -5.738 1 94.56 222 GLY B C 1
ATOM 7630 O O . GLY B 1 222 ? 36.344 -5.93 -5.801 1 94.56 222 GLY B O 1
ATOM 7631 N N . ALA B 1 223 ? 34.406 -6.328 -6.805 1 96.62 223 ALA B N 1
ATOM 7632 C CA . ALA B 1 223 ? 35.062 -6.438 -8.109 1 96.62 223 ALA B CA 1
ATOM 7633 C C . ALA B 1 223 ? 35.469 -5.07 -8.633 1 96.62 223 ALA B C 1
ATOM 7635 O O . ALA B 1 223 ? 34.875 -4.051 -8.273 1 96.62 223 ALA B O 1
ATOM 7636 N N . ASN B 1 224 ? 36.531 -5.105 -9.469 1 95.12 224 ASN B N 1
ATOM 7637 C CA . ASN B 1 224 ? 36.906 -3.922 -10.234 1 95.12 224 ASN B CA 1
ATOM 7638 C C . ASN B 1 224 ? 35.844 -3.604 -11.297 1 95.12 224 ASN B C 1
ATOM 7640 O O . ASN B 1 224 ? 35.344 -4.504 -11.984 1 95.12 224 ASN B O 1
ATOM 7644 N N . ALA B 1 225 ? 35.531 -2.408 -11.461 1 95.62 225 ALA B N 1
ATOM 7645 C CA . ALA B 1 225 ? 34.438 -2 -12.312 1 95.62 225 ALA B CA 1
ATOM 7646 C C . ALA B 1 225 ? 34.688 -2.395 -13.766 1 95.62 225 ALA B C 1
ATOM 7648 O O . ALA B 1 225 ? 33.781 -2.887 -14.445 1 95.62 225 ALA B O 1
ATOM 7649 N N . SER B 1 226 ? 35.844 -2.141 -14.25 1 96.81 226 SER B N 1
ATOM 7650 C CA . SER B 1 226 ? 36.188 -2.434 -15.641 1 96.81 226 SER B CA 1
ATOM 7651 C C . SER B 1 226 ? 36.156 -3.936 -15.906 1 96.81 226 SER B C 1
ATOM 7653 O O . SER B 1 226 ? 35.688 -4.387 -16.938 1 96.81 226 SER B O 1
ATOM 7655 N N . ARG B 1 227 ? 36.656 -4.66 -15.016 1 96 227 ARG B N 1
ATOM 7656 C CA . ARG B 1 227 ? 36.656 -6.113 -15.133 1 96 227 ARG B CA 1
ATOM 7657 C C . ARG B 1 227 ? 35.25 -6.656 -15.062 1 96 227 ARG B C 1
ATOM 7659 O O . ARG B 1 227 ? 34.875 -7.559 -15.828 1 96 227 ARG B O 1
ATOM 7666 N N . ALA B 1 228 ? 34.5 -6.18 -14.125 1 98.25 228 ALA B N 1
ATOM 7667 C CA . ALA B 1 228 ? 33.094 -6.594 -13.992 1 98.25 228 ALA B CA 1
ATOM 7668 C C . ALA B 1 228 ? 32.344 -6.359 -15.297 1 98.25 228 ALA B C 1
ATOM 7670 O O . ALA B 1 228 ? 31.547 -7.207 -15.711 1 98.25 228 ALA B O 1
ATOM 7671 N N . GLU B 1 229 ? 32.594 -5.238 -15.906 1 98.38 229 GLU B N 1
ATOM 7672 C CA . GLU B 1 229 ? 31.922 -4.914 -17.156 1 98.38 229 GLU B CA 1
ATOM 7673 C C . GLU B 1 229 ? 32.25 -5.922 -18.25 1 98.38 229 GLU B C 1
ATOM 7675 O O . GLU B 1 229 ? 31.375 -6.426 -18.938 1 98.38 229 GLU B O 1
ATOM 7680 N N . SER B 1 230 ? 33.5 -6.172 -18.375 1 98.19 230 SER B N 1
ATOM 7681 C CA . SER B 1 230 ? 33.969 -7.094 -19.406 1 98.19 230 SER B CA 1
ATOM 7682 C C . SER B 1 230 ? 33.438 -8.508 -19.156 1 98.19 230 SER B C 1
ATOM 7684 O O . SER B 1 230 ? 32.906 -9.156 -20.062 1 98.19 230 SER B O 1
ATOM 7686 N N . ASP B 1 231 ? 33.594 -9.008 -17.938 1 98.31 231 ASP B N 1
ATOM 7687 C CA . ASP B 1 231 ? 33.219 -10.375 -17.594 1 98.31 231 ASP B CA 1
ATOM 7688 C C . ASP B 1 231 ? 31.703 -10.555 -17.703 1 98.31 231 ASP B C 1
ATOM 7690 O O . ASP B 1 231 ? 31.219 -11.57 -18.234 1 98.31 231 ASP B O 1
ATOM 7694 N N . MET B 1 232 ? 30.938 -9.602 -17.25 1 98.81 232 MET B N 1
ATOM 7695 C CA . MET B 1 232 ? 29.484 -9.742 -17.25 1 98.81 232 MET B CA 1
ATOM 7696 C C . MET B 1 232 ? 28.938 -9.617 -18.672 1 98.81 232 MET B C 1
ATOM 7698 O O . MET B 1 232 ? 27.891 -10.195 -18.984 1 98.81 232 MET B O 1
ATOM 7702 N N . LYS B 1 233 ? 29.609 -8.844 -19.516 1 98.69 233 LYS B N 1
ATOM 7703 C CA . LYS B 1 233 ? 29.234 -8.828 -20.922 1 98.69 233 LYS B CA 1
ATOM 7704 C C . LYS B 1 233 ? 29.344 -10.219 -21.547 1 98.69 233 LYS B C 1
ATOM 7706 O O . LYS B 1 233 ? 28.484 -10.641 -22.328 1 98.69 233 LYS B O 1
ATOM 7711 N N . SER B 1 234 ? 30.438 -10.898 -21.203 1 98.62 234 SER B N 1
ATOM 7712 C CA . SER B 1 234 ? 30.625 -12.266 -21.672 1 98.62 234 SER B CA 1
ATOM 7713 C C . SER B 1 234 ? 29.547 -13.195 -21.125 1 98.62 234 SER B C 1
ATOM 7715 O O . SER B 1 234 ? 29.078 -14.102 -21.812 1 98.62 234 SER B O 1
ATOM 7717 N N . VAL B 1 235 ? 29.172 -13.016 -19.891 1 98.69 235 VAL B N 1
ATOM 7718 C CA . VAL B 1 235 ? 28.125 -13.812 -19.266 1 98.69 235 VAL B CA 1
ATOM 7719 C C . VAL B 1 235 ? 26.797 -13.586 -19.984 1 98.69 235 VAL B C 1
ATOM 7721 O O . VAL B 1 235 ? 26.047 -14.531 -20.25 1 98.69 235 VAL B O 1
ATOM 7724 N N . LEU B 1 236 ? 26.5 -12.352 -20.281 1 98.69 236 LEU B N 1
ATOM 7725 C CA . LEU B 1 236 ? 25.266 -12.031 -21 1 98.69 236 LEU B CA 1
ATOM 7726 C C . LEU B 1 236 ? 25.266 -12.68 -22.375 1 98.69 236 LEU B C 1
ATOM 7728 O O . LEU B 1 236 ? 24.234 -13.203 -22.812 1 98.69 236 LEU B O 1
ATOM 7732 N N . LYS B 1 237 ? 26.359 -12.633 -23.062 1 98.5 237 LYS B N 1
ATOM 7733 C CA . LYS B 1 237 ? 26.469 -13.273 -24.375 1 98.5 237 LYS B CA 1
ATOM 7734 C C . LYS B 1 237 ? 26.203 -14.773 -24.281 1 98.5 237 LYS B C 1
ATOM 7736 O O . LYS B 1 237 ? 25.562 -15.352 -25.156 1 98.5 237 LYS B O 1
ATOM 7741 N N . LEU B 1 238 ? 26.75 -15.352 -23.281 1 98.62 238 LEU B N 1
ATOM 7742 C CA . LEU B 1 238 ? 26.5 -16.781 -23.078 1 98.62 238 LEU B CA 1
ATOM 7743 C C . LEU B 1 238 ? 25.016 -17.047 -22.859 1 98.62 238 LEU B C 1
ATOM 7745 O O . LEU B 1 238 ? 24.469 -17.984 -23.406 1 98.62 238 LEU B O 1
ATOM 7749 N N . GLU B 1 239 ? 24.391 -16.297 -22.016 1 97.69 239 GLU B N 1
ATOM 7750 C CA . GLU B 1 239 ? 22.969 -16.484 -21.75 1 97.69 239 GLU B CA 1
ATOM 7751 C C . GLU B 1 239 ? 22.125 -16.297 -23 1 97.69 239 GLU B C 1
ATOM 7753 O O . GLU B 1 239 ? 21.109 -16.969 -23.188 1 97.69 239 GLU B O 1
ATOM 7758 N N . ILE B 1 240 ? 22.531 -15.359 -23.859 1 98.38 240 ILE B N 1
ATOM 7759 C CA . ILE B 1 240 ? 21.844 -15.141 -25.125 1 98.38 240 ILE B CA 1
ATOM 7760 C C . ILE B 1 240 ? 21.953 -16.391 -26 1 98.38 240 ILE B C 1
ATOM 7762 O O . ILE B 1 240 ? 20.969 -16.828 -26.609 1 98.38 240 ILE B O 1
ATOM 7766 N N . LYS B 1 241 ? 23.141 -16.984 -26.062 1 98.38 241 LYS B N 1
ATOM 7767 C CA . LYS B 1 241 ? 23.328 -18.234 -26.797 1 98.38 241 LYS B CA 1
ATOM 7768 C C . LYS B 1 241 ? 22.422 -19.328 -26.266 1 98.38 241 LYS B C 1
ATOM 7770 O O . LYS B 1 241 ? 21.859 -20.109 -27.047 1 98.38 241 LYS B O 1
ATOM 7775 N N . ILE B 1 242 ? 22.297 -19.391 -24.969 1 98.38 242 ILE B N 1
ATOM 7776 C CA . ILE B 1 242 ? 21.453 -20.422 -24.359 1 98.38 242 ILE B CA 1
ATOM 7777 C C . ILE B 1 242 ? 19.984 -20.141 -24.672 1 98.38 242 ILE B C 1
ATOM 7779 O O . ILE B 1 242 ? 19.219 -21.062 -24.953 1 98.38 242 ILE B O 1
ATOM 7783 N N . ALA B 1 243 ? 19.594 -18.891 -24.609 1 97.81 243 ALA B N 1
ATOM 7784 C CA . ALA B 1 243 ? 18.219 -18.516 -24.938 1 97.81 243 ALA B CA 1
ATOM 7785 C C . ALA B 1 243 ? 17.844 -19 -26.328 1 97.81 243 ALA B C 1
ATOM 7787 O O . ALA B 1 243 ? 16.688 -19.375 -26.562 1 97.81 243 ALA B O 1
ATOM 7788 N N . GLU B 1 244 ? 18.75 -19.016 -27.234 1 97.5 244 GLU B N 1
ATOM 7789 C CA . GLU B 1 244 ? 18.516 -19.391 -28.625 1 97.5 244 GLU B CA 1
ATOM 7790 C C . GLU B 1 244 ? 18.141 -20.875 -28.75 1 97.5 244 GLU B C 1
ATOM 7792 O O . GLU B 1 244 ? 17.422 -21.266 -29.656 1 97.5 244 GLU B O 1
ATOM 7797 N N . ILE B 1 245 ? 18.672 -21.594 -27.844 1 97.81 245 ILE B N 1
ATOM 7798 C CA . ILE B 1 245 ? 18.5 -23.031 -28.016 1 97.81 245 ILE B CA 1
ATOM 7799 C C . ILE B 1 245 ? 17.406 -23.547 -27.062 1 97.81 245 ILE B C 1
ATOM 7801 O O . ILE B 1 245 ? 17.062 -24.719 -27.094 1 97.81 245 ILE B O 1
ATOM 7805 N N . MET B 1 246 ? 16.844 -22.781 -26.188 1 96.44 246 MET B N 1
ATOM 7806 C CA . MET B 1 246 ? 15.781 -23.188 -25.281 1 96.44 246 MET B CA 1
ATOM 7807 C C . MET B 1 246 ? 14.547 -23.641 -26.047 1 96.44 246 MET B C 1
ATOM 7809 O O . MET B 1 246 ? 14.188 -23.047 -27.062 1 96.44 246 MET B O 1
ATOM 7813 N N . ILE B 1 247 ? 13.906 -24.656 -25.562 1 94.62 247 ILE B N 1
ATOM 7814 C CA . ILE B 1 247 ? 12.648 -25.094 -26.156 1 94.62 247 ILE B CA 1
ATOM 7815 C C . ILE B 1 247 ? 11.516 -24.188 -25.688 1 94.62 247 ILE B C 1
ATOM 7817 O O . ILE B 1 247 ? 11.211 -24.141 -24.484 1 94.62 247 ILE B O 1
ATOM 7821 N N . PRO B 1 248 ? 10.914 -23.5 -26.578 1 88.88 248 PRO B N 1
ATOM 7822 C CA . PRO B 1 248 ? 9.836 -22.594 -26.172 1 88.88 248 PRO B CA 1
ATOM 7823 C C . PRO B 1 248 ? 8.641 -23.328 -25.578 1 88.88 248 PRO B C 1
ATOM 7825 O O . PRO B 1 248 ? 8.414 -24.5 -25.891 1 88.88 248 PRO B O 1
ATOM 7828 N N . GLN B 1 249 ? 7.934 -22.641 -24.828 1 84.88 249 GLN B N 1
ATOM 7829 C CA . GLN B 1 249 ? 6.812 -23.219 -24.094 1 84.88 249 GLN B CA 1
ATOM 7830 C C . GLN B 1 249 ? 5.801 -23.844 -25.047 1 84.88 249 GLN B C 1
ATOM 7832 O O . GLN B 1 249 ? 5.227 -24.891 -24.734 1 84.88 249 GLN B O 1
ATOM 7837 N N . GLU B 1 250 ? 5.559 -23.266 -26.25 1 83.06 250 GLU B N 1
ATOM 7838 C CA . GLU B 1 250 ? 4.559 -23.719 -27.203 1 83.06 250 GLU B CA 1
ATOM 7839 C C . GLU B 1 250 ? 4.938 -25.094 -27.781 1 83.06 250 GLU B C 1
ATOM 7841 O O . GLU B 1 250 ? 4.07 -25.828 -28.25 1 83.06 250 GLU B O 1
ATOM 7846 N N . ASN B 1 251 ? 6.191 -25.344 -27.656 1 88.56 251 ASN B N 1
ATOM 7847 C CA . ASN B 1 251 ? 6.676 -26.594 -28.219 1 88.56 251 ASN B CA 1
ATOM 7848 C C . ASN B 1 251 ? 6.867 -27.672 -27.156 1 88.56 251 ASN B C 1
ATOM 7850 O O . ASN B 1 251 ? 7.32 -28.781 -27.453 1 88.56 251 ASN B O 1
ATOM 7854 N N . ARG B 1 252 ? 6.52 -27.359 -25.969 1 91.62 252 ARG B N 1
ATOM 7855 C CA . ARG B 1 252 ? 6.691 -28.281 -24.859 1 91.62 252 ARG B CA 1
ATOM 7856 C C . ARG B 1 252 ? 5.398 -29.047 -24.578 1 91.62 252 ARG B C 1
ATOM 7858 O O . ARG B 1 252 ? 4.691 -28.734 -23.609 1 91.62 252 ARG B O 1
ATOM 7865 N N . THR B 1 253 ? 5.145 -30.094 -25.328 1 90.81 253 THR B N 1
ATOM 7866 C CA . THR B 1 253 ? 3.957 -30.922 -25.156 1 90.81 253 THR B CA 1
ATOM 7867 C C . THR B 1 253 ? 4.281 -32.188 -24.344 1 90.81 253 THR B C 1
ATOM 7869 O O . THR B 1 253 ? 5.449 -32.562 -24.219 1 90.81 253 THR B O 1
ATOM 7872 N N . SER B 1 254 ? 3.254 -32.844 -23.875 1 91 254 SER B N 1
ATOM 7873 C CA . SER B 1 254 ? 3.455 -34.031 -23.094 1 91 254 SER B CA 1
ATOM 7874 C C . SER B 1 254 ? 4.145 -35.125 -23.906 1 91 254 SER B C 1
ATOM 7876 O O . SER B 1 254 ? 4.973 -35.875 -23.391 1 91 254 SER B O 1
ATOM 7878 N N . GLU B 1 255 ? 3.875 -35.156 -25.172 1 91 255 GLU B N 1
ATOM 7879 C CA . GLU B 1 255 ? 4.441 -36.156 -26.047 1 91 255 GLU B CA 1
ATOM 7880 C C . GLU B 1 255 ? 5.902 -35.875 -26.359 1 91 255 GLU B C 1
ATOM 7882 O O . GLU B 1 255 ? 6.754 -36.781 -26.281 1 91 255 GLU B O 1
ATOM 7887 N N . THR B 1 256 ? 6.152 -34.656 -26.656 1 93.44 256 THR B N 1
ATOM 7888 C CA . THR B 1 256 ? 7.504 -34.281 -27.078 1 93.44 256 THR B CA 1
ATOM 7889 C C . THR B 1 256 ? 8.461 -34.312 -25.891 1 93.44 256 THR B C 1
ATOM 7891 O O . THR B 1 256 ? 9.664 -34.5 -26.047 1 93.44 256 THR B O 1
ATOM 7894 N N . MET B 1 257 ? 7.906 -34.188 -24.734 1 95.94 257 MET B N 1
ATOM 7895 C CA . MET B 1 257 ? 8.742 -34.094 -23.547 1 95.94 257 MET B CA 1
ATOM 7896 C C . MET B 1 257 ? 8.977 -35.469 -22.922 1 95.94 257 MET B C 1
ATOM 7898 O O . MET B 1 257 ? 9.742 -35.594 -21.953 1 95.94 257 MET B O 1
ATOM 7902 N N . TYR B 1 258 ? 8.297 -36.469 -23.438 1 97.25 258 TYR B N 1
ATOM 7903 C CA . TYR B 1 258 ? 8.492 -37.812 -22.906 1 97.25 258 TYR B CA 1
ATOM 7904 C C . TYR B 1 258 ? 9.539 -38.562 -23.719 1 97.25 258 TYR B C 1
ATOM 7906 O O . TYR B 1 258 ? 9.203 -39.281 -24.688 1 97.25 258 TYR B O 1
ATOM 7914 N N . ASN B 1 259 ? 10.758 -38.469 -23.344 1 98.12 259 ASN B N 1
ATOM 7915 C CA . ASN B 1 259 ? 11.875 -39.219 -23.922 1 98.12 259 ASN B CA 1
ATOM 7916 C C . ASN B 1 259 ? 12.547 -40.125 -22.875 1 98.12 259 ASN B C 1
ATOM 7918 O O . ASN B 1 259 ? 13.523 -39.719 -22.25 1 98.12 259 ASN B O 1
ATOM 7922 N N . ARG B 1 260 ? 12.008 -41.281 -22.703 1 97.75 260 ARG B N 1
ATOM 7923 C CA . ARG B 1 260 ? 12.523 -42.219 -21.719 1 97.75 260 ARG B CA 1
ATOM 7924 C C . ARG B 1 260 ? 13.742 -42.969 -22.266 1 97.75 260 ARG B C 1
ATOM 7926 O O . ARG B 1 260 ? 13.742 -43.438 -23.406 1 97.75 260 ARG B O 1
ATOM 7933 N N . MET B 1 261 ? 14.805 -43.031 -21.531 1 98.31 261 MET B N 1
ATOM 7934 C CA . MET B 1 261 ? 16.031 -43.75 -21.859 1 98.31 261 MET B CA 1
ATOM 7935 C C . MET B 1 261 ? 16.844 -44.062 -20.594 1 98.31 261 MET B C 1
ATOM 7937 O O . MET B 1 261 ? 16.516 -43.562 -19.516 1 98.31 261 MET B O 1
ATOM 7941 N N . ASN B 1 262 ? 17.734 -44.875 -20.656 1 97.62 262 ASN B N 1
ATOM 7942 C CA . ASN B 1 262 ? 18.609 -45.062 -19.5 1 97.62 262 ASN B CA 1
ATOM 7943 C C . ASN B 1 262 ? 19.812 -44.125 -19.547 1 97.62 262 ASN B C 1
ATOM 7945 O O . ASN B 1 262 ? 20.062 -43.469 -20.547 1 97.62 262 ASN B O 1
ATOM 7949 N N . ILE B 1 263 ? 20.609 -44.094 -18.5 1 98.38 263 ILE B N 1
ATOM 7950 C CA . ILE B 1 263 ? 21.703 -43.125 -18.359 1 98.38 263 ILE B CA 1
ATOM 7951 C C . ILE B 1 263 ? 22.797 -43.469 -19.359 1 98.38 263 ILE B C 1
ATOM 7953 O O . ILE B 1 263 ? 23.453 -42.562 -19.906 1 98.38 263 ILE B O 1
ATOM 7957 N N . SER B 1 264 ? 22.984 -44.781 -19.672 1 98.12 264 SER B N 1
ATOM 7958 C CA . SER B 1 264 ? 23.969 -45.188 -20.656 1 98.12 264 SER B CA 1
ATOM 7959 C C . SER B 1 264 ? 23.625 -44.625 -22.031 1 98.12 264 SER B C 1
ATOM 7961 O O . SER B 1 264 ? 24.516 -44.156 -22.75 1 98.12 264 SER B O 1
ATOM 7963 N N . GLU B 1 265 ? 22.422 -44.75 -22.375 1 98.38 265 GLU B N 1
ATOM 7964 C CA . GLU B 1 265 ? 21.969 -44.188 -23.641 1 98.38 265 GLU B CA 1
ATOM 7965 C C . GLU B 1 265 ? 22.141 -42.688 -23.703 1 98.38 265 GLU B C 1
ATOM 7967 O O . GLU B 1 265 ? 22.547 -42.156 -24.719 1 98.38 265 GLU B O 1
ATOM 7972 N N . LEU B 1 266 ? 21.781 -42.062 -22.594 1 98.44 266 LEU B N 1
ATOM 7973 C CA . LEU B 1 266 ? 21.938 -40.594 -22.516 1 98.44 266 LEU B CA 1
ATOM 7974 C C . LEU B 1 266 ? 23.406 -40.219 -22.688 1 98.44 266 LEU B C 1
ATOM 7976 O O . LEU B 1 266 ? 23.719 -39.25 -23.391 1 98.44 266 LEU B O 1
ATOM 7980 N N . SER B 1 267 ? 24.297 -40.969 -22.078 1 98.12 267 SER B N 1
ATOM 7981 C CA . SER B 1 267 ? 25.734 -40.688 -22.141 1 98.12 267 SER B CA 1
ATOM 7982 C C . SER B 1 267 ? 26.266 -40.906 -23.562 1 98.12 267 SER B C 1
ATOM 7984 O O . SER B 1 267 ? 27.188 -40.188 -23.984 1 98.12 267 SER B O 1
ATOM 7986 N N . THR B 1 268 ? 25.688 -41.844 -24.234 1 98.06 268 THR B N 1
ATOM 7987 C CA . THR B 1 268 ? 26.078 -42.094 -25.625 1 98.06 268 THR B CA 1
ATOM 7988 C C . THR B 1 268 ? 25.578 -40.969 -26.531 1 98.06 268 THR B C 1
ATOM 7990 O O . THR B 1 268 ? 26.281 -40.531 -27.438 1 98.06 268 THR B O 1
ATOM 7993 N N . MET B 1 269 ? 24.406 -40.531 -26.25 1 97.62 269 MET B N 1
ATOM 7994 C CA . MET B 1 269 ? 23.797 -39.469 -27.047 1 97.62 269 MET B CA 1
ATOM 7995 C C . MET B 1 269 ? 24.5 -38.156 -26.828 1 97.62 269 MET B C 1
ATOM 7997 O O . MET B 1 269 ? 24.672 -37.375 -27.766 1 97.62 269 MET B O 1
ATOM 8001 N N . ILE B 1 270 ? 24.859 -37.875 -25.656 1 97.75 270 ILE B N 1
ATOM 8002 C CA . ILE B 1 270 ? 25.562 -36.656 -25.281 1 97.75 270 ILE B CA 1
ATOM 8003 C C . ILE B 1 270 ? 26.797 -37 -24.453 1 97.75 270 ILE B C 1
ATOM 8005 O O . ILE B 1 270 ? 26.797 -36.844 -23.234 1 97.75 270 ILE B O 1
ATOM 8009 N N . PRO B 1 271 ? 27.812 -37.344 -25.031 1 97.06 271 PRO B N 1
ATOM 8010 C CA . PRO B 1 271 ? 29 -37.844 -24.344 1 97.06 271 PRO B CA 1
ATOM 8011 C C . PRO B 1 271 ? 29.828 -36.75 -23.688 1 97.06 271 PRO B C 1
ATOM 8013 O O . PRO B 1 271 ? 30.734 -37.031 -22.891 1 97.06 271 PRO B O 1
ATOM 8016 N N . GLN B 1 272 ? 29.516 -35.469 -23.969 1 96.12 272 GLN B N 1
ATOM 8017 C CA . GLN B 1 272 ? 30.312 -34.344 -23.484 1 96.12 272 GLN B CA 1
ATOM 8018 C C . GLN B 1 272 ? 30.141 -34.156 -21.984 1 96.12 272 GLN B C 1
ATOM 8020 O O . GLN B 1 272 ? 30.922 -33.406 -21.375 1 96.12 272 GLN B O 1
ATOM 8025 N N . PHE B 1 273 ? 29.25 -34.812 -21.391 1 97.56 273 PHE B N 1
ATOM 8026 C CA . PHE B 1 273 ? 28.938 -34.594 -19.984 1 97.56 273 PHE B CA 1
ATOM 8027 C C . PHE B 1 273 ? 28.812 -35.938 -19.25 1 97.56 273 PHE B C 1
ATOM 8029 O O . PHE B 1 273 ? 28.234 -36.875 -19.781 1 97.56 273 PHE B O 1
ATOM 8036 N N . ASP B 1 274 ? 29.312 -36 -18.047 1 98.06 274 ASP B N 1
ATOM 8037 C CA . ASP B 1 274 ? 29.219 -37.188 -17.203 1 98.06 274 ASP B CA 1
ATOM 8038 C C . ASP B 1 274 ? 27.891 -37.219 -16.438 1 98.06 274 ASP B C 1
ATOM 8040 O O . ASP B 1 274 ? 27.859 -36.844 -15.258 1 98.06 274 ASP B O 1
ATOM 8044 N N . TRP B 1 275 ? 26.859 -37.719 -17.047 1 98.44 275 TRP B N 1
ATOM 8045 C CA . TRP B 1 275 ? 25.516 -37.688 -16.516 1 98.44 275 TRP B CA 1
ATOM 8046 C C . TRP B 1 275 ? 25.406 -38.531 -15.234 1 98.44 275 TRP B C 1
ATOM 8048 O O . TRP B 1 275 ? 24.812 -38.094 -14.25 1 98.44 275 TRP B O 1
ATOM 8058 N N . LEU B 1 276 ? 25.922 -39.719 -15.258 1 98.06 276 LEU B N 1
ATOM 8059 C CA . LEU B 1 276 ? 25.859 -40.594 -14.086 1 98.06 276 LEU B CA 1
ATOM 8060 C C . LEU B 1 276 ? 26.609 -39.969 -12.906 1 98.06 276 LEU B C 1
ATOM 8062 O O . LEU B 1 276 ? 26.094 -39.969 -11.781 1 98.06 276 LEU B O 1
ATOM 8066 N N . GLY B 1 277 ? 27.844 -39.531 -13.203 1 97.69 277 GLY B N 1
ATOM 8067 C CA . GLY B 1 277 ? 28.609 -38.875 -12.156 1 97.69 277 GLY B CA 1
ATOM 8068 C C . GLY B 1 277 ? 27.875 -37.688 -11.562 1 97.69 277 GLY B C 1
ATOM 8069 O O . GLY B 1 277 ? 27.891 -37.469 -10.344 1 97.69 277 GLY B O 1
ATOM 8070 N N . TYR B 1 278 ? 27.25 -36.875 -12.398 1 98.06 278 TYR B N 1
ATOM 8071 C CA . TYR B 1 278 ? 26.484 -35.719 -11.969 1 98.06 278 TYR B CA 1
ATOM 8072 C C . TYR B 1 278 ? 25.344 -36.125 -11.055 1 98.06 278 TYR B C 1
ATOM 8074 O O . TYR B 1 278 ? 25.188 -35.594 -9.961 1 98.06 278 TYR B O 1
ATOM 8082 N N . ILE B 1 279 ? 24.484 -37.094 -11.461 1 98.31 279 ILE B N 1
ATOM 8083 C CA . ILE B 1 279 ? 23.312 -37.531 -10.719 1 98.31 279 ILE B CA 1
ATOM 8084 C C . ILE B 1 279 ? 23.734 -38.094 -9.367 1 98.31 279 ILE B C 1
ATOM 8086 O O . ILE B 1 279 ? 23.125 -37.781 -8.336 1 98.31 279 ILE B O 1
ATOM 8090 N N . LYS B 1 280 ? 24.781 -38.875 -9.344 1 97.25 280 LYS B N 1
ATOM 8091 C CA . LYS B 1 280 ? 25.266 -39.5 -8.117 1 97.25 280 LYS B CA 1
ATOM 8092 C C . LYS B 1 280 ? 25.781 -38.438 -7.137 1 97.25 280 LYS B C 1
ATOM 8094 O O . LYS B 1 280 ? 25.625 -38.594 -5.922 1 97.25 280 LYS B O 1
ATOM 8099 N N . LYS B 1 281 ? 26.359 -37.406 -7.691 1 97.44 281 LYS B N 1
ATOM 8100 C CA . LYS B 1 281 ? 26.922 -36.375 -6.84 1 97.44 281 LYS B CA 1
ATOM 8101 C C . LYS B 1 281 ? 25.812 -35.469 -6.277 1 97.44 281 LYS B C 1
ATOM 8103 O O . LYS B 1 281 ? 25.969 -34.875 -5.203 1 97.44 281 LYS B O 1
ATOM 8108 N N . VAL B 1 282 ? 24.75 -35.281 -7.031 1 98.19 282 VAL B N 1
ATOM 8109 C CA . VAL B 1 282 ? 23.625 -34.438 -6.609 1 98.19 282 VAL B CA 1
ATOM 8110 C C . VAL B 1 282 ? 22.891 -35.094 -5.445 1 98.19 282 VAL B C 1
ATOM 8112 O O . VAL B 1 282 ? 22.469 -34.406 -4.508 1 98.19 282 VAL B O 1
ATOM 8115 N N . ILE B 1 283 ? 22.75 -36.406 -5.434 1 98.06 283 ILE B N 1
ATOM 8116 C CA . ILE B 1 283 ? 21.938 -37.125 -4.469 1 98.06 283 ILE B CA 1
ATOM 8117 C C . ILE B 1 283 ? 22.781 -37.438 -3.229 1 98.06 283 ILE B C 1
ATOM 8119 O O . ILE B 1 283 ? 23.875 -38 -3.336 1 98.06 283 ILE B O 1
ATOM 8123 N N . ASP B 1 284 ? 22.312 -37.062 -2.148 1 96.12 284 ASP B N 1
ATOM 8124 C CA . ASP B 1 284 ? 22.953 -37.375 -0.879 1 96.12 284 ASP B CA 1
ATOM 8125 C C . ASP B 1 284 ? 22.609 -38.812 -0.458 1 96.12 284 ASP B C 1
ATOM 8127 O O . ASP B 1 284 ? 21.594 -39.062 0.187 1 96.12 284 ASP B O 1
ATOM 8131 N N . THR B 1 285 ? 23.469 -39.688 -0.632 1 94.25 285 THR B N 1
ATOM 8132 C CA . THR B 1 285 ? 23.203 -41.125 -0.393 1 94.25 285 THR B CA 1
ATOM 8133 C C . THR B 1 285 ? 23.25 -41.438 1.1 1 94.25 285 THR B C 1
ATOM 8135 O O . THR B 1 285 ? 22.812 -42.5 1.527 1 94.25 285 THR B O 1
ATOM 8138 N N . LYS B 1 286 ? 23.766 -40.531 1.873 1 93.31 286 LYS B N 1
ATOM 8139 C CA . LYS B 1 286 ? 23.641 -40.688 3.318 1 93.31 286 LYS B CA 1
ATOM 8140 C C . LYS B 1 286 ? 22.203 -40.531 3.775 1 93.31 286 LYS B C 1
ATOM 8142 O O . LYS B 1 286 ? 21.75 -41.25 4.691 1 93.31 286 LYS B O 1
ATOM 8147 N N . LEU B 1 287 ? 21.562 -39.656 3.148 1 93.56 287 LEU B N 1
ATOM 8148 C CA . LEU B 1 287 ? 20.141 -39.438 3.424 1 93.56 287 LEU B CA 1
ATOM 8149 C C . LEU B 1 287 ? 19.297 -40.531 2.777 1 93.56 287 LEU B C 1
ATOM 8151 O O . LEU B 1 287 ? 18.266 -40.938 3.32 1 93.56 287 LEU B O 1
ATOM 8155 N N . TYR B 1 288 ? 19.797 -41 1.593 1 95.81 288 TYR B N 1
ATOM 8156 C CA . TYR B 1 288 ? 19.047 -42 0.84 1 95.81 288 TYR B CA 1
ATOM 8157 C C . TYR B 1 288 ? 19.953 -43.156 0.466 1 95.81 288 TYR B C 1
ATOM 8159 O O . TYR B 1 288 ? 20.266 -43.375 -0.709 1 95.81 288 TYR B O 1
ATOM 8167 N N . PRO B 1 289 ? 20.203 -44 1.365 1 94.94 289 PRO B N 1
ATOM 8168 C CA . PRO B 1 289 ? 21.141 -45.094 1.124 1 94.94 289 PRO B CA 1
ATOM 8169 C C . PRO B 1 289 ? 20.641 -46.062 0.047 1 94.94 289 PRO B C 1
ATOM 8171 O O . PRO B 1 289 ? 21.453 -46.688 -0.653 1 94.94 289 PRO B O 1
ATOM 8174 N N . HIS B 1 290 ? 19.406 -46.188 -0.105 1 93.44 290 HIS B N 1
ATOM 8175 C CA . HIS B 1 290 ? 18.828 -47.125 -1.07 1 93.44 290 HIS B CA 1
ATOM 8176 C C . HIS B 1 290 ? 19.062 -46.656 -2.5 1 93.44 290 HIS B C 1
ATOM 8178 O O . HIS B 1 290 ? 18.797 -47.406 -3.455 1 93.44 290 HIS B O 1
ATOM 8184 N N . LEU B 1 291 ? 19.547 -45.438 -2.734 1 96.06 291 LEU B N 1
ATOM 8185 C CA . LEU B 1 291 ? 19.797 -44.906 -4.062 1 96.06 291 LEU B CA 1
ATOM 8186 C C . LEU B 1 291 ? 21.281 -45 -4.422 1 96.06 291 LEU B C 1
ATOM 8188 O O . LEU B 1 291 ? 21.719 -44.438 -5.434 1 96.06 291 LEU B O 1
ATOM 8192 N N . GLN B 1 292 ? 22.031 -45.688 -3.654 1 93 292 GLN B N 1
ATOM 8193 C CA . GLN B 1 292 ? 23.453 -45.906 -3.924 1 93 292 GLN B CA 1
ATOM 8194 C C . GLN B 1 292 ? 23.656 -46.75 -5.18 1 93 292 GLN B C 1
ATOM 8196 O O . GLN B 1 292 ? 24.703 -46.656 -5.82 1 93 292 GLN B O 1
ATOM 8201 N N . ASP B 1 293 ? 22.719 -47.469 -5.543 1 91.81 293 ASP B N 1
ATOM 8202 C CA . ASP B 1 293 ? 22.859 -48.438 -6.629 1 91.81 293 ASP B CA 1
ATOM 8203 C C . ASP B 1 293 ? 22.5 -47.812 -7.973 1 91.81 293 ASP B C 1
ATOM 8205 O O . ASP B 1 293 ? 22.422 -48.5 -8.984 1 91.81 293 ASP B O 1
ATOM 8209 N N . LEU B 1 294 ? 22.312 -46.562 -8.008 1 95.5 294 LEU B N 1
ATOM 8210 C CA . LEU B 1 294 ? 22.078 -45.906 -9.289 1 95.5 294 LEU B CA 1
ATOM 8211 C C . LEU B 1 294 ? 23.219 -46.156 -10.266 1 95.5 294 LEU B C 1
ATOM 8213 O O . LEU B 1 294 ? 24.391 -46 -9.906 1 95.5 294 LEU B O 1
ATOM 8217 N N . GLY B 1 295 ? 22.875 -46.625 -11.445 1 95.94 295 GLY B N 1
ATOM 8218 C CA . GLY B 1 295 ? 23.891 -47 -12.43 1 95.94 295 GLY B CA 1
ATOM 8219 C C . GLY B 1 295 ? 23.5 -46.625 -13.844 1 95.94 295 GLY B C 1
ATOM 8220 O O . GLY B 1 295 ? 22.484 -45.969 -14.062 1 95.94 295 GLY B O 1
ATOM 8221 N N . PRO B 1 296 ? 24.25 -47.062 -14.742 1 97.06 296 PRO B N 1
ATOM 8222 C CA . PRO B 1 296 ? 24.031 -46.688 -16.141 1 97.06 296 PRO B CA 1
ATOM 8223 C C . PRO B 1 296 ? 22.703 -47.188 -16.688 1 97.06 296 PRO B C 1
ATOM 8225 O O . PRO B 1 296 ? 22.172 -46.625 -17.656 1 97.06 296 PRO B O 1
ATOM 8228 N N . SER B 1 297 ? 22.172 -48.188 -16.047 1 97.31 297 SER B N 1
ATOM 8229 C CA . SER B 1 297 ? 20.938 -48.812 -16.531 1 97.31 297 SER B CA 1
ATOM 8230 C C . SER B 1 297 ? 19.703 -48.062 -15.992 1 97.31 297 SER B C 1
ATOM 8232 O O . SER B 1 297 ? 18.578 -48.375 -16.375 1 97.31 297 SER B O 1
ATOM 8234 N N . GLU B 1 298 ? 19.953 -47.094 -15.062 1 97.56 298 GLU B N 1
ATOM 8235 C CA . GLU B 1 298 ? 18.844 -46.344 -14.508 1 97.56 298 GLU B CA 1
ATOM 8236 C C . GLU B 1 298 ? 18.078 -45.594 -15.609 1 97.56 298 GLU B C 1
ATOM 8238 O O . GLU B 1 298 ? 18.688 -44.969 -16.469 1 97.56 298 GLU B O 1
ATOM 8243 N N . ASN B 1 299 ? 16.703 -45.75 -15.594 1 97.5 299 ASN B N 1
ATOM 8244 C CA . ASN B 1 299 ? 15.859 -45.031 -16.547 1 97.5 299 ASN B CA 1
ATOM 8245 C C . ASN B 1 299 ? 15.625 -43.594 -16.109 1 97.5 299 ASN B C 1
ATOM 8247 O O . ASN B 1 299 ? 15.453 -43.312 -14.93 1 97.5 299 ASN B O 1
ATOM 8251 N N . VAL B 1 300 ? 15.68 -42.719 -17.031 1 98.44 300 VAL B N 1
ATOM 8252 C CA . VAL B 1 300 ? 15.383 -41.312 -16.828 1 98.44 300 VAL B CA 1
ATOM 8253 C C . VAL B 1 300 ? 14.5 -40.812 -17.969 1 98.44 300 VAL B C 1
ATOM 8255 O O . VAL B 1 300 ? 14.43 -41.406 -19.031 1 98.44 300 VAL B O 1
ATOM 8258 N N . ILE B 1 301 ? 13.727 -39.781 -17.719 1 98.62 301 ILE B N 1
ATOM 8259 C CA . ILE B 1 301 ? 13.023 -39.062 -18.781 1 98.62 301 ILE B CA 1
ATOM 8260 C C . ILE B 1 301 ? 13.773 -37.75 -19.094 1 98.62 301 ILE B C 1
ATOM 8262 O O . ILE B 1 301 ? 13.914 -36.875 -18.234 1 98.62 301 ILE B O 1
ATOM 8266 N N . VAL B 1 302 ? 14.312 -37.688 -20.266 1 98.62 302 VAL B N 1
ATOM 8267 C CA . VAL B 1 302 ? 14.969 -36.469 -20.75 1 98.62 302 VAL B CA 1
ATOM 8268 C C . VAL B 1 302 ? 13.961 -35.625 -21.5 1 98.62 302 VAL B C 1
ATOM 8270 O O . VAL B 1 302 ? 13.688 -35.844 -22.688 1 98.62 302 VAL B O 1
ATOM 8273 N N . ARG B 1 303 ? 13.516 -34.562 -20.938 1 98.19 303 ARG B N 1
ATOM 8274 C CA . ARG B 1 303 ? 12.422 -33.75 -21.469 1 98.19 303 ARG B CA 1
ATOM 8275 C C . ARG B 1 303 ? 12.867 -33 -22.703 1 98.19 303 ARG B C 1
ATOM 8277 O O . ARG B 1 303 ? 12.07 -32.719 -23.609 1 98.19 303 ARG B O 1
ATOM 8284 N N . VAL B 1 304 ? 14.164 -32.594 -22.719 1 98 304 VAL B N 1
ATOM 8285 C CA . VAL B 1 304 ? 14.625 -31.719 -23.781 1 98 304 VAL B CA 1
ATOM 8286 C C . VAL B 1 304 ? 15.969 -32.188 -24.312 1 98 304 VAL B C 1
ATOM 8288 O O . VAL B 1 304 ? 16.969 -31.484 -24.234 1 98 304 VAL B O 1
ATOM 8291 N N . PRO B 1 305 ? 16 -33.25 -25.016 1 97.56 305 PRO B N 1
ATOM 8292 C CA . PRO B 1 305 ? 17.266 -33.812 -25.484 1 97.56 305 PRO B CA 1
ATOM 8293 C C . PRO B 1 305 ? 18.016 -32.875 -26.422 1 97.56 305 PRO B C 1
ATOM 8295 O O . PRO B 1 305 ? 19.234 -32.75 -26.344 1 97.56 305 PRO B O 1
ATOM 8298 N N . GLN B 1 306 ? 17.312 -32.219 -27.312 1 97.56 306 GLN B N 1
ATOM 8299 C CA . GLN B 1 306 ? 17.953 -31.312 -28.266 1 97.56 306 GLN B CA 1
ATOM 8300 C C . GLN B 1 306 ? 18.625 -30.156 -27.547 1 97.56 306 GLN B C 1
ATOM 8302 O O . GLN B 1 306 ? 19.719 -29.734 -27.906 1 97.56 306 GLN B O 1
ATOM 8307 N N . TYR B 1 307 ? 17.953 -29.625 -26.609 1 98.12 307 TYR B N 1
ATOM 8308 C CA . TYR B 1 307 ? 18.547 -28.562 -25.797 1 98.12 307 TYR B CA 1
ATOM 8309 C C . TYR B 1 307 ? 19.875 -29 -25.188 1 98.12 307 TYR B C 1
ATOM 8311 O O . TYR B 1 307 ? 20.844 -28.25 -25.234 1 98.12 307 TYR B O 1
ATOM 8319 N N . PHE B 1 308 ? 19.953 -30.219 -24.656 1 98.56 308 PHE B N 1
ATOM 8320 C CA . PHE B 1 308 ? 21.172 -30.688 -24 1 98.56 308 PHE B CA 1
ATOM 8321 C C . PHE B 1 308 ? 22.281 -30.906 -25.031 1 98.56 308 PHE B C 1
ATOM 8323 O O . PHE B 1 308 ? 23.438 -30.609 -24.766 1 98.56 308 PHE B O 1
ATOM 8330 N N . LYS B 1 309 ? 21.922 -31.438 -26.172 1 98.25 309 LYS B N 1
ATOM 8331 C CA . LYS B 1 309 ? 22.922 -31.594 -27.234 1 98.25 309 LYS B CA 1
ATOM 8332 C C . LYS B 1 309 ? 23.531 -30.25 -27.609 1 98.25 309 LYS B C 1
ATOM 8334 O O . LYS B 1 309 ? 24.75 -30.125 -27.672 1 98.25 309 LYS B O 1
ATOM 8339 N N . ASP B 1 310 ? 22.656 -29.312 -27.781 1 98.5 310 ASP B N 1
ATOM 8340 C CA . ASP B 1 310 ? 23.109 -27.984 -28.203 1 98.5 310 ASP B CA 1
ATOM 8341 C C . ASP B 1 310 ? 23.859 -27.281 -27.062 1 98.5 310 ASP B C 1
ATOM 8343 O O . ASP B 1 310 ? 24.844 -26.578 -27.297 1 98.5 310 ASP B O 1
ATOM 8347 N N . LEU B 1 311 ? 23.375 -27.422 -25.859 1 98.69 311 LEU B N 1
ATOM 8348 C CA . LEU B 1 311 ? 23.984 -26.781 -24.688 1 98.69 311 LEU B CA 1
ATOM 8349 C C . LEU B 1 311 ? 25.438 -27.188 -24.547 1 98.69 311 LEU B C 1
ATOM 8351 O O . LEU B 1 311 ? 26.312 -26.328 -24.406 1 98.69 311 LEU B O 1
ATOM 8355 N N . PHE B 1 312 ? 25.719 -28.406 -24.562 1 98.31 312 PHE B N 1
ATOM 8356 C CA . PHE B 1 312 ? 27.062 -28.859 -24.281 1 98.31 312 PHE B CA 1
ATOM 8357 C C . PHE B 1 312 ? 27.969 -28.594 -25.484 1 98.31 312 PHE B C 1
ATOM 8359 O O . PHE B 1 312 ? 29.188 -28.438 -25.328 1 98.31 312 PHE B O 1
ATOM 8366 N N . ARG B 1 313 ? 27.406 -28.453 -26.656 1 97.81 313 ARG B N 1
ATOM 8367 C CA . ARG B 1 313 ? 28.188 -27.953 -27.797 1 97.81 313 ARG B CA 1
ATOM 8368 C C . ARG B 1 313 ? 28.625 -26.516 -27.562 1 97.81 313 ARG B C 1
ATOM 8370 O O . ARG B 1 313 ? 29.766 -26.156 -27.859 1 97.81 313 ARG B O 1
ATOM 8377 N N . ILE B 1 314 ? 27.719 -25.75 -27.062 1 98.44 314 ILE B N 1
ATOM 8378 C CA . ILE B 1 314 ? 28.016 -24.344 -26.766 1 98.44 314 ILE B CA 1
ATOM 8379 C C . ILE B 1 314 ? 29.062 -24.25 -25.672 1 98.44 314 ILE B C 1
ATOM 8381 O O . ILE B 1 314 ? 30.031 -23.5 -25.781 1 98.44 314 ILE B O 1
ATOM 8385 N N . LEU B 1 315 ? 28.938 -25.031 -24.656 1 98.31 315 LEU B N 1
ATOM 8386 C CA . LEU B 1 315 ? 29.812 -24.953 -23.484 1 98.31 315 LEU B CA 1
ATOM 8387 C C . LEU B 1 315 ? 31.219 -25.422 -23.812 1 98.31 315 LEU B C 1
ATOM 8389 O O . LEU B 1 315 ? 32.188 -24.906 -23.266 1 98.31 315 LEU B O 1
ATOM 8393 N N . GLU B 1 316 ? 31.344 -26.328 -24.703 1 96.44 316 GLU B N 1
ATOM 8394 C CA . GLU B 1 316 ? 32.656 -26.828 -25.125 1 96.44 316 GLU B CA 1
ATOM 8395 C C . GLU B 1 316 ? 33.469 -25.734 -25.828 1 96.44 316 GLU B C 1
ATOM 8397 O O . GLU B 1 316 ? 34.688 -25.703 -25.734 1 96.44 316 GLU B O 1
ATOM 8402 N N . LYS B 1 317 ? 32.75 -24.875 -26.422 1 97.06 317 LYS B N 1
ATOM 8403 C CA . LYS B 1 317 ? 33.406 -23.828 -27.203 1 97.06 317 LYS B CA 1
ATOM 8404 C C . LYS B 1 317 ? 33.594 -22.562 -26.375 1 97.06 317 LYS B C 1
ATOM 8406 O O . LYS B 1 317 ? 34.281 -21.641 -26.797 1 97.06 317 LYS B O 1
ATOM 8411 N N . GLU B 1 318 ? 33.062 -22.5 -25.234 1 97.69 318 GLU B N 1
ATOM 8412 C CA . GLU B 1 318 ? 33.094 -21.312 -24.406 1 97.69 318 GLU B CA 1
ATOM 8413 C C . GLU B 1 318 ? 34.312 -21.328 -23.484 1 97.69 318 GLU B C 1
ATOM 8415 O O . GLU B 1 318 ? 34.812 -22.391 -23.094 1 97.69 318 GLU B O 1
ATOM 8420 N N . ARG B 1 319 ? 34.812 -20.125 -23.109 1 97.19 319 ARG B N 1
ATOM 8421 C CA . ARG B 1 319 ? 35.906 -20.031 -22.141 1 97.19 319 ARG B CA 1
ATOM 8422 C C . ARG B 1 319 ? 35.438 -20.516 -20.766 1 97.19 319 ARG B C 1
ATOM 8424 O O . ARG B 1 319 ? 34.344 -20.188 -20.312 1 97.19 319 ARG B O 1
ATOM 8431 N N . LYS B 1 320 ? 36.312 -21.266 -20.031 1 97.12 320 LYS B N 1
ATOM 8432 C CA . LYS B 1 320 ? 36 -21.766 -18.703 1 97.12 320 LYS B CA 1
ATOM 8433 C C . LYS B 1 320 ? 35.688 -20.625 -17.734 1 97.12 320 LYS B C 1
ATOM 8435 O O . LYS B 1 320 ? 34.812 -20.75 -16.875 1 97.12 320 LYS B O 1
ATOM 8440 N N . LYS B 1 321 ? 36.406 -19.562 -17.906 1 97.38 321 LYS B N 1
ATOM 8441 C CA . LYS B 1 321 ? 36.188 -18.406 -17.031 1 97.38 321 LYS B CA 1
ATOM 8442 C C . LYS B 1 321 ? 34.75 -17.859 -17.172 1 97.38 321 LYS B C 1
ATOM 8444 O O . LYS B 1 321 ? 34.125 -17.484 -16.172 1 97.38 321 LYS B O 1
ATOM 8449 N N . THR B 1 322 ? 34.312 -17.797 -18.391 1 98.44 322 THR B N 1
ATOM 8450 C CA . THR B 1 322 ? 32.938 -17.312 -18.641 1 98.44 322 THR B CA 1
ATOM 8451 C C . THR B 1 322 ? 31.906 -18.25 -18.031 1 98.44 322 THR B C 1
ATOM 8453 O O . THR B 1 322 ? 30.938 -17.781 -17.422 1 98.44 322 THR B O 1
ATOM 8456 N N . ILE B 1 323 ? 32.156 -19.5 -18.156 1 98.31 323 ILE B N 1
ATOM 8457 C CA . ILE B 1 323 ? 31.266 -20.484 -17.594 1 98.31 323 ILE B CA 1
ATOM 8458 C C . ILE B 1 323 ? 31.234 -20.359 -16.062 1 98.31 323 ILE B C 1
ATOM 8460 O O . ILE B 1 323 ? 30.172 -20.344 -15.453 1 98.31 323 ILE B O 1
ATOM 8464 N N . ALA B 1 324 ? 32.406 -20.266 -15.523 1 97.62 324 ALA B N 1
ATOM 8465 C CA . ALA B 1 324 ? 32.5 -20.109 -14.07 1 97.62 324 ALA B CA 1
ATOM 8466 C C . ALA B 1 324 ? 31.797 -18.844 -13.602 1 97.62 324 ALA B C 1
ATOM 8468 O O . ALA B 1 324 ? 31.078 -18.859 -12.594 1 97.62 324 ALA B O 1
ATOM 8469 N N . ASN B 1 325 ? 32.031 -17.734 -14.312 1 98.31 325 ASN B N 1
ATOM 8470 C CA . ASN B 1 325 ? 31.344 -16.484 -13.984 1 98.31 325 ASN B CA 1
ATOM 8471 C C . ASN B 1 325 ? 29.828 -16.625 -14.031 1 98.31 325 ASN B C 1
ATOM 8473 O O . ASN B 1 325 ? 29.125 -16.094 -13.172 1 98.31 325 ASN B O 1
ATOM 8477 N N . TYR B 1 326 ? 29.359 -17.297 -15.016 1 98.44 326 TYR B N 1
ATOM 8478 C CA . TYR B 1 326 ? 27.906 -17.484 -15.172 1 98.44 326 TYR B CA 1
ATOM 8479 C C . TYR B 1 326 ? 27.344 -18.312 -14.023 1 98.44 326 TYR B C 1
ATOM 8481 O O . TYR B 1 326 ? 26.312 -17.953 -13.445 1 98.44 326 TYR B O 1
ATOM 8489 N N . LEU B 1 327 ? 28 -19.406 -13.734 1 97.81 327 LEU B N 1
ATOM 8490 C CA . LEU B 1 327 ? 27.531 -20.297 -12.68 1 97.81 327 LEU B CA 1
ATOM 8491 C C . LEU B 1 327 ? 27.469 -19.562 -11.344 1 97.81 327 LEU B C 1
ATOM 8493 O O . LEU B 1 327 ? 26.438 -19.609 -10.656 1 97.81 327 LEU B O 1
ATOM 8497 N N . VAL B 1 328 ? 28.484 -18.891 -11 1 97.31 328 VAL B N 1
ATOM 8498 C CA . VAL B 1 328 ? 28.547 -18.219 -9.703 1 97.31 328 VAL B CA 1
ATOM 8499 C C . VAL B 1 328 ? 27.578 -17.031 -9.695 1 97.31 328 VAL B C 1
ATOM 8501 O O . VAL B 1 328 ? 26.969 -16.734 -8.664 1 97.31 328 VAL B O 1
ATOM 8504 N N . TRP B 1 329 ? 27.406 -16.375 -10.828 1 97.88 329 TRP B N 1
ATOM 8505 C CA . TRP B 1 329 ? 26.422 -15.312 -10.922 1 97.88 329 TRP B CA 1
ATOM 8506 C C . TRP B 1 329 ? 25.031 -15.828 -10.547 1 97.88 329 TRP B C 1
ATOM 8508 O O . TRP B 1 329 ? 24.297 -15.164 -9.812 1 97.88 329 TRP B O 1
ATOM 8518 N N . ARG B 1 330 ? 24.672 -16.938 -11.055 1 97.31 330 ARG B N 1
ATOM 8519 C CA . ARG B 1 330 ? 23.359 -17.5 -10.789 1 97.31 330 ARG B CA 1
ATOM 8520 C C . ARG B 1 330 ? 23.156 -17.766 -9.297 1 97.31 330 ARG B C 1
ATOM 8522 O O . ARG B 1 330 ? 22.047 -17.625 -8.781 1 97.31 330 ARG B O 1
ATOM 8529 N N . MET B 1 331 ? 24.203 -18.141 -8.641 1 95.56 331 MET B N 1
ATOM 8530 C CA . MET B 1 331 ? 24.156 -18.312 -7.195 1 95.56 331 MET B CA 1
ATOM 8531 C C . MET B 1 331 ? 24.016 -16.984 -6.48 1 95.56 331 MET B C 1
ATOM 8533 O O . MET B 1 331 ? 23.203 -16.844 -5.566 1 95.56 331 MET B O 1
ATOM 8537 N N . VAL B 1 332 ? 24.844 -16 -6.906 1 97.62 332 VAL B N 1
ATOM 8538 C CA . VAL B 1 332 ? 24.812 -14.664 -6.312 1 97.62 332 VAL B CA 1
ATOM 8539 C C . VAL B 1 332 ? 23.438 -14.047 -6.473 1 97.62 332 VAL B C 1
ATOM 8541 O O . VAL B 1 332 ? 22.875 -13.508 -5.512 1 97.62 332 VAL B O 1
ATOM 8544 N N . TYR B 1 333 ? 22.891 -14.172 -7.672 1 97.12 333 TYR B N 1
ATOM 8545 C CA . TYR B 1 333 ? 21.578 -13.617 -7.977 1 97.12 333 TYR B CA 1
ATOM 8546 C C . TYR B 1 333 ? 20.516 -14.188 -7.043 1 97.12 333 TYR B C 1
ATOM 8548 O O . TYR B 1 333 ? 19.641 -13.453 -6.562 1 97.12 333 TYR B O 1
ATOM 8556 N N . SER B 1 334 ? 20.578 -15.414 -6.715 1 96.12 334 SER B N 1
ATOM 8557 C CA . SER B 1 334 ? 19.578 -16.094 -5.906 1 96.12 334 SER B CA 1
ATOM 8558 C C . SER B 1 334 ? 19.688 -15.688 -4.438 1 96.12 334 SER B C 1
ATOM 8560 O O . SER B 1 334 ? 18.766 -15.93 -3.654 1 96.12 334 SER B O 1
ATOM 8562 N N . ARG B 1 335 ? 20.75 -15 -4.02 1 97.12 335 ARG B N 1
ATOM 8563 C CA . ARG B 1 335 ? 20.984 -14.711 -2.609 1 97.12 335 ARG B CA 1
ATOM 8564 C C . ARG B 1 335 ? 20.859 -13.219 -2.332 1 97.12 335 ARG B C 1
ATOM 8566 O O . ARG B 1 335 ? 20.953 -12.781 -1.181 1 97.12 335 ARG B O 1
ATOM 8573 N N . ILE B 1 336 ? 20.547 -12.453 -3.291 1 97.44 336 ILE B N 1
ATOM 8574 C CA . ILE B 1 336 ? 20.547 -11 -3.178 1 97.44 336 ILE B CA 1
ATOM 8575 C C . ILE B 1 336 ? 19.578 -10.57 -2.072 1 97.44 336 ILE B C 1
ATOM 8577 O O . ILE B 1 336 ? 19.906 -9.703 -1.26 1 97.44 336 ILE B O 1
ATOM 8581 N N . PHE B 1 337 ? 18.422 -11.211 -1.949 1 96.12 337 PHE B N 1
ATOM 8582 C CA . PHE B 1 337 ? 17.375 -10.797 -1.02 1 96.12 337 PHE B CA 1
ATOM 8583 C C . PHE B 1 337 ? 17.688 -11.273 0.393 1 96.12 337 PHE B C 1
ATOM 8585 O O . PHE B 1 337 ? 16.953 -10.961 1.335 1 96.12 337 PHE B O 1
ATOM 8592 N N . ASN B 1 338 ? 18.766 -11.992 0.548 1 98 338 ASN B N 1
ATOM 8593 C CA . ASN B 1 338 ? 19.203 -12.43 1.87 1 98 338 ASN B CA 1
ATOM 8594 C C . ASN B 1 338 ? 20.312 -11.547 2.418 1 98 338 ASN B C 1
ATOM 8596 O O . ASN B 1 338 ? 20.859 -11.82 3.486 1 98 338 ASN B O 1
ATOM 8600 N N . LEU B 1 339 ? 20.656 -10.523 1.634 1 98.12 339 LEU B N 1
ATOM 8601 C CA . LEU B 1 339 ? 21.719 -9.609 2.012 1 98.12 339 LEU B CA 1
ATOM 8602 C C . LEU B 1 339 ? 21.141 -8.273 2.475 1 98.12 339 LEU B C 1
ATOM 8604 O O . LEU B 1 339 ? 19.938 -8.141 2.668 1 98.12 339 LEU B O 1
ATOM 8608 N N . SER B 1 340 ? 22.047 -7.301 2.777 1 97.25 340 SER B N 1
ATOM 8609 C CA . SER B 1 340 ? 21.656 -5.996 3.311 1 97.25 340 SER B CA 1
ATOM 8610 C C . SER B 1 340 ? 20.859 -5.191 2.287 1 97.25 340 SER B C 1
ATOM 8612 O O . SER B 1 340 ? 20.766 -5.582 1.122 1 97.25 340 SER B O 1
ATOM 8614 N N . ARG B 1 341 ? 20.281 -4.074 2.643 1 94.81 341 ARG B N 1
ATOM 8615 C CA . ARG B 1 341 ? 19.359 -3.256 1.859 1 94.81 341 ARG B CA 1
ATOM 8616 C C . ARG B 1 341 ? 20.062 -2.662 0.64 1 94.81 341 ARG B C 1
ATOM 8618 O O . ARG B 1 341 ? 19.438 -2.49 -0.413 1 94.81 341 ARG B O 1
ATOM 8625 N N . ARG B 1 342 ? 21.344 -2.328 0.698 1 94.94 342 ARG B N 1
ATOM 8626 C CA . ARG B 1 342 ? 22.016 -1.725 -0.454 1 94.94 342 ARG B CA 1
ATOM 8627 C C . ARG B 1 342 ? 21.984 -2.664 -1.655 1 94.94 342 ARG B C 1
ATOM 8629 O O . ARG B 1 342 ? 21.875 -2.215 -2.797 1 94.94 342 ARG B O 1
ATOM 8636 N N . PHE B 1 343 ? 22.078 -4.055 -1.432 1 97.88 343 PHE B N 1
ATOM 8637 C CA . PHE B 1 343 ? 21.953 -5.027 -2.514 1 97.88 343 PHE B CA 1
ATOM 8638 C C . PHE B 1 343 ? 20.516 -5.082 -3.025 1 97.88 343 PHE B C 1
ATOM 8640 O O . PHE B 1 343 ? 20.281 -5.164 -4.234 1 97.88 343 PHE B O 1
ATOM 8647 N N . GLN B 1 344 ? 19.609 -5.016 -2.105 1 96.88 344 GLN B N 1
ATOM 8648 C CA . GLN B 1 344 ? 18.203 -5.098 -2.469 1 96.88 344 GLN B CA 1
ATOM 8649 C C . GLN B 1 344 ? 17.75 -3.857 -3.24 1 96.88 344 GLN B C 1
ATOM 8651 O O . GLN B 1 344 ? 16.938 -3.951 -4.16 1 96.88 344 GLN B O 1
ATOM 8656 N N . TYR B 1 345 ? 18.25 -2.695 -2.877 1 96.06 345 TYR B N 1
ATOM 8657 C CA . TYR B 1 345 ? 17.938 -1.472 -3.605 1 96.06 345 TYR B CA 1
ATOM 8658 C C . TYR B 1 345 ? 18.469 -1.536 -5.031 1 96.06 345 TYR B C 1
ATOM 8660 O O . TYR B 1 345 ? 17.844 -1.013 -5.957 1 96.06 345 TYR B O 1
ATOM 8668 N N . ARG B 1 346 ? 19.609 -2.121 -5.176 1 96.38 346 ARG B N 1
ATOM 8669 C CA . ARG B 1 346 ? 20.125 -2.25 -6.539 1 96.38 346 ARG B CA 1
ATOM 8670 C C . ARG B 1 346 ? 19.25 -3.191 -7.363 1 96.38 346 ARG B C 1
ATOM 8672 O O . ARG B 1 346 ? 19.031 -2.961 -8.555 1 96.38 346 ARG B O 1
ATOM 8679 N N . TRP B 1 347 ? 18.844 -4.266 -6.758 1 97.56 347 TRP B N 1
ATOM 8680 C CA . TRP B 1 347 ? 17.891 -5.141 -7.434 1 97.56 347 TRP B CA 1
ATOM 8681 C C . TRP B 1 347 ? 16.625 -4.379 -7.812 1 97.56 347 TRP B C 1
ATOM 8683 O O . TRP B 1 347 ? 16.078 -4.582 -8.891 1 97.56 347 TRP B O 1
ATOM 8693 N N . LEU B 1 348 ? 16.156 -3.549 -6.895 1 96.5 348 LEU B N 1
ATOM 8694 C CA . LEU B 1 348 ? 14.945 -2.766 -7.137 1 96.5 348 LEU B CA 1
ATOM 8695 C C . LEU B 1 348 ? 15.094 -1.907 -8.391 1 96.5 348 LEU B C 1
ATOM 8697 O O . LEU B 1 348 ? 14.141 -1.741 -9.148 1 96.5 348 LEU B O 1
ATOM 8701 N N . GLU B 1 349 ? 16.266 -1.345 -8.648 1 95.12 349 GLU B N 1
ATOM 8702 C CA . GLU B 1 349 ? 16.516 -0.539 -9.844 1 95.12 349 GLU B CA 1
ATOM 8703 C C . GLU B 1 349 ? 16.359 -1.372 -11.117 1 95.12 349 GLU B C 1
ATOM 8705 O O . GLU B 1 349 ? 15.844 -0.887 -12.125 1 95.12 349 GLU B O 1
ATOM 8710 N N . PHE B 1 350 ? 16.812 -2.568 -11.039 1 96.56 350 PHE B N 1
ATOM 8711 C CA . PHE B 1 350 ? 16.641 -3.5 -12.148 1 96.56 350 PHE B CA 1
ATOM 8712 C C . PHE B 1 350 ? 15.172 -3.859 -12.344 1 96.56 350 PHE B C 1
ATOM 8714 O O . PHE B 1 350 ? 14.664 -3.834 -13.461 1 96.56 350 PHE B O 1
ATOM 8721 N N . SER B 1 351 ? 14.477 -4.156 -11.234 1 95.88 351 SER B N 1
ATOM 8722 C CA . SER B 1 351 ? 13.07 -4.539 -11.25 1 95.88 351 SER B CA 1
ATOM 8723 C C . SER B 1 351 ? 12.203 -3.42 -11.82 1 95.88 351 SER B C 1
ATOM 8725 O O . SER B 1 351 ? 11.195 -3.684 -12.484 1 95.88 351 SER B O 1
ATOM 8727 N N . ARG B 1 352 ? 12.531 -2.203 -11.547 1 94.38 352 ARG B N 1
ATOM 8728 C CA . ARG B 1 352 ? 11.805 -1.048 -12.062 1 94.38 352 ARG B CA 1
ATOM 8729 C C . ARG B 1 352 ? 11.734 -1.089 -13.586 1 94.38 352 ARG B C 1
ATOM 8731 O O . ARG B 1 352 ? 10.703 -0.745 -14.172 1 94.38 352 ARG B O 1
ATOM 8738 N N . VAL B 1 353 ? 12.836 -1.528 -14.195 1 94.12 353 VAL B N 1
ATOM 8739 C CA . VAL B 1 353 ? 12.914 -1.535 -15.656 1 94.12 353 VAL B CA 1
ATOM 8740 C C . VAL B 1 353 ? 12.125 -2.715 -16.203 1 94.12 353 VAL B C 1
ATOM 8742 O O . VAL B 1 353 ? 11.383 -2.566 -17.188 1 94.12 353 VAL B O 1
ATOM 8745 N N . ILE B 1 354 ? 12.172 -3.846 -15.539 1 94.5 354 ILE B N 1
ATOM 8746 C CA . ILE B 1 354 ? 11.648 -5.059 -16.172 1 94.5 354 ILE B CA 1
ATOM 8747 C C . ILE B 1 354 ? 10.219 -5.305 -15.703 1 94.5 354 ILE B C 1
ATOM 8749 O O . ILE B 1 354 ? 9.43 -5.938 -16.406 1 94.5 354 ILE B O 1
ATOM 8753 N N . GLN B 1 355 ? 9.852 -4.82 -14.539 1 94.31 355 GLN B N 1
ATOM 8754 C CA . GLN B 1 355 ? 8.547 -5.133 -13.977 1 94.31 355 GLN B CA 1
ATOM 8755 C C . GLN B 1 355 ? 7.766 -3.863 -13.656 1 94.31 355 GLN B C 1
ATOM 8757 O O . GLN B 1 355 ? 6.555 -3.914 -13.43 1 94.31 355 GLN B O 1
ATOM 8762 N N . GLY B 1 356 ? 8.375 -2.729 -13.602 1 93.25 356 GLY B N 1
ATOM 8763 C CA . GLY B 1 356 ? 7.734 -1.459 -13.312 1 93.25 356 GLY B CA 1
ATOM 8764 C C . GLY B 1 356 ? 7.555 -1.209 -11.828 1 93.25 356 GLY B C 1
ATOM 8765 O O . GLY B 1 356 ? 6.961 -0.205 -11.422 1 93.25 356 GLY B O 1
ATOM 8766 N N . THR B 1 357 ? 8.078 -2.033 -10.883 1 95.44 357 THR B N 1
ATOM 8767 C CA . THR B 1 357 ? 7.938 -1.857 -9.445 1 95.44 357 THR B CA 1
ATOM 8768 C C . THR B 1 357 ? 8.891 -0.778 -8.938 1 95.44 357 THR B C 1
ATOM 8770 O O . THR B 1 357 ? 10.016 -0.661 -9.414 1 95.44 357 THR B O 1
ATOM 8773 N N . THR B 1 358 ? 8.461 -0.034 -7.93 1 93.38 358 THR B N 1
ATOM 8774 C CA . THR B 1 358 ? 9.266 1.112 -7.512 1 93.38 358 THR B CA 1
ATOM 8775 C C . THR B 1 358 ? 9.539 1.058 -6.012 1 93.38 358 THR B C 1
ATOM 8777 O O . THR B 1 358 ? 10.086 2.004 -5.441 1 93.38 358 THR B O 1
ATOM 8780 N N . SER B 1 359 ? 9.156 -0.014 -5.355 1 94.62 359 SER B N 1
ATOM 8781 C CA . SER B 1 359 ? 9.484 -0.226 -3.951 1 94.62 359 SER B CA 1
ATOM 8782 C C . SER B 1 359 ? 9.773 -1.695 -3.666 1 94.62 359 SER B C 1
ATOM 8784 O O . SER B 1 359 ? 9.352 -2.576 -4.418 1 94.62 359 SER B O 1
ATOM 8786 N N . LEU B 1 360 ? 10.555 -1.925 -2.576 1 95.62 360 LEU B N 1
ATOM 8787 C CA . LEU B 1 360 ? 10.766 -3.289 -2.104 1 95.62 360 LEU B CA 1
ATOM 8788 C C . LEU B 1 360 ? 9.523 -3.816 -1.393 1 95.62 360 LEU B C 1
ATOM 8790 O O . LEU B 1 360 ? 8.758 -3.041 -0.822 1 95.62 360 LEU B O 1
ATOM 8794 N N . PRO B 1 361 ? 9.305 -5.121 -1.507 1 95.19 361 PRO B N 1
ATOM 8795 C CA . PRO B 1 361 ? 8.266 -5.668 -0.636 1 95.19 361 PRO B CA 1
ATOM 8796 C C . PRO B 1 361 ? 8.555 -5.449 0.847 1 95.19 361 PRO B C 1
ATOM 8798 O O . PRO B 1 361 ? 9.719 -5.406 1.248 1 95.19 361 PRO B O 1
ATOM 8801 N N . PRO B 1 362 ? 7.508 -5.32 1.622 1 95.31 362 PRO B N 1
ATOM 8802 C CA . PRO B 1 362 ? 7.73 -5.203 3.064 1 95.31 362 PRO B CA 1
ATOM 8803 C C . PRO B 1 362 ? 8.523 -6.379 3.635 1 95.31 362 PRO B C 1
ATOM 8805 O O . PRO B 1 362 ? 8.32 -7.523 3.229 1 95.31 362 PRO B O 1
ATOM 8808 N N . GLN B 1 363 ? 9.352 -6.074 4.652 1 96.5 363 GLN B N 1
ATOM 8809 C CA . GLN B 1 363 ? 10.195 -7.109 5.238 1 96.5 363 GLN B CA 1
ATOM 8810 C C . GLN B 1 363 ? 9.352 -8.25 5.801 1 96.5 363 GLN B C 1
ATOM 8812 O O . GLN B 1 363 ? 9.688 -9.422 5.625 1 96.5 363 GLN B O 1
ATOM 8817 N N . TRP B 1 364 ? 8.273 -7.875 6.5 1 97.31 364 TRP B N 1
ATOM 8818 C CA . TRP B 1 364 ? 7.438 -8.914 7.086 1 97.31 364 TRP B CA 1
ATOM 8819 C C . TRP B 1 364 ? 6.867 -9.828 6.004 1 97.31 364 TRP B C 1
ATOM 8821 O O . TRP B 1 364 ? 6.762 -11.039 6.199 1 97.31 364 TRP B O 1
ATOM 8831 N N . ASP B 1 365 ? 6.441 -9.281 4.898 1 97.69 365 ASP B N 1
ATOM 8832 C CA . ASP B 1 365 ? 5.859 -10.07 3.816 1 97.69 365 ASP B CA 1
ATOM 8833 C C . ASP B 1 365 ? 6.902 -10.984 3.188 1 97.69 365 ASP B C 1
ATOM 8835 O O . ASP B 1 365 ? 6.605 -12.141 2.867 1 97.69 365 ASP B O 1
ATOM 8839 N N . LYS B 1 366 ? 8.117 -10.469 2.951 1 97.5 366 LYS B N 1
ATOM 8840 C CA . LYS B 1 366 ? 9.227 -11.297 2.486 1 97.5 366 LYS B CA 1
ATOM 8841 C C . LYS B 1 366 ? 9.469 -12.469 3.43 1 97.5 366 LYS B C 1
ATOM 8843 O O . LYS B 1 366 ? 9.695 -13.594 2.982 1 97.5 366 LYS B O 1
ATOM 8848 N N . CYS B 1 367 ? 9.43 -12.195 4.711 1 98.62 367 CYS B N 1
ATOM 8849 C CA . CYS B 1 367 ? 9.727 -13.203 5.723 1 98.62 367 CYS B CA 1
ATOM 8850 C C . CYS B 1 367 ? 8.617 -14.242 5.801 1 98.62 367 CYS B C 1
ATOM 8852 O O . CYS B 1 367 ? 8.883 -15.43 5.98 1 98.62 367 CYS B O 1
ATOM 8854 N N . VAL B 1 368 ? 7.352 -13.766 5.641 1 98.62 368 VAL B N 1
ATOM 8855 C CA . VAL B 1 368 ? 6.23 -14.703 5.609 1 98.62 368 VAL B CA 1
ATOM 8856 C C . VAL B 1 368 ? 6.371 -15.648 4.418 1 98.62 368 VAL B C 1
ATOM 8858 O O . VAL B 1 368 ? 6.223 -16.859 4.562 1 98.62 368 VAL B O 1
ATOM 8861 N N . ASN B 1 369 ? 6.664 -15.141 3.264 1 98.06 369 ASN B N 1
ATOM 8862 C CA . ASN B 1 369 ? 6.809 -15.945 2.057 1 98.06 369 ASN B CA 1
ATOM 8863 C C . ASN B 1 369 ? 8.023 -16.859 2.139 1 98.06 369 ASN B C 1
ATOM 8865 O O . ASN B 1 369 ? 8 -17.984 1.608 1 98.06 369 ASN B O 1
ATOM 8869 N N . PHE B 1 370 ? 9.086 -16.422 2.875 1 98.19 370 PHE B N 1
ATOM 8870 C CA . PHE B 1 370 ? 10.258 -17.25 3.131 1 98.19 370 PHE B CA 1
ATOM 8871 C C . PHE B 1 370 ? 9.867 -18.484 3.941 1 98.19 370 PHE B C 1
ATOM 8873 O O . PHE B 1 370 ? 10.219 -19.609 3.57 1 98.19 370 PHE B O 1
ATOM 8880 N N . VAL B 1 371 ? 9.109 -18.234 4.957 1 98.69 371 VAL B N 1
ATOM 8881 C CA . VAL B 1 371 ? 8.688 -19.344 5.816 1 98.69 371 VAL B CA 1
ATOM 8882 C C . VAL B 1 371 ? 7.75 -20.266 5.043 1 98.69 371 VAL B C 1
ATOM 8884 O O . VAL B 1 371 ? 7.855 -21.484 5.141 1 98.69 371 VAL B O 1
ATOM 8887 N N . GLU B 1 372 ? 6.852 -19.703 4.285 1 97.75 372 GLU B N 1
ATOM 8888 C CA . GLU B 1 372 ? 5.926 -20.5 3.488 1 97.75 372 GLU B CA 1
ATOM 8889 C C . GLU B 1 372 ? 6.672 -21.391 2.502 1 97.75 372 GLU B C 1
ATOM 8891 O O . GLU B 1 372 ? 6.285 -22.547 2.283 1 97.75 372 GLU B O 1
ATOM 8896 N N . GLY B 1 373 ? 7.66 -20.859 1.898 1 96.75 373 GLY B N 1
ATOM 8897 C CA . GLY B 1 373 ? 8.445 -21.625 0.954 1 96.75 373 GLY B CA 1
ATOM 8898 C C . GLY B 1 373 ? 9.297 -22.703 1.619 1 96.75 373 GLY B C 1
ATOM 8899 O O . GLY B 1 373 ? 9.453 -23.797 1.086 1 96.75 373 GLY B O 1
ATOM 8900 N N . ALA B 1 374 ? 9.75 -22.438 2.838 1 97.5 374 ALA B N 1
ATOM 8901 C CA . ALA B 1 374 ? 10.68 -23.312 3.537 1 97.5 374 ALA B CA 1
ATOM 8902 C C . ALA B 1 374 ? 9.938 -24.406 4.301 1 97.5 374 ALA B C 1
ATOM 8904 O O . ALA B 1 374 ? 10.391 -25.547 4.355 1 97.5 374 ALA B O 1
ATOM 8905 N N . LEU B 1 375 ? 8.867 -24 4.934 1 97.94 375 LEU B N 1
ATOM 8906 C CA . LEU B 1 375 ? 8.117 -24.922 5.789 1 97.94 375 LEU B CA 1
ATOM 8907 C C . LEU B 1 375 ? 6.633 -24.875 5.453 1 97.94 375 LEU B C 1
ATOM 8909 O O . LEU B 1 375 ? 5.801 -24.578 6.316 1 97.94 375 LEU B O 1
ATOM 8913 N N . PRO B 1 376 ? 6.277 -25.281 4.273 1 97.31 376 PRO B N 1
ATOM 8914 C CA . PRO B 1 376 ? 4.898 -25.109 3.812 1 97.31 376 PRO B CA 1
ATOM 8915 C C . PRO B 1 376 ? 3.891 -25.875 4.672 1 97.31 376 PRO B C 1
ATOM 8917 O O . PRO B 1 376 ? 2.795 -25.375 4.938 1 97.31 376 PRO B O 1
ATOM 8920 N N . TYR B 1 377 ? 4.215 -27.047 5.238 1 97.44 377 TYR B N 1
ATOM 8921 C CA . TYR B 1 377 ? 3.266 -27.859 5.98 1 97.44 377 TYR B CA 1
ATOM 8922 C C . TYR B 1 377 ? 3.119 -27.375 7.414 1 97.44 377 TYR B C 1
ATOM 8924 O O . TYR B 1 377 ? 2.031 -27.438 7.992 1 97.44 377 TYR B O 1
ATOM 8932 N N . VAL B 1 378 ? 4.223 -26.859 7.945 1 97.94 378 VAL B N 1
ATOM 8933 C CA . VAL B 1 378 ? 4.172 -26.328 9.305 1 97.94 378 VAL B CA 1
ATOM 8934 C C . VAL B 1 378 ? 3.281 -25.094 9.352 1 97.94 378 VAL B C 1
ATOM 8936 O O . VAL B 1 378 ? 2.377 -25 10.18 1 97.94 378 VAL B O 1
ATOM 8939 N N . ILE B 1 379 ? 3.568 -24.172 8.438 1 97.94 379 ILE B N 1
ATOM 8940 C CA . ILE B 1 379 ? 2.805 -22.938 8.414 1 97.94 379 ILE B CA 1
ATOM 8941 C C . ILE B 1 379 ? 1.376 -23.219 7.949 1 97.94 379 ILE B C 1
ATOM 8943 O O . ILE B 1 379 ? 0.433 -22.547 8.391 1 97.94 379 ILE B O 1
ATOM 8947 N N . GLY B 1 380 ? 1.223 -24.234 7.059 1 97.81 380 GLY B N 1
ATOM 8948 C CA . GLY B 1 380 ? -0.108 -24.672 6.68 1 97.81 380 GLY B CA 1
ATOM 8949 C C . GLY B 1 380 ? -0.93 -25.172 7.855 1 97.81 380 GLY B C 1
ATOM 8950 O O . GLY B 1 380 ? -2.113 -24.844 7.973 1 97.81 380 GLY B O 1
ATOM 8951 N N . ARG B 1 381 ? -0.281 -25.906 8.711 1 97.06 381 ARG B N 1
ATOM 8952 C CA . ARG B 1 381 ? -0.935 -26.406 9.914 1 97.06 381 ARG B CA 1
ATOM 8953 C C . ARG B 1 381 ? -1.353 -25.266 10.828 1 97.06 381 ARG B C 1
ATOM 8955 O O . ARG B 1 381 ? -2.479 -25.25 11.328 1 97.06 381 ARG B O 1
ATOM 8962 N N . MET B 1 382 ? -0.46 -24.312 10.992 1 97.31 382 MET B N 1
ATOM 8963 C CA . MET B 1 382 ? -0.769 -23.141 11.789 1 97.31 382 MET B CA 1
ATOM 8964 C C . MET B 1 382 ? -1.994 -22.406 11.242 1 97.31 382 MET B C 1
ATOM 8966 O O . MET B 1 382 ? -2.867 -22 12.008 1 97.31 382 MET B O 1
ATOM 8970 N N . PHE B 1 383 ? -2.074 -22.281 9.977 1 97.81 383 PHE B N 1
ATOM 8971 C CA . PHE B 1 383 ? -3.139 -21.547 9.305 1 97.81 383 PHE B CA 1
ATOM 8972 C C . PHE B 1 383 ? -4.473 -22.266 9.461 1 97.81 383 PHE B C 1
ATOM 8974 O O . PHE B 1 383 ? -5.48 -21.656 9.812 1 97.81 383 PHE B O 1
ATOM 8981 N N . VAL B 1 384 ? -4.488 -23.531 9.195 1 96.69 384 VAL B N 1
ATOM 8982 C CA . VAL B 1 384 ? -5.711 -24.328 9.188 1 96.69 384 VAL B CA 1
ATOM 8983 C C . VAL B 1 384 ? -6.285 -24.406 10.602 1 96.69 384 VAL B C 1
ATOM 8985 O O . VAL B 1 384 ? -7.508 -24.422 10.781 1 96.69 384 VAL B O 1
ATOM 8988 N N . ASP B 1 385 ? -5.48 -24.422 11.594 1 95.19 385 ASP B N 1
ATOM 8989 C CA . ASP B 1 385 ? -5.914 -24.516 12.984 1 95.19 385 ASP B CA 1
ATOM 8990 C C . ASP B 1 385 ? -6.789 -23.328 13.359 1 95.19 385 ASP B C 1
ATOM 8992 O O . ASP B 1 385 ? -7.691 -23.453 14.195 1 95.19 385 ASP B O 1
ATOM 8996 N N . VAL B 1 386 ? -6.496 -22.219 12.711 1 94.62 386 VAL B N 1
ATOM 8997 C CA . VAL B 1 386 ? -7.152 -20.984 13.156 1 94.62 386 VAL B CA 1
ATOM 8998 C C . VAL B 1 386 ? -8.133 -20.516 12.094 1 94.62 386 VAL B C 1
ATOM 9000 O O . VAL B 1 386 ? -9.211 -20 12.414 1 94.62 386 VAL B O 1
ATOM 9003 N N . HIS B 1 387 ? -7.859 -20.734 10.82 1 93.25 387 HIS B N 1
ATOM 9004 C CA . HIS B 1 387 ? -8.562 -19.984 9.789 1 93.25 387 HIS B CA 1
ATOM 9005 C C . HIS B 1 387 ? -9.305 -20.906 8.836 1 93.25 387 HIS B C 1
ATOM 9007 O O . HIS B 1 387 ? -9.766 -20.469 7.777 1 93.25 387 HIS B O 1
ATOM 9013 N N . PHE B 1 388 ? -9.398 -22.172 9.062 1 92.5 388 PHE B N 1
ATOM 9014 C CA . PHE B 1 388 ? -10.148 -23.062 8.188 1 92.5 388 PHE B CA 1
ATOM 9015 C C . PHE B 1 388 ? -11.289 -23.734 8.945 1 92.5 388 PHE B C 1
ATOM 9017 O O . PHE B 1 388 ? -11.07 -24.375 9.977 1 92.5 388 PHE B O 1
ATOM 9024 N N . GLN B 1 389 ? -12.445 -23.578 8.438 1 86.88 389 GLN B N 1
ATOM 9025 C CA . GLN B 1 389 ? -13.641 -24.203 8.992 1 86.88 389 GLN B CA 1
ATOM 9026 C C . GLN B 1 389 ? -14.047 -25.438 8.18 1 86.88 389 GLN B C 1
ATOM 9028 O O . GLN B 1 389 ? -14.195 -25.359 6.957 1 86.88 389 GLN B O 1
ATOM 9033 N N . GLU B 1 390 ? -14.43 -26.438 8.812 1 85.38 390 GLU B N 1
ATOM 9034 C CA . GLU B 1 390 ? -14.664 -27.734 8.172 1 85.38 390 GLU B CA 1
ATOM 9035 C C . GLU B 1 390 ? -15.938 -27.719 7.34 1 85.38 390 GLU B C 1
ATOM 9037 O O . GLU B 1 390 ? -16.094 -28.5 6.406 1 85.38 390 GLU B O 1
ATOM 9042 N N . ASP B 1 391 ? -16.781 -26.844 7.602 1 84.69 391 ASP B N 1
ATOM 9043 C CA . ASP B 1 391 ? -18.031 -26.766 6.855 1 84.69 391 ASP B CA 1
ATOM 9044 C C . ASP B 1 391 ? -17.781 -26.344 5.41 1 84.69 391 ASP B C 1
ATOM 9046 O O . ASP B 1 391 ? -18.641 -26.547 4.547 1 84.69 391 ASP B O 1
ATOM 9050 N N . LYS B 1 392 ? -16.719 -25.781 5.184 1 89.5 392 LYS B N 1
ATOM 9051 C CA . LYS B 1 392 ? -16.344 -25.453 3.812 1 89.5 392 LYS B CA 1
ATOM 9052 C C . LYS B 1 392 ? -16.281 -26.688 2.934 1 89.5 392 LYS B C 1
ATOM 9054 O O . LYS B 1 392 ? -16.562 -26.625 1.734 1 89.5 392 LYS B O 1
ATOM 9059 N N . ARG B 1 393 ? -15.961 -27.812 3.541 1 92.56 393 ARG B N 1
ATOM 9060 C CA . ARG B 1 393 ? -15.852 -29.062 2.797 1 92.56 393 ARG B CA 1
ATOM 9061 C C . ARG B 1 393 ? -17.219 -29.516 2.281 1 92.56 393 ARG B C 1
ATOM 9063 O O . ARG B 1 393 ? -17.312 -30.094 1.201 1 92.56 393 ARG B O 1
ATOM 9070 N N . GLU B 1 394 ? -18.203 -29.234 3.025 1 92.25 394 GLU B N 1
ATOM 9071 C CA . GLU B 1 394 ? -19.547 -29.625 2.615 1 92.25 394 GLU B CA 1
ATOM 9072 C C . GLU B 1 394 ? -20 -28.844 1.384 1 92.25 394 GLU B C 1
ATOM 9074 O O . GLU B 1 394 ? -20.547 -29.422 0.442 1 92.25 394 GLU B O 1
ATOM 9079 N N . MET B 1 395 ? -19.781 -27.641 1.431 1 93.62 395 MET B N 1
ATOM 9080 C CA . MET B 1 395 ? -20.156 -26.828 0.284 1 93.62 395 MET B CA 1
ATOM 9081 C C . MET B 1 395 ? -19.344 -27.188 -0.947 1 93.62 395 MET B C 1
ATOM 9083 O O . MET B 1 395 ? -19.875 -27.234 -2.061 1 93.62 395 MET B O 1
ATOM 9087 N N . MET B 1 396 ? -18.078 -27.438 -0.709 1 96.75 396 MET B N 1
ATOM 9088 C CA . MET B 1 396 ? -17.234 -27.828 -1.831 1 96.75 396 MET B CA 1
ATOM 9089 C C . MET B 1 396 ? -17.688 -29.156 -2.428 1 96.75 396 MET B C 1
ATOM 9091 O O . MET B 1 396 ? -17.578 -29.359 -3.639 1 96.75 396 MET B O 1
ATOM 9095 N N . ALA B 1 397 ? -18.141 -30.016 -1.558 1 95.69 397 ALA B N 1
ATOM 9096 C CA . ALA B 1 397 ? -18.688 -31.281 -2.053 1 95.69 397 ALA B CA 1
ATOM 9097 C C . ALA B 1 397 ? -19.906 -31.047 -2.941 1 95.69 397 ALA B C 1
ATOM 9099 O O . ALA B 1 397 ? -20.047 -31.672 -3.99 1 95.69 397 ALA B O 1
ATOM 9100 N N . GLU B 1 398 ? -20.75 -30.156 -2.521 1 94.94 398 GLU B N 1
ATOM 9101 C CA . GLU B 1 398 ? -21.906 -29.797 -3.318 1 94.94 398 GLU B CA 1
ATOM 9102 C C . GLU B 1 398 ? -21.5 -29.266 -4.688 1 94.94 398 GLU B C 1
ATOM 9104 O O . GLU B 1 398 ? -22.016 -29.703 -5.715 1 94.94 398 GLU B O 1
ATOM 9109 N N . LEU B 1 399 ? -20.609 -28.359 -4.668 1 97.19 399 LEU B N 1
ATOM 9110 C CA . LEU B 1 399 ? -20.156 -27.719 -5.902 1 97.19 399 LEU B CA 1
ATOM 9111 C C . LEU B 1 399 ? -19.484 -28.734 -6.824 1 97.19 399 LEU B C 1
ATOM 9113 O O . LEU B 1 399 ? -19.766 -28.781 -8.023 1 97.19 399 LEU B O 1
ATOM 9117 N N . THR B 1 400 ? -18.594 -29.562 -6.273 1 97.94 400 THR B N 1
ATOM 9118 C CA . THR B 1 400 ? -17.844 -30.531 -7.062 1 97.94 400 THR B CA 1
ATOM 9119 C C . THR B 1 400 ? -18.766 -31.562 -7.703 1 97.94 400 THR B C 1
ATOM 9121 O O . THR B 1 400 ? -18.625 -31.875 -8.883 1 97.94 400 THR B O 1
ATOM 9124 N N . GLU B 1 401 ? -19.688 -32 -6.938 1 97.81 401 GLU B N 1
ATOM 9125 C CA . GLU B 1 401 ? -20.625 -33 -7.465 1 97.81 401 GLU B CA 1
ATOM 9126 C C . GLU B 1 401 ? -21.547 -32.375 -8.508 1 97.81 401 GLU B C 1
ATOM 9128 O O . GLU B 1 401 ? -21.891 -33.031 -9.5 1 97.81 401 GLU B O 1
ATOM 9133 N N . GLY B 1 402 ? -21.984 -31.188 -8.219 1 98.31 402 GLY B N 1
ATOM 9134 C CA . GLY B 1 402 ? -22.797 -30.484 -9.211 1 98.31 402 GLY B CA 1
ATOM 9135 C C . GLY B 1 402 ? -22.062 -30.297 -10.531 1 98.31 402 GLY B C 1
ATOM 9136 O O . GLY B 1 402 ? -22.656 -30.484 -11.602 1 98.31 402 GLY B O 1
ATOM 9137 N N . ILE B 1 403 ? -20.859 -29.953 -10.469 1 98.56 403 ILE B N 1
ATOM 9138 C CA . ILE B 1 403 ? -20.062 -29.688 -11.656 1 98.56 403 ILE B CA 1
ATOM 9139 C C . ILE B 1 403 ? -19.781 -30.984 -12.406 1 98.56 403 ILE B C 1
ATOM 9141 O O . ILE B 1 403 ? -19.844 -31.031 -13.633 1 98.56 403 ILE B O 1
ATOM 9145 N N . ARG B 1 404 ? -19.375 -32.031 -11.664 1 98.5 404 ARG B N 1
ATOM 9146 C CA . ARG B 1 404 ? -19.188 -33.344 -12.281 1 98.5 404 ARG B CA 1
ATOM 9147 C C . ARG B 1 404 ? -20.422 -33.75 -13.055 1 98.5 404 ARG B C 1
ATOM 9149 O O . ARG B 1 404 ? -20.328 -34.188 -14.211 1 98.5 404 ARG B O 1
ATOM 9156 N N . TRP B 1 405 ? -21.594 -33.625 -12.43 1 98.56 405 TRP B N 1
ATOM 9157 C CA . TRP B 1 405 ? -22.844 -33.969 -13.094 1 98.56 405 TRP B CA 1
ATOM 9158 C C . TRP B 1 405 ? -23.031 -33.125 -14.352 1 98.56 405 TRP B C 1
ATOM 9160 O O . TRP B 1 405 ? -23.438 -33.625 -15.398 1 98.56 405 TRP B O 1
ATOM 9170 N N . ALA B 1 406 ? -22.812 -31.828 -14.203 1 98.69 406 ALA B N 1
ATOM 9171 C CA . ALA B 1 406 ? -23 -30.906 -15.328 1 98.69 406 ALA B CA 1
ATOM 9172 C C . ALA B 1 406 ? -22.125 -31.312 -16.516 1 98.69 406 ALA B C 1
ATOM 9174 O O . ALA B 1 406 ? -22.594 -31.297 -17.656 1 98.69 406 ALA B O 1
ATOM 9175 N N . PHE B 1 407 ? -20.875 -31.641 -16.281 1 98.44 407 PHE B N 1
ATOM 9176 C CA . PHE B 1 407 ? -19.969 -32.062 -17.359 1 98.44 407 PHE B CA 1
ATOM 9177 C C . PHE B 1 407 ? -20.5 -33.312 -18.047 1 98.44 407 PHE B C 1
ATOM 9179 O O . PHE B 1 407 ? -20.547 -33.375 -19.266 1 98.44 407 PHE B O 1
ATOM 9186 N N . ILE B 1 408 ? -20.859 -34.281 -17.281 1 98.25 408 ILE B N 1
ATOM 9187 C CA . ILE B 1 408 ? -21.344 -35.531 -17.812 1 98.25 408 ILE B CA 1
ATOM 9188 C C . ILE B 1 408 ? -22.625 -35.312 -18.609 1 98.25 408 ILE B C 1
ATOM 9190 O O . ILE B 1 408 ? -22.812 -35.906 -19.672 1 98.25 408 ILE B O 1
ATOM 9194 N N . ASP B 1 409 ? -23.453 -34.5 -18.031 1 98 409 ASP B N 1
ATOM 9195 C CA . ASP B 1 409 ? -24.719 -34.156 -18.688 1 98 409 ASP B CA 1
ATOM 9196 C C . ASP B 1 409 ? -24.469 -33.5 -20.047 1 98 409 ASP B C 1
ATOM 9198 O O . ASP B 1 409 ? -25.141 -33.844 -21.031 1 98 409 ASP B O 1
ATOM 9202 N N . MET B 1 410 ? -23.594 -32.625 -20.125 1 97.56 410 MET B N 1
ATOM 9203 C CA . MET B 1 410 ? -23.25 -31.953 -21.375 1 97.56 410 MET B CA 1
ATOM 9204 C C . MET B 1 410 ? -22.609 -32.938 -22.359 1 97.56 410 MET B C 1
ATOM 9206 O O . MET B 1 410 ? -22.891 -32.906 -23.547 1 97.56 410 MET B O 1
ATOM 9210 N N . LEU B 1 411 ? -21.719 -33.781 -21.844 1 97.25 411 LEU B N 1
ATOM 9211 C CA . LEU B 1 411 ? -21.062 -34.781 -22.656 1 97.25 411 LEU B CA 1
ATOM 9212 C C . LEU B 1 411 ? -22.078 -35.719 -23.297 1 97.25 411 LEU B C 1
ATOM 9214 O O . LEU B 1 411 ? -21.984 -36 -24.5 1 97.25 411 LEU B O 1
ATOM 9218 N N . GLU B 1 412 ? -23.031 -36.062 -22.609 1 96.56 412 GLU B N 1
ATOM 9219 C CA . GLU B 1 412 ? -24 -37.062 -23.062 1 96.56 412 GLU B CA 1
ATOM 9220 C C . GLU B 1 412 ? -25.062 -36.406 -23.953 1 96.56 412 GLU B C 1
ATOM 9222 O O . GLU B 1 412 ? -25.438 -36.969 -24.984 1 96.56 412 GLU B O 1
ATOM 9227 N N . LYS B 1 413 ? -25.438 -35.25 -23.609 1 96.12 413 LYS B N 1
ATOM 9228 C CA . LYS B 1 413 ? -26.641 -34.719 -24.25 1 96.12 413 LYS B CA 1
ATOM 9229 C C . LYS B 1 413 ? -26.281 -33.719 -25.359 1 96.12 413 LYS B C 1
ATOM 9231 O O . LYS B 1 413 ? -27.062 -33.5 -26.297 1 96.12 413 LYS B O 1
ATOM 9236 N N . GLU B 1 414 ? -25.141 -33.156 -25.219 1 95.38 414 GLU B N 1
ATOM 9237 C CA . GLU B 1 414 ? -24.906 -32.031 -26.109 1 95.38 414 GLU B CA 1
ATOM 9238 C C . GLU B 1 414 ? -23.672 -32.25 -26.984 1 95.38 414 GLU B C 1
ATOM 9240 O O . GLU B 1 414 ? -23.531 -31.672 -28.047 1 95.38 414 GLU B O 1
ATOM 9245 N N . ASN B 1 415 ? -22.75 -33.062 -26.562 1 95.25 415 ASN B N 1
ATOM 9246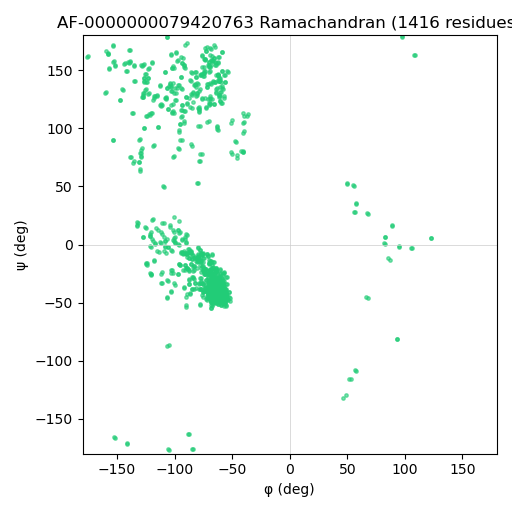 C CA . ASN B 1 415 ? -21.531 -33.312 -27.344 1 95.25 415 ASN B CA 1
ATOM 9247 C C . ASN B 1 415 ? -21.844 -34.125 -28.594 1 95.25 415 ASN B C 1
ATOM 9249 O O . ASN B 1 415 ? -22.344 -35.25 -28.5 1 95.25 415 ASN B O 1
ATOM 9253 N N . ASP B 1 416 ? -21.531 -33.594 -29.812 1 92.94 416 ASP B N 1
ATOM 9254 C CA . ASP B 1 416 ? -21.906 -34.25 -31.062 1 92.94 416 ASP B CA 1
ATOM 9255 C C . ASP B 1 416 ? -20.688 -34.594 -31.891 1 92.94 416 ASP B C 1
ATOM 9257 O O . ASP B 1 416 ? -20.797 -35.062 -33.031 1 92.94 416 ASP B O 1
ATOM 9261 N N . TRP B 1 417 ? -19.531 -34.375 -31.406 1 95.12 417 TRP B N 1
ATOM 9262 C CA . TRP B 1 417 ? -18.344 -34.562 -32.219 1 95.12 417 TRP B CA 1
ATOM 9263 C C . TRP B 1 417 ? -17.516 -35.75 -31.719 1 95.12 417 TRP B C 1
ATOM 9265 O O . TRP B 1 417 ? -16.703 -36.312 -32.438 1 95.12 417 TRP B O 1
ATOM 9275 N N . MET B 1 418 ? -17.594 -36.156 -30.438 1 96.31 418 MET B N 1
ATOM 9276 C CA . MET B 1 418 ? -16.859 -37.281 -29.859 1 96.31 418 MET B CA 1
ATOM 9277 C C . MET B 1 418 ? -17.562 -38.594 -30.188 1 96.31 418 MET B C 1
ATOM 9279 O O . MET B 1 418 ? -18.797 -38.688 -30.109 1 96.31 418 MET B O 1
ATOM 9283 N N . ASP B 1 419 ? -16.844 -39.656 -30.594 1 96.38 419 ASP B N 1
ATOM 9284 C CA . ASP B 1 419 ? -17.453 -40.969 -30.891 1 96.38 419 ASP B CA 1
ATOM 9285 C C . ASP B 1 419 ? -17.891 -41.656 -29.594 1 96.38 419 ASP B C 1
ATOM 9287 O O . ASP B 1 419 ? -17.469 -41.281 -28.5 1 96.38 419 ASP B O 1
ATOM 9291 N N . ALA B 1 420 ? -18.625 -42.719 -29.688 1 96.06 420 ALA B N 1
ATOM 9292 C CA . ALA B 1 420 ? -19.266 -43.375 -28.562 1 96.06 420 ALA B CA 1
ATOM 9293 C C . ALA B 1 420 ? -18.234 -44 -27.625 1 96.06 420 ALA B C 1
ATOM 9295 O O . ALA B 1 420 ? -18.391 -43.969 -26.406 1 96.06 420 ALA B O 1
ATOM 9296 N N . ARG B 1 421 ? -17.281 -44.594 -28.172 1 95.94 421 ARG B N 1
ATOM 9297 C CA . ARG B 1 421 ? -16.25 -45.25 -27.375 1 95.94 421 ARG B CA 1
ATOM 9298 C C . ARG B 1 421 ? -15.469 -44.219 -26.531 1 95.94 421 ARG B C 1
ATOM 9300 O O . ARG B 1 421 ? -15.25 -44.438 -25.344 1 95.94 421 ARG B O 1
ATOM 9307 N N . THR B 1 422 ? -15.031 -43.219 -27.172 1 97.12 422 THR B N 1
ATOM 9308 C CA . THR B 1 422 ? -14.297 -42.156 -26.484 1 97.12 422 THR B CA 1
ATOM 9309 C C . THR B 1 422 ? -15.172 -41.469 -25.438 1 97.12 422 THR B C 1
ATOM 9311 O O . THR B 1 422 ? -14.695 -41.156 -24.344 1 97.12 422 THR B O 1
ATOM 9314 N N . LYS B 1 423 ? -16.406 -41.312 -25.703 1 97 423 LYS B N 1
ATOM 9315 C CA . LYS B 1 423 ? -17.359 -40.719 -24.781 1 97 423 LYS B CA 1
ATOM 9316 C C . LYS B 1 423 ? -17.484 -41.562 -23.516 1 97 423 LYS B C 1
ATOM 9318 O O . LYS B 1 423 ? -17.547 -41 -22.406 1 97 423 LYS B O 1
ATOM 9323 N N . ARG B 1 424 ? -17.578 -42.812 -23.672 1 96.94 424 ARG B N 1
ATOM 9324 C CA . ARG B 1 424 ? -17.672 -43.719 -22.531 1 96.94 424 ARG B CA 1
ATOM 9325 C C . ARG B 1 424 ? -16.453 -43.594 -21.625 1 96.94 424 ARG B C 1
ATOM 9327 O O . ARG B 1 424 ? -16.578 -43.562 -20.406 1 96.94 424 ARG B O 1
ATOM 9334 N N . LYS B 1 425 ? -15.297 -43.562 -22.234 1 97.19 425 LYS B N 1
ATOM 9335 C CA . LYS B 1 425 ? -14.062 -43.438 -21.469 1 97.19 425 LYS B CA 1
ATOM 9336 C C . LYS B 1 425 ? -13.977 -42.062 -20.781 1 97.19 425 LYS B C 1
ATOM 9338 O O . LYS B 1 425 ? -13.461 -41.969 -19.656 1 97.19 425 LYS B O 1
ATOM 9343 N N . ALA B 1 426 ? -14.453 -41.062 -21.531 1 97.75 426 ALA B N 1
ATOM 9344 C CA . ALA B 1 426 ? -14.492 -39.719 -20.938 1 97.75 426 ALA B CA 1
ATOM 9345 C C . ALA B 1 426 ? -15.406 -39.688 -19.703 1 97.75 426 ALA B C 1
ATOM 9347 O O . ALA B 1 426 ? -15.094 -39.031 -18.719 1 97.75 426 ALA B O 1
ATOM 9348 N N . ASN B 1 427 ? -16.516 -40.375 -19.828 1 97.81 427 ASN B N 1
ATOM 9349 C CA . ASN B 1 427 ? -17.453 -40.5 -18.719 1 97.81 427 ASN B CA 1
ATOM 9350 C C . ASN B 1 427 ? -16.797 -41.188 -17.531 1 97.81 427 ASN B C 1
ATOM 9352 O O . ASN B 1 427 ? -16.953 -40.75 -16.375 1 97.81 427 ASN B O 1
ATOM 9356 N N . GLU B 1 428 ? -16.078 -42.219 -17.781 1 97.75 428 GLU B N 1
ATOM 9357 C CA . GLU B 1 428 ? -15.383 -42.969 -16.734 1 97.75 428 GLU B CA 1
ATOM 9358 C C . GLU B 1 428 ? -14.328 -42.094 -16.047 1 97.75 428 GLU B C 1
ATOM 9360 O O . GLU B 1 428 ? -14.195 -42.094 -14.828 1 97.75 428 GLU B O 1
ATOM 9365 N N . LYS B 1 429 ? -13.578 -41.375 -16.828 1 97.94 429 LYS B N 1
ATOM 9366 C CA . LYS B 1 429 ? -12.555 -40.469 -16.281 1 97.94 429 LYS B CA 1
ATOM 9367 C C . LYS B 1 429 ? -13.18 -39.375 -15.43 1 97.94 429 LYS B C 1
ATOM 9369 O O . LYS B 1 429 ? -12.672 -39.062 -14.352 1 97.94 429 LYS B O 1
ATOM 9374 N N . ALA B 1 430 ? -14.234 -38.781 -15.93 1 98.31 430 ALA B N 1
ATOM 9375 C CA . ALA B 1 430 ? -14.93 -37.719 -15.203 1 98.31 430 ALA B CA 1
ATOM 9376 C C . ALA B 1 430 ? -15.406 -38.219 -13.836 1 98.31 430 ALA B C 1
ATOM 9378 O O . ALA B 1 430 ? -15.289 -37.5 -12.836 1 98.31 430 ALA B O 1
ATOM 9379 N N . LYS B 1 431 ? -15.922 -39.406 -13.789 1 97.88 431 LYS B N 1
ATOM 9380 C CA . LYS B 1 431 ? -16.438 -40 -12.547 1 97.88 431 LYS B CA 1
ATOM 9381 C C . LYS B 1 431 ? -15.305 -40.312 -11.578 1 97.88 431 LYS B C 1
ATOM 9383 O O . LYS B 1 431 ? -15.5 -40.312 -10.367 1 97.88 431 LYS B O 1
ATOM 9388 N N . ALA B 1 432 ? -14.133 -40.5 -12.148 1 97.38 432 ALA B N 1
ATOM 9389 C CA . ALA B 1 432 ? -12.992 -40.938 -11.344 1 97.38 432 ALA B CA 1
ATOM 9390 C C . ALA B 1 432 ? -12.227 -39.75 -10.773 1 97.38 432 ALA B C 1
ATOM 9392 O O . ALA B 1 432 ? -11.344 -39.906 -9.93 1 97.38 432 ALA B O 1
ATOM 9393 N N . VAL B 1 433 ? -12.539 -38.531 -11.172 1 97.69 433 VAL B N 1
ATOM 9394 C CA . VAL B 1 433 ? -11.828 -37.344 -10.695 1 97.69 433 VAL B CA 1
ATOM 9395 C C . VAL B 1 433 ? -11.992 -37.219 -9.18 1 97.69 433 VAL B C 1
ATOM 9397 O O . VAL B 1 433 ? -13.109 -37.281 -8.664 1 97.69 433 VAL B O 1
ATOM 9400 N N . LEU B 1 434 ? -10.867 -37.094 -8.477 1 96.81 434 LEU B N 1
ATOM 9401 C CA . LEU B 1 434 ? -10.891 -36.906 -7.031 1 96.81 434 LEU B CA 1
ATOM 9402 C C . LEU B 1 434 ? -10.719 -35.438 -6.656 1 96.81 434 LEU B C 1
ATOM 9404 O O . LEU B 1 434 ? -9.836 -34.75 -7.18 1 96.81 434 LEU B O 1
ATOM 9408 N N . ALA B 1 435 ? -11.562 -34.938 -5.82 1 96.88 435 ALA B N 1
ATOM 9409 C CA . ALA B 1 435 ? -11.469 -33.562 -5.344 1 96.88 435 ALA B CA 1
ATOM 9410 C C . ALA B 1 435 ? -10.812 -33.5 -3.969 1 96.88 435 ALA B C 1
ATOM 9412 O O . ALA B 1 435 ? -11.211 -34.219 -3.053 1 96.88 435 ALA B O 1
ATOM 9413 N N . LYS B 1 436 ? -9.727 -32.719 -3.818 1 97.12 436 LYS B N 1
ATOM 9414 C CA . LYS B 1 436 ? -9.039 -32.469 -2.553 1 97.12 436 LYS B CA 1
ATOM 9415 C C . LYS B 1 436 ? -9.297 -31.047 -2.053 1 97.12 436 LYS B C 1
ATOM 9417 O O . LYS B 1 436 ? -9.078 -30.078 -2.781 1 97.12 436 LYS B O 1
ATOM 9422 N N . VAL B 1 437 ? -9.766 -30.938 -0.82 1 96.5 437 VAL B N 1
ATOM 9423 C CA . VAL B 1 437 ? -10.258 -29.656 -0.339 1 96.5 437 VAL B CA 1
ATOM 9424 C C . VAL B 1 437 ? -9.57 -29.297 0.974 1 96.5 437 VAL B C 1
ATOM 9426 O O . VAL B 1 437 ? -9.531 -30.094 1.906 1 96.5 437 VAL B O 1
ATOM 9429 N N . GLY B 1 438 ? -9.07 -28.125 1.048 1 96.19 438 GLY B N 1
ATOM 9430 C CA . GLY B 1 438 ? -8.602 -27.562 2.307 1 96.19 438 GLY B CA 1
ATOM 9431 C C . GLY B 1 438 ? -7.125 -27.797 2.549 1 96.19 438 GLY B C 1
ATOM 9432 O O . GLY B 1 438 ? -6.301 -26.938 2.264 1 96.19 438 GLY B O 1
ATOM 9433 N N . TYR B 1 439 ? -6.82 -29.062 3.051 1 96.88 439 TYR B N 1
ATOM 9434 C CA . TYR B 1 439 ? -5.449 -29.406 3.414 1 96.88 439 TYR B CA 1
ATOM 9435 C C . TYR B 1 439 ? -5.234 -30.906 3.387 1 96.88 439 TYR B C 1
ATOM 9437 O O . TYR B 1 439 ? -6.18 -31.688 3.549 1 96.88 439 TYR B O 1
ATOM 9445 N N . PRO B 1 440 ? -3.957 -31.297 3.102 1 96.31 440 PRO B N 1
ATOM 9446 C CA . PRO B 1 440 ? -3.668 -32.719 3.264 1 96.31 440 PRO B CA 1
ATOM 9447 C C . PRO B 1 440 ? -3.785 -33.188 4.715 1 96.31 440 PRO B C 1
ATOM 9449 O O . PRO B 1 440 ? -3.275 -32.531 5.621 1 96.31 440 PRO B O 1
ATOM 9452 N N . GLU B 1 441 ? -4.32 -34.344 4.934 1 94.31 441 GLU B N 1
ATOM 9453 C CA . GLU B 1 441 ? -4.672 -34.781 6.273 1 94.31 441 GLU B CA 1
ATOM 9454 C C . GLU B 1 441 ? -3.424 -35.062 7.113 1 94.31 441 GLU B C 1
ATOM 9456 O O . GLU B 1 441 ? -3.447 -34.875 8.336 1 94.31 441 GLU B O 1
ATOM 9461 N N . PHE B 1 442 ? -2.371 -35.375 6.504 1 94.56 442 PHE B N 1
ATOM 9462 C CA . PHE B 1 442 ? -1.175 -35.75 7.238 1 94.56 442 PHE B CA 1
ATOM 9463 C C . PHE B 1 442 ? -0.61 -34.594 8.031 1 94.56 442 PHE B C 1
ATOM 9465 O O . PHE B 1 442 ? 0.109 -34.781 9.016 1 94.56 442 PHE B O 1
ATOM 9472 N N . ILE B 1 443 ? -0.874 -33.344 7.652 1 95.38 443 ILE B N 1
ATOM 9473 C CA . ILE B 1 443 ? -0.272 -32.188 8.328 1 95.38 443 ILE B CA 1
ATOM 9474 C C . ILE B 1 443 ? -0.86 -32.062 9.727 1 95.38 443 ILE B C 1
ATOM 9476 O O . ILE B 1 443 ? -0.333 -31.312 10.555 1 95.38 443 ILE B O 1
ATOM 9480 N N . MET B 1 444 ? -1.97 -32.781 10 1 94.5 444 MET B N 1
ATOM 9481 C CA . MET B 1 444 ? -2.602 -32.719 11.32 1 94.5 444 MET B CA 1
ATOM 9482 C C . MET B 1 444 ? -1.854 -33.594 12.312 1 94.5 444 MET B C 1
ATOM 9484 O O . MET B 1 444 ? -2.096 -33.531 13.516 1 94.5 444 MET B O 1
ATOM 9488 N N . ASN B 1 445 ? -0.924 -34.375 11.805 1 95.12 445 ASN B N 1
ATOM 9489 C CA . ASN B 1 445 ? -0.071 -35.188 12.648 1 95.12 445 ASN B CA 1
ATOM 9490 C C . ASN B 1 445 ? 1.24 -34.5 12.984 1 95.12 445 ASN B C 1
ATOM 9492 O O . ASN B 1 445 ? 2.17 -34.469 12.18 1 95.12 445 ASN B O 1
ATOM 9496 N N . ASP B 1 446 ? 1.426 -34.125 14.172 1 92.44 446 ASP B N 1
ATOM 9497 C CA . ASP B 1 446 ? 2.582 -33.344 14.609 1 92.44 446 ASP B CA 1
ATOM 9498 C C . ASP B 1 446 ? 3.869 -34.156 14.484 1 92.44 446 ASP B C 1
ATOM 9500 O O . ASP B 1 446 ? 4.934 -33.594 14.188 1 92.44 446 ASP B O 1
ATOM 9504 N N . THR B 1 447 ? 3.693 -35.375 14.766 1 94.81 447 THR B N 1
ATOM 9505 C CA . THR B 1 447 ? 4.867 -36.25 14.672 1 94.81 447 THR B CA 1
ATOM 9506 C C . THR B 1 447 ? 5.426 -36.25 13.25 1 94.81 447 THR B C 1
ATOM 9508 O O . THR B 1 447 ? 6.641 -36.156 13.055 1 94.81 447 THR B O 1
ATOM 9511 N N . TYR B 1 448 ? 4.543 -36.312 12.344 1 92.81 448 TYR B N 1
ATOM 9512 C CA . TYR B 1 448 ? 4.957 -36.312 10.945 1 92.81 448 TYR B CA 1
ATOM 9513 C C . TYR B 1 448 ? 5.648 -35 10.57 1 92.81 448 TYR B C 1
ATOM 9515 O O . TYR B 1 448 ? 6.707 -35.031 9.938 1 92.81 448 TYR B O 1
ATOM 9523 N N . ILE B 1 449 ? 5.148 -33.938 10.945 1 94.31 449 ILE B N 1
ATOM 9524 C CA . ILE B 1 449 ? 5.668 -32.625 10.57 1 94.31 449 ILE B CA 1
ATOM 9525 C C . ILE B 1 449 ? 7.004 -32.375 11.266 1 94.31 449 ILE B C 1
ATOM 9527 O O . ILE B 1 449 ? 7.926 -31.812 10.672 1 94.31 449 ILE B O 1
ATOM 9531 N N . ASN B 1 450 ? 7.082 -32.812 12.5 1 95.69 450 ASN B N 1
ATOM 9532 C CA . ASN B 1 450 ? 8.32 -32.656 13.258 1 95.69 450 ASN B CA 1
ATOM 9533 C C . ASN B 1 450 ? 9.445 -33.5 12.672 1 95.69 450 ASN B C 1
ATOM 9535 O O . ASN B 1 450 ? 10.578 -33.031 12.555 1 95.69 450 ASN B O 1
ATOM 9539 N N . GLU B 1 451 ? 9.094 -34.688 12.312 1 93.94 451 GLU B N 1
ATOM 9540 C CA . GLU B 1 451 ? 10.094 -35.594 11.789 1 93.94 451 GLU B CA 1
ATOM 9541 C C . GLU B 1 451 ? 10.625 -35.125 10.43 1 93.94 451 GLU B C 1
ATOM 9543 O O . GLU B 1 451 ? 11.805 -35.312 10.125 1 93.94 451 GLU B O 1
ATOM 9548 N N . ASP B 1 452 ? 9.789 -34.562 9.703 1 91.69 452 ASP B N 1
ATOM 9549 C CA . ASP B 1 452 ? 10.133 -34.125 8.352 1 91.69 452 ASP B CA 1
ATOM 9550 C C . ASP B 1 452 ? 11.227 -33.062 8.383 1 91.69 452 ASP B C 1
ATOM 9552 O O . ASP B 1 452 ? 12.047 -33 7.469 1 91.69 452 ASP B O 1
ATOM 9556 N N . ILE B 1 453 ? 11.266 -32.25 9.438 1 95.5 453 ILE B N 1
ATOM 9557 C CA . ILE B 1 453 ? 12.195 -31.141 9.445 1 95.5 453 ILE B CA 1
ATOM 9558 C C . ILE B 1 453 ? 13.164 -31.281 10.617 1 95.5 453 ILE B C 1
ATOM 9560 O O . ILE B 1 453 ? 13.734 -30.281 11.086 1 95.5 453 ILE B O 1
ATOM 9564 N N . LYS B 1 454 ? 13.328 -32.406 11.133 1 94.25 454 LYS B N 1
ATOM 9565 C CA . LYS B 1 454 ? 14.078 -32.688 12.359 1 94.25 454 LYS B CA 1
ATOM 9566 C C . LYS B 1 454 ? 15.555 -32.312 12.188 1 94.25 454 LYS B C 1
ATOM 9568 O O . LYS B 1 454 ? 16.219 -31.906 13.141 1 94.25 454 LYS B O 1
ATOM 9573 N N . THR B 1 455 ? 16.094 -32.375 10.992 1 92.69 455 THR B N 1
ATOM 9574 C CA . THR B 1 455 ? 17.516 -32.188 10.766 1 92.69 455 THR B CA 1
ATOM 9575 C C . THR B 1 455 ? 17.875 -30.703 10.734 1 92.69 455 THR B C 1
ATOM 9577 O O . THR B 1 455 ? 19.047 -30.344 10.852 1 92.69 455 THR B O 1
ATOM 9580 N N . MET B 1 456 ? 16.922 -29.844 10.508 1 96.81 456 MET B N 1
ATOM 9581 C CA . MET B 1 456 ? 17.188 -28.406 10.438 1 96.81 456 MET B CA 1
ATOM 9582 C C . MET B 1 456 ? 17.172 -27.781 11.828 1 96.81 456 MET B C 1
ATOM 9584 O O . MET B 1 456 ? 16.297 -28.094 12.641 1 96.81 456 MET B O 1
ATOM 9588 N N . LYS B 1 457 ? 18.219 -27.078 12.062 1 97.25 457 LYS B N 1
ATOM 9589 C CA . LYS B 1 457 ? 18.359 -26.344 13.32 1 97.25 457 LYS B CA 1
ATOM 9590 C C . LYS B 1 457 ? 18.531 -24.844 13.07 1 97.25 457 LYS B C 1
ATOM 9592 O O . LYS B 1 457 ? 19.609 -24.406 12.695 1 97.25 457 LYS B O 1
ATOM 9597 N N . PHE B 1 458 ? 17.516 -24.062 13.453 1 98 458 PHE B N 1
ATOM 9598 C CA . PHE B 1 458 ? 17.5 -22.641 13.109 1 98 458 PHE B CA 1
ATOM 9599 C C . PHE B 1 458 ? 17.906 -21.797 14.305 1 98 458 PHE B C 1
ATOM 9601 O O . PHE B 1 458 ? 17.766 -22.219 15.453 1 98 458 PHE B O 1
ATOM 9608 N N . SER B 1 459 ? 18.469 -20.641 13.992 1 97.56 459 SER B N 1
ATOM 9609 C CA . SER B 1 459 ? 18.828 -19.625 14.984 1 97.56 459 SER B CA 1
ATOM 9610 C C . SER B 1 459 ? 18.234 -18.266 14.648 1 97.56 459 SER B C 1
ATOM 9612 O O . SER B 1 459 ? 18.188 -17.875 13.477 1 97.56 459 SER B O 1
ATOM 9614 N N . GLU B 1 460 ? 17.766 -17.547 15.672 1 95.88 460 GLU B N 1
ATOM 9615 C CA . GLU B 1 460 ? 17.188 -16.219 15.477 1 95.88 460 GLU B CA 1
ATOM 9616 C C . GLU B 1 460 ? 18.25 -15.227 15.008 1 95.88 460 GLU B C 1
ATOM 9618 O O . GLU B 1 460 ? 17.906 -14.18 14.438 1 95.88 460 GLU B O 1
ATOM 9623 N N . ASN B 1 461 ? 19.516 -15.586 15.141 1 96.31 461 ASN B N 1
ATOM 9624 C CA . ASN B 1 461 ? 20.594 -14.633 14.891 1 96.31 461 ASN B CA 1
ATOM 9625 C C . ASN B 1 461 ? 21.391 -14.992 13.648 1 96.31 461 ASN B C 1
ATOM 9627 O O . ASN B 1 461 ? 22.438 -14.406 13.383 1 96.31 461 ASN B O 1
ATOM 9631 N N . ASP B 1 462 ? 20.891 -15.891 12.93 1 97.38 462 ASP B N 1
ATOM 9632 C CA . ASP B 1 462 ? 21.609 -16.312 11.727 1 97.38 462 ASP B CA 1
ATOM 9633 C C . ASP B 1 462 ? 20.641 -16.531 10.562 1 97.38 462 ASP B C 1
ATOM 9635 O O . ASP B 1 462 ? 20.422 -17.672 10.133 1 97.38 462 ASP B O 1
ATOM 9639 N N . TYR B 1 463 ? 20.203 -15.469 10.023 1 98.44 463 TYR B N 1
ATOM 9640 C CA . TYR B 1 463 ? 19.234 -15.516 8.938 1 98.44 463 TYR B CA 1
ATOM 9641 C C . TYR B 1 463 ? 19.812 -16.219 7.723 1 98.44 463 TYR B C 1
ATOM 9643 O O . TYR B 1 463 ? 19.188 -17.141 7.172 1 98.44 463 TYR B O 1
ATOM 9651 N N . PHE B 1 464 ? 21.031 -15.852 7.328 1 98.44 464 PHE B N 1
ATOM 9652 C CA . PHE B 1 464 ? 21.656 -16.406 6.129 1 98.44 464 PHE B CA 1
ATOM 9653 C C . PHE B 1 464 ? 21.906 -17.906 6.293 1 98.44 464 PHE B C 1
ATOM 9655 O O . PHE B 1 464 ? 21.656 -18.688 5.375 1 98.44 464 PHE B O 1
ATOM 9662 N N . GLY B 1 465 ? 22.391 -18.328 7.465 1 98.12 465 GLY B N 1
ATOM 9663 C CA . GLY B 1 465 ? 22.578 -19.734 7.746 1 98.12 465 GLY B CA 1
ATOM 9664 C C . GLY B 1 465 ? 21.281 -20.516 7.727 1 98.12 465 GLY B C 1
ATOM 9665 O O . GLY B 1 465 ? 21.25 -21.656 7.266 1 98.12 465 GLY B O 1
ATOM 9666 N N . ASN B 1 466 ? 20.188 -19.938 8.312 1 98.69 466 ASN B N 1
ATOM 9667 C CA . ASN B 1 466 ? 18.875 -20.562 8.25 1 98.69 466 ASN B CA 1
ATOM 9668 C C . ASN B 1 466 ? 18.438 -20.797 6.809 1 98.69 466 ASN B C 1
ATOM 9670 O O . ASN B 1 466 ? 17.906 -21.859 6.484 1 98.69 466 ASN B O 1
ATOM 9674 N N . VAL B 1 467 ? 18.672 -19.797 5.941 1 98.44 467 VAL B N 1
ATOM 9675 C CA . VAL B 1 467 ? 18.297 -19.891 4.531 1 98.44 467 VAL B CA 1
ATOM 9676 C C . VAL B 1 467 ? 19.031 -21.062 3.883 1 98.44 467 VAL B C 1
ATOM 9678 O O . VAL B 1 467 ? 18.438 -21.859 3.16 1 98.44 467 VAL B O 1
ATOM 9681 N N . LEU B 1 468 ? 20.328 -21.219 4.164 1 97.75 468 LEU B N 1
ATOM 9682 C CA . LEU B 1 468 ? 21.125 -22.281 3.561 1 97.75 468 LEU B CA 1
ATOM 9683 C C . LEU B 1 468 ? 20.625 -23.656 4.004 1 97.75 468 LEU B C 1
ATOM 9685 O O . LEU B 1 468 ? 20.625 -24.609 3.217 1 97.75 468 LEU B O 1
ATOM 9689 N N . GLN B 1 469 ? 20.219 -23.781 5.242 1 97.94 469 GLN B N 1
ATOM 9690 C CA . GLN B 1 469 ? 19.688 -25.047 5.727 1 97.94 469 GLN B CA 1
ATOM 9691 C C . GLN B 1 469 ? 18.406 -25.422 4.988 1 97.94 469 GLN B C 1
ATOM 9693 O O . GLN B 1 469 ? 18.203 -26.594 4.621 1 97.94 469 GLN B O 1
ATOM 9698 N N . THR B 1 470 ? 17.531 -24.438 4.816 1 98.19 470 THR B N 1
ATOM 9699 C CA . THR B 1 470 ? 16.281 -24.703 4.125 1 98.19 470 THR B CA 1
ATOM 9700 C C . THR B 1 470 ? 16.531 -25.078 2.67 1 98.19 470 THR B C 1
ATOM 9702 O O . THR B 1 470 ? 15.844 -25.938 2.115 1 98.19 470 THR B O 1
ATOM 9705 N N . ARG B 1 471 ? 17.516 -24.453 2.018 1 97.44 471 ARG B N 1
ATOM 9706 C CA . ARG B 1 471 ? 17.875 -24.766 0.64 1 97.44 471 ARG B CA 1
ATOM 9707 C C . ARG B 1 471 ? 18.438 -26.188 0.533 1 97.44 471 ARG B C 1
ATOM 9709 O O . ARG B 1 471 ? 18.125 -26.906 -0.418 1 97.44 471 ARG B O 1
ATOM 9716 N N . LYS B 1 472 ? 19.219 -26.516 1.494 1 97 472 LYS B N 1
ATOM 9717 C CA . LYS B 1 472 ? 19.781 -27.859 1.511 1 97 472 LYS B CA 1
ATOM 9718 C C . LYS B 1 472 ? 18.688 -28.922 1.653 1 97 472 LYS B C 1
ATOM 9720 O O . LYS B 1 472 ? 18.719 -29.938 0.963 1 97 472 LYS B O 1
ATOM 9725 N N . TYR B 1 473 ? 17.781 -28.625 2.504 1 97 473 TYR B N 1
ATOM 9726 C CA . TYR B 1 473 ? 16.641 -29.516 2.672 1 97 473 TYR B CA 1
ATOM 9727 C C . TYR B 1 473 ? 15.859 -29.656 1.371 1 97 473 TYR B C 1
ATOM 9729 O O . TYR B 1 473 ? 15.57 -30.781 0.93 1 97 473 TYR B O 1
ATOM 9737 N N . LEU B 1 474 ? 15.547 -28.578 0.715 1 96.69 474 LEU B N 1
ATOM 9738 C CA . LEU B 1 474 ? 14.773 -28.562 -0.523 1 96.69 474 LEU B CA 1
ATOM 9739 C C . LEU B 1 474 ? 15.523 -29.297 -1.637 1 96.69 474 LEU B C 1
ATOM 9741 O O . LEU B 1 474 ? 14.914 -29.953 -2.473 1 96.69 474 LEU B O 1
ATOM 9745 N N . ALA B 1 475 ? 16.797 -29.188 -1.604 1 97.5 475 ALA B N 1
ATOM 9746 C CA . ALA B 1 475 ? 17.641 -29.766 -2.641 1 97.5 475 ALA B CA 1
ATOM 9747 C C . ALA B 1 475 ? 17.531 -31.281 -2.654 1 97.5 475 ALA B C 1
ATOM 9749 O O . ALA B 1 475 ? 17.719 -31.922 -3.693 1 97.5 475 ALA B O 1
ATOM 9750 N N . GLN B 1 476 ? 17.141 -31.828 -1.535 1 97.25 476 GLN B N 1
ATOM 9751 C CA . GLN B 1 476 ? 17.188 -33.281 -1.431 1 97.25 476 GLN B CA 1
ATOM 9752 C C . GLN B 1 476 ? 15.789 -33.875 -1.281 1 97.25 476 GLN B C 1
ATOM 9754 O O . GLN B 1 476 ? 15.594 -35.062 -1.452 1 97.25 476 GLN B O 1
ATOM 9759 N N . SER B 1 477 ? 14.781 -33.031 -1.148 1 94.88 477 SER B N 1
ATOM 9760 C CA . SER B 1 477 ? 13.453 -33.5 -0.72 1 94.88 477 SER B CA 1
ATOM 9761 C C . SER B 1 477 ? 12.797 -34.375 -1.776 1 94.88 477 SER B C 1
ATOM 9763 O O . SER B 1 477 ? 12.117 -35.344 -1.445 1 94.88 477 SER B O 1
ATOM 9765 N N . ASP B 1 478 ? 12.961 -34.094 -3.02 1 94.94 478 ASP B N 1
ATOM 9766 C CA . ASP B 1 478 ? 12.25 -34.812 -4.062 1 94.94 478 ASP B CA 1
ATOM 9767 C C . ASP B 1 478 ? 12.828 -36.219 -4.234 1 94.94 478 ASP B C 1
ATOM 9769 O O . ASP B 1 478 ? 12.125 -37.156 -4.641 1 94.94 478 ASP B O 1
ATOM 9773 N N . PHE B 1 479 ? 14.062 -36.438 -3.887 1 97.31 479 PHE B N 1
ATOM 9774 C CA . PHE B 1 479 ? 14.695 -37.75 -4.059 1 97.31 479 PHE B CA 1
ATOM 9775 C C . PHE B 1 479 ? 14.109 -38.75 -3.094 1 97.31 479 PHE B C 1
ATOM 9777 O O . PHE B 1 479 ? 14.273 -39.969 -3.283 1 97.31 479 PHE B O 1
ATOM 9784 N N . TYR B 1 480 ? 13.438 -38.281 -2.096 1 94.56 480 TYR B N 1
ATOM 9785 C CA . TYR B 1 480 ? 12.711 -39.156 -1.175 1 94.56 480 TYR B CA 1
ATOM 9786 C C . TYR B 1 480 ? 11.742 -40.062 -1.927 1 94.56 480 TYR B C 1
ATOM 9788 O O . TYR B 1 480 ? 11.5 -41.188 -1.52 1 94.56 480 TYR B O 1
ATOM 9796 N N . TRP B 1 481 ? 11.258 -39.625 -3.051 1 96.19 481 TRP B N 1
ATOM 9797 C CA . TRP B 1 481 ? 10.164 -40.281 -3.754 1 96.19 481 TRP B CA 1
ATOM 9798 C C . TRP B 1 481 ? 10.703 -41.312 -4.738 1 96.19 481 TRP B C 1
ATOM 9800 O O . TRP B 1 481 ? 9.969 -42.219 -5.168 1 96.19 481 TRP B O 1
ATOM 9810 N N . LEU B 1 482 ? 11.984 -41.188 -5.062 1 97.12 482 LEU B N 1
ATOM 9811 C CA . LEU B 1 482 ? 12.523 -42.125 -6.039 1 97.12 482 LEU B CA 1
ATOM 9812 C C . LEU B 1 482 ? 12.422 -43.562 -5.527 1 97.12 482 LEU B C 1
ATOM 9814 O O . LEU B 1 482 ? 12.805 -43.875 -4.391 1 97.12 482 LEU B O 1
ATOM 9818 N N . ARG B 1 483 ? 11.883 -44.562 -6.223 1 96 483 ARG B N 1
ATOM 9819 C CA . ARG B 1 483 ? 11.656 -46 -5.938 1 96 483 ARG B CA 1
ATOM 9820 C C . ARG B 1 483 ? 10.383 -46.188 -5.117 1 96 483 ARG B C 1
ATOM 9822 O O . ARG B 1 483 ? 10.062 -47.312 -4.715 1 96 483 ARG B O 1
ATOM 9829 N N . LYS B 1 484 ? 9.664 -45.094 -4.797 1 95.5 484 LYS B N 1
ATOM 9830 C CA . LYS B 1 484 ? 8.383 -45.219 -4.102 1 95.5 484 LYS B CA 1
ATOM 9831 C C . LYS B 1 484 ? 7.219 -45.062 -5.074 1 95.5 484 LYS B C 1
ATOM 9833 O O . LYS B 1 484 ? 7.332 -44.375 -6.094 1 95.5 484 LYS B O 1
ATOM 9838 N N . GLU B 1 485 ? 6.117 -45.688 -4.688 1 96.38 485 GLU B N 1
ATOM 9839 C CA . GLU B 1 485 ? 4.906 -45.562 -5.492 1 96.38 485 GLU B CA 1
ATOM 9840 C C . GLU B 1 485 ? 4.262 -44.188 -5.297 1 96.38 485 GLU B C 1
ATOM 9842 O O . GLU B 1 485 ? 4.312 -43.625 -4.203 1 96.38 485 GLU B O 1
ATOM 9847 N N . VAL B 1 486 ? 3.725 -43.75 -6.383 1 96.38 486 VAL B N 1
ATOM 9848 C CA . VAL B 1 486 ? 3.012 -42.469 -6.312 1 96.38 486 VAL B CA 1
ATOM 9849 C C . VAL B 1 486 ? 1.732 -42.625 -5.496 1 96.38 486 VAL B C 1
ATOM 9851 O O . VAL B 1 486 ? 0.907 -43.5 -5.793 1 96.38 486 VAL B O 1
ATOM 9854 N N . PRO B 1 487 ? 1.575 -41.875 -4.422 1 94.06 487 PRO B N 1
ATOM 9855 C CA . PRO B 1 487 ? 0.304 -41.938 -3.697 1 94.06 487 PRO B CA 1
ATOM 9856 C C . PRO B 1 487 ? -0.848 -41.312 -4.473 1 94.06 487 PRO B C 1
ATOM 9858 O O . PRO B 1 487 ? -1.06 -40.094 -4.387 1 94.06 487 PRO B O 1
ATOM 9861 N N . LYS B 1 488 ? -1.7 -42.031 -5 1 93.06 488 LYS B N 1
ATOM 9862 C CA . LYS B 1 488 ? -2.713 -41.562 -5.941 1 93.06 488 LYS B CA 1
ATOM 9863 C C . LYS B 1 488 ? -3.854 -40.844 -5.215 1 93.06 488 LYS B C 1
ATOM 9865 O O . LYS B 1 488 ? -4.559 -40.031 -5.805 1 93.06 488 LYS B O 1
ATOM 9870 N N . THR B 1 489 ? -3.998 -41.094 -3.947 1 92.81 489 THR B N 1
ATOM 9871 C CA . THR B 1 489 ? -5.137 -40.531 -3.238 1 92.81 489 THR B CA 1
ATOM 9872 C C . THR B 1 489 ? -4.684 -39.406 -2.311 1 92.81 489 THR B C 1
ATOM 9874 O O . THR B 1 489 ? -5.512 -38.719 -1.694 1 92.81 489 THR B O 1
ATOM 9877 N N . GLU B 1 490 ? -3.426 -39.25 -2.199 1 92.81 490 GLU B N 1
ATOM 9878 C CA . GLU B 1 490 ? -2.9 -38.156 -1.352 1 92.81 490 GLU B CA 1
ATOM 9879 C C . GLU B 1 490 ? -2.547 -36.938 -2.174 1 92.81 490 GLU B C 1
ATOM 9881 O O . GLU B 1 490 ? -2.525 -37 -3.404 1 92.81 490 GLU B O 1
ATOM 9886 N N . TRP B 1 491 ? -2.5 -35.812 -1.514 1 93.12 491 TRP B N 1
ATOM 9887 C CA . TRP B 1 491 ? -2.018 -34.625 -2.166 1 93.12 491 TRP B CA 1
ATOM 9888 C C . TRP B 1 491 ? -1.127 -33.812 -1.226 1 93.12 491 TRP B C 1
ATOM 9890 O O . TRP B 1 491 ? -1.143 -34.031 -0.011 1 93.12 491 TRP B O 1
ATOM 9900 N N . PHE B 1 492 ? -0.261 -32.969 -1.779 1 92.94 492 PHE B N 1
ATOM 9901 C CA . PHE B 1 492 ? 0.824 -32.375 -0.997 1 92.94 492 PHE B CA 1
ATOM 9902 C C . PHE B 1 492 ? 0.905 -30.875 -1.217 1 92.94 492 PHE B C 1
ATOM 9904 O O . PHE B 1 492 ? 1.931 -30.25 -0.93 1 92.94 492 PHE B O 1
ATOM 9911 N N . THR B 1 493 ? -0.13 -30.281 -1.702 1 95.44 493 THR B N 1
ATOM 9912 C CA . THR B 1 493 ? -0.164 -28.828 -1.898 1 95.44 493 THR B CA 1
ATOM 9913 C C . THR B 1 493 ? -0.24 -28.109 -0.559 1 95.44 493 THR B C 1
ATOM 9915 O O . THR B 1 493 ? -0.972 -28.531 0.34 1 95.44 493 THR B O 1
ATOM 9918 N N . SER B 1 494 ? 0.544 -27.031 -0.463 1 96.25 494 SER B N 1
ATOM 9919 C CA . SER B 1 494 ? 0.482 -26.219 0.746 1 96.25 494 SER B CA 1
ATOM 9920 C C . SER B 1 494 ? -0.925 -25.672 0.979 1 96.25 494 SER B C 1
ATOM 9922 O O . SER B 1 494 ? -1.553 -25.141 0.058 1 96.25 494 SER B O 1
ATOM 9924 N N . PRO B 1 495 ? -1.413 -25.766 2.223 1 97.25 495 PRO B N 1
ATOM 9925 C CA . PRO B 1 495 ? -2.762 -25.281 2.506 1 97.25 495 PRO B CA 1
ATOM 9926 C C . PRO B 1 495 ? -2.895 -23.766 2.303 1 97.25 495 PRO B C 1
ATOM 9928 O O . PRO B 1 495 ? -4 -23.266 2.086 1 97.25 495 PRO B O 1
ATOM 9931 N N . THR B 1 496 ? -1.831 -23.047 2.363 1 98.12 496 THR B N 1
ATOM 9932 C CA . THR B 1 496 ? -1.904 -21.594 2.309 1 98.12 496 THR B CA 1
ATOM 9933 C C . THR B 1 496 ? -1.821 -21.094 0.867 1 98.12 496 THR B C 1
ATOM 9935 O O . THR B 1 496 ? -1.847 -19.891 0.614 1 98.12 496 THR B O 1
ATOM 9938 N N . THR B 1 497 ? -1.737 -21.969 -0.081 1 98 497 THR B N 1
ATOM 9939 C CA . THR B 1 497 ? -1.684 -21.625 -1.496 1 98 497 THR B CA 1
ATOM 9940 C C . THR B 1 497 ? -2.979 -20.938 -1.935 1 98 497 THR B C 1
ATOM 9942 O O . THR B 1 497 ? -4.07 -21.406 -1.601 1 98 497 THR B O 1
ATOM 9945 N N . VAL B 1 498 ? -2.838 -19.828 -2.611 1 97.12 498 VAL B N 1
ATOM 9946 C CA . VAL B 1 498 ? -3.984 -19.125 -3.18 1 97.12 498 VAL B CA 1
ATOM 9947 C C . VAL B 1 498 ? -4.086 -19.422 -4.672 1 97.12 498 VAL B C 1
ATOM 9949 O O . VAL B 1 498 ? -3.752 -18.578 -5.508 1 97.12 498 VAL B O 1
ATOM 9952 N N . ASN B 1 499 ? -4.523 -20.531 -4.969 1 95.56 499 ASN B N 1
ATOM 9953 C CA . ASN B 1 499 ? -4.699 -21.062 -6.312 1 95.56 499 ASN B CA 1
ATOM 9954 C C . ASN B 1 499 ? -5.371 -22.438 -6.285 1 95.56 499 ASN B C 1
ATOM 9956 O O . ASN B 1 499 ? -5.477 -23.062 -5.227 1 95.56 499 ASN B O 1
ATOM 9960 N N . ALA B 1 500 ? -5.914 -22.891 -7.379 1 96.19 500 ALA B N 1
ATOM 9961 C CA . ALA B 1 500 ? -6.449 -24.234 -7.594 1 96.19 500 ALA B CA 1
ATOM 9962 C C . ALA B 1 500 ? -5.719 -24.938 -8.734 1 96.19 500 ALA B C 1
ATOM 9964 O O . ALA B 1 500 ? -5.062 -24.281 -9.555 1 96.19 500 ALA B O 1
ATOM 9965 N N . PHE B 1 501 ? -5.781 -26.328 -8.672 1 94.12 501 PHE B N 1
ATOM 9966 C CA . PHE B 1 501 ? -4.977 -27.094 -9.617 1 94.12 501 PHE B CA 1
ATOM 9967 C C . PHE B 1 501 ? -5.73 -28.328 -10.102 1 94.12 501 PHE B C 1
ATOM 9969 O O . PHE B 1 501 ? -6.547 -28.891 -9.367 1 94.12 501 PHE B O 1
ATOM 9976 N N . TYR B 1 502 ? -5.469 -28.719 -11.289 1 97.38 502 TYR B N 1
ATOM 9977 C CA . TYR B 1 502 ? -5.727 -30.078 -11.773 1 97.38 502 TYR B CA 1
ATOM 9978 C C . TYR B 1 502 ? -4.422 -30.844 -11.953 1 97.38 502 TYR B C 1
ATOM 9980 O O . TYR B 1 502 ? -3.477 -30.344 -12.562 1 97.38 502 TYR B O 1
ATOM 9988 N N . SER B 1 503 ? -4.316 -31.984 -11.367 1 96.06 503 SER B N 1
ATOM 9989 C CA . SER B 1 503 ? -3.174 -32.875 -11.539 1 96.06 503 SER B CA 1
ATOM 9990 C C . SER B 1 503 ? -3.496 -34.031 -12.5 1 96.06 503 SER B C 1
ATOM 9992 O O . SER B 1 503 ? -4.266 -34.906 -12.164 1 96.06 503 SER B O 1
ATOM 9994 N N . ALA B 1 504 ? -2.854 -34.062 -13.609 1 94.69 504 ALA B N 1
ATOM 9995 C CA . ALA B 1 504 ? -3.125 -35.062 -14.641 1 94.69 504 ALA B CA 1
ATOM 9996 C C . ALA B 1 504 ? -2.66 -36.438 -14.203 1 94.69 504 ALA B C 1
ATOM 9998 O O . ALA B 1 504 ? -3.328 -37.438 -14.477 1 94.69 504 ALA B O 1
ATOM 9999 N N . SER B 1 505 ? -1.543 -36.5 -13.5 1 93 505 SER B N 1
ATOM 10000 C CA . SER B 1 505 ? -0.942 -37.781 -13.141 1 93 505 SER B CA 1
ATOM 10001 C C . SER B 1 505 ? -1.778 -38.5 -12.086 1 93 505 SER B C 1
ATOM 10003 O O . SER B 1 505 ? -1.731 -39.719 -11.984 1 93 505 SER B O 1
ATOM 10005 N N . THR B 1 506 ? -2.52 -37.75 -11.312 1 95.62 506 THR B N 1
ATOM 10006 C CA . THR B 1 506 ? -3.311 -38.375 -10.266 1 95.62 506 THR B CA 1
ATOM 10007 C C . THR B 1 506 ? -4.801 -38.156 -10.508 1 95.62 506 THR B C 1
ATOM 10009 O O . THR B 1 506 ? -5.637 -38.625 -9.734 1 95.62 506 THR B O 1
ATOM 10012 N N . ASN B 1 507 ? -5.219 -37.5 -11.562 1 96.88 507 ASN B N 1
ATOM 10013 C CA . ASN B 1 507 ? -6.598 -37.188 -11.898 1 96.88 507 ASN B CA 1
ATOM 10014 C C . ASN B 1 507 ? -7.34 -36.562 -10.711 1 96.88 507 ASN B C 1
ATOM 10016 O O . ASN B 1 507 ? -8.406 -37.062 -10.328 1 96.88 507 ASN B O 1
ATOM 10020 N N . GLN B 1 508 ? -6.684 -35.5 -10.164 1 97.44 508 GLN B N 1
ATOM 10021 C CA . GLN B 1 508 ? -7.223 -34.812 -8.992 1 97.44 508 GLN B CA 1
ATOM 10022 C C . GLN B 1 508 ? -7.426 -33.312 -9.273 1 97.44 508 GLN B C 1
ATOM 10024 O O . GLN B 1 508 ? -6.656 -32.719 -10.023 1 97.44 508 GLN B O 1
ATOM 10029 N N . ILE B 1 509 ? -8.469 -32.75 -8.734 1 98.06 509 ILE B N 1
ATOM 10030 C CA . ILE B 1 509 ? -8.609 -31.312 -8.617 1 98.06 509 ILE B CA 1
ATOM 10031 C C . ILE B 1 509 ? -8.414 -30.891 -7.16 1 98.06 509 ILE B C 1
ATOM 10033 O O . ILE B 1 509 ? -8.906 -31.562 -6.246 1 98.06 509 ILE B O 1
ATOM 10037 N N . ARG B 1 510 ? -7.613 -29.812 -6.918 1 97.94 510 ARG B N 1
ATOM 10038 C CA . ARG B 1 510 ? -7.184 -29.453 -5.57 1 97.94 510 ARG B CA 1
ATOM 10039 C C . ARG B 1 510 ? -7.559 -28.016 -5.238 1 97.94 510 ARG B C 1
ATOM 10041 O O . ARG B 1 510 ? -7.316 -27.109 -6.039 1 97.94 510 ARG B O 1
ATOM 10048 N N . PHE B 1 511 ? -8.117 -27.797 -4.062 1 97.81 511 PHE B N 1
ATOM 10049 C CA . PHE B 1 511 ? -8.555 -26.5 -3.594 1 97.81 511 PHE B CA 1
ATOM 10050 C C . PHE B 1 511 ? -8.031 -26.219 -2.189 1 97.81 511 PHE B C 1
ATOM 10052 O O . PHE B 1 511 ? -8.734 -26.438 -1.202 1 97.81 511 PHE B O 1
ATOM 10059 N N . PRO B 1 512 ? -6.816 -25.594 -2.049 1 97.62 512 PRO B N 1
ATOM 10060 C CA . PRO B 1 512 ? -6.223 -25.328 -0.735 1 97.62 512 PRO B CA 1
ATOM 10061 C C . PRO B 1 512 ? -7.004 -24.297 0.068 1 97.62 512 PRO B C 1
ATOM 10063 O O . PRO B 1 512 ? -7.668 -23.438 -0.512 1 97.62 512 PRO B O 1
ATOM 10066 N N . ALA B 1 513 ? -6.812 -24.344 1.344 1 97.56 513 ALA B N 1
ATOM 10067 C CA . ALA B 1 513 ? -7.508 -23.469 2.289 1 97.56 513 ALA B CA 1
ATOM 10068 C C . ALA B 1 513 ? -7.258 -22 1.965 1 97.56 513 ALA B C 1
ATOM 10070 O O . ALA B 1 513 ? -8.141 -21.156 2.158 1 97.56 513 ALA B O 1
ATOM 10071 N N . GLY B 1 514 ? -6.078 -21.672 1.497 1 97.19 514 GLY B N 1
ATOM 10072 C CA . GLY B 1 514 ? -5.734 -20.297 1.181 1 97.19 514 GLY B CA 1
ATOM 10073 C C . GLY B 1 514 ? -6.652 -19.672 0.142 1 97.19 514 GLY B C 1
ATOM 10074 O O . GLY B 1 514 ? -6.914 -18.469 0.178 1 97.19 514 GLY B O 1
ATOM 10075 N N . GLU B 1 515 ? -7.137 -20.453 -0.776 1 95.56 515 GLU B N 1
ATOM 10076 C CA . GLU B 1 515 ? -8.008 -19.984 -1.845 1 95.56 515 GLU B CA 1
ATOM 10077 C C . GLU B 1 515 ? -9.469 -19.938 -1.39 1 95.56 515 GLU B C 1
ATOM 10079 O O . GLU B 1 515 ? -10.266 -19.172 -1.923 1 95.56 515 GLU B O 1
ATOM 10084 N N . LEU B 1 516 ? -9.82 -20.797 -0.439 1 96.44 516 LEU B N 1
ATOM 10085 C CA . LEU B 1 516 ? -11.203 -20.938 -0.002 1 96.44 516 LEU B CA 1
ATOM 10086 C C . LEU B 1 516 ? -11.578 -19.828 0.976 1 96.44 516 LEU B C 1
ATOM 10088 O O . LEU B 1 516 ? -12.016 -20.094 2.094 1 96.44 516 LEU B O 1
ATOM 10092 N N . GLN B 1 517 ? -11.344 -18.656 0.545 1 94.62 517 GLN B N 1
ATOM 10093 C CA . GLN B 1 517 ? -11.695 -17.422 1.226 1 94.62 517 GLN B CA 1
ATOM 10094 C C . GLN B 1 517 ? -12.484 -16.484 0.305 1 94.62 517 GLN B C 1
ATOM 10096 O O . GLN B 1 517 ? -12.406 -16.609 -0.919 1 94.62 517 GLN B O 1
ATOM 10101 N N . LYS B 1 518 ? -13.375 -15.516 0.803 1 92 518 LYS B N 1
ATOM 10102 C CA . LYS B 1 518 ? -14.07 -14.523 -0.008 1 92 518 LYS B CA 1
ATOM 10103 C C . LYS B 1 518 ? -13.078 -13.641 -0.759 1 92 518 LYS B C 1
ATOM 10105 O O . LYS B 1 518 ? -12.039 -13.266 -0.219 1 92 518 LYS B O 1
ATOM 10110 N N . PRO B 1 519 ? -13.297 -13.383 -1.95 1 93.88 519 PRO B N 1
ATOM 10111 C CA . PRO B 1 519 ? -14.586 -13.57 -2.629 1 93.88 519 PRO B CA 1
ATOM 10112 C C . PRO B 1 519 ? -14.633 -14.852 -3.457 1 93.88 519 PRO B C 1
ATOM 10114 O O . PRO B 1 519 ? -15.586 -15.07 -4.211 1 93.88 519 PRO B O 1
ATOM 10117 N N . PHE B 1 520 ? -13.602 -15.648 -3.352 1 95.56 520 PHE B N 1
ATOM 10118 C CA . PHE B 1 520 ? -13.617 -16.891 -4.094 1 95.56 520 PHE B CA 1
ATOM 10119 C C . PHE B 1 520 ? -14.625 -17.875 -3.494 1 95.56 520 PHE B C 1
ATOM 10121 O O . PHE B 1 520 ? -15.391 -18.5 -4.223 1 95.56 520 PHE B O 1
ATOM 10128 N N . PHE B 1 521 ? -14.617 -17.938 -2.217 1 95.81 521 PHE B N 1
ATOM 10129 C CA . PHE B 1 521 ? -15.531 -18.797 -1.48 1 95.81 521 PHE B CA 1
ATOM 10130 C C . PHE B 1 521 ? -16.406 -17.984 -0.543 1 95.81 521 PHE B C 1
ATOM 10132 O O . PHE B 1 521 ? -15.945 -17.484 0.476 1 95.81 521 PHE B O 1
ATOM 10139 N N . TRP B 1 522 ? -17.688 -17.891 -0.732 1 94.38 522 TRP B N 1
ATOM 10140 C CA . TRP B 1 522 ? -18.594 -17.047 0.016 1 94.38 522 TRP B CA 1
ATOM 10141 C C . TRP B 1 522 ? -19.188 -17.797 1.212 1 94.38 522 TRP B C 1
ATOM 10143 O O . TRP B 1 522 ? -19.406 -17.203 2.27 1 94.38 522 TRP B O 1
ATOM 10153 N N . GLY B 1 523 ? -19.453 -19.125 0.987 1 92.25 523 GLY B N 1
ATOM 10154 C CA . GLY B 1 523 ? -20.062 -19.891 2.066 1 92.25 523 GLY B CA 1
ATOM 10155 C C . GLY B 1 523 ? -21.562 -20.031 1.93 1 92.25 523 GLY B C 1
ATOM 10156 O O . GLY B 1 523 ? -22.172 -19.406 1.06 1 92.25 523 GLY B O 1
ATOM 10157 N N . THR B 1 524 ? -22.234 -20.719 2.83 1 92.94 524 THR B N 1
ATOM 10158 C CA . THR B 1 524 ? -23.625 -21.125 2.703 1 92.94 524 THR B CA 1
ATOM 10159 C C . THR B 1 524 ? -24.562 -20 3.113 1 92.94 524 THR B C 1
ATOM 10161 O O . THR B 1 524 ? -25.75 -20.016 2.775 1 92.94 524 THR B O 1
ATOM 10164 N N . GLU B 1 525 ? -24.016 -19.031 3.861 1 93.62 525 GLU B N 1
ATOM 10165 C CA . GLU B 1 525 ? -24.859 -17.938 4.348 1 93.62 525 GLU B CA 1
ATOM 10166 C C . GLU B 1 525 ? -25.094 -16.891 3.26 1 93.62 525 GLU B C 1
ATOM 10168 O O . GLU B 1 525 ? -25.969 -16.047 3.387 1 93.62 525 GLU B O 1
ATOM 10173 N N . TYR B 1 526 ? -24.406 -16.984 2.219 1 96.31 526 TYR B N 1
ATOM 10174 C CA . TYR B 1 526 ? -24.516 -16.062 1.095 1 96.31 526 TYR B CA 1
ATOM 10175 C C . TYR B 1 526 ? -25.297 -16.688 -0.053 1 96.31 526 TYR B C 1
ATOM 10177 O O . TYR B 1 526 ? -25.484 -17.906 -0.085 1 96.31 526 TYR B O 1
ATOM 10185 N N . PRO B 1 527 ? -25.766 -15.867 -1.015 1 96.94 527 PRO B N 1
ATOM 10186 C CA . PRO B 1 527 ? -26.453 -16.453 -2.162 1 96.94 527 PRO B CA 1
ATOM 10187 C C . PRO B 1 527 ? -25.625 -17.484 -2.902 1 96.94 527 PRO B C 1
ATOM 10189 O O . PRO B 1 527 ? -24.422 -17.281 -3.115 1 96.94 527 PRO B O 1
ATOM 10192 N N . ARG B 1 528 ? -26.281 -18.578 -3.32 1 97.25 528 ARG B N 1
ATOM 10193 C CA . ARG B 1 528 ? -25.578 -19.672 -4.008 1 97.25 528 ARG B CA 1
ATOM 10194 C C . ARG B 1 528 ? -25.078 -19.219 -5.375 1 97.25 528 ARG B C 1
ATOM 10196 O O . ARG B 1 528 ? -24.047 -19.703 -5.855 1 97.25 528 ARG B O 1
ATOM 10203 N N . SER B 1 529 ? -25.797 -18.219 -5.961 1 98.38 529 SER B N 1
ATOM 10204 C CA . SER B 1 529 ? -25.375 -17.688 -7.258 1 98.38 529 SER B CA 1
ATOM 10205 C C . SER B 1 529 ? -23.953 -17.172 -7.211 1 98.38 529 SER B C 1
ATOM 10207 O O . SER B 1 529 ? -23.172 -17.391 -8.141 1 98.38 529 SER B O 1
ATOM 10209 N N . LEU B 1 530 ? -23.578 -16.547 -6.102 1 98.25 530 LEU B N 1
ATOM 10210 C CA . LEU B 1 530 ? -22.234 -15.992 -5.949 1 98.25 530 LEU B CA 1
ATOM 10211 C C . LEU B 1 530 ? -21.203 -17.094 -5.801 1 98.25 530 LEU B C 1
ATOM 10213 O O . LEU B 1 530 ? -20.109 -17.016 -6.375 1 98.25 530 LEU B O 1
ATOM 10217 N N . SER B 1 531 ? -21.531 -18.156 -5.094 1 97.69 531 SER B N 1
ATOM 10218 C CA . SER B 1 531 ? -20.625 -19.281 -4.895 1 97.69 531 SER B CA 1
ATOM 10219 C C . SER B 1 531 ? -20.391 -20.047 -6.191 1 97.69 531 SER B C 1
ATOM 10221 O O . SER B 1 531 ? -19.25 -20.359 -6.535 1 97.69 531 SER B O 1
ATOM 10223 N N . TYR B 1 532 ? -21.438 -20.344 -6.891 1 98.56 532 TYR B N 1
ATOM 10224 C CA . TYR B 1 532 ? -21.297 -21.062 -8.156 1 98.56 532 TYR B CA 1
ATOM 10225 C C . TYR B 1 532 ? -20.562 -20.219 -9.18 1 98.56 532 TYR B C 1
ATOM 10227 O O . TYR B 1 532 ? -19.781 -20.734 -9.977 1 98.56 532 TYR B O 1
ATOM 10235 N N . GLY B 1 533 ? -20.781 -18.906 -9.117 1 98.5 533 GLY B N 1
ATOM 10236 C CA . GLY B 1 533 ? -20.141 -18 -10.07 1 98.5 533 GLY B CA 1
ATOM 10237 C C . GLY B 1 533 ? -18.672 -17.781 -9.781 1 98.5 533 GLY B C 1
ATOM 10238 O O . GLY B 1 533 ? -17.906 -17.391 -10.672 1 98.5 533 GLY B O 1
ATOM 10239 N N . ALA B 1 534 ? -18.219 -18.047 -8.578 1 98.19 534 ALA B N 1
ATOM 10240 C CA . ALA B 1 534 ? -16.828 -17.859 -8.188 1 98.19 534 ALA B CA 1
ATOM 10241 C C . ALA B 1 534 ? -16.109 -19.203 -8.062 1 98.19 534 ALA B C 1
ATOM 10243 O O . ALA B 1 534 ? -15.641 -19.75 -9.062 1 98.19 534 ALA B O 1
ATOM 10244 N N . ILE B 1 535 ? -16.172 -19.828 -6.902 1 98.06 535 ILE B N 1
ATOM 10245 C CA . ILE B 1 535 ? -15.461 -21.078 -6.672 1 98.06 535 ILE B CA 1
ATOM 10246 C C . ILE B 1 535 ? -16.047 -22.172 -7.543 1 98.06 535 ILE B C 1
ATOM 10248 O O . ILE B 1 535 ? -15.344 -23.094 -7.969 1 98.06 535 ILE B O 1
ATOM 10252 N N . GLY B 1 536 ? -17.375 -22.094 -7.859 1 98.5 536 GLY B N 1
ATOM 10253 C CA . GLY B 1 536 ? -17.969 -23.078 -8.75 1 98.5 536 GLY B CA 1
ATOM 10254 C C . GLY B 1 536 ? -17.328 -23.094 -10.133 1 98.5 536 GLY B C 1
ATOM 10255 O O . GLY B 1 536 ? -17.047 -24.156 -10.68 1 98.5 536 GLY B O 1
ATOM 10256 N N . VAL B 1 537 ? -17.156 -21.906 -10.68 1 98.69 537 VAL B N 1
ATOM 10257 C CA . VAL B 1 537 ? -16.531 -21.812 -11.984 1 98.69 537 VAL B CA 1
ATOM 10258 C C . VAL B 1 537 ? -15.086 -22.312 -11.898 1 98.69 537 VAL B C 1
ATOM 10260 O O . VAL B 1 537 ? -14.586 -22.938 -12.836 1 98.69 537 VAL B O 1
ATOM 10263 N N . ILE B 1 538 ? -14.383 -22.031 -10.844 1 98.44 538 ILE B N 1
ATOM 10264 C CA . ILE B 1 538 ? -13.008 -22.484 -10.664 1 98.44 538 ILE B CA 1
ATOM 10265 C C . ILE B 1 538 ? -12.977 -24.016 -10.609 1 98.44 538 ILE B C 1
ATOM 10267 O O . ILE B 1 538 ? -12.086 -24.641 -11.18 1 98.44 538 ILE B O 1
ATOM 10271 N N . VAL B 1 539 ? -13.938 -24.609 -9.922 1 98.56 539 VAL B N 1
ATOM 10272 C CA . VAL B 1 539 ? -14.047 -26.078 -9.898 1 98.56 539 VAL B CA 1
ATOM 10273 C C . VAL B 1 539 ? -14.258 -26.594 -11.32 1 98.56 539 VAL B C 1
ATOM 10275 O O . VAL B 1 539 ? -13.602 -27.547 -11.742 1 98.56 539 VAL B O 1
ATOM 10278 N N . GLY B 1 540 ? -15.211 -25.984 -12 1 98.69 540 GLY B N 1
ATOM 10279 C CA . GLY B 1 540 ? -15.438 -26.375 -13.383 1 98.69 540 GLY B CA 1
ATOM 10280 C C . GLY B 1 540 ? -14.211 -26.188 -14.258 1 98.69 540 GLY B C 1
ATOM 10281 O O . GLY B 1 540 ? -13.938 -27.016 -15.133 1 98.69 540 GLY B O 1
ATOM 10282 N N . HIS B 1 541 ? -13.492 -25.094 -14.07 1 98.5 541 HIS B N 1
ATOM 10283 C CA . HIS B 1 541 ? -12.25 -24.797 -14.781 1 98.5 541 HIS B CA 1
ATOM 10284 C C . HIS B 1 541 ? -11.227 -25.906 -14.578 1 98.5 541 HIS B C 1
ATOM 10286 O O . HIS B 1 541 ? -10.688 -26.438 -15.555 1 98.5 541 HIS B O 1
ATOM 10292 N N . GLU B 1 542 ? -10.969 -26.25 -13.305 1 98.56 542 GLU B N 1
ATOM 10293 C CA . GLU B 1 542 ? -10.008 -27.312 -13 1 98.56 542 GLU B CA 1
ATOM 10294 C C . GLU B 1 542 ? -10.477 -28.656 -13.523 1 98.56 542 GLU B C 1
ATOM 10296 O O . GLU B 1 542 ? -9.672 -29.469 -13.992 1 98.56 542 GLU B O 1
ATOM 10301 N N . PHE B 1 543 ? -11.789 -28.891 -13.438 1 98.44 543 PHE B N 1
ATOM 10302 C CA . PHE B 1 543 ? -12.367 -30.125 -13.953 1 98.44 543 PHE B CA 1
ATOM 10303 C C . PHE B 1 543 ? -12.141 -30.25 -15.453 1 98.44 543 PHE B C 1
ATOM 10305 O O . PHE B 1 543 ? -11.766 -31.312 -15.945 1 98.44 543 PHE B O 1
ATOM 10312 N N . THR B 1 544 ? -12.312 -29.188 -16.156 1 98.38 544 THR B N 1
ATOM 10313 C CA . THR B 1 544 ? -12.195 -29.156 -17.609 1 98.38 544 THR B CA 1
ATOM 10314 C C . THR B 1 544 ? -10.75 -29.391 -18.047 1 98.38 544 THR B C 1
ATOM 10316 O O . THR B 1 544 ? -10.5 -29.938 -19.125 1 98.38 544 THR B O 1
ATOM 10319 N N . HIS B 1 545 ? -9.789 -29.047 -17.234 1 97.88 545 HIS B N 1
ATOM 10320 C CA . HIS B 1 545 ? -8.391 -29.312 -17.547 1 97.88 545 HIS B CA 1
ATOM 10321 C C . HIS B 1 545 ? -8.148 -30.812 -17.766 1 97.88 545 HIS B C 1
ATOM 10323 O O . HIS B 1 545 ? -7.215 -31.188 -18.484 1 97.88 545 HIS B O 1
ATOM 10329 N N . GLY B 1 546 ? -8.945 -31.641 -17.219 1 97.56 546 GLY B N 1
ATOM 10330 C CA . GLY B 1 546 ? -8.836 -33.062 -17.453 1 97.56 546 GLY B CA 1
ATOM 10331 C C . GLY B 1 546 ? -9.188 -33.469 -18.891 1 97.56 546 GLY B C 1
ATOM 10332 O O . GLY B 1 546 ? -8.852 -34.562 -19.328 1 97.56 546 GLY B O 1
ATOM 10333 N N . PHE B 1 547 ? -9.82 -32.562 -19.625 1 97.38 547 PHE B N 1
ATOM 10334 C CA . PHE B 1 547 ? -10.352 -32.875 -20.953 1 97.38 547 PHE B CA 1
ATOM 10335 C C . PHE B 1 547 ? -9.961 -31.812 -21.969 1 97.38 547 PHE B C 1
ATOM 10337 O O . PHE B 1 547 ? -10.625 -31.656 -23 1 97.38 547 PHE B O 1
ATOM 10344 N N . ASP B 1 548 ? -9.008 -31 -21.672 1 95.69 548 ASP B N 1
ATOM 10345 C CA . ASP B 1 548 ? -8.516 -29.984 -22.594 1 95.69 548 ASP B CA 1
ATOM 10346 C C . ASP B 1 548 ? -7.426 -30.547 -23.5 1 95.69 548 ASP B C 1
ATOM 10348 O O . ASP B 1 548 ? -7.336 -31.766 -23.703 1 95.69 548 ASP B O 1
ATOM 10352 N N . ASN B 1 549 ? -6.652 -29.594 -24.141 1 93 549 ASN B N 1
ATOM 10353 C CA . ASN B 1 549 ? -5.695 -30.047 -25.156 1 93 549 ASN B CA 1
ATOM 10354 C C . ASN B 1 549 ? -4.539 -30.812 -24.516 1 93 549 ASN B C 1
ATOM 10356 O O . ASN B 1 549 ? -3.826 -31.547 -25.203 1 93 549 ASN B O 1
ATOM 10360 N N . ASN B 1 550 ? -4.375 -30.688 -23.188 1 92.94 550 ASN B N 1
ATOM 10361 C CA . ASN B 1 550 ? -3.346 -31.453 -22.5 1 92.94 550 ASN B CA 1
ATOM 10362 C C . ASN B 1 550 ? -3.945 -32.594 -21.688 1 92.94 550 ASN B C 1
ATOM 10364 O O . ASN B 1 550 ? -3.512 -33.75 -21.812 1 92.94 550 ASN B O 1
ATOM 10368 N N . GLY B 1 551 ? -4.984 -32.312 -20.969 1 94.62 551 GLY B N 1
ATOM 10369 C CA . GLY B 1 551 ? -5.59 -33.281 -20.078 1 94.62 551 GLY B CA 1
ATOM 10370 C C . GLY B 1 551 ? -6.172 -34.5 -20.797 1 94.62 551 GLY B C 1
ATOM 10371 O O . GLY B 1 551 ? -6.211 -35.594 -20.25 1 94.62 551 GLY B O 1
ATOM 10372 N N . ARG B 1 552 ? -6.562 -34.312 -21.984 1 94.88 552 ARG B N 1
ATOM 10373 C CA . ARG B 1 552 ? -7.18 -35.375 -22.766 1 94.88 552 ARG B CA 1
ATOM 10374 C C . ARG B 1 552 ? -6.172 -36.469 -23.062 1 94.88 552 ARG B C 1
ATOM 10376 O O . ARG B 1 552 ? -6.555 -37.594 -23.438 1 94.88 552 ARG B O 1
ATOM 10383 N N . LYS B 1 553 ? -4.945 -36.156 -22.953 1 95.69 553 LYS B N 1
ATOM 10384 C CA . LYS B 1 553 ? -3.898 -37.094 -23.297 1 95.69 553 LYS B CA 1
ATOM 10385 C C . LYS B 1 553 ? -3.66 -38.094 -22.156 1 95.69 553 LYS B C 1
ATOM 10387 O O . LYS B 1 553 ? -2.996 -39.125 -22.344 1 95.69 553 LYS B O 1
ATOM 10392 N N . TYR B 1 554 ? -4.148 -37.812 -21.031 1 97.12 554 TYR B N 1
ATOM 10393 C CA . TYR B 1 554 ? -4 -38.688 -19.859 1 97.12 554 TYR B CA 1
ATOM 10394 C C . TYR B 1 554 ? -5.297 -39.438 -19.578 1 97.12 554 TYR B C 1
ATOM 10396 O O . TYR B 1 554 ? -6.387 -38.875 -19.672 1 97.12 554 TYR B O 1
ATOM 10404 N N . ASP B 1 555 ? -5.238 -40.688 -19.25 1 96.62 555 ASP B N 1
ATOM 10405 C CA . ASP B 1 555 ? -6.422 -41.5 -18.969 1 96.62 555 ASP B CA 1
ATOM 10406 C C . ASP B 1 555 ? -6.855 -41.344 -17.516 1 96.62 555 ASP B C 1
ATOM 10408 O O . ASP B 1 555 ? -6.336 -40.5 -16.781 1 96.62 555 ASP B O 1
ATOM 10412 N N . LYS B 1 556 ? -7.855 -42.094 -17.141 1 96.12 556 LYS B N 1
ATOM 10413 C CA . LYS B 1 556 ? -8.469 -41.938 -15.828 1 96.12 556 LYS B CA 1
ATOM 10414 C C . LYS B 1 556 ? -7.477 -42.281 -14.719 1 96.12 556 LYS B C 1
ATOM 10416 O O . LYS B 1 556 ? -7.652 -41.875 -13.57 1 96.12 556 LYS B O 1
ATOM 10421 N N . ASN B 1 557 ? -6.422 -43.031 -15.039 1 95.44 557 ASN B N 1
ATOM 10422 C CA . ASN B 1 557 ? -5.422 -43.438 -14.055 1 95.44 557 ASN B CA 1
ATOM 10423 C C . ASN B 1 557 ? -4.215 -42.5 -14.07 1 95.44 557 ASN B C 1
ATOM 10425 O O . ASN B 1 557 ? -3.248 -42.719 -13.336 1 95.44 557 ASN B O 1
ATOM 10429 N N . GLY B 1 558 ? -4.211 -41.5 -14.922 1 95.94 558 GLY B N 1
ATOM 10430 C CA . GLY B 1 558 ? -3.15 -40.5 -14.977 1 95.94 558 GLY B CA 1
ATOM 10431 C C . GLY B 1 558 ? -2.012 -40.875 -15.898 1 95.94 558 GLY B C 1
ATOM 10432 O O . GLY B 1 558 ? -0.916 -40.312 -15.805 1 95.94 558 GLY B O 1
ATOM 10433 N N . ASN B 1 559 ? -2.246 -41.812 -16.75 1 96.88 559 ASN B N 1
ATOM 10434 C CA . ASN B 1 559 ? -1.21 -42.25 -17.688 1 96.88 559 ASN B CA 1
ATOM 10435 C C . ASN B 1 559 ? -1.326 -41.5 -19.016 1 96.88 559 ASN B C 1
ATOM 10437 O O . ASN B 1 559 ? -2.432 -41.312 -19.516 1 96.88 559 ASN B O 1
ATOM 10441 N N . LEU B 1 560 ? -0.22 -41.062 -19.453 1 96.44 560 LEU B N 1
ATOM 10442 C CA . LEU B 1 560 ? -0.154 -40.594 -20.828 1 96.44 560 LEU B CA 1
ATOM 10443 C C . LEU B 1 560 ? -0.433 -41.719 -21.812 1 96.44 560 LEU B C 1
ATOM 10445 O O . LEU B 1 560 ? 0.409 -42.594 -22.016 1 96.44 560 LEU B O 1
ATOM 10449 N N . ASP B 1 561 ? -1.624 -41.688 -22.281 1 90.94 561 ASP B N 1
ATOM 10450 C CA . ASP B 1 561 ? -2.178 -42.75 -23.094 1 90.94 561 ASP B CA 1
ATOM 10451 C C . ASP B 1 561 ? -3.127 -42.219 -24.156 1 90.94 561 ASP B C 1
ATOM 10453 O O . ASP B 1 561 ? -3.947 -41.344 -23.875 1 90.94 561 ASP B O 1
ATOM 10457 N N . PRO B 1 562 ? -2.963 -42.719 -25.391 1 88.88 562 PRO B N 1
ATOM 10458 C CA . PRO B 1 562 ? -3.92 -42.281 -26.422 1 88.88 562 PRO B CA 1
ATOM 10459 C C . PRO B 1 562 ? -5.262 -43 -26.312 1 88.88 562 PRO B C 1
ATOM 10461 O O . PRO B 1 562 ? -5.594 -43.844 -27.156 1 88.88 562 PRO B O 1
ATOM 10464 N N . TRP B 1 563 ? -6.094 -42.625 -25.406 1 93.94 563 TRP B N 1
ATOM 10465 C CA . TRP B 1 563 ? -7.359 -43.312 -25.125 1 93.94 563 TRP B CA 1
ATOM 10466 C C . TRP B 1 563 ? -8.492 -42.719 -25.953 1 93.94 563 TRP B C 1
ATOM 10468 O O . TRP B 1 563 ? -9.602 -43.25 -25.984 1 93.94 563 TRP B O 1
ATOM 10478 N N . TRP B 1 564 ? -8.258 -41.656 -26.641 1 95.38 564 TRP B N 1
ATOM 10479 C CA . TRP B 1 564 ? -9.203 -41.094 -27.609 1 95.38 564 TRP B CA 1
ATOM 10480 C C . TRP B 1 564 ? -9.047 -41.781 -28.969 1 95.38 564 TRP B C 1
ATOM 10482 O O . TRP B 1 564 ? -7.934 -42.125 -29.375 1 95.38 564 TRP B O 1
ATOM 10492 N N . SER B 1 565 ? -10.156 -41.906 -29.719 1 96.19 565 SER B N 1
ATOM 10493 C CA . SER B 1 565 ? -10.062 -42.312 -31.109 1 96.19 565 SER B CA 1
ATOM 10494 C C . SER B 1 565 ? -9.438 -41.219 -31.969 1 96.19 565 SER B C 1
ATOM 10496 O O . SER B 1 565 ? -9.484 -40.031 -31.625 1 96.19 565 SER B O 1
ATOM 10498 N N . THR B 1 566 ? -8.82 -41.625 -33.094 1 95.44 566 THR B N 1
ATOM 10499 C CA . THR B 1 566 ? -8.211 -40.688 -34.031 1 95.44 566 THR B CA 1
ATOM 10500 C C . THR B 1 566 ? -9.25 -39.719 -34.594 1 95.44 566 THR B C 1
ATOM 10502 O O . THR B 1 566 ? -8.969 -38.531 -34.781 1 95.44 566 THR B O 1
ATOM 10505 N N . GLU B 1 567 ? -10.422 -40.188 -34.75 1 95.88 567 GLU B N 1
ATOM 10506 C CA . GLU B 1 567 ? -11.5 -39.344 -35.25 1 95.88 567 GLU B CA 1
ATOM 10507 C C . GLU B 1 567 ? -11.898 -38.281 -34.25 1 95.88 567 GLU B C 1
ATOM 10509 O O . GLU B 1 567 ? -12.039 -37.094 -34.625 1 95.88 567 GLU B O 1
ATOM 10514 N N . SER B 1 568 ? -12.102 -38.719 -33.062 1 96.81 568 SER B N 1
ATOM 10515 C CA . SER B 1 568 ? -12.461 -37.781 -32.031 1 96.81 568 SER B CA 1
ATOM 10516 C C . SER B 1 568 ? -11.367 -36.719 -31.828 1 96.81 568 SER B C 1
ATOM 10518 O O . SER B 1 568 ? -11.656 -35.562 -31.578 1 96.81 568 SER B O 1
ATOM 10520 N N . GLU B 1 569 ? -10.102 -37.125 -31.891 1 95.5 569 GLU B N 1
ATOM 10521 C CA . GLU B 1 569 ? -8.977 -36.188 -31.75 1 95.5 569 GLU B CA 1
ATOM 10522 C C . GLU B 1 569 ? -8.969 -35.156 -32.875 1 95.5 569 GLU B C 1
ATOM 10524 O O . GLU B 1 569 ? -8.656 -33.969 -32.625 1 95.5 569 GLU B O 1
ATOM 10529 N N . GLU B 1 570 ? -9.18 -35.562 -34.031 1 96.19 570 GLU B N 1
ATOM 10530 C CA . GLU B 1 570 ? -9.188 -34.656 -35.188 1 96.19 570 GLU B CA 1
ATOM 10531 C C . GLU B 1 570 ? -10.336 -33.656 -35.062 1 96.19 570 GLU B C 1
ATOM 10533 O O . GLU B 1 570 ? -10.164 -32.469 -35.375 1 96.19 570 GLU B O 1
ATOM 10538 N N . LYS B 1 571 ? -11.484 -34.188 -34.656 1 96.56 571 LYS B N 1
ATOM 10539 C CA . LYS B 1 571 ? -12.625 -33.281 -34.5 1 96.56 571 LYS B CA 1
ATOM 10540 C C . LYS B 1 571 ? -12.367 -32.281 -33.375 1 96.56 571 LYS B C 1
ATOM 10542 O O . LYS B 1 571 ? -12.766 -31.125 -33.469 1 96.56 571 LYS B O 1
ATOM 10547 N N . PHE B 1 572 ? -11.742 -32.75 -32.344 1 96.38 572 PHE B N 1
ATOM 10548 C CA . PHE B 1 572 ? -11.344 -31.875 -31.25 1 96.38 572 PHE B CA 1
ATOM 10549 C C . PHE B 1 572 ? -10.453 -30.75 -31.766 1 96.38 572 PHE B C 1
ATOM 10551 O O . PHE B 1 572 ? -10.664 -29.594 -31.438 1 96.38 572 PHE B O 1
ATOM 10558 N N . LYS B 1 573 ? -9.438 -31.062 -32.5 1 95.75 573 LYS B N 1
ATOM 10559 C CA . LYS B 1 573 ? -8.508 -30.094 -33.062 1 95.75 573 LYS B CA 1
ATOM 10560 C C . LYS B 1 573 ? -9.227 -29.078 -33.938 1 95.75 573 LYS B C 1
ATOM 10562 O O . LYS B 1 573 ? -8.922 -27.875 -33.906 1 95.75 573 LYS B O 1
ATOM 10567 N N . GLU B 1 574 ? -10.164 -29.578 -34.625 1 95.81 574 GLU B N 1
ATOM 10568 C CA . GLU B 1 574 ? -10.93 -28.703 -35.5 1 95.81 574 GLU B CA 1
ATOM 10569 C C . GLU B 1 574 ? -11.766 -27.703 -34.719 1 95.81 574 GLU B C 1
ATOM 10571 O O . GLU B 1 574 ? -11.812 -26.516 -35.031 1 95.81 574 GLU B O 1
ATOM 10576 N N . LYS B 1 575 ? -12.375 -28.25 -33.719 1 95.06 575 LYS B N 1
ATOM 10577 C CA . LYS B 1 575 ? -13.234 -27.406 -32.875 1 95.06 575 LYS B CA 1
ATOM 10578 C C . LYS B 1 575 ? -12.414 -26.344 -32.125 1 95.06 575 LYS B C 1
ATOM 10580 O O . LYS B 1 575 ? -12.898 -25.25 -31.875 1 95.06 575 LYS B O 1
ATOM 10585 N N . THR B 1 576 ? -11.203 -26.688 -31.766 1 96.5 576 THR B N 1
ATOM 10586 C CA . THR B 1 576 ? -10.391 -25.781 -30.953 1 96.5 576 THR B CA 1
ATOM 10587 C C . THR B 1 576 ? -9.859 -24.625 -31.812 1 96.5 576 THR B C 1
ATOM 10589 O O . THR B 1 576 ? -9.43 -23.594 -31.281 1 96.5 576 THR B O 1
ATOM 10592 N N . LYS B 1 577 ? -9.836 -24.75 -33.156 1 97.12 577 LYS B N 1
ATOM 10593 C CA . LYS B 1 577 ? -9.367 -23.703 -34.062 1 97.12 577 LYS B CA 1
ATOM 10594 C C . LYS B 1 577 ? -10.172 -22.406 -33.844 1 97.12 577 LYS B C 1
ATOM 10596 O O . LYS B 1 577 ? -9.617 -21.312 -33.938 1 97.12 577 LYS B O 1
ATOM 10601 N N . CYS B 1 578 ? -11.453 -22.641 -33.625 1 97.25 578 CYS B N 1
ATOM 10602 C CA . CYS B 1 578 ? -12.312 -21.484 -33.375 1 97.25 578 CYS B CA 1
ATOM 10603 C C . CYS B 1 578 ? -11.789 -20.656 -32.219 1 97.25 578 CYS B C 1
ATOM 10605 O O . CYS B 1 578 ? -11.672 -19.422 -32.312 1 97.25 578 CYS B O 1
ATOM 10607 N N . MET B 1 579 ? -11.445 -21.281 -31.141 1 97.19 579 MET B N 1
ATOM 10608 C CA . MET B 1 579 ? -10.969 -20.609 -29.938 1 97.19 579 MET B CA 1
ATOM 10609 C C . MET B 1 579 ? -9.586 -20 -30.172 1 97.19 579 MET B C 1
ATOM 10611 O O . MET B 1 579 ? -9.305 -18.891 -29.688 1 97.19 579 MET B O 1
ATOM 10615 N N . ILE B 1 580 ? -8.672 -20.75 -30.812 1 97.5 580 ILE B N 1
ATOM 10616 C CA . ILE B 1 580 ? -7.34 -20.25 -31.125 1 97.5 580 ILE B CA 1
ATOM 10617 C C . ILE B 1 580 ? -7.457 -18.938 -31.922 1 97.5 580 ILE B C 1
ATOM 10619 O O . ILE B 1 580 ? -6.809 -17.953 -31.578 1 97.5 580 ILE B O 1
ATOM 10623 N N . ASN B 1 581 ? -8.336 -18.938 -32.906 1 97.88 581 ASN B N 1
ATOM 10624 C CA . ASN B 1 581 ? -8.516 -17.766 -33.75 1 97.88 581 ASN B CA 1
ATOM 10625 C C . ASN B 1 581 ? -9.141 -16.609 -33 1 97.88 581 ASN B C 1
ATOM 10627 O O . ASN B 1 581 ? -8.727 -15.453 -33.156 1 97.88 581 ASN B O 1
ATOM 10631 N N . GLN B 1 582 ? -10.133 -16.906 -32.219 1 97.75 582 GLN B N 1
ATOM 10632 C CA . GLN B 1 582 ? -10.781 -15.875 -31.422 1 97.75 582 GLN B CA 1
ATOM 10633 C C . GLN B 1 582 ? -9.773 -15.141 -30.531 1 97.75 582 GLN B C 1
ATOM 10635 O O . GLN B 1 582 ? -9.727 -13.914 -30.531 1 97.75 582 GLN B O 1
ATOM 10640 N N . TYR B 1 583 ? -8.977 -15.867 -29.828 1 98 583 TYR B N 1
ATOM 10641 C CA . TYR B 1 583 ? -8.078 -15.266 -28.859 1 98 583 TYR B CA 1
ATOM 10642 C C . TYR B 1 583 ? -6.867 -14.648 -29.547 1 98 583 TYR B C 1
ATOM 10644 O O . TYR B 1 583 ? -6.301 -13.664 -29.047 1 98 583 TYR B O 1
ATOM 10652 N N . ASN B 1 584 ? -6.457 -15.188 -30.703 1 97.75 584 ASN B N 1
ATOM 10653 C CA . ASN B 1 584 ? -5.43 -14.531 -31.5 1 97.75 584 ASN B CA 1
ATOM 10654 C C . ASN B 1 584 ? -5.855 -13.133 -31.938 1 97.75 584 ASN B C 1
ATOM 10656 O O . ASN B 1 584 ? -5.012 -12.266 -32.156 1 97.75 584 ASN B O 1
ATOM 10660 N N . ASN B 1 585 ? -7.098 -12.945 -32 1 97.38 585 ASN B N 1
ATOM 10661 C CA . ASN B 1 585 ? -7.621 -11.688 -32.531 1 97.38 585 ASN B CA 1
ATOM 10662 C C . ASN B 1 585 ? -7.785 -10.648 -31.406 1 97.38 585 ASN B C 1
ATOM 10664 O O . ASN B 1 585 ? -8.086 -9.484 -31.688 1 97.38 585 ASN B O 1
ATOM 10668 N N . TYR B 1 586 ? -7.605 -11.016 -30.203 1 97.88 586 TYR B N 1
ATOM 10669 C CA . TYR B 1 586 ? -7.664 -10.062 -29.109 1 97.88 586 TYR B CA 1
ATOM 10670 C C . TYR B 1 586 ? -6.367 -9.266 -29 1 97.88 586 TYR B C 1
ATOM 10672 O O . TYR B 1 586 ? -5.305 -9.836 -28.734 1 97.88 586 TYR B O 1
ATOM 10680 N N . TYR B 1 587 ? -6.43 -8.031 -29.219 1 97.81 587 TYR B N 1
ATOM 10681 C CA . TYR B 1 587 ? -5.316 -7.113 -29.031 1 97.81 587 TYR B CA 1
ATOM 10682 C C . TYR B 1 587 ? -5.363 -6.48 -27.641 1 97.81 587 TYR B C 1
ATOM 10684 O O . TYR B 1 587 ? -6.348 -5.828 -27.281 1 97.81 587 TYR B O 1
ATOM 10692 N N . TRP B 1 588 ? -4.359 -6.68 -26.875 1 97.62 588 TRP B N 1
ATOM 10693 C CA . TRP B 1 588 ? -4.289 -6.094 -25.547 1 97.62 588 TRP B CA 1
ATOM 10694 C C . TRP B 1 588 ? -3.506 -4.785 -25.562 1 97.62 588 TRP B C 1
ATOM 10696 O O . TRP B 1 588 ? -2.273 -4.793 -25.5 1 97.62 588 TRP B O 1
ATOM 10706 N N . LYS B 1 589 ? -4.176 -3.732 -25.5 1 96.25 589 LYS B N 1
ATOM 10707 C CA . LYS B 1 589 ? -3.59 -2.402 -25.625 1 96.25 589 LYS B CA 1
ATOM 10708 C C . LYS B 1 589 ? -2.49 -2.182 -24.594 1 96.25 589 LYS B C 1
ATOM 10710 O O . LYS B 1 589 ? -1.451 -1.593 -24.891 1 96.25 589 LYS B O 1
ATOM 10715 N N . ARG B 1 590 ? -2.656 -2.648 -23.391 1 95.25 590 ARG B N 1
ATOM 10716 C CA . ARG B 1 590 ? -1.71 -2.451 -22.297 1 95.25 590 ARG B CA 1
ATOM 10717 C C . ARG B 1 590 ? -0.358 -3.078 -22.625 1 95.25 590 ARG B C 1
ATOM 10719 O O . ARG B 1 590 ? 0.687 -2.543 -22.25 1 95.25 590 ARG B O 1
ATOM 10726 N N . ALA B 1 591 ? -0.35 -4.168 -23.281 1 95.69 591 ALA B N 1
ATOM 10727 C CA . ALA B 1 591 ? 0.872 -4.875 -23.672 1 95.69 591 ALA B CA 1
ATOM 10728 C C . ALA B 1 591 ? 1.358 -4.434 -25.047 1 95.69 591 ALA B C 1
ATOM 10730 O O . ALA B 1 591 ? 2.527 -4.621 -25.391 1 95.69 591 ALA B O 1
ATOM 10731 N N . GLY B 1 592 ? 0.471 -3.865 -25.922 1 95.25 592 GLY B N 1
ATOM 10732 C CA . GLY B 1 592 ? 0.762 -3.568 -27.312 1 95.25 592 GLY B CA 1
ATOM 10733 C C . GLY B 1 592 ? 0.957 -4.812 -28.156 1 95.25 592 GLY B C 1
ATOM 10734 O O . GLY B 1 592 ? 1.736 -4.801 -29.109 1 95.25 592 GLY B O 1
ATOM 10735 N N . LEU B 1 593 ? 0.323 -5.895 -27.719 1 95.94 593 LEU B N 1
ATOM 10736 C CA . LEU B 1 593 ? 0.5 -7.188 -28.375 1 95.94 593 LEU B CA 1
ATOM 10737 C C . LEU B 1 593 ? -0.822 -7.945 -28.453 1 95.94 593 LEU B C 1
ATOM 10739 O O . LEU B 1 593 ? -1.744 -7.672 -27.672 1 95.94 593 LEU B O 1
ATOM 10743 N N . ASN B 1 594 ? -0.932 -8.852 -29.375 1 97.31 594 ASN B N 1
ATOM 10744 C CA . ASN B 1 594 ? -2.055 -9.781 -29.438 1 97.31 594 ASN B CA 1
ATOM 10745 C C . ASN B 1 594 ? -1.847 -10.969 -28.5 1 97.31 594 ASN B C 1
ATOM 10747 O O . ASN B 1 594 ? -0.711 -11.375 -28.25 1 97.31 594 ASN B O 1
ATOM 10751 N N . VAL B 1 595 ? -2.979 -11.438 -28.016 1 97.62 595 VAL B N 1
ATOM 10752 C CA . VAL B 1 595 ? -2.953 -12.68 -27.25 1 97.62 595 VAL B CA 1
ATOM 10753 C C . VAL B 1 595 ? -2.473 -13.828 -28.141 1 97.62 595 VAL B C 1
ATOM 10755 O O . VAL B 1 595 ? -2.689 -13.812 -29.344 1 97.62 595 VAL B O 1
ATOM 10758 N N . LYS B 1 596 ? -1.773 -14.711 -27.531 1 95 596 LYS B N 1
ATOM 10759 C CA . LYS B 1 596 ? -1.346 -15.906 -28.234 1 95 596 LYS B CA 1
ATOM 10760 C C . LYS B 1 596 ? -2.301 -17.078 -27.984 1 95 596 LYS B C 1
ATOM 10762 O O . LYS B 1 596 ? -2.104 -17.859 -27.062 1 95 596 LYS B O 1
ATOM 10767 N N . GLY B 1 597 ? -3.209 -17.281 -28.906 1 95.69 597 GLY B N 1
ATOM 10768 C CA . GLY B 1 597 ? -4.32 -18.203 -28.734 1 95.69 597 GLY B CA 1
ATOM 10769 C C . GLY B 1 597 ? -3.877 -19.641 -28.562 1 95.69 597 GLY B C 1
ATOM 10770 O O . GLY B 1 597 ? -4.516 -20.406 -27.844 1 95.69 597 GLY B O 1
ATOM 10771 N N . LYS B 1 598 ? -2.822 -20.047 -29.234 1 93.88 598 LYS B N 1
ATOM 10772 C CA . LYS B 1 598 ? -2.33 -21.406 -29.094 1 93.88 598 LYS B CA 1
ATOM 10773 C C . LYS B 1 598 ? -1.716 -21.641 -27.719 1 93.88 598 LYS B C 1
ATOM 10775 O O . LYS B 1 598 ? -1.899 -22.703 -27.125 1 93.88 598 LYS B O 1
ATOM 10780 N N . ARG B 1 599 ? -1.054 -20.672 -27.219 1 93.31 599 ARG B N 1
ATOM 10781 C CA . ARG B 1 599 ? -0.396 -20.766 -25.922 1 93.31 599 ARG B CA 1
ATOM 10782 C C . ARG B 1 599 ? -1.418 -20.797 -24.781 1 93.31 599 ARG B C 1
ATOM 10784 O O . ARG B 1 599 ? -1.232 -21.516 -23.797 1 93.31 599 ARG B O 1
ATOM 10791 N N . THR B 1 600 ? -2.475 -20.016 -25 1 96.38 600 THR B N 1
ATOM 10792 C CA . THR B 1 600 ? -3.441 -19.875 -23.906 1 96.38 600 THR B CA 1
ATOM 10793 C C . THR B 1 600 ? -4.605 -20.844 -24.094 1 96.38 600 THR B C 1
ATOM 10795 O O . THR B 1 600 ? -5.617 -20.75 -23.406 1 96.38 600 THR B O 1
ATOM 10798 N N . LEU B 1 601 ? -4.539 -21.781 -25.031 1 96.38 601 LEU B N 1
ATOM 10799 C CA . LEU B 1 601 ? -5.668 -22.594 -25.469 1 96.38 601 LEU B CA 1
ATOM 10800 C C . LEU B 1 601 ? -6.234 -23.422 -24.312 1 96.38 601 LEU B C 1
ATOM 10802 O O . LEU B 1 601 ? -7.445 -23.422 -24.094 1 96.38 601 LEU B O 1
ATOM 10806 N N . ALA B 1 602 ? -5.336 -24.094 -23.531 1 96.19 602 ALA B N 1
ATOM 10807 C CA . ALA B 1 602 ? -5.805 -24.938 -22.438 1 96.19 602 ALA B CA 1
ATOM 10808 C C . ALA B 1 602 ? -6.633 -24.141 -21.453 1 96.19 602 ALA B C 1
ATOM 10810 O O . ALA B 1 602 ? -7.703 -24.578 -21.016 1 96.19 602 ALA B O 1
ATOM 10811 N N . GLU B 1 603 ? -6.152 -22.969 -21.109 1 97.44 603 GLU B N 1
ATOM 10812 C CA . GLU B 1 603 ? -6.82 -22.109 -20.141 1 97.44 603 GLU B CA 1
ATOM 10813 C C . GLU B 1 603 ? -8.125 -21.547 -20.703 1 97.44 603 GLU B C 1
ATOM 10815 O O . GLU B 1 603 ? -9.109 -21.422 -19.969 1 97.44 603 GLU B O 1
ATOM 10820 N N . ASN B 1 604 ? -8.141 -21.25 -22 1 98.25 604 ASN B N 1
ATOM 10821 C CA . ASN B 1 604 ? -9.352 -20.75 -22.641 1 98.25 604 ASN B CA 1
ATOM 10822 C C . ASN B 1 604 ? -10.438 -21.812 -22.688 1 98.25 604 ASN B C 1
ATOM 10824 O O . ASN B 1 604 ? -11.617 -21.5 -22.484 1 98.25 604 ASN B O 1
ATOM 10828 N N . ILE B 1 605 ? -10.031 -23.031 -23 1 98.12 605 ILE B N 1
ATOM 10829 C CA . ILE B 1 605 ? -10.969 -24.156 -22.984 1 98.12 605 ILE B CA 1
ATOM 10830 C C . ILE B 1 605 ? -11.555 -24.328 -21.578 1 98.12 605 ILE B C 1
ATOM 10832 O O . ILE B 1 605 ? -12.766 -24.484 -21.422 1 98.12 605 ILE B O 1
ATOM 10836 N N . ALA B 1 606 ? -10.68 -24.219 -20.594 1 98.38 606 ALA B N 1
ATOM 10837 C CA . ALA B 1 606 ? -11.078 -24.422 -19.203 1 98.38 606 ALA B CA 1
ATOM 10838 C C . ALA B 1 606 ? -12.016 -23.312 -18.734 1 98.38 606 ALA B C 1
ATOM 10840 O O . ALA B 1 606 ? -12.984 -23.562 -18.016 1 98.38 606 ALA B O 1
ATOM 10841 N N . ASP B 1 607 ? -11.758 -22.094 -19.141 1 98.38 607 ASP B N 1
ATOM 10842 C CA . ASP B 1 607 ? -12.625 -20.969 -18.766 1 98.38 607 ASP B CA 1
ATOM 10843 C C . ASP B 1 607 ? -14.023 -21.141 -19.359 1 98.38 607 ASP B C 1
ATOM 10845 O O . ASP B 1 607 ? -15.023 -20.984 -18.656 1 98.38 607 ASP B O 1
ATOM 10849 N N . ASN B 1 608 ? -14.078 -21.422 -20.656 1 98.25 608 ASN B N 1
ATOM 10850 C CA . ASN B 1 608 ? -15.352 -21.594 -21.344 1 98.25 608 ASN B CA 1
ATOM 10851 C C . ASN B 1 608 ? -16.141 -22.781 -20.797 1 98.25 608 ASN B C 1
ATOM 10853 O O . ASN B 1 608 ? -17.344 -22.672 -20.562 1 98.25 608 ASN B O 1
ATOM 10857 N N . GLY B 1 609 ? -15.438 -23.891 -20.625 1 98.06 609 GLY B N 1
ATOM 10858 C CA . GLY B 1 609 ? -16.078 -25.062 -20.047 1 98.06 609 GLY B CA 1
ATOM 10859 C C . GLY B 1 609 ? -16.516 -24.859 -18.609 1 98.06 609 GLY B C 1
ATOM 10860 O O . GLY B 1 609 ? -17.625 -25.266 -18.234 1 98.06 609 GLY B O 1
ATOM 10861 N N . GLY B 1 610 ? -15.672 -24.234 -17.781 1 98.38 610 GLY B N 1
ATOM 10862 C CA . GLY B 1 610 ? -15.953 -24.031 -16.375 1 98.38 610 GLY B CA 1
ATOM 10863 C C . GLY B 1 610 ? -17.188 -23.172 -16.125 1 98.38 610 GLY B C 1
ATOM 10864 O O . GLY B 1 610 ? -18 -23.484 -15.258 1 98.38 610 GLY B O 1
ATOM 10865 N N . VAL B 1 611 ? -17.344 -22.109 -16.906 1 98.62 611 VAL B N 1
ATOM 10866 C CA . VAL B 1 611 ? -18.484 -21.219 -16.734 1 98.62 611 VAL B CA 1
ATOM 10867 C C . VAL B 1 611 ? -19.766 -21.953 -17.094 1 98.62 611 VAL B C 1
ATOM 10869 O O . VAL B 1 611 ? -20.781 -21.844 -16.375 1 98.62 611 VAL B O 1
ATOM 10872 N N . ARG B 1 612 ? -19.797 -22.75 -18.156 1 98.19 612 ARG B N 1
ATOM 10873 C CA . ARG B 1 612 ? -20.969 -23.484 -18.609 1 98.19 612 ARG B CA 1
ATOM 10874 C C . ARG B 1 612 ? -21.359 -24.562 -17.594 1 98.19 612 ARG B C 1
ATOM 10876 O O . ARG B 1 612 ? -22.547 -24.703 -17.266 1 98.19 612 ARG B O 1
ATOM 10883 N N . GLU B 1 613 ? -20.359 -25.266 -17.109 1 98.62 613 GLU B N 1
ATOM 10884 C CA . GLU B 1 613 ? -20.609 -26.312 -16.141 1 98.62 613 GLU B CA 1
ATOM 10885 C C . GLU B 1 613 ? -21.172 -25.75 -14.844 1 98.62 613 GLU B C 1
ATOM 10887 O O . GLU B 1 613 ? -22.156 -26.266 -14.305 1 98.62 613 GLU B O 1
ATOM 10892 N N . ALA B 1 614 ? -20.547 -24.703 -14.359 1 98.81 614 ALA B N 1
ATOM 10893 C CA . ALA B 1 614 ? -20.953 -24.125 -13.086 1 98.81 614 ALA B CA 1
ATOM 10894 C C . ALA B 1 614 ? -22.359 -23.531 -13.172 1 98.81 614 ALA B C 1
ATOM 10896 O O . ALA B 1 614 ? -23.141 -23.656 -12.227 1 98.81 614 ALA B O 1
ATOM 10897 N N . PHE B 1 615 ? -22.688 -22.875 -14.289 1 98.81 615 PHE B N 1
ATOM 10898 C CA . PHE B 1 615 ? -24.016 -22.297 -14.469 1 98.81 615 PHE B CA 1
ATOM 10899 C C . PHE B 1 615 ? -25.078 -23.406 -14.523 1 98.81 615 PHE B C 1
ATOM 10901 O O . PHE B 1 615 ? -26.141 -23.281 -13.906 1 98.81 615 PHE B O 1
ATOM 10908 N N . ARG B 1 616 ? -24.812 -24.453 -15.281 1 98.5 616 ARG B N 1
ATOM 10909 C CA . ARG B 1 616 ? -25.719 -25.578 -15.367 1 98.5 616 ARG B CA 1
ATOM 10910 C C . ARG B 1 616 ? -25.953 -26.219 -14 1 98.5 616 ARG B C 1
ATOM 10912 O O . ARG B 1 616 ? -27.078 -26.578 -13.648 1 98.5 616 ARG B O 1
ATOM 10919 N N . ALA B 1 617 ? -24.859 -26.359 -13.281 1 98.75 617 ALA B N 1
ATOM 10920 C CA . ALA B 1 617 ? -24.953 -26.906 -11.93 1 98.75 617 ALA B CA 1
ATOM 10921 C C . ALA B 1 617 ? -25.797 -26 -11.023 1 98.75 617 ALA B C 1
ATOM 10923 O O . ALA B 1 617 ? -26.562 -26.5 -10.203 1 98.75 617 ALA B O 1
ATOM 10924 N N . TYR B 1 618 ? -25.656 -24.719 -11.117 1 98.75 618 TYR B N 1
ATOM 10925 C CA . TYR B 1 618 ? -26.422 -23.766 -10.32 1 98.75 618 TYR B CA 1
ATOM 10926 C C . TYR B 1 618 ? -27.906 -23.875 -10.633 1 98.75 618 TYR B C 1
ATOM 10928 O O . TYR B 1 618 ? -28.734 -23.891 -9.719 1 98.75 618 TYR B O 1
ATOM 10936 N N . ARG B 1 619 ? -28.234 -23.938 -11.891 1 98.56 619 ARG B N 1
ATOM 10937 C CA . ARG B 1 619 ? -29.641 -24.031 -12.289 1 98.56 619 ARG B CA 1
ATOM 10938 C C . ARG B 1 619 ? -30.25 -25.344 -11.797 1 98.56 619 ARG B C 1
ATOM 10940 O O . ARG B 1 619 ? -31.422 -25.375 -11.414 1 98.56 619 ARG B O 1
ATOM 10947 N N . LYS B 1 620 ? -29.438 -26.391 -11.844 1 98.25 620 LYS B N 1
ATOM 10948 C CA . LYS B 1 620 ? -29.891 -27.656 -11.281 1 98.25 620 LYS B CA 1
ATOM 10949 C C . LYS B 1 620 ? -30.188 -27.516 -9.789 1 98.25 620 LYS B C 1
ATOM 10951 O O . LYS B 1 620 ? -31.188 -28.047 -9.289 1 98.25 620 LYS B O 1
ATOM 10956 N N . TRP B 1 621 ? -29.281 -26.859 -9.094 1 97.88 621 TRP B N 1
ATOM 10957 C CA . TRP B 1 621 ? -29.453 -26.625 -7.664 1 97.88 621 TRP B CA 1
ATOM 10958 C C . TRP B 1 621 ? -30.766 -25.875 -7.391 1 97.88 621 TRP B C 1
ATOM 10960 O O . TRP B 1 621 ? -31.5 -26.219 -6.457 1 97.88 621 TRP B O 1
ATOM 10970 N N . ILE B 1 622 ? -31.125 -24.859 -8.18 1 98 622 ILE B N 1
ATOM 10971 C CA . ILE B 1 622 ? -32.375 -24.109 -8.062 1 98 622 ILE B CA 1
ATOM 10972 C C . ILE B 1 622 ? -33.562 -25.062 -8.258 1 98 622 ILE B C 1
ATOM 10974 O O . ILE B 1 622 ? -34.5 -25.047 -7.477 1 98 622 ILE B O 1
ATOM 10978 N N . GLU B 1 623 ? -33.469 -25.875 -9.25 1 97.62 623 GLU B N 1
ATOM 10979 C CA . GLU B 1 623 ? -34.562 -26.797 -9.594 1 97.62 623 GLU B CA 1
ATOM 10980 C C . GLU B 1 623 ? -34.75 -27.844 -8.508 1 97.62 623 GLU B C 1
ATOM 10982 O O . GLU B 1 623 ? -35.875 -28.078 -8.062 1 97.62 623 GLU B O 1
ATOM 10987 N N . GLU B 1 624 ? -33.719 -28.438 -8.055 1 97.12 624 GLU B N 1
ATOM 10988 C CA . GLU B 1 624 ? -33.844 -29.594 -7.18 1 97.12 624 GLU B CA 1
ATOM 10989 C C . GLU B 1 624 ? -33.906 -29.188 -5.711 1 97.12 624 GLU B C 1
ATOM 10991 O O . GLU B 1 624 ? -34.688 -29.734 -4.945 1 97.12 624 GLU B O 1
ATOM 10996 N N . LYS B 1 625 ? -33.062 -28.25 -5.324 1 95.56 625 LYS B N 1
ATOM 10997 C CA . LYS B 1 625 ? -32.969 -27.922 -3.908 1 95.56 625 LYS B CA 1
ATOM 10998 C C . LYS B 1 625 ? -33.969 -26.812 -3.527 1 95.56 625 LYS B C 1
ATOM 11000 O O . LYS B 1 625 ? -34.344 -26.703 -2.363 1 95.56 625 LYS B O 1
ATOM 11005 N N . ARG B 1 626 ? -34.438 -26.047 -4.531 1 95.81 626 ARG B N 1
ATOM 11006 C CA . ARG B 1 626 ? -35.344 -24.953 -4.234 1 95.81 626 ARG B CA 1
ATOM 11007 C C . ARG B 1 626 ? -36.656 -25.141 -4.969 1 95.81 626 ARG B C 1
ATOM 11009 O O . ARG B 1 626 ? -37.469 -24.203 -5.062 1 95.81 626 ARG B O 1
ATOM 11016 N N . GLN B 1 627 ? -36.906 -26.266 -5.586 1 96.88 627 GLN B N 1
ATOM 11017 C CA . GLN B 1 627 ? -38.156 -26.641 -6.281 1 96.88 627 GLN B CA 1
ATOM 11018 C C . GLN B 1 627 ? -38.5 -25.609 -7.367 1 96.88 627 GLN B C 1
ATOM 11020 O O . GLN B 1 627 ? -39.656 -25.234 -7.523 1 96.88 627 GLN B O 1
ATOM 11025 N N . GLY B 1 628 ? -37.375 -25.016 -7.844 1 95.69 628 GLY B N 1
ATOM 11026 C CA . GLY B 1 628 ? -37.562 -24.125 -8.977 1 95.69 628 GLY B CA 1
ATOM 11027 C C . GLY B 1 628 ? -37.719 -22.672 -8.57 1 95.69 628 GLY B C 1
ATOM 11028 O O . GLY B 1 628 ? -37.75 -21.781 -9.43 1 95.69 628 GLY B O 1
ATOM 11029 N N . GLU B 1 629 ? -37.719 -22.391 -7.312 1 95.62 629 GLU B N 1
ATOM 11030 C CA . GLU B 1 629 ? -37.875 -21.016 -6.848 1 95.62 629 GLU B CA 1
ATOM 11031 C C . GLU B 1 629 ? -36.531 -20.297 -6.852 1 95.62 629 GLU B C 1
ATOM 11033 O O . GLU B 1 629 ? -35.562 -20.797 -6.301 1 95.62 629 GLU B O 1
ATOM 11038 N N . GLU B 1 630 ? -36.531 -19.125 -7.43 1 96.38 630 GLU B N 1
ATOM 11039 C CA . GLU B 1 630 ? -35.312 -18.328 -7.465 1 96.38 630 GLU B CA 1
ATOM 11040 C C . GLU B 1 630 ? -34.938 -17.859 -6.066 1 96.38 630 GLU B C 1
ATOM 11042 O O . GLU B 1 630 ? -35.75 -17.797 -5.164 1 96.38 630 GLU B O 1
ATOM 11047 N N . GLU B 1 631 ? -33.688 -17.5 -5.836 1 96.38 631 GLU B N 1
ATOM 11048 C CA . GLU B 1 631 ? -33.188 -16.953 -4.57 1 96.38 631 GLU B CA 1
ATOM 11049 C C . GLU B 1 631 ? -33.719 -15.539 -4.348 1 96.38 631 GLU B C 1
ATOM 11051 O O . GLU B 1 631 ? -34.062 -14.844 -5.301 1 96.38 631 GLU B O 1
ATOM 11056 N N . ALA B 1 632 ? -33.781 -15.18 -3.004 1 96 632 ALA B N 1
ATOM 11057 C CA . ALA B 1 632 ? -34.219 -13.82 -2.674 1 96 632 ALA B CA 1
ATOM 11058 C C . ALA B 1 632 ? -33.25 -12.789 -3.271 1 96 632 ALA B C 1
ATOM 11060 O O . ALA B 1 632 ? -32.031 -12.977 -3.268 1 96 632 ALA B O 1
ATOM 11061 N N . LEU B 1 633 ? -33.812 -11.75 -3.748 1 96.62 633 LEU B N 1
ATOM 11062 C CA . LEU B 1 633 ? -33 -10.703 -4.359 1 96.62 633 LEU B CA 1
ATOM 11063 C C . LEU B 1 633 ? -32.188 -9.977 -3.303 1 96.62 633 LEU B C 1
ATOM 11065 O O . LEU B 1 633 ? -32.531 -9.977 -2.121 1 96.62 633 LEU B O 1
ATOM 11069 N N . LEU B 1 634 ? -31.062 -9.438 -3.707 1 96.94 634 LEU B N 1
ATOM 11070 C CA . LEU B 1 634 ? -30.281 -8.578 -2.836 1 96.94 634 LEU B CA 1
ATOM 11071 C C . LEU B 1 634 ? -30.812 -7.152 -2.848 1 96.94 634 LEU B C 1
ATOM 11073 O O . LEU B 1 634 ? -31.203 -6.637 -3.9 1 96.94 634 LEU B O 1
ATOM 11077 N N . PRO B 1 635 ? -30.875 -6.539 -1.696 1 95.5 635 PRO B N 1
ATOM 11078 C CA . PRO B 1 635 ? -31.391 -5.168 -1.662 1 95.5 635 PRO B CA 1
ATOM 11079 C C . PRO B 1 635 ? -30.391 -4.152 -2.217 1 95.5 635 PRO B C 1
ATOM 11081 O O . PRO B 1 635 ? -29.172 -4.359 -2.127 1 95.5 635 PRO B O 1
ATOM 11084 N N . GLY B 1 636 ? -30.891 -3.08 -2.797 1 94.81 636 GLY B N 1
ATOM 11085 C CA . GLY B 1 636 ? -30.047 -1.966 -3.213 1 94.81 636 GLY B CA 1
ATOM 11086 C C . GLY B 1 636 ? -29.469 -2.146 -4.598 1 94.81 636 GLY B C 1
ATOM 11087 O O . GLY B 1 636 ? -28.844 -1.229 -5.141 1 94.81 636 GLY B O 1
ATOM 11088 N N . ILE B 1 637 ? -29.562 -3.361 -5.141 1 94.25 637 ILE B N 1
ATOM 11089 C CA . ILE B 1 637 ? -29.094 -3.596 -6.504 1 94.25 637 ILE B CA 1
ATOM 11090 C C . ILE B 1 637 ? -30.203 -4.277 -7.312 1 94.25 637 ILE B C 1
ATOM 11092 O O . ILE B 1 637 ? -31.062 -4.953 -6.746 1 94.25 637 ILE B O 1
ATOM 11096 N N . GLU B 1 638 ? -30.156 -4.066 -8.648 1 93.06 638 GLU B N 1
ATOM 11097 C CA . GLU B 1 638 ? -31.219 -4.582 -9.523 1 93.06 638 GLU B CA 1
ATOM 11098 C C . GLU B 1 638 ? -30.703 -5.734 -10.383 1 93.06 638 GLU B C 1
ATOM 11100 O O . GLU B 1 638 ? -30.891 -5.734 -11.602 1 93.06 638 GLU B O 1
ATOM 11105 N N . PHE B 1 639 ? -30.062 -6.699 -9.836 1 97.56 639 PHE B N 1
ATOM 11106 C CA . PHE B 1 639 ? -29.547 -7.832 -10.594 1 97.56 639 PHE B CA 1
ATOM 11107 C C . PHE B 1 639 ? -30.281 -9.109 -10.219 1 97.56 639 PHE B C 1
ATOM 11109 O O . PHE B 1 639 ? -30.594 -9.336 -9.047 1 97.56 639 PHE B O 1
ATOM 11116 N N . THR B 1 640 ? -30.594 -9.852 -11.211 1 97.75 640 THR B N 1
ATOM 11117 C CA . THR B 1 640 ? -31.078 -11.211 -10.977 1 97.75 640 THR B CA 1
ATOM 11118 C C . THR B 1 640 ? -29.938 -12.117 -10.523 1 97.75 640 THR B C 1
ATOM 11120 O O . THR B 1 640 ? -28.766 -11.766 -10.648 1 97.75 640 THR B O 1
ATOM 11123 N N . HIS B 1 641 ? -30.297 -13.273 -10.031 1 98.06 641 HIS B N 1
ATOM 11124 C CA . HIS B 1 641 ? -29.266 -14.188 -9.562 1 98.06 641 HIS B CA 1
ATOM 11125 C C . HIS B 1 641 ? -28.484 -14.773 -10.727 1 98.06 641 HIS B C 1
ATOM 11127 O O . HIS B 1 641 ? -27.312 -15.133 -10.57 1 98.06 641 HIS B O 1
ATOM 11133 N N . ASN B 1 642 ? -29.062 -14.922 -11.93 1 98.69 642 ASN B N 1
ATOM 11134 C CA . ASN B 1 642 ? -28.266 -15.281 -13.094 1 98.69 642 ASN B CA 1
ATOM 11135 C C . ASN B 1 642 ? -27.219 -14.219 -13.406 1 98.69 642 ASN B C 1
ATOM 11137 O O . ASN B 1 642 ? -26.078 -14.547 -13.766 1 98.69 642 ASN B O 1
ATOM 11141 N N . GLN B 1 643 ? -27.625 -12.953 -13.312 1 98.69 643 GLN B N 1
ATOM 11142 C CA . GLN B 1 643 ? -26.672 -11.867 -13.523 1 98.69 643 GLN B CA 1
ATOM 11143 C C . GLN B 1 643 ? -25.594 -11.867 -12.445 1 98.69 643 GLN B C 1
ATOM 11145 O O . GLN B 1 643 ? -24.422 -11.648 -12.742 1 98.69 643 GLN B O 1
ATOM 11150 N N . LEU B 1 644 ? -26.016 -12.125 -11.188 1 98.75 644 LEU B N 1
ATOM 11151 C CA . LEU B 1 644 ? -25.078 -12.156 -10.078 1 98.75 644 LEU B CA 1
ATOM 11152 C C . LEU B 1 644 ? -24.047 -13.266 -10.258 1 98.75 644 LEU B C 1
ATOM 11154 O O . LEU B 1 644 ? -22.891 -13.125 -9.875 1 98.75 644 LEU B O 1
ATOM 11158 N N . PHE B 1 645 ? -24.484 -14.383 -10.867 1 98.81 645 PHE B N 1
ATOM 11159 C CA . PHE B 1 645 ? -23.578 -15.469 -11.188 1 98.81 645 PHE B CA 1
ATOM 11160 C C . PHE B 1 645 ? -22.438 -14.984 -12.086 1 98.81 645 PHE B C 1
ATOM 11162 O O . PHE B 1 645 ? -21.266 -15.227 -11.789 1 98.81 645 PHE B O 1
ATOM 11169 N N . PHE B 1 646 ? -22.75 -14.281 -13.109 1 98.88 646 PHE B N 1
ATOM 11170 C CA . PHE B 1 646 ? -21.766 -13.828 -14.086 1 98.88 646 PHE B CA 1
ATOM 11171 C C . PHE B 1 646 ? -20.891 -12.719 -13.5 1 98.88 646 PHE B C 1
ATOM 11173 O O . PHE B 1 646 ? -19.703 -12.641 -13.789 1 98.88 646 PHE B O 1
ATOM 11180 N N . LEU B 1 647 ? -21.469 -11.852 -12.68 1 98.75 647 LEU B N 1
ATOM 11181 C CA . LEU B 1 647 ? -20.703 -10.82 -11.992 1 98.75 647 LEU B CA 1
ATOM 11182 C C . LEU B 1 647 ? -19.688 -11.438 -11.047 1 98.75 647 LEU B C 1
ATOM 11184 O O . LEU B 1 647 ? -18.547 -10.977 -10.961 1 98.75 647 LEU B O 1
ATOM 11188 N N . SER B 1 648 ? -20.125 -12.469 -10.375 1 98.56 648 SER B N 1
ATOM 11189 C CA . SER B 1 648 ? -19.234 -13.141 -9.438 1 98.56 648 SER B CA 1
ATOM 11190 C C . SER B 1 648 ? -18.016 -13.727 -10.148 1 98.56 648 SER B C 1
ATOM 11192 O O . SER B 1 648 ? -16.906 -13.656 -9.633 1 98.56 648 SER B O 1
ATOM 11194 N N . TYR B 1 649 ? -18.234 -14.297 -11.32 1 98.44 649 TYR B N 1
ATOM 11195 C CA . TYR B 1 649 ? -17.109 -14.82 -12.109 1 98.44 649 TYR B CA 1
ATOM 11196 C C . TYR B 1 649 ? -16.156 -13.703 -12.5 1 98.44 649 TYR B C 1
ATOM 11198 O O . TYR B 1 649 ? -14.938 -13.836 -12.328 1 98.44 649 TYR B O 1
ATOM 11206 N N . ALA B 1 650 ? -16.672 -12.625 -13.016 1 98.75 650 ALA B N 1
ATOM 11207 C CA . ALA B 1 650 ? -15.836 -11.516 -13.461 1 98.75 650 ALA B CA 1
ATOM 11208 C C . ALA B 1 650 ? -15.062 -10.906 -12.297 1 98.75 650 ALA B C 1
ATOM 11210 O O . ALA B 1 650 ? -13.914 -10.492 -12.453 1 98.75 650 ALA B O 1
ATOM 11211 N N . HIS B 1 651 ? -15.711 -10.82 -11.156 1 98.38 651 HIS B N 1
ATOM 11212 C CA . HIS B 1 651 ? -15.125 -10.156 -9.992 1 98.38 651 HIS B CA 1
ATOM 11213 C C . HIS B 1 651 ? -13.852 -10.867 -9.539 1 98.38 651 HIS B C 1
ATOM 11215 O O . HIS B 1 651 ? -12.906 -10.219 -9.078 1 98.38 651 HIS B O 1
ATOM 11221 N N . VAL B 1 652 ? -13.781 -12.211 -9.641 1 97.69 652 VAL B N 1
ATOM 11222 C CA . VAL B 1 652 ? -12.594 -12.914 -9.18 1 97.69 652 VAL B CA 1
ATOM 11223 C C . VAL B 1 652 ? -11.477 -12.781 -10.211 1 97.69 652 VAL B C 1
ATOM 11225 O O . VAL B 1 652 ? -10.328 -13.133 -9.945 1 97.69 652 VAL B O 1
ATOM 11228 N N . ARG B 1 653 ? -11.805 -12.156 -11.367 1 98.06 653 ARG B N 1
ATOM 11229 C CA . ARG B 1 653 ? -10.828 -12.016 -12.445 1 98.06 653 ARG B CA 1
ATOM 11230 C C . ARG B 1 653 ? -10.359 -10.57 -12.562 1 98.06 653 ARG B C 1
ATOM 11232 O O . ARG B 1 653 ? -9.539 -10.242 -13.43 1 98.06 653 ARG B O 1
ATOM 11239 N N . CYS B 1 654 ? -10.906 -9.648 -11.727 1 98.5 654 CYS B N 1
ATOM 11240 C CA . CYS B 1 654 ? -10.461 -8.266 -11.766 1 98.5 654 CYS B CA 1
ATOM 11241 C C . CYS B 1 654 ? -8.969 -8.164 -11.484 1 98.5 654 CYS B C 1
ATOM 11243 O O . CYS B 1 654 ? -8.492 -8.641 -10.461 1 98.5 654 CYS B O 1
ATOM 11245 N N . ASN B 1 655 ? -8.211 -7.594 -12.43 1 98 655 ASN B N 1
ATOM 11246 C CA . ASN B 1 655 ? -6.758 -7.48 -12.312 1 98 655 ASN B CA 1
ATOM 11247 C C . ASN B 1 655 ? -6.203 -6.398 -13.234 1 98 655 ASN B C 1
ATOM 11249 O O . ASN B 1 655 ? -6.652 -6.262 -14.375 1 98 655 ASN B O 1
ATOM 11253 N N . SER B 1 656 ? -5.41 -5.562 -12.727 1 97.69 656 SER B N 1
ATOM 11254 C CA . SER B 1 656 ? -4.699 -4.543 -13.492 1 97.69 656 SER B CA 1
ATOM 11255 C C . SER B 1 656 ? -3.215 -4.871 -13.602 1 97.69 656 SER B C 1
ATOM 11257 O O . SER B 1 656 ? -2.641 -5.492 -12.703 1 97.69 656 SER B O 1
ATOM 11259 N N . PHE B 1 657 ? -2.566 -4.453 -14.758 1 97.56 657 PHE B N 1
ATOM 11260 C CA . PHE B 1 657 ? -1.154 -4.719 -15.008 1 97.56 657 PHE B CA 1
ATOM 11261 C C . PHE B 1 657 ? -0.413 -3.432 -15.344 1 97.56 657 PHE B C 1
ATOM 11263 O O . PHE B 1 657 ? -0.966 -2.543 -15.992 1 97.56 657 PHE B O 1
ATOM 11270 N N . ARG B 1 658 ? 0.82 -3.332 -14.883 1 96.38 658 ARG B N 1
ATOM 11271 C CA . ARG B 1 658 ? 1.742 -2.359 -15.461 1 96.38 658 ARG B CA 1
ATOM 11272 C C . ARG B 1 658 ? 2.152 -2.762 -16.875 1 96.38 658 ARG B C 1
ATOM 11274 O O . ARG B 1 658 ? 2.074 -3.938 -17.234 1 96.38 658 ARG B O 1
ATOM 11281 N N . PRO B 1 659 ? 2.572 -1.85 -17.656 1 95.19 659 PRO B N 1
ATOM 11282 C CA . PRO B 1 659 ? 2.877 -2.16 -19.062 1 95.19 659 PRO B CA 1
ATOM 11283 C C . PRO B 1 659 ? 3.963 -3.223 -19.203 1 95.19 659 PRO B C 1
ATOM 11285 O O . PRO B 1 659 ? 3.84 -4.125 -20.031 1 95.19 659 PRO B O 1
ATOM 11288 N N . GLU B 1 660 ? 5.004 -3.127 -18.391 1 94.31 660 GLU B N 1
ATOM 11289 C CA . GLU B 1 660 ? 6.105 -4.082 -18.453 1 94.31 660 GLU B CA 1
ATOM 11290 C C . GLU B 1 660 ? 5.633 -5.496 -18.125 1 94.31 660 GLU B C 1
ATOM 11292 O O . GLU B 1 660 ? 5.984 -6.449 -18.828 1 94.31 660 GLU B O 1
ATOM 11297 N N . SER B 1 661 ? 4.785 -5.617 -17.172 1 95.31 661 SER B N 1
ATOM 11298 C CA . SER B 1 661 ? 4.266 -6.914 -16.75 1 95.31 661 SER B CA 1
ATOM 11299 C C . SER B 1 661 ? 3.242 -7.449 -17.75 1 95.31 661 SER B C 1
ATOM 11301 O O . SER B 1 661 ? 3.127 -8.664 -17.938 1 95.31 661 SER B O 1
ATOM 11303 N N . ALA B 1 662 ? 2.469 -6.574 -18.359 1 97 662 ALA B N 1
ATOM 11304 C CA . ALA B 1 662 ? 1.517 -6.984 -19.391 1 97 662 ALA B CA 1
ATOM 11305 C C . ALA B 1 662 ? 2.232 -7.641 -20.562 1 97 662 ALA B C 1
ATOM 11307 O O . ALA B 1 662 ? 1.78 -8.664 -21.078 1 97 662 ALA B O 1
ATOM 11308 N N . ARG B 1 663 ? 3.324 -7.043 -20.953 1 94.56 663 ARG B N 1
ATOM 11309 C CA . ARG B 1 663 ? 4.117 -7.609 -22.047 1 94.56 663 ARG B CA 1
ATOM 11310 C C . ARG B 1 663 ? 4.625 -9 -21.672 1 94.56 663 ARG B C 1
ATOM 11312 O O . ARG B 1 663 ? 4.535 -9.93 -22.484 1 94.56 663 ARG B O 1
ATOM 11319 N N . GLU B 1 664 ? 5.086 -9.109 -20.453 1 93.31 664 GLU B N 1
ATOM 11320 C CA . GLU B 1 664 ? 5.57 -10.406 -19.969 1 93.31 664 GLU B CA 1
ATOM 11321 C C . GLU B 1 664 ? 4.453 -11.445 -19.953 1 93.31 664 GLU B C 1
ATOM 11323 O O . GLU B 1 664 ? 4.688 -12.617 -20.234 1 93.31 664 GLU B O 1
ATOM 11328 N N . GLN B 1 665 ? 3.283 -11.039 -19.594 1 94.69 665 GLN B N 1
ATOM 11329 C CA . GLN B 1 665 ? 2.129 -11.93 -19.531 1 94.69 665 GLN B CA 1
ATOM 11330 C C . GLN B 1 665 ? 1.831 -12.516 -20.922 1 94.69 665 GLN B C 1
ATOM 11332 O O . GLN B 1 665 ? 1.436 -13.68 -21.031 1 94.69 665 GLN B O 1
ATOM 11337 N N . ILE B 1 666 ? 2.012 -11.789 -21.953 1 95.19 666 ILE B N 1
ATOM 11338 C CA . ILE B 1 666 ? 1.749 -12.273 -23.297 1 95.19 666 ILE B CA 1
ATOM 11339 C C . ILE B 1 666 ? 2.84 -13.25 -23.719 1 95.19 666 ILE B C 1
ATOM 11341 O O . ILE B 1 666 ? 2.551 -14.289 -24.328 1 95.19 666 ILE B O 1
ATOM 11345 N N . TYR B 1 667 ? 4.078 -12.969 -23.312 1 91.5 667 TYR B N 1
ATOM 11346 C CA . TYR B 1 667 ? 5.199 -13.758 -23.812 1 91.5 667 TYR B CA 1
ATOM 11347 C C . TYR B 1 667 ? 5.363 -15.047 -23.016 1 91.5 667 TYR B C 1
ATOM 11349 O O . TYR B 1 667 ? 5.82 -16.062 -23.547 1 91.5 667 TYR B O 1
ATOM 11357 N N . THR B 1 668 ? 4.961 -14.953 -21.75 1 91.38 668 THR B N 1
ATOM 11358 C CA . THR B 1 668 ? 5.316 -16.094 -20.922 1 91.38 668 THR B CA 1
ATOM 11359 C C . THR B 1 668 ? 4.078 -16.703 -20.281 1 91.38 668 THR B C 1
ATOM 11361 O O . THR B 1 668 ? 4.102 -17.859 -19.828 1 91.38 668 THR B O 1
ATOM 11364 N N . GLY B 1 669 ? 3.033 -16.031 -20.234 1 90.88 669 GLY B N 1
ATOM 11365 C CA . GLY B 1 669 ? 1.852 -16.484 -19.516 1 90.88 669 GLY B CA 1
ATOM 11366 C C . GLY B 1 669 ? 1.074 -17.547 -20.266 1 90.88 669 GLY B C 1
ATOM 11367 O O . GLY B 1 669 ? 0.974 -17.5 -21.484 1 90.88 669 GLY B O 1
ATOM 11368 N N . VAL B 1 670 ? 0.49 -18.422 -19.406 1 92.88 670 VAL B N 1
ATOM 11369 C CA . VAL B 1 670 ? -0.343 -19.453 -20 1 92.88 670 VAL B CA 1
ATOM 11370 C C . VAL B 1 670 ? -1.804 -19.016 -20 1 92.88 670 VAL B C 1
ATOM 11372 O O . VAL B 1 670 ? -2.627 -19.562 -20.734 1 92.88 670 VAL B O 1
ATOM 11375 N N . HIS B 1 671 ? -2.107 -18.078 -19.234 1 95.5 671 HIS B N 1
ATOM 11376 C CA . HIS B 1 671 ? -3.465 -17.531 -19.203 1 95.5 671 HIS B CA 1
ATOM 11377 C C . HIS B 1 671 ? -3.6 -16.312 -20.109 1 95.5 671 HIS B C 1
ATOM 11379 O O . HIS B 1 671 ? -2.666 -15.523 -20.234 1 95.5 671 HIS B O 1
ATOM 11385 N N . SER B 1 672 ? -4.715 -16.219 -20.688 1 97.88 672 SER B N 1
ATOM 11386 C CA . SER B 1 672 ? -5.059 -14.961 -21.359 1 97.88 672 SER B CA 1
ATOM 11387 C C . SER B 1 672 ? -5.18 -13.82 -20.344 1 97.88 672 SER B C 1
ATOM 11389 O O . SER B 1 672 ? -5.434 -14.055 -19.156 1 97.88 672 SER B O 1
ATOM 11391 N N . PRO B 1 673 ? -4.949 -12.539 -20.859 1 97.81 673 PRO B N 1
ATOM 11392 C CA . PRO B 1 673 ? -5.184 -11.414 -19.953 1 97.81 673 PRO B CA 1
ATOM 11393 C C . PRO B 1 673 ? -6.586 -11.43 -19.344 1 97.81 673 PRO B C 1
ATOM 11395 O O . PRO B 1 673 ? -7.539 -11.859 -20 1 97.81 673 PRO B O 1
ATOM 11398 N N . PRO B 1 674 ? -6.734 -10.914 -18.109 1 97.44 674 PRO B N 1
ATOM 11399 C CA . PRO B 1 674 ? -7.98 -11.031 -17.359 1 97.44 674 PRO B CA 1
ATOM 11400 C C . PRO B 1 674 ? -9.203 -10.555 -18.141 1 97.44 674 PRO B C 1
ATOM 11402 O O . PRO B 1 674 ? -10.25 -11.203 -18.109 1 97.44 674 PRO B O 1
ATOM 11405 N N . GLN B 1 675 ? -9.086 -9.469 -18.875 1 97.75 675 GLN B N 1
ATOM 11406 C CA . GLN B 1 675 ? -10.242 -8.953 -19.609 1 97.75 675 GLN B CA 1
ATOM 11407 C C . GLN B 1 675 ? -10.719 -9.945 -20.656 1 97.75 675 GLN B C 1
ATOM 11409 O O . GLN B 1 675 ? -11.93 -10.094 -20.875 1 97.75 675 GLN B O 1
ATOM 11414 N N . PHE B 1 676 ? -9.805 -10.688 -21.219 1 98.31 676 PHE B N 1
ATOM 11415 C CA . PHE B 1 676 ? -10.18 -11.586 -22.297 1 98.31 676 PHE B CA 1
ATOM 11416 C C . PHE B 1 676 ? -10.633 -12.938 -21.75 1 98.31 676 PHE B C 1
ATOM 11418 O O . PHE B 1 676 ? -11.289 -13.703 -22.453 1 98.31 676 PHE B O 1
ATOM 11425 N N . ARG B 1 677 ? -10.203 -13.289 -20.516 1 98.31 677 ARG B N 1
ATOM 11426 C CA . ARG B 1 677 ? -10.797 -14.453 -19.859 1 98.31 677 ARG B CA 1
ATOM 11427 C C . ARG B 1 677 ? -12.289 -14.242 -19.609 1 98.31 677 ARG B C 1
ATOM 11429 O O . ARG B 1 677 ? -13.086 -15.164 -19.797 1 98.31 677 ARG B O 1
ATOM 11436 N N . VAL B 1 678 ? -12.633 -12.977 -19.266 1 98.56 678 VAL B N 1
ATOM 11437 C CA . VAL B 1 678 ? -14.023 -12.625 -18.984 1 98.56 678 VAL B CA 1
ATOM 11438 C C . VAL B 1 678 ? -14.789 -12.477 -20.297 1 98.56 678 VAL B C 1
ATOM 11440 O O . VAL B 1 678 ? -15.805 -13.141 -20.516 1 98.56 678 VAL B O 1
ATOM 11443 N N . ILE B 1 679 ? -14.297 -11.703 -21.234 1 98.31 679 ILE B N 1
ATOM 11444 C CA . ILE B 1 679 ? -14.992 -11.391 -22.469 1 98.31 679 ILE B CA 1
ATOM 11445 C C . ILE B 1 679 ? -15.117 -12.648 -23.328 1 98.31 679 ILE B C 1
ATOM 11447 O O . ILE B 1 679 ? -16.188 -12.93 -23.875 1 98.31 679 ILE B O 1
ATOM 11451 N N . GLY B 1 680 ? -14.039 -13.391 -23.406 1 98.06 680 GLY B N 1
ATOM 11452 C CA . GLY B 1 680 ? -14.031 -14.578 -24.25 1 98.06 680 GLY B CA 1
ATOM 11453 C C . GLY B 1 680 ? -15.039 -15.625 -23.812 1 98.06 680 GLY B C 1
ATOM 11454 O O . GLY B 1 680 ? -15.875 -16.062 -24.609 1 98.06 680 GLY B O 1
ATOM 11455 N N . ALA B 1 681 ? -15.039 -15.992 -22.562 1 97.56 681 ALA B N 1
ATOM 11456 C CA . ALA B 1 681 ? -15.914 -17.047 -22.047 1 97.56 681 ALA B CA 1
ATOM 11457 C C . ALA B 1 681 ? -17.375 -16.594 -22.047 1 97.56 681 ALA B C 1
ATOM 11459 O O . ALA B 1 681 ? -18.266 -17.344 -22.438 1 97.56 681 ALA B O 1
ATOM 11460 N N . MET B 1 682 ? -17.609 -15.312 -21.75 1 97.88 682 MET B N 1
ATOM 11461 C CA . MET B 1 682 ? -18.984 -14.812 -21.609 1 97.88 682 MET B CA 1
ATOM 11462 C C . MET B 1 682 ? -19.609 -14.562 -22.969 1 97.88 682 MET B C 1
ATOM 11464 O O . MET B 1 682 ? -20.797 -14.852 -23.172 1 97.88 682 MET B O 1
ATOM 11468 N N . SER B 1 683 ? -18.828 -14.062 -23.906 1 97.75 683 SER B N 1
ATOM 11469 C CA . SER B 1 683 ? -19.375 -13.75 -25.234 1 97.75 683 SER B CA 1
ATOM 11470 C C . SER B 1 683 ? -19.734 -15.023 -25.984 1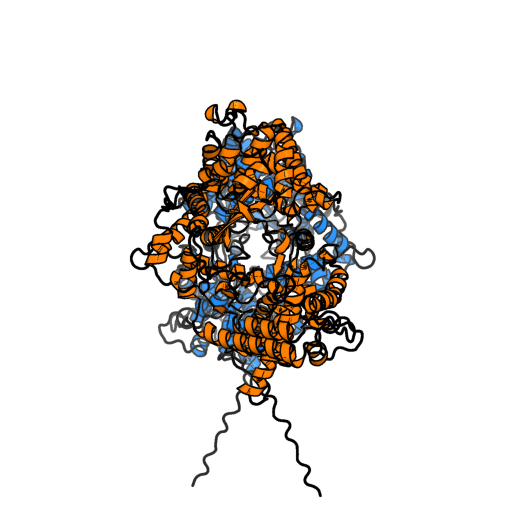 97.75 683 SER B C 1
ATOM 11472 O O . SER B 1 683 ? -20.578 -15 -26.891 1 97.75 683 SER B O 1
ATOM 11474 N N . ASN B 1 684 ? -19.141 -16.125 -25.625 1 97.44 684 ASN B N 1
ATOM 11475 C CA . ASN B 1 684 ? -19.391 -17.406 -26.266 1 97.44 684 ASN B CA 1
ATOM 11476 C C . ASN B 1 684 ? -20.594 -18.125 -25.672 1 97.44 684 ASN B C 1
ATOM 11478 O O . ASN B 1 684 ? -21.031 -19.172 -26.156 1 97.44 684 ASN B O 1
ATOM 11482 N N . PHE B 1 685 ? -21.219 -17.609 -24.578 1 97.75 685 PHE B N 1
ATOM 11483 C CA . PHE B 1 685 ? -22.172 -18.375 -23.781 1 97.75 685 PHE B CA 1
ATOM 11484 C C . PHE B 1 685 ? -23.578 -17.812 -23.938 1 97.75 685 PHE B C 1
ATOM 11486 O O . PHE B 1 685 ? -23.844 -16.688 -23.516 1 97.75 685 PHE B O 1
ATOM 11493 N N . GLU B 1 686 ? -24.516 -18.5 -24.375 1 96.62 686 GLU B N 1
ATOM 11494 C CA . GLU B 1 686 ? -25.875 -18.062 -24.688 1 96.62 686 GLU B CA 1
ATOM 11495 C C . GLU B 1 686 ? -26.625 -17.625 -23.438 1 96.62 686 GLU B C 1
ATOM 11497 O O . GLU B 1 686 ? -27.438 -16.703 -23.469 1 96.62 686 GLU B O 1
ATOM 11502 N N . GLU B 1 687 ? -26.328 -18.297 -22.328 1 97.56 687 GLU B N 1
ATOM 11503 C CA . GLU B 1 687 ? -27.031 -17.938 -21.094 1 97.56 687 GLU B CA 1
ATOM 11504 C C . GLU B 1 687 ? -26.641 -16.547 -20.609 1 97.56 687 GLU B C 1
ATOM 11506 O O . GLU B 1 687 ? -27.406 -15.875 -19.938 1 97.56 687 GLU B O 1
ATOM 11511 N N . PHE B 1 688 ? -25.422 -16.141 -20.984 1 98.38 688 PHE B N 1
ATOM 11512 C CA . PHE B 1 688 ? -25 -14.789 -20.641 1 98.38 688 PHE B CA 1
ATOM 11513 C C . PHE B 1 688 ? -25.828 -13.758 -21.406 1 98.38 688 PHE B C 1
ATOM 11515 O O . PHE B 1 688 ? -26.328 -12.797 -20.828 1 98.38 688 PHE B O 1
ATOM 11522 N N . ARG B 1 689 ? -25.859 -13.93 -22.734 1 97.25 689 ARG B N 1
ATOM 11523 C CA . ARG B 1 689 ? -26.578 -12.953 -23.531 1 97.25 689 ARG B CA 1
ATOM 11524 C C . ARG B 1 689 ? -28.047 -12.891 -23.156 1 97.25 689 ARG B C 1
ATOM 11526 O O . ARG B 1 689 ? -28.672 -11.828 -23.219 1 97.25 689 ARG B O 1
ATOM 11533 N N . LYS B 1 690 ? -28.625 -13.984 -22.641 1 97.75 690 LYS B N 1
ATOM 11534 C CA . LYS B 1 690 ? -30 -13.992 -22.141 1 97.75 690 LYS B CA 1
ATOM 11535 C C . LYS B 1 690 ? -30.109 -13.211 -20.828 1 97.75 690 LYS B C 1
ATOM 11537 O O . LYS B 1 690 ? -31.031 -12.414 -20.656 1 97.75 690 LYS B O 1
ATOM 11542 N N . ALA B 1 691 ? -29.156 -13.461 -19.969 1 98.25 691 ALA B N 1
ATOM 11543 C CA . ALA B 1 691 ? -29.203 -12.844 -18.656 1 98.25 691 ALA B CA 1
ATOM 11544 C C . ALA B 1 691 ? -29.094 -11.32 -18.75 1 98.25 691 ALA B C 1
ATOM 11546 O O . ALA B 1 691 ? -29.75 -10.594 -18 1 98.25 691 ALA B O 1
ATOM 11547 N N . PHE B 1 692 ? -28.312 -10.828 -19.688 1 98.19 692 PHE B N 1
ATOM 11548 C CA . PHE B 1 692 ? -28.078 -9.391 -19.797 1 98.19 692 PHE B CA 1
ATOM 11549 C C . PHE B 1 692 ? -28.781 -8.82 -21.016 1 98.19 692 PHE B C 1
ATOM 11551 O O . PHE B 1 692 ? -28.594 -7.645 -21.344 1 98.19 692 PHE B O 1
ATOM 11558 N N . ASN B 1 693 ? -29.516 -9.633 -21.719 1 97.12 693 ASN B N 1
ATOM 11559 C CA . ASN B 1 693 ? -30.297 -9.211 -22.891 1 97.12 693 ASN B CA 1
ATOM 11560 C C . ASN B 1 693 ? -29.406 -8.523 -23.922 1 97.12 693 ASN B C 1
ATOM 11562 O O . ASN B 1 693 ? -29.703 -7.406 -24.359 1 97.12 693 ASN B O 1
ATOM 11566 N N . CYS B 1 694 ? -28.328 -9.18 -24.266 1 98.12 694 CYS B N 1
ATOM 11567 C CA . CYS B 1 694 ? -27.391 -8.586 -25.203 1 98.12 694 CYS B CA 1
ATOM 11568 C C . CYS B 1 694 ? -27.875 -8.781 -26.641 1 98.12 694 CYS B C 1
ATOM 11570 O O . CYS B 1 694 ? -28.141 -9.906 -27.062 1 98.12 694 CYS B O 1
ATOM 11572 N N . PRO B 1 695 ? -27.953 -7.688 -27.438 1 95.62 695 PRO B N 1
ATOM 11573 C CA . PRO B 1 695 ? -28.391 -7.828 -28.828 1 95.62 695 PRO B CA 1
ATOM 11574 C C . PRO B 1 695 ? -27.391 -8.57 -29.703 1 95.62 695 PRO B C 1
ATOM 11576 O O . PRO B 1 695 ? -26.219 -8.68 -29.344 1 95.62 695 PRO B O 1
ATOM 11579 N N . VAL B 1 696 ? -28.016 -8.852 -30.828 1 89.69 696 VAL B N 1
ATOM 11580 C CA . VAL B 1 696 ? -27.188 -9.547 -31.812 1 89.69 696 VAL B CA 1
ATOM 11581 C C . VAL B 1 696 ? -26.156 -8.586 -32.375 1 89.69 696 VAL B C 1
ATOM 11583 O O . VAL B 1 696 ? -26.438 -7.402 -32.594 1 89.69 696 VAL B O 1
ATOM 11586 N N . ASN B 1 697 ? -24.953 -8.719 -32.406 1 85.25 697 ASN B N 1
ATOM 11587 C CA . ASN B 1 697 ? -23.875 -7.938 -33 1 85.25 697 ASN B CA 1
ATOM 11588 C C . ASN B 1 697 ? -23.094 -7.18 -31.922 1 85.25 697 ASN B C 1
ATOM 11590 O O . ASN B 1 697 ? -22.203 -6.395 -32.25 1 85.25 697 ASN B O 1
ATOM 11594 N N . SER B 1 698 ? -23.609 -7.348 -30.719 1 94.56 698 SER B N 1
ATOM 11595 C CA . SER B 1 698 ? -22.781 -6.766 -29.672 1 94.56 698 SER B CA 1
ATOM 11596 C C . SER B 1 698 ? -21.531 -7.613 -29.422 1 94.56 698 SER B C 1
ATOM 11598 O O . SER B 1 698 ? -21.484 -8.789 -29.797 1 94.56 698 SER B O 1
ATOM 11600 N N . ILE B 1 699 ? -20.531 -7.031 -28.828 1 94.81 699 ILE B N 1
ATOM 11601 C CA . ILE B 1 699 ? -19.25 -7.676 -28.578 1 94.81 699 ILE B CA 1
ATOM 11602 C C . ILE B 1 699 ? -19.453 -8.898 -27.688 1 94.81 699 ILE B C 1
ATOM 11604 O O . ILE B 1 699 ? -18.781 -9.922 -27.859 1 94.81 699 ILE B O 1
ATOM 11608 N N . MET B 1 700 ? -20.453 -8.844 -26.781 1 97.94 700 MET B N 1
ATOM 11609 C CA . MET B 1 700 ? -20.641 -9.906 -25.797 1 97.94 700 MET B CA 1
ATOM 11610 C C . MET B 1 700 ? -21.641 -10.945 -26.281 1 97.94 700 MET B C 1
ATOM 11612 O O . MET B 1 700 ? -22.031 -11.836 -25.531 1 97.94 700 MET B O 1
ATOM 11616 N N . ASN B 1 701 ? -22.109 -10.836 -27.469 1 97.62 701 ASN B N 1
ATOM 11617 C CA . ASN B 1 701 ? -22.969 -11.812 -28.109 1 97.62 701 ASN B CA 1
ATOM 11618 C C . ASN B 1 701 ? -22.422 -12.25 -29.469 1 97.62 701 ASN B C 1
ATOM 11620 O O . ASN B 1 701 ? -22.734 -11.641 -30.484 1 97.62 701 ASN B O 1
ATOM 11624 N N . ARG B 1 702 ? -21.812 -13.367 -29.484 1 95.5 702 ARG B N 1
ATOM 11625 C CA . ARG B 1 702 ? -21.141 -13.82 -30.688 1 95.5 702 ARG B CA 1
ATOM 11626 C C . ARG B 1 702 ? -22.094 -14.625 -31.578 1 95.5 702 ARG B C 1
ATOM 11628 O O . ARG B 1 702 ? -21.797 -14.906 -32.719 1 95.5 702 ARG B O 1
ATOM 11635 N N . GLY B 1 703 ? -23.234 -14.977 -31.109 1 92.69 703 GLY B N 1
ATOM 11636 C CA . GLY B 1 703 ? -24.219 -15.695 -31.906 1 92.69 703 GLY B CA 1
ATOM 11637 C C . GLY B 1 703 ? -23.672 -16.953 -32.562 1 92.69 703 GLY B C 1
ATOM 11638 O O . GLY B 1 703 ? -23.094 -17.797 -31.875 1 92.69 703 GLY B O 1
ATOM 11639 N N . SER B 1 704 ? -23.656 -16.922 -33.875 1 91.56 704 SER B N 1
ATOM 11640 C CA . SER B 1 704 ? -23.219 -18.094 -34.625 1 91.56 704 SER B CA 1
ATOM 11641 C C . SER B 1 704 ? -21.703 -18.219 -34.625 1 91.56 704 SER B C 1
ATOM 11643 O O . SER B 1 704 ? -21.156 -19.281 -34.906 1 91.56 704 SER B O 1
ATOM 11645 N N . GLU B 1 705 ? -21.016 -17.219 -34.25 1 92.12 705 GLU B N 1
ATOM 11646 C CA . GLU B 1 705 ? -19.547 -17.234 -34.219 1 92.12 705 GLU B CA 1
ATOM 11647 C C . GLU B 1 705 ? -19.031 -17.688 -32.875 1 92.12 705 GLU B C 1
ATOM 11649 O O . GLU B 1 705 ? -17.812 -17.688 -32.625 1 92.12 705 GLU B O 1
ATOM 11654 N N . SER B 1 706 ? -19.969 -18.094 -31.984 1 95.19 706 SER B N 1
ATOM 11655 C CA . SER B 1 706 ? -19.547 -18.562 -30.656 1 95.19 706 SER B CA 1
ATOM 11656 C C . SER B 1 706 ? -18.688 -19.828 -30.766 1 95.19 706 SER B C 1
ATOM 11658 O O . SER B 1 706 ? -18.969 -20.688 -31.594 1 95.19 706 SER B O 1
ATOM 11660 N N . CYS B 1 707 ? -17.625 -19.797 -30.031 1 95.69 707 CYS B N 1
ATOM 11661 C CA . CYS B 1 707 ? -16.797 -21 -29.938 1 95.69 707 CYS B CA 1
ATOM 11662 C C . CYS B 1 707 ? -17.25 -21.891 -28.797 1 95.69 707 CYS B C 1
ATOM 11664 O O . CYS B 1 707 ? -17.328 -21.453 -27.641 1 95.69 707 CYS B O 1
ATOM 11666 N N . ARG B 1 708 ? -17.594 -23.062 -29.062 1 94.25 708 ARG B N 1
ATOM 11667 C CA . ARG B 1 708 ? -18.031 -24.016 -28.047 1 94.25 708 ARG B CA 1
ATOM 11668 C C . ARG B 1 708 ? -17.406 -25.391 -28.297 1 94.25 708 ARG B C 1
ATOM 11670 O O . ARG B 1 708 ? -17.688 -26.031 -29.297 1 94.25 708 ARG B O 1
ATOM 11677 N N . LEU B 1 709 ? -16.578 -25.75 -27.406 1 94.5 709 LEU B N 1
ATOM 11678 C CA . LEU B 1 709 ? -15.992 -27.078 -27.453 1 94.5 709 LEU B CA 1
ATOM 11679 C C . LEU B 1 709 ? -16.844 -28.094 -26.672 1 94.5 709 LEU B C 1
ATOM 11681 O O . LEU B 1 709 ? -17.188 -29.141 -27.203 1 94.5 709 LEU B O 1
ATOM 11685 N N . TRP B 1 710 ? -17.141 -27.766 -25.453 1 91.5 710 TRP B N 1
ATOM 11686 C CA . TRP B 1 710 ? -17.969 -28.641 -24.625 1 91.5 710 TRP B CA 1
ATOM 11687 C C . TRP B 1 710 ? -19.391 -28.109 -24.516 1 91.5 710 TRP B C 1
ATOM 11689 O O . TRP B 1 710 ? -19.594 -26.938 -24.219 1 91.5 710 TRP B O 1
#

Foldseek 3Di:
DPPPPPPPPPDFFADPDPLLQVLVVVQVQAADPVDACLFFVLNRQGVSVCVVDPDAQAAQKDALLVVLLVVLLVVLLVLLPDDDDPVPDFPLSVQLNLLLLLLVPQVLQQVCFCVVVLVVLLDQQQQACQLACQSHPSNHHDLVSYDPLLSQLCCLQQQVDHDQKDWFWAAQQFRLFAIAIEIAGDADPAHFLCLLPPPDPLSVLLLVLVLVLQLVLSVVSPGDNVSSNVLSVLLSVLRSQLSVQHDAPLRQAPVLQFDKDFQLVLCVLAVLDDPQVSVCSSADCVVVVVCNPRDRRGMYGYRRSSSRNSSSVSVVVDDSSSSSNNSSSSVSVVCQSSHHVVSVVSVQSSCCSQSVRNDHPDSSSVSSVLSCVLQLLSSLLSCCVVPNDPCLVVVVVLLLVLLLVLVLCCLPPPADQADPQLSVQVNVLSVLEAEAEAAWPCSPPSVVSCVLLVVQDGHSSCNPVSSSSSSNSVSHVRVVRHVHTDDLRTDDDRLLDQAWAQQLSNNYTYYHVSNCDPPQNSDDVYDVLLNLLHVSLRSQLRSCLCPFPRNVQGGSNSHRHPSGDPSSNVSLVVLLVLQQVVQQPDQDVLQRHGARRSLQSSNLSSLLRSLSSSLSSVQVCCCPVVVNDADRHRPPDDAGSLRSSLSSNSSNLNMDRHNSVVNVCRRNNNHDRSSCSSQLNQLLDPSNCVRSVNDDPRSSHPDPSRRDSD/DPPPPPPPPPDFFADDDPLLQVLVVVQVQAADPVDACLFFVLNRQGVSVCVVDPDAQAAQKDALLVVLLVVLLVVLLVLLPDDDDPVPDFPLSVQLSLLLLLLVPQVLQQVCFCVVVLVVLLDQQNQACQLACQSHPSNHHDLVSYDPLLSQLCCLQQQVDHDQKDWFWAAQQFRLFAIAIEIAGDADPAHFLCLLPPPDPLSVLLLVLVLVLQLVLSVVSPGDNVSSNVLSVLLSVLRSQLSVQHDAPLRQAPVLQFDKDFQLVLCVLAVLDDSQVSVCSSADCVVVVVCNPRDRRGMYGYRCSSSNNSSSVSVVPGDSSSSSNNSSSSVSVVCQSSHHVVSVVSVQSSCCSQSVRNDHPDSSSVSSVLSCVLQLLSSLLSCCVVPNDPCLVVVVVLLLVLLLVLVLCCLPPPADQADPQLSVQVNVLSVLEAEAEADWPCSPPSVVSCVLLVVQDGHSSCNPVSSSSSSNSVSHVRVVRHVHTDDLRTDDDRLLDQAWAQQLSNNYTYYHVSNCDPPQNSDDVYDVLLNLLHVSLRSQLRSCLCPFPRNVQGGSNSHRHPSGDPRSVVSLVVLLVLQQVVQQPDQDPLQRHGARRSLQSSNLSSLLRSLSSSLSSVQVCCCPVVVNDADRHRPPDDAGSLRSSLSSNSSNLNMGRHNSVQNVCRRNNNHDRSSCSSQLNQLLDPSNCVRSVNDDPRSSHPDPSRRDSD